Protein AF-0000000087593386 (afdb_homodimer)

InterPro domains:
  IPR001926 Tryptophan synthase beta chain-like, PALP domain [PF00291] (72-381)
  IPR004450 Threonine synthase-like [TIGR00260] (55-386)
  IPR036052 Tryptophan synthase beta chain-like, PALP domain superfamily [G3DSA:3.40.50.1100] (61-389)
  IPR036052 Tryptophan synthase beta chain-like, PALP domain superfamily [G3DSA:3.40.50.1100] (107-203)
  IPR036052 Tryptophan synthase beta chain-like, PALP domain superfamily [SSF53686] (4-395)
  IPR050147 Serine/Threonine Dehydratase [PTHR48078] (75-382)

pLDDT: mean 96.56, std 3.82, range [61.69, 98.94]

Secondary structure (DSSP, 8-state):
---EEEEEETTT--EE---SSPP-B-TTT--BEEEEE-HHHHHHHHHT---SSGGGGGGGGS--SS----SS------EEE-HHHHHHHT-SEEEEEEGGGSTTSBTHHHHHHHHHHHHHHHT-SEEEE--SSHHHHHHHHHHHTTT-EEEEEEETTS-HHHHHHHHHTT-EEEEEES-HHHHHHHHHHHHHHHTPEE--TTTSHHHHHHHTHHHHHHHHHHHHHHTSS----SEEEEE-SSSHHHHHHHHHHHHHHHTTS-SSPPEEEEEEETTB-HHHHHHHTT--TTTPPP-----S-GGG--SS-TTHHHHHHHHHHTT-EEEEE-HHHHHHHHHHHHHHHS--B-HHHHHHHHHHHHHHHTTSS-TT-EEEEEE-BBGGG-HHHHHTTPPPPPEEESSTTHHHHHHHHHH-/---EEEEEETTT--EE---SSPP-B-TTT--BEEEEE-HHHHHHHHHT---SSGGGGGGGGSS-SS----SS------EEE-HHHHHHHT-SEEEEEEGGGSTTSBTHHHHHHHHHHHHHHHT-SEEEE--SSHHHHHHHHHHHTTT-EEEEEEETTS-HHHHHHHHHTT-EEEEEES-HHHHHHHHHHHHHHHTPEE--TTTSHHHHHHHTHHHHHHHHHHHHHHTSS----SEEEEE-SSSHHHHHHHHHHHHHHHTTS-SSPPEEEEEEETTB-HHHHHHHTT--TTTPPPPP---S-GGG--SS-TTHHHHHHHHHHTT-EEEEE-HHHHHHHHHHHHHHHS--B-HHHHHHHHHHHHHHHTTSS-TT-EEEEEE-BBGGG-HHHHHTTPPPPPEEESSTTHHHHHHHHHH-

Sequence (832 aa):
MNHVTGLVCCQCGETFPIEKEFRYTCTKCGHNLNVTYDYAGIRSDVDKGLKGKGVFRYMPFLPLSAPASLPLLVGETPLMKVDRLASNVGVKTLYLKDEGRNPTGSLKDRASALIVAYAKEQGYPIVTTASTGNAGAALAGIAASVGMNTVILVPKTAPVAKIAQLQTFGATVILVDGTYDMAFELCTRAAEKYGWYSRSTGINSFTSEGKKTVSLEIAEQTGEYKGTAWSVPDWVCVSVGDGNIVTGVYKGFRDLHAAGLIDRMPQILGVNSTRSNYCYKAWAEKRDPATMDPVVADTRADSIAAGLPADRVNAVKAIQATNGAFVQVEDAAILAEIPTIGSLTGVFAEPAASCAVAGLRQAVLDGTIPADAEVCAIITGTGLKDVAAAQSQCSAAPVVAVGDGDVAKVAEIAKAMNHVTGLVCCQCGETFPIEKEFRYTCTKCGHNLNVTYDYAGIRSDVDKGLKGKGVFRYMPFLPLSAPASLPLLVGETPLMKVDRLASNVGVKTLYLKDEGRNPTGSLKDRASALIVAYAKEQGYPIVTTASTGNAGAALAGIAASVGMNTVILVPKTAPVAKIAQLQTFGATVILVDGTYDMAFELCTRAAEKYGWYSRSTGINSFTSEGKKTVSLEIAEQTGEYKGTAWSVPDWVCVSVGDGNIVTGVYKGFRDLHAAGLIDRMPQILGVNSTRSNYCYKAWAEKRDPATMDPVVADTRADSIAAGLPADRVNAVKAIQATNGAFVQVEDAAILAEIPTIGSLTGVFAEPAASCAVAGLRQAVLDGTIPADAEVCAIITGTGLKDVAAAQSQCSAAPVVAVGDGDVAKVAEIAKA

Foldseek 3Di:
DAFWQFKAFLPPGDTGHDDLDADQADPVPGAGIATDGDLQQLLVVVVVPQDDAALLSSVNLAPDPDRDDFPFHHHPFDWDWFCLLLVVLQAATEIERQNCPGPQFFLQLLLLLRQLRVCVVSVAQEEEEEDLDPNLLSNLQRCLRVVHEYEYEYAPPDDPVSVVSSVVSVYHYHHDPDDSVVRGVVRVVVCVVPVHHYSYQLRHNSSLSSLLSSLVNQQCVVCVVVVHRGDHFQEEFAEAALLSNLLSVLVNQVSCVSSVNYVAGHQYEYEAAPQAQLLQCCLVVVHQLVPDAFAHFDAPQVVRGHRNRSNSSSNNVSNVVRVHHYDYDHNVLLLLQQVVCCVRPVARAASSQSRRSSSSSVCPVVVVADSHTHYYRYRGGGCVSPVVSNVVNDDDDDDADPDPCRVVVVVVVVVD/DAFWQFKAFLPPGDTGHDDLDADQADPVPGAGIATDGDLQQLLVVVVVPQDDAALLSSVNLAPDPDRDDFPFHHHPFDWDWFCLLLVVLQAATEIERQNCPGPQFFLQLLLLLRQLRRCVVSVAQEEEEEDLDPNLLSNLQRCLRVVHAYEYEYAPPDDPVSVVSSVVSVYHYHHDPDDSVVRGVVRVVVCVVPVHHYSYQQRHNSSLSSLLSSLVNQQCVVCVVVVHRGDHFQEEFAEAALLSNLLSVLVNQVSCVSSVNYVAGHQYEYEAAPQAQLLQCCLVVVHQLVDDAFAHFDAPQVVRGHRNRSNSSSNNVSNVVRVHHYDYDHNVLLLLQQVVCCVRPVARAASSQSRRSSSSSVCPVVVVDDSHTHYYRYRGGGCVSPVVSNVVNDDDDDDADPDPCSVVVVVVVVVD

Structure (mmCIF, N/CA/C/O backbone):
data_AF-0000000087593386-model_v1
#
loop_
_entity.id
_entity.type
_entity.pdbx_description
1 polymer 'Threonine synthase-like protein'
#
loop_
_atom_site.group_PDB
_atom_site.id
_atom_site.type_symbol
_atom_site.label_atom_id
_atom_site.label_alt_id
_atom_site.label_comp_id
_atom_site.label_asym_id
_atom_site.label_entity_id
_atom_site.label_seq_id
_atom_site.pdbx_PDB_ins_code
_atom_site.Cartn_x
_atom_site.Cartn_y
_atom_site.Cartn_z
_atom_site.occupancy
_atom_site.B_iso_or_equiv
_atom_site.auth_seq_id
_atom_site.auth_comp_id
_atom_site.auth_asym_id
_atom_site.auth_atom_id
_atom_site.pdbx_PDB_model_num
ATOM 1 N N . MET A 1 1 ? 13.414 25.656 -14.102 1 61.69 1 MET A N 1
ATOM 2 C CA . MET A 1 1 ? 13.711 26.5 -12.953 1 61.69 1 MET A CA 1
ATOM 3 C C . MET A 1 1 ? 12.633 26.359 -11.883 1 61.69 1 MET A C 1
ATOM 5 O O . MET A 1 1 ? 11.469 26.094 -12.195 1 61.69 1 MET A O 1
ATOM 9 N N . ASN A 1 2 ? 13.164 26.234 -10.469 1 82.38 2 ASN A N 1
ATOM 10 C CA . ASN A 1 2 ? 12.086 26.25 -9.492 1 82.38 2 ASN A CA 1
ATOM 11 C C . ASN A 1 2 ? 11.492 27.656 -9.328 1 82.38 2 ASN A C 1
ATOM 13 O O . ASN A 1 2 ? 12.07 28.641 -9.812 1 82.38 2 ASN A O 1
ATOM 17 N N . HIS A 1 3 ? 10.32 27.891 -9.031 1 95.62 3 HIS A N 1
ATOM 18 C CA . HIS A 1 3 ? 9.547 29.125 -8.969 1 95.62 3 HIS A CA 1
ATOM 19 C C . HIS A 1 3 ? 9.57 29.719 -7.566 1 95.62 3 HIS A C 1
ATOM 21 O O . HIS A 1 3 ? 8.719 30.547 -7.219 1 95.62 3 HIS A O 1
ATOM 27 N N . VAL A 1 4 ? 10.57 29.281 -6.742 1 96.62 4 VAL A N 1
ATOM 28 C CA . VAL A 1 4 ? 10.664 29.75 -5.367 1 96.62 4 VAL A CA 1
ATOM 29 C C . VAL A 1 4 ? 11.133 31.203 -5.355 1 96.62 4 VAL A C 1
ATOM 31 O O . VAL A 1 4 ? 12.094 31.562 -6.039 1 96.62 4 VAL A O 1
ATOM 34 N N . THR A 1 5 ? 10.461 32 -4.613 1 97.25 5 THR A N 1
ATOM 35 C CA . THR A 1 5 ? 10.836 33.406 -4.531 1 97.25 5 THR A CA 1
ATOM 36 C C . THR A 1 5 ? 11.453 33.75 -3.176 1 97.25 5 THR A C 1
ATOM 38 O O . THR A 1 5 ? 12.109 34.781 -3.014 1 97.25 5 THR A O 1
ATOM 41 N N . GLY A 1 6 ? 11.211 32.906 -2.17 1 97.12 6 GLY A N 1
ATOM 42 C CA . GLY A 1 6 ? 11.789 33.125 -0.853 1 97.12 6 GLY A CA 1
ATOM 43 C C . GLY A 1 6 ? 11.078 32.375 0.245 1 97.12 6 GLY A C 1
ATOM 44 O O . GLY A 1 6 ? 10.453 31.328 -0.018 1 97.12 6 GLY A O 1
ATOM 45 N N . LEU A 1 7 ? 11.375 32.75 1.494 1 97.81 7 LEU A N 1
ATOM 46 C CA . LEU A 1 7 ? 10.734 32.25 2.697 1 97.81 7 LEU A CA 1
ATOM 47 C C . LEU A 1 7 ? 10.055 33.375 3.477 1 97.81 7 LEU A C 1
ATOM 49 O O . LEU A 1 7 ? 10.523 34.5 3.451 1 97.81 7 LEU A O 1
ATOM 53 N N . VAL A 1 8 ? 8.992 33.031 4.094 1 98.44 8 VAL A N 1
ATOM 54 C CA . VAL A 1 8 ? 8.312 34.031 4.926 1 98.44 8 VAL A CA 1
ATOM 55 C C . VAL A 1 8 ? 7.93 33.406 6.266 1 98.44 8 VAL A C 1
ATOM 57 O O . VAL A 1 8 ? 7.504 32.25 6.32 1 98.44 8 VAL A O 1
ATOM 60 N N . CYS A 1 9 ? 8.164 34.094 7.324 1 98.38 9 CYS A N 1
ATOM 61 C CA . CYS A 1 9 ? 7.844 33.625 8.664 1 98.38 9 CYS A CA 1
ATOM 62 C C . CYS A 1 9 ? 6.336 33.562 8.875 1 98.38 9 CYS A C 1
ATOM 64 O O . CYS A 1 9 ? 5.629 34.531 8.562 1 98.38 9 CYS A O 1
ATOM 66 N N . CYS A 1 10 ? 5.863 32.469 9.508 1 97.69 10 CYS A N 1
ATOM 67 C CA . CYS A 1 10 ? 4.43 32.281 9.703 1 97.69 10 CYS A CA 1
ATOM 68 C C . CYS A 1 10 ? 3.902 33.156 10.82 1 97.69 10 CYS A C 1
ATOM 70 O O . CYS A 1 10 ? 2.693 33.375 10.938 1 97.69 10 CYS A O 1
ATOM 72 N N . GLN A 1 11 ? 4.793 33.719 11.578 1 96.44 11 GLN A N 1
ATOM 73 C CA . GLN A 1 11 ? 4.371 34.469 12.766 1 96.44 11 GLN A CA 1
ATOM 74 C C . GLN A 1 11 ? 4.602 35.969 12.602 1 96.44 11 GLN A C 1
ATOM 76 O O . GLN A 1 11 ? 3.658 36.75 12.664 1 96.44 11 GLN A O 1
ATOM 81 N N . CYS A 1 12 ? 5.852 36.375 12.273 1 97.25 12 CYS A N 1
ATOM 82 C CA . CYS A 1 12 ? 6.16 37.812 12.273 1 97.25 12 CYS A CA 1
ATOM 83 C C . CYS A 1 12 ? 6.172 38.375 10.859 1 97.25 12 CYS A C 1
ATOM 85 O O . CYS A 1 12 ? 6.27 39.562 10.664 1 97.25 12 CYS A O 1
ATOM 87 N N . GLY A 1 13 ? 6.152 37.5 9.82 1 97.5 13 GLY A N 1
ATOM 88 C CA . GLY A 1 13 ? 6.043 37.969 8.445 1 97.5 13 GLY A CA 1
ATOM 89 C C . GLY A 1 13 ? 7.379 38.312 7.824 1 97.5 13 GLY A C 1
ATOM 90 O O . GLY A 1 13 ? 7.445 38.688 6.648 1 97.5 13 GLY A O 1
ATOM 91 N N . GLU A 1 14 ? 8.422 38.188 8.57 1 98 14 GLU A N 1
ATOM 92 C CA . GLU A 1 14 ? 9.742 38.438 8.016 1 98 14 GLU A CA 1
ATOM 93 C C . GLU A 1 14 ? 10.023 37.562 6.809 1 98 14 GLU A C 1
ATOM 95 O O . GLU A 1 14 ? 9.664 36.375 6.809 1 98 14 GLU A O 1
ATOM 100 N N . THR A 1 15 ? 10.633 38.125 5.816 1 98 15 THR A N 1
ATOM 101 C CA . THR A 1 15 ? 10.961 37.406 4.605 1 98 15 THR A CA 1
ATOM 102 C C . THR A 1 15 ? 12.461 37.125 4.531 1 98 15 THR A C 1
ATOM 104 O O . THR A 1 15 ? 13.266 37.906 5.055 1 98 15 THR A O 1
ATOM 107 N N . PHE A 1 16 ? 12.797 36 4.004 1 97.31 16 PHE A N 1
ATOM 108 C CA . PHE A 1 16 ? 14.188 35.562 3.82 1 97.31 16 PHE A CA 1
ATOM 109 C C . PHE A 1 16 ? 14.422 35.094 2.391 1 97.31 16 PHE A C 1
ATOM 111 O O . PHE A 1 16 ? 13.555 34.469 1.792 1 97.31 16 PHE A O 1
ATOM 118 N N . PRO A 1 17 ? 15.578 35.438 1.814 1 93.75 17 PRO A N 1
ATOM 119 C CA . PRO A 1 17 ? 15.938 34.844 0.521 1 93.75 17 PRO A CA 1
ATOM 120 C C . PRO A 1 17 ? 16.281 33.375 0.622 1 93.75 17 PRO A C 1
ATOM 122 O O . PRO A 1 17 ? 16.484 32.844 1.724 1 93.75 17 PRO A O 1
ATOM 125 N N . ILE A 1 18 ? 16.234 32.781 -0.534 1 88.62 18 ILE A N 1
ATOM 126 C CA . ILE A 1 18 ? 16.734 31.422 -0.571 1 88.62 18 ILE A CA 1
ATOM 127 C C . ILE A 1 18 ? 18.266 31.438 -0.529 1 88.62 18 ILE A C 1
ATOM 129 O O . ILE A 1 18 ? 18.922 32.094 -1.348 1 88.62 18 ILE A O 1
ATOM 133 N N . GLU A 1 19 ? 18.781 30.766 0.409 1 84.81 19 GLU A N 1
ATOM 134 C CA . GLU A 1 19 ? 20.234 30.688 0.584 1 84.81 19 GLU A CA 1
ATOM 135 C C . GLU A 1 19 ? 20.75 29.281 0.309 1 84.81 19 GLU A C 1
ATOM 137 O O . GLU A 1 19 ? 19.953 28.359 0.09 1 84.81 19 GLU A O 1
ATOM 142 N N . LYS A 1 20 ? 22.109 29.219 0.311 1 79.56 20 LYS A N 1
ATOM 143 C CA . LYS A 1 20 ? 22.734 27.922 0.119 1 79.56 20 LYS A CA 1
ATOM 144 C C . LYS A 1 20 ? 22.469 26.984 1.299 1 79.56 20 LYS A C 1
ATOM 146 O O . LYS A 1 20 ? 22.188 25.812 1.11 1 79.56 20 LYS A O 1
ATOM 151 N N . GLU A 1 21 ? 22.609 27.625 2.416 1 86.06 21 GLU A N 1
ATOM 152 C CA . GLU A 1 21 ? 22.281 26.859 3.619 1 86.06 21 GLU A CA 1
ATOM 153 C C . GLU A 1 21 ? 20.781 26.891 3.908 1 86.06 21 GLU A C 1
ATOM 155 O O . GLU A 1 21 ? 20.156 27.938 3.811 1 86.06 21 GLU A O 1
ATOM 160 N N . PHE A 1 22 ? 20.297 25.75 4.25 1 91.75 22 PHE A N 1
ATOM 161 C CA . PHE A 1 22 ? 18.875 25.641 4.504 1 91.75 22 PHE A CA 1
ATOM 162 C C . PHE A 1 22 ? 18.484 26.359 5.789 1 91.75 22 PHE A C 1
ATOM 164 O O . PHE A 1 22 ? 19.156 26.219 6.812 1 91.75 22 PHE A O 1
ATOM 171 N N . ARG A 1 23 ? 17.469 27.156 5.746 1 93.69 23 ARG A N 1
ATOM 172 C CA . ARG A 1 23 ? 16.953 27.844 6.918 1 93.69 23 ARG A CA 1
ATOM 173 C C . ARG A 1 23 ? 15.688 27.172 7.445 1 93.69 23 ARG A C 1
ATOM 175 O O . ARG A 1 23 ? 14.664 27.125 6.754 1 93.69 23 ARG A O 1
ATOM 182 N N . TYR A 1 24 ? 15.789 26.75 8.719 1 95.44 24 TYR A N 1
ATOM 183 C CA . TYR A 1 24 ? 14.672 26 9.273 1 95.44 24 TYR A CA 1
ATOM 184 C C . TYR A 1 24 ? 13.641 26.938 9.906 1 95.44 24 TYR A C 1
ATOM 186 O O . TYR A 1 24 ? 12.438 26.719 9.781 1 95.44 24 TYR A O 1
ATOM 194 N N . THR A 1 25 ? 14.094 27.969 10.602 1 95.81 25 THR A N 1
ATOM 195 C CA . THR A 1 25 ? 13.203 28.844 11.359 1 95.81 25 THR A CA 1
ATOM 196 C C . THR A 1 25 ? 13.57 30.297 11.172 1 95.81 25 THR A C 1
ATOM 198 O O . THR A 1 25 ? 14.648 30.609 10.664 1 95.81 25 THR A O 1
ATOM 201 N N . CYS A 1 26 ? 12.68 31.125 11.516 1 97.5 26 CYS A N 1
ATOM 202 C CA . CYS A 1 26 ? 12.883 32.562 11.469 1 97.5 26 CYS A CA 1
ATOM 203 C C . CYS A 1 26 ? 13.953 33 12.469 1 97.5 26 CYS A C 1
ATOM 205 O O . CYS A 1 26 ? 13.844 32.688 13.664 1 97.5 26 CYS A O 1
ATOM 207 N N . THR A 1 27 ? 14.906 33.75 12.047 1 95.75 27 THR A N 1
ATOM 208 C CA . THR A 1 27 ? 15.992 34.188 12.93 1 95.75 27 THR A CA 1
ATOM 209 C C . THR A 1 27 ? 15.531 35.312 13.836 1 95.75 27 THR A C 1
ATOM 211 O O . THR A 1 27 ? 16.188 35.625 14.844 1 95.75 27 THR A O 1
ATOM 214 N N . LYS A 1 28 ? 14.469 35.844 13.414 1 96.69 28 LYS A N 1
ATOM 215 C CA . LYS A 1 28 ? 13.953 36.969 14.18 1 96.69 28 LYS A CA 1
ATOM 216 C C . LYS A 1 28 ? 13.086 36.5 15.344 1 96.69 28 LYS A C 1
ATOM 218 O O . LYS A 1 28 ? 13.227 36.969 16.469 1 96.69 28 LYS A O 1
ATOM 223 N N . CYS A 1 29 ? 12.172 35.562 15.125 1 96.94 29 CYS A N 1
ATOM 224 C CA . CYS A 1 29 ? 11.227 35.25 16.188 1 96.94 29 CYS A CA 1
ATOM 225 C C . CYS A 1 29 ? 11.219 33.75 16.484 1 96.94 29 CYS A C 1
ATOM 227 O O . CYS A 1 29 ? 10.562 33.281 17.422 1 96.94 29 CYS A O 1
ATOM 229 N N . GLY A 1 30 ? 11.828 32.938 15.609 1 95.69 30 GLY A N 1
ATOM 230 C CA . GLY A 1 30 ? 12.031 31.531 15.906 1 95.69 30 GLY A CA 1
ATOM 231 C C . GLY A 1 30 ? 10.938 30.641 15.352 1 95.69 30 GLY A C 1
ATOM 232 O O . GLY A 1 30 ? 11 29.406 15.477 1 95.69 30 GLY A O 1
ATOM 233 N N . HIS A 1 31 ? 9.945 31.141 14.695 1 97.31 31 HIS A N 1
ATOM 234 C CA . HIS A 1 31 ? 8.812 30.359 14.211 1 97.31 31 HIS A CA 1
ATOM 235 C C . HIS A 1 31 ? 9.086 29.797 12.82 1 97.31 31 HIS A C 1
ATOM 237 O O . HIS A 1 31 ? 10.125 30.094 12.219 1 97.31 31 HIS A O 1
ATOM 243 N N . ASN A 1 32 ? 8.18 28.938 12.375 1 97.81 32 ASN A N 1
ATOM 244 C CA . ASN A 1 32 ? 8.336 28.219 11.109 1 97.81 32 ASN A CA 1
ATOM 245 C C . ASN A 1 32 ? 8.32 29.172 9.914 1 97.81 32 ASN A C 1
ATOM 247 O O . ASN A 1 32 ? 7.781 30.266 10.008 1 97.81 32 ASN A O 1
ATOM 251 N N . LEU A 1 33 ? 8.953 28.75 8.867 1 98.06 33 LEU A N 1
ATOM 252 C CA . LEU A 1 33 ? 9 29.484 7.609 1 98.06 33 LEU A CA 1
ATOM 253 C C . LEU A 1 33 ? 8.164 28.781 6.539 1 98.06 33 LEU A C 1
ATOM 255 O O . LEU A 1 33 ? 8.023 27.562 6.555 1 98.06 33 LEU A O 1
ATOM 259 N N . ASN A 1 34 ? 7.578 29.562 5.668 1 98.31 34 ASN A N 1
ATOM 260 C CA . ASN A 1 34 ? 6.836 29.047 4.52 1 98.31 34 ASN A CA 1
ATOM 261 C C . ASN A 1 34 ? 7.496 29.453 3.205 1 98.31 34 ASN A C 1
ATOM 263 O O . ASN A 1 34 ? 7.973 30.578 3.061 1 98.31 34 ASN A O 1
ATOM 267 N N . VAL A 1 35 ? 7.535 28.531 2.287 1 97.94 35 VAL A N 1
ATOM 268 C CA . VAL A 1 35 ? 8.117 28.797 0.974 1 97.94 35 VAL A CA 1
ATOM 269 C C . VAL A 1 35 ? 7.148 29.641 0.143 1 97.94 35 VAL A C 1
ATOM 271 O O . VAL A 1 35 ? 5.941 29.391 0.145 1 97.94 35 VAL A O 1
ATOM 274 N N . THR A 1 36 ? 7.609 30.641 -0.526 1 97.94 36 THR A N 1
ATOM 275 C CA . THR A 1 36 ? 6.809 31.469 -1.42 1 97.94 36 THR A CA 1
ATOM 276 C C . THR A 1 36 ? 7.188 31.219 -2.877 1 97.94 36 THR A C 1
ATOM 278 O O . THR A 1 36 ? 8.312 30.797 -3.166 1 97.94 36 THR A O 1
ATOM 281 N N . TYR A 1 37 ? 6.25 31.516 -3.791 1 98.06 37 TYR A N 1
ATOM 282 C CA . TYR A 1 37 ? 6.445 31.109 -5.18 1 98.06 37 TYR A CA 1
ATOM 283 C C . TYR A 1 37 ? 6.035 32.219 -6.133 1 98.06 37 TYR A C 1
ATOM 285 O O . TYR A 1 37 ? 5.234 33.094 -5.773 1 98.06 37 TYR A O 1
ATOM 293 N N . ASP A 1 38 ? 6.617 32.219 -7.32 1 98.31 38 ASP A N 1
ATOM 294 C CA . ASP A 1 38 ? 6.121 32.906 -8.492 1 98.31 38 ASP A CA 1
ATOM 295 C C . ASP A 1 38 ? 4.98 32.156 -9.164 1 98.31 38 ASP A C 1
ATOM 297 O O . ASP A 1 38 ? 5.219 31.328 -10.047 1 98.31 38 ASP A O 1
ATOM 301 N N . TYR A 1 39 ? 3.744 32.562 -8.891 1 98.44 39 TYR A N 1
ATOM 302 C CA . TYR A 1 39 ? 2.592 31.781 -9.297 1 98.44 39 TYR A CA 1
ATOM 303 C C . TYR A 1 39 ? 2.318 31.953 -10.789 1 98.44 39 TYR A C 1
ATOM 305 O O . TYR A 1 39 ? 1.766 31.062 -11.43 1 98.44 39 TYR A O 1
ATOM 313 N N . ALA A 1 40 ? 2.664 33.094 -11.367 1 98.19 40 ALA A N 1
ATOM 314 C CA . ALA A 1 40 ? 2.549 33.25 -12.812 1 98.19 40 ALA A CA 1
ATOM 315 C C . ALA A 1 40 ? 3.449 32.281 -13.547 1 98.19 40 ALA A C 1
ATOM 317 O O . ALA A 1 40 ? 3.057 31.703 -14.57 1 98.19 40 ALA A O 1
ATOM 318 N N . GLY A 1 41 ? 4.629 32.156 -13 1 97.81 41 GLY A N 1
ATOM 319 C CA . GLY A 1 41 ? 5.543 31.156 -13.562 1 97.81 41 GLY A CA 1
ATOM 320 C C . GLY A 1 41 ? 5.027 29.734 -13.453 1 97.81 41 GLY A C 1
ATOM 321 O O . GLY A 1 41 ? 5.145 28.953 -14.398 1 97.81 41 GLY A O 1
ATOM 322 N N . ILE A 1 42 ? 4.457 29.406 -12.312 1 98.06 42 ILE A N 1
ATOM 323 C CA . ILE A 1 42 ? 3.885 28.078 -12.102 1 98.06 42 ILE A CA 1
ATOM 324 C C . ILE A 1 42 ? 2.779 27.828 -13.125 1 98.06 42 ILE A C 1
ATOM 326 O O . ILE A 1 42 ? 2.756 26.781 -13.773 1 98.06 42 ILE A O 1
ATOM 330 N N . ARG A 1 43 ? 1.896 28.828 -13.312 1 98.12 43 ARG A N 1
ATOM 331 C CA . ARG A 1 43 ? 0.804 28.703 -14.273 1 98.12 43 ARG A CA 1
ATOM 332 C C . ARG A 1 43 ? 1.336 28.422 -15.672 1 98.12 43 ARG A C 1
ATOM 334 O O . ARG A 1 43 ? 0.84 27.531 -16.375 1 98.12 43 ARG A O 1
ATOM 341 N N . SER A 1 44 ? 2.299 29.172 -16.062 1 97.69 44 SER A N 1
ATOM 342 C CA . SER A 1 44 ? 2.891 29.016 -17.391 1 97.69 44 SER A CA 1
ATOM 343 C C . SER A 1 44 ? 3.416 27.609 -17.609 1 97.69 44 SER A C 1
ATOM 345 O O . SER A 1 44 ? 3.207 27.016 -18.672 1 97.69 44 SER A O 1
ATOM 347 N N . ASP A 1 45 ? 4.062 27.062 -16.609 1 96.5 45 ASP A N 1
ATOM 348 C CA . ASP A 1 45 ? 4.637 25.719 -16.719 1 96.5 45 ASP A CA 1
ATOM 349 C C . ASP A 1 45 ? 3.549 24.656 -16.734 1 96.5 45 ASP A C 1
ATOM 351 O O . ASP A 1 45 ? 3.656 23.656 -17.469 1 96.5 45 ASP A O 1
ATOM 355 N N . VAL A 1 46 ? 2.533 24.812 -15.898 1 97.81 46 VAL A N 1
ATOM 356 C CA . VAL A 1 46 ? 1.434 23.844 -15.852 1 97.81 46 VAL A CA 1
ATOM 357 C C . VAL A 1 46 ? 0.703 23.844 -17.188 1 97.81 46 VAL A C 1
ATOM 359 O O . VAL A 1 46 ? 0.299 22.781 -17.672 1 97.81 46 VAL A O 1
ATOM 362 N N . ASP A 1 47 ? 0.537 25.031 -17.828 1 97.12 47 ASP A N 1
ATOM 363 C CA . ASP A 1 47 ? -0.152 25.156 -19.109 1 97.12 47 ASP A CA 1
ATOM 364 C C . ASP A 1 47 ? 0.597 24.391 -20.203 1 97.12 47 ASP A C 1
ATOM 366 O O . ASP A 1 47 ? -0.001 23.984 -21.188 1 97.12 47 ASP A O 1
ATOM 370 N N . LYS A 1 48 ? 1.919 24.266 -20.047 1 96 48 LYS A N 1
ATOM 371 C CA . LYS A 1 48 ? 2.721 23.531 -21.016 1 96 48 LYS A CA 1
ATOM 372 C C . LYS A 1 48 ? 2.531 22.031 -20.844 1 96 48 LYS A C 1
ATOM 374 O O . LYS A 1 48 ? 2.949 21.25 -21.703 1 96 48 LYS A O 1
ATOM 379 N N . GLY A 1 49 ? 1.899 21.625 -19.75 1 95.94 49 GLY A N 1
ATOM 380 C CA . GLY A 1 49 ? 1.66 20.219 -19.484 1 95.94 49 GLY A CA 1
ATOM 381 C C . GLY A 1 49 ? 2.533 19.656 -18.391 1 95.94 49 GLY A C 1
ATOM 382 O O . GLY A 1 49 ? 3.756 19.797 -18.406 1 95.94 49 GLY A O 1
ATOM 383 N N . LEU A 1 50 ? 1.862 19.031 -17.422 1 95.12 50 LEU A N 1
ATOM 384 C CA . LEU A 1 50 ? 2.607 18.359 -16.375 1 95.12 50 LEU A CA 1
ATOM 385 C C . LEU A 1 50 ? 3.174 17.031 -16.875 1 95.12 50 LEU A C 1
ATOM 387 O O . LEU A 1 50 ? 2.518 16.312 -17.625 1 95.12 50 LEU A O 1
ATOM 391 N N . LYS A 1 51 ? 4.387 16.781 -16.516 1 91.25 51 LYS A N 1
ATOM 392 C CA . LYS A 1 51 ? 5.07 15.555 -16.938 1 91.25 51 LYS A CA 1
ATOM 393 C C . LYS A 1 51 ? 5.578 14.766 -15.727 1 91.25 51 LYS A C 1
ATOM 395 O O . LYS A 1 51 ? 5.656 15.305 -14.625 1 91.25 51 LYS A O 1
ATOM 400 N N . GLY A 1 52 ? 5.762 13.5 -15.914 1 91.75 52 GLY A N 1
ATOM 401 C CA . GLY A 1 52 ? 6.312 12.664 -14.859 1 91.75 52 GLY A CA 1
ATOM 402 C C . GLY A 1 52 ? 5.258 11.906 -14.078 1 91.75 52 GLY A C 1
ATOM 403 O O . GLY A 1 52 ? 4.109 11.797 -14.523 1 91.75 52 GLY A O 1
ATOM 404 N N . LYS A 1 53 ? 5.703 11.281 -12.992 1 93.94 53 LYS A N 1
ATOM 405 C CA . LYS A 1 53 ? 4.836 10.438 -12.172 1 93.94 53 LYS A CA 1
ATOM 406 C C . LYS A 1 53 ? 4.93 10.82 -10.695 1 93.94 53 LYS A C 1
ATOM 408 O O . LYS A 1 53 ? 5.875 11.492 -10.281 1 93.94 53 LYS A O 1
ATOM 413 N N . GLY A 1 54 ? 3.963 10.43 -9.953 1 96.69 54 GLY A N 1
ATOM 414 C CA . GLY A 1 54 ? 3.988 10.617 -8.516 1 96.69 54 GLY A CA 1
ATOM 415 C C . GLY A 1 54 ? 4.051 12.078 -8.102 1 96.69 54 GLY A C 1
ATOM 416 O O . GLY A 1 54 ? 3.49 12.945 -8.781 1 96.69 54 GLY A O 1
ATOM 417 N N . VAL A 1 55 ? 4.742 12.336 -7.031 1 98.19 55 VAL A N 1
ATOM 418 C CA . VAL A 1 55 ? 4.773 13.68 -6.457 1 98.19 55 VAL A CA 1
ATOM 419 C C . VAL A 1 55 ? 5.57 14.609 -7.367 1 98.19 55 VAL A C 1
ATOM 421 O O . VAL A 1 55 ? 5.301 15.812 -7.422 1 98.19 55 VAL A O 1
ATOM 424 N N . PHE A 1 56 ? 6.434 14.094 -8.141 1 97.38 56 PHE A N 1
ATOM 425 C CA . PHE A 1 56 ? 7.316 14.93 -8.945 1 97.38 56 PHE A CA 1
ATOM 426 C C . PHE A 1 56 ? 6.656 15.305 -10.266 1 97.38 56 PHE A C 1
ATOM 428 O O . PHE A 1 56 ? 7.191 16.109 -11.031 1 97.38 56 PHE A O 1
ATOM 435 N N . ARG A 1 57 ? 5.5 14.695 -10.562 1 96.31 57 ARG A N 1
ATOM 436 C CA . ARG A 1 57 ? 4.645 15.219 -11.617 1 96.31 57 ARG A CA 1
ATOM 437 C C . ARG A 1 57 ? 4.328 16.688 -11.398 1 96.31 57 ARG A C 1
ATOM 439 O O . ARG A 1 57 ? 4.152 17.453 -12.359 1 96.31 57 ARG A O 1
ATOM 446 N N . TYR A 1 58 ? 4.43 17.156 -10.18 1 97.88 58 TYR A N 1
ATOM 447 C CA . TYR A 1 58 ? 4.051 18.516 -9.797 1 97.88 58 TYR A CA 1
ATOM 448 C C . TYR A 1 58 ? 5.281 19.391 -9.586 1 97.88 58 TYR A C 1
ATOM 450 O O . TYR A 1 58 ? 5.293 20.25 -8.703 1 97.88 58 TYR A O 1
ATOM 458 N N . MET A 1 59 ? 6.254 19.25 -10.359 1 96.81 59 MET A N 1
ATOM 459 C CA . MET A 1 59 ? 7.555 19.906 -10.242 1 96.81 59 MET A CA 1
ATOM 460 C C . MET A 1 59 ? 7.406 21.422 -10.188 1 96.81 59 MET A C 1
ATOM 462 O O . MET A 1 59 ? 8.086 22.078 -9.406 1 96.81 59 MET A O 1
ATOM 466 N N . PRO A 1 60 ? 6.52 22.047 -10.992 1 96.88 60 PRO A N 1
ATOM 467 C CA . PRO A 1 60 ? 6.414 23.5 -10.961 1 96.88 60 PRO A CA 1
ATOM 468 C C . PRO A 1 60 ? 6.066 24.031 -9.57 1 96.88 60 PRO A C 1
ATOM 470 O O . PRO A 1 60 ? 6.379 25.188 -9.258 1 96.88 60 PRO A O 1
ATOM 473 N N . PHE A 1 61 ? 5.445 23.172 -8.719 1 98.12 61 PHE A N 1
ATOM 474 C CA . PHE A 1 61 ? 4.98 23.594 -7.402 1 98.12 61 PHE A CA 1
ATOM 475 C C . PHE A 1 61 ? 6.008 23.234 -6.332 1 98.12 61 PHE A C 1
ATOM 477 O O . PHE A 1 61 ? 5.762 23.438 -5.141 1 98.12 61 PHE A O 1
ATOM 484 N N . LEU A 1 62 ? 7.105 22.656 -6.684 1 97.75 62 LEU A N 1
ATOM 485 C CA . LEU A 1 62 ? 8.047 22.125 -5.703 1 97.75 62 LEU A CA 1
ATOM 486 C C . LEU A 1 62 ? 9.328 22.969 -5.672 1 97.75 62 LEU A C 1
ATOM 488 O O . LEU A 1 62 ? 9.742 23.5 -6.695 1 97.75 62 LEU A O 1
ATOM 492 N N . PRO A 1 63 ? 9.961 23.047 -4.512 1 96.31 63 PRO A N 1
ATOM 493 C CA . PRO A 1 63 ? 11.164 23.859 -4.355 1 96.31 63 PRO A CA 1
ATOM 494 C C . PRO A 1 63 ? 12.445 23.094 -4.703 1 96.31 63 PRO A C 1
ATOM 496 O O . PRO A 1 63 ? 13.391 23.094 -3.918 1 96.31 63 PRO A O 1
ATOM 499 N N . LEU A 1 64 ? 12.453 22.531 -5.895 1 94.75 64 LEU A N 1
ATOM 500 C CA . LEU A 1 64 ? 13.625 21.844 -6.434 1 94.75 64 LEU A CA 1
ATOM 501 C C . LEU A 1 64 ? 14.141 22.562 -7.676 1 94.75 64 LEU A C 1
ATOM 503 O O . LEU A 1 64 ? 13.359 23.078 -8.477 1 94.75 64 LEU A O 1
ATOM 507 N N . SER A 1 65 ? 15.422 22.578 -7.859 1 88.62 65 SER A N 1
ATOM 508 C CA . SER A 1 65 ? 16.031 23.312 -8.961 1 88.62 65 SER A CA 1
ATOM 509 C C . SER A 1 65 ? 16.094 22.469 -10.227 1 88.62 65 SER A C 1
ATOM 511 O O . SER A 1 65 ? 16.25 23 -11.328 1 88.62 65 SER A O 1
ATOM 513 N N . ALA A 1 66 ? 16.016 21.203 -10.062 1 86.94 66 ALA A N 1
ATOM 514 C CA . ALA A 1 66 ? 16.078 20.281 -11.188 1 86.94 66 ALA A CA 1
ATOM 515 C C . ALA A 1 66 ? 15.023 19.188 -11.07 1 86.94 66 ALA A C 1
ATOM 517 O O . ALA A 1 66 ? 14.57 18.875 -9.961 1 86.94 66 ALA A O 1
ATOM 518 N N . PRO A 1 67 ? 14.641 18.719 -12.297 1 84.94 67 PRO A N 1
ATOM 519 C CA . PRO A 1 67 ? 13.703 17.594 -12.234 1 84.94 67 PRO A CA 1
ATOM 520 C C . PRO A 1 67 ? 14.219 16.453 -11.367 1 84.94 67 PRO A C 1
ATOM 522 O O . PRO A 1 67 ? 15.422 16.156 -11.367 1 84.94 67 PRO A O 1
ATOM 525 N N . ALA A 1 68 ? 13.359 15.938 -10.57 1 86.75 68 ALA A N 1
ATOM 526 C CA . ALA A 1 68 ? 13.719 14.828 -9.688 1 86.75 68 ALA A CA 1
ATOM 527 C C . ALA A 1 68 ? 12.844 13.609 -9.953 1 86.75 68 ALA A C 1
ATOM 529 O O . ALA A 1 68 ? 11.734 13.734 -10.484 1 86.75 68 ALA A O 1
ATOM 530 N N . SER A 1 69 ? 13.484 12.531 -9.828 1 87.25 69 SER A N 1
ATOM 531 C CA . SER A 1 69 ? 12.773 11.258 -9.812 1 87.25 69 SER A CA 1
ATOM 532 C C . SER A 1 69 ? 13.375 10.297 -8.797 1 87.25 69 SER A C 1
ATOM 534 O O . SER A 1 69 ? 14.555 10.398 -8.461 1 87.25 69 SER A O 1
ATOM 536 N N . LEU A 1 70 ? 12.516 9.586 -8.133 1 94.25 70 LEU A N 1
ATOM 537 C CA . LEU A 1 70 ? 12.914 8.492 -7.25 1 94.25 70 LEU A CA 1
ATOM 538 C C . LEU A 1 70 ? 12.461 7.148 -7.816 1 94.25 70 LEU A C 1
ATOM 540 O O . LEU A 1 70 ? 11.445 7.07 -8.5 1 94.25 70 LEU A O 1
ATOM 544 N N . PRO A 1 71 ? 13.266 6.094 -7.578 1 94.5 71 PRO A N 1
ATOM 545 C CA . PRO A 1 71 ? 12.812 4.766 -7.996 1 94.5 71 PRO A CA 1
ATOM 546 C C . PRO A 1 71 ? 11.492 4.363 -7.348 1 94.5 71 PRO A C 1
ATOM 548 O O . PRO A 1 71 ? 10.641 3.758 -8 1 94.5 71 PRO A O 1
ATOM 551 N N . LEU A 1 72 ? 11.359 4.742 -6.133 1 96.69 72 LEU A N 1
ATOM 552 C CA . LEU A 1 72 ? 10.117 4.461 -5.422 1 96.69 72 LEU A CA 1
ATOM 553 C C . LEU A 1 72 ? 9.031 5.453 -5.816 1 96.69 72 LEU A C 1
ATOM 555 O O . LEU A 1 72 ? 9.203 6.664 -5.656 1 96.69 72 LEU A O 1
ATOM 559 N N . LEU A 1 73 ? 7.969 4.965 -6.328 1 96.88 73 LEU A N 1
ATOM 560 C CA . LEU A 1 73 ? 6.867 5.832 -6.73 1 96.88 73 LEU A CA 1
ATOM 561 C C . LEU A 1 73 ? 6.098 6.328 -5.508 1 96.88 73 LEU A C 1
ATOM 563 O O . LEU A 1 73 ? 5.438 5.543 -4.824 1 96.88 73 LEU A O 1
ATOM 567 N N . VAL A 1 74 ? 6.23 7.574 -5.184 1 98.44 74 VAL A N 1
ATOM 568 C CA . VAL A 1 74 ? 5.473 8.219 -4.121 1 98.44 74 VAL A CA 1
ATOM 569 C C . VAL A 1 74 ? 4.355 9.07 -4.727 1 98.44 74 VAL A C 1
ATOM 571 O O . VAL A 1 74 ? 4.586 9.828 -5.672 1 98.44 74 VAL A O 1
ATOM 574 N N . GLY A 1 75 ? 3.17 8.953 -4.184 1 98.19 75 GLY A N 1
ATOM 575 C CA . GLY A 1 75 ? 2.01 9.617 -4.75 1 98.19 75 GLY A CA 1
ATOM 576 C C . GLY A 1 75 ? 1.249 8.758 -5.742 1 98.19 75 GLY A C 1
ATOM 577 O O . GLY A 1 75 ? 1.316 7.531 -5.684 1 98.19 75 GLY A O 1
ATOM 578 N N . GLU A 1 76 ? 0.344 9.344 -6.535 1 97.56 76 GLU A N 1
ATOM 579 C CA . GLU A 1 76 ? -0.615 8.641 -7.379 1 97.56 76 GLU A CA 1
ATOM 580 C C . GLU A 1 76 ? -1.455 7.66 -6.562 1 97.56 76 GLU A C 1
ATOM 582 O O . GLU A 1 76 ? -1.709 6.535 -7.004 1 97.56 76 GLU A O 1
ATOM 587 N N . THR A 1 77 ? -1.677 8.086 -5.336 1 98.56 77 THR A N 1
ATOM 588 C CA . THR A 1 77 ? -2.527 7.262 -4.488 1 98.56 77 THR A CA 1
ATOM 589 C C . THR A 1 77 ? -3.992 7.395 -4.895 1 98.56 77 THR A C 1
ATOM 591 O O . THR A 1 77 ? -4.395 8.414 -5.453 1 98.56 77 THR A O 1
ATOM 594 N N . PRO A 1 78 ? -4.805 6.453 -4.633 1 98.31 78 PRO A N 1
ATOM 595 C CA . PRO A 1 78 ? -6.184 6.461 -5.125 1 98.31 78 PRO A CA 1
ATOM 596 C C . PRO A 1 78 ? -7.059 7.496 -4.418 1 98.31 78 PRO A C 1
ATOM 598 O O . PRO A 1 78 ? -6.938 7.684 -3.205 1 98.31 78 PRO A O 1
ATOM 601 N N . LEU A 1 79 ? -7.797 8.219 -5.152 1 98.62 79 LEU A N 1
ATOM 602 C CA . LEU A 1 79 ? -8.992 8.922 -4.691 1 98.62 79 LEU A CA 1
ATOM 603 C C . LEU A 1 79 ? -10.25 8.148 -5.07 1 98.62 79 LEU A C 1
ATOM 605 O O . LEU A 1 79 ? -10.57 8.016 -6.254 1 98.62 79 LEU A O 1
ATOM 609 N N . MET A 1 80 ? -11 7.664 -4.059 1 98 80 MET A N 1
ATOM 610 C CA . MET A 1 80 ? -12.117 6.758 -4.332 1 98 80 MET A CA 1
ATOM 611 C C . MET A 1 80 ? -13.438 7.379 -3.906 1 98 80 MET A C 1
ATOM 613 O O . MET A 1 80 ? -13.57 7.875 -2.783 1 98 80 MET A O 1
ATOM 617 N N . LYS A 1 81 ? -14.367 7.41 -4.812 1 97.94 81 LYS A N 1
ATOM 618 C CA . LYS A 1 81 ? -15.734 7.754 -4.422 1 97.94 81 LYS A CA 1
ATOM 619 C C . LYS A 1 81 ? -16.391 6.609 -3.656 1 97.94 81 LYS A C 1
ATOM 621 O O . LYS A 1 81 ? -16.484 5.492 -4.164 1 97.94 81 LYS A O 1
ATOM 626 N N . VAL A 1 82 ? -16.812 6.82 -2.418 1 98.44 82 VAL A N 1
ATOM 627 C CA . VAL A 1 82 ? -17.281 5.762 -1.525 1 98.44 82 VAL A CA 1
ATOM 628 C C . VAL A 1 82 ? -18.734 6.02 -1.127 1 98.44 82 VAL A C 1
ATOM 630 O O . VAL A 1 82 ? -19 6.484 -0.017 1 98.44 82 VAL A O 1
ATOM 633 N N . ASP A 1 83 ? -19.625 5.578 -1.888 1 98.12 83 ASP A N 1
ATOM 634 C CA . ASP A 1 83 ? -21.047 5.898 -1.767 1 98.12 83 ASP A CA 1
ATOM 635 C C . ASP A 1 83 ? -21.641 5.309 -0.485 1 98.12 83 ASP A C 1
ATOM 637 O O . ASP A 1 83 ? -22.453 5.949 0.178 1 98.12 83 ASP A O 1
ATOM 641 N N . ARG A 1 84 ? -21.266 4.105 -0.119 1 98.25 84 ARG A N 1
ATOM 642 C CA . ARG A 1 84 ? -21.828 3.453 1.057 1 98.25 84 ARG A CA 1
ATOM 643 C C . ARG A 1 84 ? -21.422 4.172 2.336 1 98.25 84 ARG A C 1
ATOM 645 O O . ARG A 1 84 ? -22.234 4.352 3.244 1 98.25 84 ARG A O 1
ATOM 652 N N . LEU A 1 85 ? -20.172 4.582 2.393 1 98.81 85 LEU A N 1
ATOM 653 C CA . LEU A 1 85 ? -19.703 5.344 3.551 1 98.81 85 LEU A CA 1
ATOM 654 C C . LEU A 1 85 ? -20.328 6.738 3.564 1 98.81 85 LEU A C 1
ATOM 656 O O . LEU A 1 85 ? -20.641 7.277 4.633 1 98.81 85 LEU A O 1
ATOM 660 N N . ALA A 1 86 ? -20.484 7.379 2.381 1 98.88 86 ALA A N 1
ATOM 661 C CA . ALA A 1 86 ? -21.156 8.68 2.283 1 98.88 86 ALA A CA 1
ATOM 662 C C . ALA A 1 86 ? -22.547 8.633 2.896 1 98.88 86 ALA A C 1
ATOM 664 O O . ALA A 1 86 ? -22.906 9.508 3.684 1 98.88 86 ALA A O 1
ATOM 665 N N . SER A 1 87 ? -23.25 7.586 2.527 1 98.62 87 SER A N 1
ATOM 666 C CA . SER A 1 87 ? -24.594 7.398 3.057 1 98.62 87 SER A CA 1
ATOM 667 C C . SER A 1 87 ? -24.562 7.184 4.566 1 98.62 87 SER A C 1
ATOM 669 O O . SER A 1 87 ? -25.422 7.703 5.289 1 98.62 87 SER A O 1
ATOM 671 N N . ASN A 1 88 ? -23.641 6.398 5.027 1 98.69 88 ASN A N 1
ATOM 672 C CA . ASN A 1 88 ? -23.516 6.074 6.445 1 98.69 88 ASN A CA 1
ATOM 673 C C . ASN A 1 88 ? -23.203 7.32 7.281 1 98.69 88 ASN A C 1
ATOM 675 O O . ASN A 1 88 ? -23.734 7.477 8.383 1 98.69 88 ASN A O 1
ATOM 679 N N . VAL A 1 89 ? -22.344 8.211 6.781 1 98.62 89 VAL A N 1
ATOM 680 C CA . VAL A 1 89 ? -21.938 9.414 7.488 1 98.62 89 VAL A CA 1
ATOM 681 C C . VAL A 1 89 ? -23 10.492 7.336 1 98.62 89 VAL A C 1
ATOM 683 O O . VAL A 1 89 ? -23.203 11.32 8.234 1 98.62 89 VAL A O 1
ATOM 686 N N . GLY A 1 90 ? -23.656 10.516 6.199 1 98.56 90 GLY A N 1
ATOM 687 C CA . GLY A 1 90 ? -24.75 11.445 5.98 1 98.56 90 GLY A CA 1
ATOM 688 C C . GLY A 1 90 ? -24.375 12.625 5.109 1 98.56 90 GLY A C 1
ATOM 689 O O . GLY A 1 90 ? -24.797 13.75 5.352 1 98.56 90 GLY A O 1
ATOM 690 N N . VAL A 1 91 ? -23.531 12.43 4.113 1 98.81 91 VAL A N 1
ATOM 691 C CA . VAL A 1 91 ? -23.188 13.484 3.158 1 98.81 91 VAL A CA 1
ATOM 692 C C . VAL A 1 91 ? -23.531 13.016 1.742 1 98.81 91 VAL A C 1
ATOM 694 O O . VAL A 1 91 ? -23.703 11.82 1.501 1 98.81 91 VAL A O 1
ATOM 697 N N . LYS A 1 92 ? -23.578 13.938 0.803 1 98.31 92 LYS A N 1
ATOM 698 C CA . LYS A 1 92 ? -23.984 13.648 -0.573 1 98.31 92 LYS A CA 1
ATOM 699 C C . LYS A 1 92 ? -22.891 12.852 -1.298 1 98.31 92 LYS A C 1
ATOM 701 O O . LYS A 1 92 ? -23.203 11.875 -1.985 1 98.31 92 LYS A O 1
ATOM 706 N N . THR A 1 93 ? -21.703 13.375 -1.255 1 98.75 93 THR A N 1
ATOM 707 C CA . THR A 1 93 ? -20.562 12.742 -1.904 1 98.75 93 THR A CA 1
ATOM 708 C C . THR A 1 93 ? -19.375 12.664 -0.95 1 98.75 93 THR A C 1
ATOM 710 O O . THR A 1 93 ? -19.062 13.633 -0.243 1 98.75 93 THR A O 1
ATOM 713 N N . LEU A 1 94 ? -18.766 11.523 -0.872 1 98.88 94 LEU A N 1
ATOM 714 C CA . LEU A 1 94 ? -17.562 11.336 -0.059 1 98.88 94 LEU A CA 1
ATOM 715 C C . LEU A 1 94 ? -16.453 10.656 -0.864 1 98.88 94 LEU A C 1
ATOM 717 O O . LEU A 1 94 ? -16.688 9.617 -1.489 1 98.88 94 LEU A O 1
ATOM 721 N N . TYR A 1 95 ? -15.32 11.305 -0.947 1 98.88 95 TYR A N 1
ATOM 722 C CA . TYR A 1 95 ? -14.094 10.688 -1.459 1 98.88 95 TYR A CA 1
ATOM 723 C C . TYR A 1 95 ? -13.156 10.312 -0.32 1 98.88 95 TYR A C 1
ATOM 725 O O . TYR A 1 95 ? -13.039 11.047 0.667 1 98.88 95 TYR A O 1
ATOM 733 N N . LEU A 1 96 ? -12.523 9.148 -0.445 1 98.88 96 LEU A N 1
ATOM 734 C CA . LEU A 1 96 ? -11.391 8.812 0.404 1 98.88 96 LEU A CA 1
ATOM 735 C C . LEU A 1 96 ? -10.078 8.906 -0.376 1 98.88 96 LEU A C 1
ATOM 737 O O . LEU A 1 96 ? -9.938 8.297 -1.438 1 98.88 96 LEU A O 1
ATOM 741 N N . LYS A 1 97 ? -9.203 9.734 0.03 1 98.94 97 LYS A N 1
ATOM 742 C CA . LYS A 1 97 ? -7.836 9.75 -0.478 1 98.94 97 LYS A CA 1
ATOM 743 C C . LYS A 1 97 ? -6.953 8.781 0.296 1 98.94 97 LYS A C 1
ATOM 745 O O . LYS A 1 97 ? -6.504 9.086 1.402 1 98.94 97 LYS A O 1
ATOM 750 N N . ASP A 1 98 ? -6.613 7.641 -0.261 1 98.75 98 ASP A N 1
ATOM 751 C CA . ASP A 1 98 ? -5.984 6.535 0.455 1 98.75 98 ASP A CA 1
ATOM 752 C C . ASP A 1 98 ? -4.461 6.645 0.403 1 98.75 98 ASP A C 1
ATOM 754 O O . ASP A 1 98 ? -3.812 5.969 -0.396 1 98.75 98 ASP A O 1
ATOM 758 N N . GLU A 1 99 ? -3.918 7.309 1.35 1 98.88 99 GLU A N 1
ATOM 759 C CA . GLU A 1 99 ? -2.479 7.547 1.409 1 98.88 99 GLU A CA 1
ATOM 760 C C . GLU A 1 99 ? -1.748 6.359 2.029 1 98.88 99 GLU A C 1
ATOM 762 O O . GLU A 1 99 ? -0.517 6.312 2.029 1 98.88 99 GLU A O 1
ATOM 767 N N . GLY A 1 100 ? -2.521 5.406 2.521 1 98.25 100 GLY A N 1
ATOM 768 C CA . GLY A 1 100 ? -1.923 4.148 2.949 1 98.25 100 GLY A CA 1
ATOM 769 C C . GLY A 1 100 ? -1.276 3.379 1.813 1 98.25 100 GLY A C 1
ATOM 770 O O . GLY A 1 100 ? -0.507 2.445 2.049 1 98.25 100 GLY A O 1
ATOM 771 N N . ARG A 1 101 ? -1.526 3.857 0.594 1 98.06 101 ARG A N 1
ATOM 772 C CA . ARG A 1 101 ? -1.048 3.166 -0.598 1 98.06 101 ARG A CA 1
ATOM 773 C C . ARG A 1 101 ? 0.317 3.695 -1.027 1 98.06 101 ARG A C 1
ATOM 775 O O . ARG A 1 101 ? 0.854 3.279 -2.057 1 98.06 101 ARG A O 1
ATOM 782 N N . ASN A 1 102 ? 0.916 4.543 -0.279 1 98.56 102 ASN A N 1
ATOM 783 C CA . ASN A 1 102 ? 2.295 4.957 -0.512 1 98.56 102 ASN A CA 1
ATOM 784 C C . ASN A 1 102 ? 3.283 3.859 -0.128 1 98.56 102 ASN A C 1
ATOM 786 O O . ASN A 1 102 ? 2.916 2.895 0.546 1 98.56 102 ASN A O 1
ATOM 790 N N . PRO A 1 103 ? 4.555 3.994 -0.497 1 97.81 103 PRO A N 1
ATOM 791 C CA . PRO A 1 103 ? 5.539 2.922 -0.338 1 97.81 103 PRO A CA 1
ATOM 792 C C . PRO A 1 103 ? 5.66 2.441 1.106 1 97.81 103 PRO A C 1
ATOM 794 O O . PRO A 1 103 ? 5.738 1.235 1.356 1 97.81 103 PRO A O 1
ATOM 797 N N . THR A 1 104 ? 5.609 3.381 2.023 1 97.5 104 THR A N 1
ATOM 798 C CA . THR A 1 104 ? 5.828 2.961 3.404 1 97.5 104 THR A CA 1
ATOM 799 C C . THR A 1 104 ? 4.52 2.98 4.191 1 97.5 104 THR A C 1
ATOM 801 O O . THR A 1 104 ? 4.523 2.852 5.414 1 97.5 104 THR A O 1
ATOM 804 N N . GLY A 1 105 ? 3.389 3.273 3.451 1 97.56 105 GLY A N 1
ATOM 805 C CA . GLY A 1 105 ? 2.066 3.062 4.02 1 97.56 105 GLY A CA 1
ATOM 806 C C . GLY A 1 105 ? 1.473 4.316 4.633 1 97.56 105 GLY A C 1
ATOM 807 O O . GLY A 1 105 ? 0.594 4.238 5.492 1 97.56 105 GLY A O 1
ATOM 808 N N . SER A 1 106 ? 1.981 5.516 4.211 1 98.19 106 SER A N 1
ATOM 809 C CA . SER A 1 106 ? 1.413 6.715 4.82 1 98.19 106 SER A CA 1
ATOM 810 C C . SER A 1 106 ? 1.652 7.945 3.953 1 98.19 106 SER A C 1
ATOM 812 O O . SER A 1 106 ? 2.449 7.902 3.014 1 98.19 106 SER A O 1
ATOM 814 N N . LEU A 1 107 ? 0.986 9 4.293 1 98.69 107 LEU A N 1
ATOM 815 C CA . LEU A 1 107 ? 1.088 10.289 3.623 1 98.69 107 LEU A CA 1
ATOM 816 C C . LEU A 1 107 ? 2.469 10.906 3.834 1 98.69 107 LEU A C 1
ATOM 818 O O . LEU A 1 107 ? 2.91 11.742 3.039 1 98.69 107 LEU A O 1
ATOM 822 N N . LYS A 1 108 ? 3.213 10.461 4.859 1 98.19 108 LYS A N 1
ATOM 823 C CA . LYS A 1 108 ? 4.5 11.055 5.203 1 98.19 108 LYS A CA 1
ATOM 824 C C . LYS A 1 108 ? 5.543 10.773 4.129 1 98.19 108 LYS A C 1
ATOM 826 O O . LYS A 1 108 ? 6.582 11.43 4.074 1 98.19 108 LYS A O 1
ATOM 831 N N . ASP A 1 109 ? 5.277 9.82 3.305 1 98.69 109 ASP A N 1
ATOM 832 C CA . ASP A 1 109 ? 6.168 9.539 2.182 1 98.69 109 ASP A CA 1
ATOM 833 C C . ASP A 1 109 ? 6.344 10.773 1.3 1 98.69 109 ASP A C 1
ATOM 835 O O . ASP A 1 109 ? 7.418 10.992 0.737 1 98.69 109 ASP A O 1
ATOM 839 N N . ARG A 1 110 ? 5.297 11.562 1.182 1 98.75 110 ARG A N 1
ATOM 840 C CA . ARG A 1 110 ? 5.34 12.727 0.308 1 98.75 110 ARG A CA 1
ATOM 841 C C . ARG A 1 110 ? 6.387 13.727 0.786 1 98.75 110 ARG A C 1
ATOM 843 O O . ARG A 1 110 ? 7.164 14.25 -0.015 1 98.75 110 ARG A O 1
ATOM 850 N N . ALA A 1 111 ? 6.391 13.992 2.084 1 98.56 111 ALA A N 1
ATOM 851 C CA . ALA A 1 111 ? 7.402 14.875 2.652 1 98.56 111 ALA A CA 1
ATOM 852 C C . ALA A 1 111 ? 8.805 14.305 2.455 1 98.56 111 ALA A C 1
ATOM 854 O O . ALA A 1 111 ? 9.719 15.023 2.039 1 98.56 111 ALA A O 1
ATOM 855 N N . SER A 1 112 ? 8.938 13.016 2.764 1 98.5 112 SER A N 1
ATOM 856 C CA . SER A 1 112 ? 10.258 12.391 2.705 1 98.5 112 SER A CA 1
ATOM 857 C C . SER A 1 112 ? 10.773 12.328 1.273 1 98.5 112 SER A C 1
ATOM 859 O O . SER A 1 112 ? 11.977 12.43 1.038 1 98.5 112 SER A O 1
ATOM 861 N N . ALA A 1 113 ? 9.891 12.164 0.302 1 98.44 113 ALA A N 1
A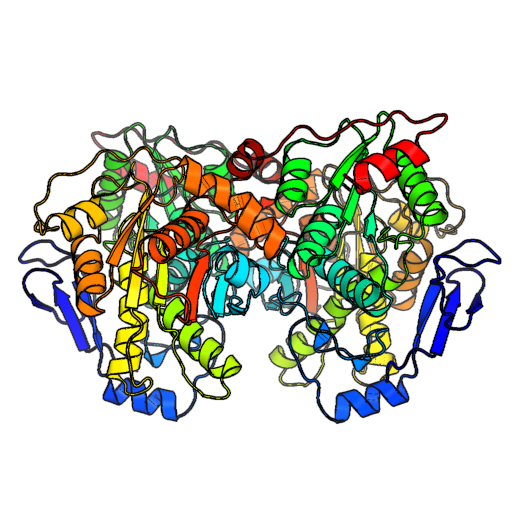TOM 862 C CA . ALA A 1 113 ? 10.305 12.164 -1.099 1 98.44 113 ALA A CA 1
ATOM 863 C C . ALA A 1 113 ? 10.969 13.484 -1.475 1 98.44 113 ALA A C 1
ATOM 865 O O . ALA A 1 113 ? 12.047 13.492 -2.076 1 98.44 113 ALA A O 1
ATOM 866 N N . LEU A 1 114 ? 10.359 14.586 -1.139 1 98 114 LEU A N 1
ATOM 867 C CA . LEU A 1 114 ? 10.922 15.891 -1.459 1 98 114 LEU A CA 1
ATOM 868 C C . LEU A 1 114 ? 12.219 16.125 -0.695 1 98 114 LEU A C 1
ATOM 870 O O . LEU A 1 114 ? 13.195 16.625 -1.262 1 98 114 LEU A O 1
ATOM 874 N N . ILE A 1 115 ? 12.227 15.773 0.559 1 97.88 115 ILE A N 1
ATOM 875 C CA . ILE A 1 115 ? 13.367 16 1.438 1 97.88 115 ILE A CA 1
ATOM 876 C C . ILE A 1 115 ? 14.578 15.234 0.924 1 97.88 115 ILE A C 1
ATOM 878 O O . ILE A 1 115 ? 15.688 15.781 0.84 1 97.88 115 ILE A O 1
ATOM 882 N N . VAL A 1 116 ? 14.367 13.992 0.593 1 98 116 VAL A N 1
ATOM 883 C CA . VAL A 1 116 ? 15.461 13.148 0.112 1 98 116 VAL A CA 1
ATOM 884 C C . VAL A 1 116 ? 15.953 13.664 -1.238 1 98 116 VAL A C 1
ATOM 886 O O . VAL A 1 116 ? 17.156 13.734 -1.478 1 98 116 VAL A O 1
ATOM 889 N N . ALA A 1 117 ? 15.031 14.023 -2.148 1 97.06 117 ALA A N 1
ATOM 890 C CA . ALA A 1 117 ? 15.414 14.586 -3.441 1 97.06 117 ALA A CA 1
ATOM 891 C C . ALA A 1 117 ? 16.25 15.852 -3.266 1 97.06 117 ALA A C 1
ATOM 893 O O . ALA A 1 117 ? 17.281 16.016 -3.926 1 97.06 117 ALA A O 1
ATOM 894 N N . TYR A 1 118 ? 15.828 16.75 -2.373 1 96.44 118 TYR A N 1
ATOM 895 C CA . TYR A 1 118 ? 16.547 17.984 -2.109 1 96.44 118 TYR A CA 1
ATOM 896 C C . TYR A 1 118 ? 17.922 17.719 -1.517 1 96.44 118 TYR A C 1
ATOM 898 O O . TYR A 1 118 ? 18.906 18.312 -1.939 1 96.44 118 TYR A O 1
ATOM 906 N N . ALA A 1 119 ? 17.922 16.844 -0.499 1 96.62 119 ALA A N 1
ATOM 907 C CA . ALA A 1 119 ? 19.172 16.516 0.169 1 96.62 119 ALA A CA 1
ATOM 908 C C . ALA A 1 119 ? 20.203 15.977 -0.825 1 96.62 119 ALA A C 1
ATOM 910 O O . ALA A 1 119 ? 21.375 16.328 -0.768 1 96.62 119 ALA A O 1
ATOM 911 N N . LYS A 1 120 ? 19.734 15.133 -1.665 1 94.62 120 LYS A N 1
ATOM 912 C CA . LYS A 1 120 ? 20.625 14.586 -2.691 1 94.62 120 LYS A CA 1
ATOM 913 C C . LYS A 1 120 ? 21.125 15.68 -3.633 1 94.62 120 LYS A C 1
ATOM 915 O O . LYS A 1 120 ? 22.312 15.742 -3.951 1 94.62 120 LYS A O 1
ATOM 920 N N . GLU A 1 121 ? 20.172 16.484 -4.07 1 92.38 121 GLU A N 1
ATOM 921 C CA . GLU A 1 121 ? 20.5 17.594 -4.961 1 92.38 121 GLU A CA 1
ATOM 922 C C . GLU A 1 121 ? 21.547 18.5 -4.328 1 92.38 121 GLU A C 1
ATOM 924 O O . GLU A 1 121 ? 22.469 18.969 -5.012 1 92.38 121 GLU A O 1
ATOM 929 N N . GLN A 1 122 ? 21.453 18.766 -3.041 1 93.75 122 GLN A N 1
ATOM 930 C CA . GLN A 1 122 ? 22.312 19.719 -2.352 1 93.75 122 GLN A CA 1
ATOM 931 C C . GLN A 1 122 ? 23.578 19.047 -1.836 1 93.75 122 GLN A C 1
ATOM 933 O O . GLN A 1 122 ? 24.5 19.734 -1.367 1 93.75 122 GLN A O 1
ATOM 938 N N . GLY A 1 123 ? 23.641 17.719 -1.872 1 94.38 123 GLY A N 1
ATOM 939 C CA . GLY A 1 123 ? 24.844 16.984 -1.499 1 94.38 123 GLY A CA 1
ATOM 940 C C . GLY A 1 123 ? 24.984 16.781 -0.002 1 94.38 123 GLY A C 1
ATOM 941 O O . GLY A 1 123 ? 26.094 16.688 0.519 1 94.38 123 GLY A O 1
ATOM 942 N N . TYR A 1 124 ? 23.906 16.781 0.743 1 96.19 124 TYR A N 1
ATOM 943 C CA . TYR A 1 124 ? 23.969 16.453 2.164 1 96.19 124 TYR A CA 1
ATOM 944 C C . TYR A 1 124 ? 24.422 15.016 2.377 1 96.19 124 TYR A C 1
ATOM 946 O O . TYR A 1 124 ? 24.016 14.117 1.637 1 96.19 124 TYR A O 1
ATOM 954 N N . PRO A 1 125 ? 25.25 14.797 3.373 1 95.38 125 PRO A N 1
ATOM 955 C CA . PRO A 1 125 ? 25.75 13.43 3.58 1 95.38 125 PRO A CA 1
ATOM 956 C C . PRO A 1 125 ? 24.719 12.523 4.254 1 95.38 125 PRO A C 1
ATOM 958 O O . PRO A 1 125 ? 24.688 11.32 4 1 95.38 125 PRO A O 1
ATOM 961 N N . ILE A 1 126 ? 23.953 13.109 5.207 1 97.88 126 ILE A N 1
ATOM 962 C CA . ILE A 1 126 ? 23.016 12.359 6.027 1 97.88 126 ILE A CA 1
ATOM 963 C C . ILE A 1 126 ? 21.703 13.141 6.152 1 97.88 126 ILE A C 1
ATOM 965 O O . ILE A 1 126 ? 21.719 14.375 6.262 1 97.88 126 ILE A O 1
ATOM 969 N N . VAL A 1 127 ? 20.609 12.469 6.008 1 98.44 127 VAL A N 1
ATOM 970 C CA . VAL A 1 127 ? 19.328 13.016 6.438 1 98.44 127 VAL A CA 1
ATOM 971 C C . VAL A 1 127 ? 18.922 12.375 7.762 1 98.44 127 VAL A C 1
ATOM 973 O O . VAL A 1 127 ? 19.078 11.172 7.953 1 98.44 127 VAL A O 1
ATOM 976 N N . THR A 1 128 ? 18.438 13.188 8.734 1 98.12 128 THR A N 1
ATOM 977 C CA . THR A 1 128 ? 18.172 12.672 10.07 1 98.12 128 THR A CA 1
ATOM 978 C C . THR A 1 128 ? 16.781 13.109 10.539 1 98.12 128 THR A C 1
ATOM 980 O O . THR A 1 128 ? 16.188 14.031 9.977 1 98.12 128 THR A O 1
ATOM 983 N N . THR A 1 129 ? 16.219 12.344 11.414 1 97.31 129 THR A N 1
ATOM 984 C CA . THR A 1 129 ? 14.977 12.711 12.094 1 97.31 129 THR A CA 1
ATOM 985 C C . THR A 1 129 ? 14.859 11.992 13.43 1 97.31 129 THR A C 1
ATOM 987 O O . THR A 1 129 ? 15.57 11.016 13.688 1 97.31 129 THR A O 1
ATOM 990 N N . ALA A 1 130 ? 14.055 12.578 14.32 1 94.62 130 ALA A N 1
ATOM 991 C CA . ALA A 1 130 ? 13.656 11.906 15.555 1 94.62 130 ALA A CA 1
ATOM 992 C C . ALA A 1 130 ? 12.211 11.414 15.469 1 94.62 130 ALA A C 1
ATOM 994 O O . ALA A 1 130 ? 11.281 12.164 15.773 1 94.62 130 ALA A O 1
ATOM 995 N N . SER A 1 131 ? 11.969 10.211 15.07 1 90.19 131 SER A N 1
ATOM 996 C CA . SER A 1 131 ? 10.625 9.664 14.922 1 90.19 131 SER A CA 1
ATOM 997 C C . SER A 1 131 ? 10.664 8.148 14.766 1 90.19 131 SER A C 1
ATOM 999 O O . SER A 1 131 ? 11.484 7.609 14.023 1 90.19 131 SER A O 1
ATOM 1001 N N . THR A 1 132 ? 9.789 7.523 15.555 1 76 132 THR A N 1
ATOM 1002 C CA . THR A 1 132 ? 9.664 6.086 15.344 1 76 132 THR A CA 1
ATOM 1003 C C . THR A 1 132 ? 8.414 5.766 14.531 1 76 132 THR A C 1
ATOM 1005 O O . THR A 1 132 ? 8.125 4.598 14.258 1 76 132 THR A O 1
ATOM 1008 N N . GLY A 1 133 ? 7.641 6.711 14.125 1 90.31 133 GLY A N 1
ATOM 1009 C CA . GLY A 1 133 ? 6.379 6.441 13.453 1 90.31 133 GLY A CA 1
ATOM 1010 C C . GLY A 1 133 ? 6.465 6.559 11.945 1 90.31 133 GLY A C 1
ATOM 1011 O O . GLY A 1 133 ? 7.457 6.141 11.336 1 90.31 133 GLY A O 1
ATOM 1012 N N . ASN A 1 134 ? 5.402 7.043 11.367 1 94.88 134 ASN A N 1
ATOM 1013 C CA . ASN A 1 134 ? 5.254 7.141 9.922 1 94.88 134 ASN A CA 1
ATOM 1014 C C . ASN A 1 134 ? 6.344 8.016 9.305 1 94.88 134 ASN A C 1
ATOM 1016 O O . ASN A 1 134 ? 6.836 7.723 8.211 1 94.88 134 ASN A O 1
ATOM 1020 N N . ALA A 1 135 ? 6.781 9.023 10.008 1 96.25 135 ALA A N 1
ATOM 1021 C CA . ALA A 1 135 ? 7.816 9.906 9.477 1 96.25 135 ALA A CA 1
ATOM 1022 C C . ALA A 1 135 ? 9.156 9.18 9.383 1 96.25 135 ALA A C 1
ATOM 1024 O O . ALA A 1 135 ? 9.875 9.32 8.391 1 96.25 135 ALA A O 1
ATOM 1025 N N . GLY A 1 136 ? 9.508 8.469 10.438 1 96.62 136 GLY A N 1
ATOM 1026 C CA . GLY A 1 136 ? 10.742 7.699 10.422 1 96.62 136 GLY A CA 1
ATOM 1027 C C . GLY A 1 136 ? 10.773 6.637 9.344 1 96.62 136 GLY A C 1
ATOM 1028 O O . GLY A 1 136 ? 11.75 6.523 8.609 1 96.62 136 GLY A O 1
ATOM 1029 N N . ALA A 1 137 ? 9.688 5.895 9.258 1 97.06 137 ALA A N 1
ATOM 1030 C CA . ALA A 1 137 ? 9.594 4.84 8.25 1 97.06 137 ALA A CA 1
ATOM 1031 C C . ALA A 1 137 ? 9.68 5.422 6.84 1 97.06 137 ALA A C 1
ATOM 1033 O O . ALA A 1 137 ? 10.359 4.867 5.973 1 97.06 137 ALA A O 1
ATOM 1034 N N . ALA A 1 138 ? 9 6.52 6.625 1 98.12 138 ALA A N 1
ATOM 1035 C CA . ALA A 1 138 ? 8.984 7.172 5.316 1 98.12 138 ALA A CA 1
ATOM 1036 C C . ALA A 1 138 ? 10.383 7.633 4.926 1 98.12 138 ALA A C 1
ATOM 1038 O O . ALA A 1 138 ? 10.836 7.387 3.803 1 98.12 138 ALA A O 1
ATOM 1039 N N . LEU A 1 139 ? 11.062 8.289 5.852 1 98.38 139 LEU A N 1
ATOM 1040 C CA . LEU A 1 139 ? 12.414 8.758 5.559 1 98.38 139 LEU A CA 1
ATOM 1041 C C . LEU A 1 139 ? 13.336 7.582 5.238 1 98.38 139 LEU A C 1
ATOM 1043 O O . LEU A 1 139 ? 14.039 7.594 4.223 1 98.38 139 LEU A O 1
ATOM 1047 N N . ALA A 1 140 ? 13.297 6.582 6.121 1 98.31 140 ALA A N 1
ATOM 1048 C CA . ALA A 1 140 ? 14.172 5.426 5.953 1 98.31 140 ALA A CA 1
ATOM 1049 C C . ALA A 1 140 ? 13.922 4.746 4.609 1 98.31 140 ALA A C 1
ATOM 1051 O O . ALA A 1 140 ? 14.867 4.449 3.873 1 98.31 140 ALA A O 1
ATOM 1052 N N . GLY A 1 141 ? 12.68 4.527 4.285 1 98.31 141 GLY A N 1
ATOM 1053 C CA . GLY A 1 141 ? 12.336 3.822 3.061 1 98.31 141 GLY A CA 1
ATOM 1054 C C . GLY A 1 141 ? 12.703 4.594 1.806 1 98.31 141 GLY A C 1
ATOM 1055 O O . GLY A 1 141 ? 13.32 4.043 0.894 1 98.31 141 GLY A O 1
ATOM 1056 N N . ILE A 1 142 ? 12.336 5.852 1.75 1 98.44 142 ILE A N 1
ATOM 1057 C CA . ILE A 1 142 ? 12.594 6.668 0.567 1 98.44 142 ILE A CA 1
ATOM 1058 C C . ILE A 1 142 ? 14.094 6.855 0.38 1 98.44 142 ILE A C 1
ATOM 1060 O O . ILE A 1 142 ? 14.602 6.762 -0.739 1 98.44 142 ILE A O 1
ATOM 1064 N N . ALA A 1 143 ? 14.789 7.109 1.464 1 98.44 143 ALA A N 1
ATOM 1065 C CA . ALA A 1 143 ? 16.234 7.273 1.395 1 98.44 143 ALA A CA 1
ATOM 1066 C C . ALA A 1 143 ? 16.922 6 0.891 1 98.44 143 ALA A C 1
ATOM 1068 O O . ALA A 1 143 ? 17.859 6.062 0.098 1 98.44 143 ALA A O 1
ATOM 1069 N N . ALA A 1 144 ? 16.469 4.867 1.323 1 98.38 144 ALA A N 1
ATOM 1070 C CA . ALA A 1 144 ? 17.016 3.58 0.908 1 98.38 144 ALA A CA 1
ATOM 1071 C C . ALA A 1 144 ? 16.984 3.428 -0.61 1 98.38 144 ALA A C 1
ATOM 1073 O O . ALA A 1 144 ? 17.906 2.896 -1.213 1 98.38 144 ALA A O 1
ATOM 1074 N N . SER A 1 145 ? 15.953 3.895 -1.257 1 97.56 145 SER A N 1
ATOM 1075 C CA . SER A 1 145 ? 15.734 3.701 -2.688 1 97.56 145 SER A CA 1
ATOM 1076 C C . SER A 1 145 ? 16.828 4.395 -3.506 1 97.56 145 SER A C 1
ATOM 1078 O O . SER A 1 145 ? 17.047 4.047 -4.668 1 97.56 145 SER A O 1
ATOM 1080 N N . VAL A 1 146 ? 17.516 5.398 -2.908 1 97.19 146 VAL A N 1
ATOM 1081 C CA . VAL A 1 146 ? 18.531 6.141 -3.662 1 97.19 146 VAL A CA 1
ATOM 1082 C C . VAL A 1 146 ? 19.891 6.016 -2.975 1 97.19 146 VAL A C 1
ATOM 1084 O O . VAL A 1 146 ? 20.844 6.711 -3.336 1 97.19 146 VAL A O 1
ATOM 1087 N N . GLY A 1 147 ? 19.984 5.234 -1.945 1 97.19 147 GLY A N 1
ATOM 1088 C CA . GLY A 1 147 ? 21.25 4.984 -1.273 1 97.19 147 GLY A CA 1
ATOM 1089 C C . GLY A 1 147 ? 21.688 6.133 -0.382 1 97.19 147 GLY A C 1
ATOM 1090 O O . GLY A 1 147 ? 22.891 6.371 -0.216 1 97.19 147 GLY A O 1
ATOM 1091 N N . MET A 1 148 ? 20.75 6.926 0.073 1 97.44 148 MET A N 1
ATOM 1092 C CA . MET A 1 148 ? 21.047 8.023 0.99 1 97.44 148 MET A CA 1
ATOM 1093 C C . MET A 1 148 ? 21.109 7.527 2.43 1 97.44 148 MET A C 1
ATOM 1095 O O . MET A 1 148 ? 20.266 6.738 2.859 1 97.44 148 MET A O 1
ATOM 1099 N N . ASN A 1 149 ? 22.125 7.969 3.201 1 97.81 149 ASN A N 1
ATOM 1100 C CA . ASN A 1 149 ? 22.281 7.574 4.598 1 97.81 149 ASN A CA 1
ATOM 1101 C C . ASN A 1 149 ? 21.297 8.32 5.5 1 97.81 149 ASN A C 1
ATOM 1103 O O . ASN A 1 149 ? 21.078 9.523 5.332 1 97.81 149 ASN A O 1
ATOM 1107 N N . THR A 1 150 ? 20.703 7.566 6.367 1 98.25 150 THR A N 1
ATOM 1108 C CA . THR A 1 150 ? 19.781 8.164 7.328 1 98.25 150 THR A CA 1
ATOM 1109 C C . THR A 1 150 ? 20.172 7.773 8.75 1 98.25 150 THR A C 1
ATOM 1111 O O . THR A 1 150 ? 20.625 6.652 8.992 1 98.25 150 THR A O 1
ATOM 1114 N N . VAL A 1 151 ? 20.047 8.703 9.688 1 98.31 151 VAL A N 1
ATOM 1115 C CA . VAL A 1 151 ? 20.203 8.484 11.117 1 98.31 151 VAL A CA 1
ATOM 1116 C C . VAL A 1 151 ? 18.922 8.867 11.852 1 98.31 151 VAL A C 1
ATOM 1118 O O . VAL A 1 151 ? 18.484 10.016 11.781 1 98.31 151 VAL A O 1
ATOM 1121 N N . ILE A 1 152 ? 18.391 7.938 12.492 1 97.94 152 ILE A N 1
ATOM 1122 C CA . ILE A 1 152 ? 17.125 8.156 13.172 1 97.94 152 ILE A CA 1
ATOM 1123 C C . ILE A 1 152 ? 17.281 7.93 14.672 1 97.94 152 ILE A C 1
ATOM 1125 O O . ILE A 1 152 ? 17.703 6.848 15.102 1 97.94 152 ILE A O 1
ATOM 1129 N N . LEU A 1 153 ? 17.016 8.93 15.453 1 97.44 153 LEU A N 1
ATOM 1130 C CA . LEU A 1 153 ? 17.109 8.859 16.906 1 97.44 153 LEU A CA 1
ATOM 1131 C C . LEU A 1 153 ? 15.719 8.68 17.531 1 97.44 153 LEU A C 1
ATOM 1133 O O . LEU A 1 153 ? 14.789 9.422 17.203 1 97.44 153 LEU A O 1
ATOM 1137 N N . VAL A 1 154 ? 15.617 7.691 18.312 1 94.94 154 VAL A N 1
ATOM 1138 C CA . VAL A 1 154 ? 14.344 7.41 18.969 1 94.94 154 VAL A CA 1
ATOM 1139 C C . VAL A 1 154 ? 14.578 7.082 20.438 1 94.94 154 VAL A C 1
ATOM 1141 O O . VAL A 1 154 ? 15.672 6.637 20.812 1 94.94 154 VAL A O 1
ATOM 1144 N N . PRO A 1 155 ? 13.555 7.348 21.297 1 94 155 PRO A N 1
ATOM 1145 C CA . PRO A 1 155 ? 13.719 6.922 22.688 1 94 155 PRO A CA 1
ATOM 1146 C C . PRO A 1 155 ? 13.953 5.418 22.828 1 94 155 PRO A C 1
ATOM 1148 O O . PRO A 1 155 ? 13.438 4.637 22.016 1 94 155 PRO A O 1
ATOM 1151 N N . LYS A 1 156 ? 14.625 5.043 23.859 1 94.38 156 LYS A N 1
ATOM 1152 C CA . LYS A 1 156 ? 14.953 3.639 24.094 1 94.38 156 LYS A CA 1
ATOM 1153 C C . LYS A 1 156 ? 13.688 2.811 24.312 1 94.38 156 LYS A C 1
ATOM 1155 O O . LYS A 1 156 ? 13.703 1.592 24.141 1 94.38 156 LYS A O 1
ATOM 1160 N N . THR A 1 157 ? 12.586 3.451 24.641 1 90.75 157 THR A N 1
ATOM 1161 C CA . THR A 1 157 ? 11.328 2.777 24.938 1 90.75 157 THR A CA 1
ATOM 1162 C C . THR A 1 157 ? 10.523 2.545 23.656 1 90.75 157 THR A C 1
ATOM 1164 O O . THR A 1 157 ? 9.438 1.966 23.703 1 90.75 157 THR A O 1
ATOM 1167 N N . ALA A 1 158 ? 10.992 3.016 22.5 1 88.38 158 ALA A N 1
ATOM 1168 C CA . ALA A 1 158 ? 10.258 2.859 21.25 1 88.38 158 ALA A CA 1
ATOM 1169 C C . ALA A 1 158 ? 10 1.386 20.953 1 88.38 158 ALA A C 1
ATOM 1171 O O . ALA A 1 158 ? 10.859 0.535 21.188 1 88.38 158 ALA A O 1
ATOM 1172 N N . PRO A 1 159 ? 8.773 1.08 20.453 1 84.12 159 PRO A N 1
ATOM 1173 C CA . PRO A 1 159 ? 8.43 -0.31 20.141 1 84.12 159 PRO A CA 1
ATOM 1174 C C . PRO A 1 159 ? 9.398 -0.948 19.156 1 84.12 159 PRO A C 1
ATOM 1176 O O . PRO A 1 159 ? 9.727 -0.344 18.125 1 84.12 159 PRO A O 1
ATOM 1179 N N . VAL A 1 160 ? 9.688 -2.17 19.391 1 86.44 160 VAL A N 1
ATOM 1180 C CA . VAL A 1 160 ? 10.688 -2.908 18.609 1 86.44 160 VAL A CA 1
ATOM 1181 C C . VAL A 1 160 ? 10.203 -3.076 17.172 1 86.44 160 VAL A C 1
ATOM 1183 O O . VAL A 1 160 ? 11 -3.049 16.234 1 86.44 160 VAL A O 1
ATOM 1186 N N . ALA A 1 161 ? 8.914 -3.27 17.016 1 83.88 161 ALA A N 1
ATOM 1187 C CA . ALA A 1 161 ? 8.336 -3.459 15.688 1 83.88 161 ALA A CA 1
ATOM 1188 C C . ALA A 1 161 ? 8.594 -2.244 14.797 1 83.88 161 ALA A C 1
ATOM 1190 O O . ALA A 1 161 ? 8.852 -2.385 13.602 1 83.88 161 ALA A O 1
ATOM 1191 N N . LYS A 1 162 ? 8.523 -1.095 15.344 1 86.81 162 LYS A N 1
ATOM 1192 C CA . LYS A 1 162 ? 8.742 0.134 14.586 1 86.81 162 LYS A CA 1
ATOM 1193 C C . LYS A 1 162 ? 10.219 0.309 14.242 1 86.81 162 LYS A C 1
ATOM 1195 O O . LYS A 1 162 ? 10.562 0.76 13.148 1 86.81 162 LYS A O 1
ATOM 1200 N N . ILE A 1 163 ? 11.062 -0.106 15.148 1 92.06 163 ILE A N 1
ATOM 1201 C CA . ILE A 1 163 ? 12.508 -0.037 14.938 1 92.06 163 ILE A CA 1
ATOM 1202 C C . ILE A 1 163 ? 12.914 -0.993 13.82 1 92.06 163 ILE A C 1
ATOM 1204 O O . ILE A 1 163 ? 13.727 -0.645 12.961 1 92.06 163 ILE A O 1
ATOM 1208 N N . ALA A 1 164 ? 12.289 -2.133 13.789 1 91.5 164 ALA A N 1
ATOM 1209 C CA . ALA A 1 164 ? 12.617 -3.162 12.805 1 91.5 164 ALA A CA 1
ATOM 1210 C C . ALA A 1 164 ? 12.352 -2.672 11.383 1 91.5 164 ALA A C 1
ATOM 1212 O O . ALA A 1 164 ? 13.125 -2.965 10.469 1 91.5 164 ALA A O 1
ATOM 1213 N N . GLN A 1 165 ? 11.273 -1.989 11.195 1 93.12 165 GLN A N 1
ATOM 1214 C CA . GLN A 1 165 ? 10.961 -1.459 9.867 1 93.12 165 GLN A CA 1
ATOM 1215 C C . GLN A 1 165 ? 12.031 -0.478 9.406 1 93.12 165 GLN A C 1
ATOM 1217 O O . GLN A 1 165 ? 12.438 -0.496 8.234 1 93.12 165 GLN A O 1
ATOM 1222 N N . LEU A 1 166 ? 12.5 0.344 10.312 1 97.12 166 LEU A N 1
ATOM 1223 C CA . LEU A 1 166 ? 13.539 1.314 9.984 1 97.12 166 LEU A CA 1
ATOM 1224 C C . LEU A 1 166 ? 14.844 0.613 9.609 1 97.12 166 LEU A C 1
ATOM 1226 O O . LEU A 1 166 ? 15.469 0.954 8.609 1 97.12 166 LEU A O 1
ATOM 1230 N N . GLN A 1 167 ? 15.172 -0.374 10.414 1 96.81 167 GLN A N 1
ATOM 1231 C CA . GLN A 1 167 ? 16.406 -1.12 10.164 1 96.81 167 GLN A CA 1
ATOM 1232 C C . GLN A 1 167 ? 16.312 -1.914 8.867 1 96.81 167 GLN A C 1
ATOM 1234 O O . GLN A 1 167 ? 17.312 -2.076 8.156 1 96.81 167 GLN A O 1
ATOM 1239 N N . THR A 1 168 ? 15.148 -2.408 8.602 1 97.5 168 THR A N 1
ATOM 1240 C CA . THR A 1 168 ? 14.922 -3.137 7.359 1 97.5 168 THR A CA 1
ATOM 1241 C C . THR A 1 168 ? 15.273 -2.273 6.152 1 97.5 168 THR A C 1
ATOM 1243 O O . THR A 1 168 ? 15.789 -2.775 5.148 1 97.5 168 THR A O 1
ATOM 1246 N N . PHE A 1 169 ? 15.055 -1.005 6.273 1 98 169 PHE A N 1
ATOM 1247 C CA . PHE A 1 169 ? 15.336 -0.071 5.191 1 98 169 PHE A CA 1
ATOM 1248 C C . PHE A 1 169 ? 16.797 0.362 5.211 1 98 169 PHE A C 1
ATOM 1250 O O . PHE A 1 169 ? 17.234 1.128 4.348 1 98 169 PHE A O 1
ATOM 1257 N N . GLY A 1 170 ? 17.547 -0.074 6.203 1 97.69 170 GLY A N 1
ATOM 1258 C CA . GLY A 1 170 ? 18.984 0.209 6.246 1 97.69 170 GLY A CA 1
ATOM 1259 C C . GLY A 1 170 ? 19.312 1.477 7.012 1 97.69 170 GLY A C 1
ATOM 1260 O O . GLY A 1 170 ? 20.453 1.945 6.98 1 97.69 170 GLY A O 1
ATOM 1261 N N . ALA A 1 171 ? 18.344 2.049 7.711 1 97.94 171 ALA A N 1
ATOM 1262 C CA . ALA A 1 171 ? 18.594 3.248 8.5 1 97.94 171 ALA A CA 1
ATOM 1263 C C . ALA A 1 171 ? 19.453 2.926 9.727 1 97.94 171 ALA A C 1
ATOM 1265 O O . ALA A 1 171 ? 19.328 1.85 10.312 1 97.94 171 ALA A O 1
ATOM 1266 N N . THR A 1 172 ? 20.328 3.861 10.086 1 97.94 172 THR A N 1
ATOM 1267 C CA . THR A 1 172 ? 20.984 3.803 11.391 1 97.94 172 THR A CA 1
ATOM 1268 C C . THR A 1 172 ? 20.047 4.289 12.492 1 97.94 172 THR A C 1
ATOM 1270 O O . THR A 1 172 ? 19.719 5.477 12.555 1 97.94 172 THR A O 1
ATOM 1273 N N . VAL A 1 173 ? 19.625 3.355 13.297 1 97.62 173 VAL A N 1
ATOM 1274 C CA . VAL A 1 173 ? 18.719 3.705 14.383 1 97.62 173 VAL A CA 1
ATOM 1275 C C . VAL A 1 173 ? 19.484 3.785 15.703 1 97.62 173 VAL A C 1
ATOM 1277 O O . VAL A 1 173 ? 20.203 2.85 16.062 1 97.62 173 VAL A O 1
ATOM 1280 N N . ILE A 1 174 ? 19.359 4.887 16.375 1 97.81 174 ILE A N 1
ATOM 1281 C CA . ILE A 1 174 ? 20.031 5.102 17.656 1 97.81 174 ILE A CA 1
ATOM 1282 C C . ILE A 1 174 ? 18.984 5.293 18.75 1 97.81 174 ILE A C 1
ATOM 1284 O O . ILE A 1 174 ? 18.141 6.188 18.672 1 97.81 174 ILE A O 1
ATOM 1288 N N . LEU A 1 175 ? 19.047 4.445 19.719 1 97.38 175 LEU A N 1
ATOM 1289 C CA . LEU A 1 175 ? 18.188 4.578 20.891 1 97.38 175 LEU A CA 1
ATOM 1290 C C . LEU A 1 175 ? 18.766 5.578 21.891 1 97.38 175 LEU A C 1
ATOM 1292 O O . LEU A 1 175 ? 19.953 5.48 22.25 1 97.38 175 LEU A O 1
ATOM 1296 N N . VAL A 1 176 ? 17.984 6.512 22.203 1 97.69 176 VAL A N 1
ATOM 1297 C CA . VAL A 1 176 ? 18.406 7.523 23.156 1 97.69 176 VAL A CA 1
ATOM 1298 C C . VAL A 1 176 ? 17.844 7.199 24.547 1 97.69 176 VAL A C 1
ATOM 1300 O O . VAL A 1 176 ? 16.641 7.039 24.703 1 97.69 176 VAL A O 1
ATOM 1303 N N . ASP A 1 177 ? 18.656 7.031 25.562 1 96.88 177 ASP A N 1
ATOM 1304 C CA . ASP A 1 177 ? 18.234 6.852 26.953 1 96.88 177 ASP A CA 1
ATOM 1305 C C . ASP A 1 177 ? 17.703 8.156 27.547 1 96.88 177 ASP A C 1
ATOM 1307 O O . ASP A 1 177 ? 18.406 8.82 28.312 1 96.88 177 ASP A O 1
ATOM 1311 N N . GLY A 1 178 ? 16.594 8.484 27.203 1 92.25 178 GLY A N 1
ATOM 1312 C CA . GLY A 1 178 ? 15.906 9.727 27.531 1 92.25 178 GLY A CA 1
ATOM 1313 C C . GLY A 1 178 ? 14.516 9.812 26.938 1 92.25 178 GLY A C 1
ATOM 1314 O O . GLY A 1 178 ? 13.992 8.828 26.422 1 92.25 178 GLY A O 1
ATOM 1315 N N . THR A 1 179 ? 13.906 10.914 27.078 1 87.69 179 THR A N 1
ATOM 1316 C CA . THR A 1 179 ? 12.57 11.172 26.547 1 87.69 179 THR A CA 1
ATOM 1317 C C . THR A 1 179 ? 12.617 11.477 25.062 1 87.69 179 THR A C 1
ATOM 1319 O O . THR A 1 179 ? 13.703 11.617 24.484 1 87.69 179 THR A O 1
ATOM 1322 N N . TYR A 1 180 ? 11.484 11.555 24.5 1 87.88 180 TYR A N 1
ATOM 1323 C CA . TYR A 1 180 ? 11.398 11.945 23.109 1 87.88 180 TYR A CA 1
ATOM 1324 C C . TYR A 1 180 ? 12.047 13.305 22.875 1 87.88 180 TYR A C 1
ATOM 1326 O O . TYR A 1 180 ? 12.766 13.5 21.891 1 87.88 180 TYR A O 1
ATOM 1334 N N . ASP A 1 181 ? 11.797 14.188 23.766 1 88.56 181 ASP A N 1
ATOM 1335 C CA . ASP A 1 181 ? 12.336 15.539 23.641 1 88.56 181 ASP A CA 1
ATOM 1336 C C . ASP A 1 181 ? 13.867 15.523 23.656 1 88.56 181 ASP A C 1
ATOM 1338 O O . ASP A 1 181 ? 14.5 16.266 22.906 1 88.56 181 ASP A O 1
ATOM 1342 N N . MET A 1 182 ? 14.398 14.672 24.438 1 92.69 182 MET A N 1
ATOM 1343 C CA . MET A 1 182 ? 15.852 14.547 24.516 1 92.69 182 MET A CA 1
ATOM 1344 C C . MET A 1 182 ? 16.422 13.961 23.219 1 92.69 182 MET A C 1
ATOM 1346 O O .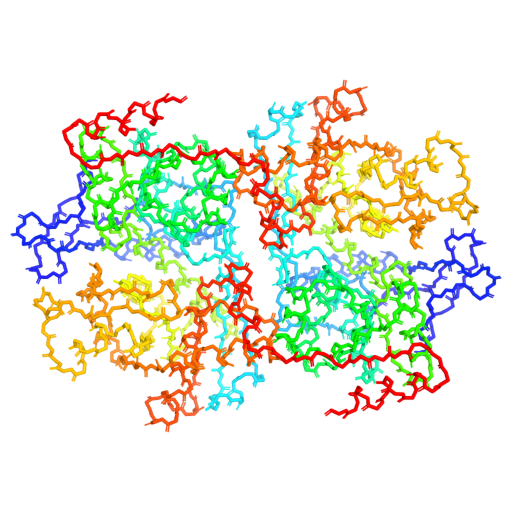 MET A 1 182 ? 17.469 14.398 22.75 1 92.69 182 MET A O 1
ATOM 1350 N N . ALA A 1 183 ? 15.719 12.977 22.719 1 94.19 183 ALA A N 1
ATOM 1351 C CA . ALA A 1 183 ? 16.141 12.398 21.438 1 94.19 183 ALA A CA 1
ATOM 1352 C C . ALA A 1 183 ? 16.094 13.43 20.328 1 94.19 183 ALA A C 1
ATOM 1354 O O . ALA A 1 183 ? 17.016 13.508 19.5 1 94.19 183 ALA A O 1
ATOM 1355 N N . PHE A 1 184 ? 15.07 14.211 20.312 1 92.62 184 PHE A N 1
ATOM 1356 C CA . PHE A 1 184 ? 14.906 15.258 19.312 1 92.62 184 PHE A CA 1
ATOM 1357 C C . PHE A 1 184 ? 16.016 16.297 19.422 1 92.62 184 PHE A C 1
ATOM 1359 O O . PHE A 1 184 ? 16.609 16.688 18.406 1 92.62 184 PHE A O 1
ATOM 1366 N N . GLU A 1 185 ? 16.266 16.703 20.609 1 94.38 185 GLU A N 1
ATOM 1367 C CA . GLU A 1 185 ? 17.312 17.688 20.828 1 94.38 185 GLU A CA 1
ATOM 1368 C C . GLU A 1 185 ? 18.672 17.156 20.406 1 94.38 185 GLU A C 1
ATOM 1370 O O . GLU A 1 185 ? 19.469 17.875 19.797 1 94.38 185 GLU A O 1
ATOM 1375 N N . LEU A 1 186 ? 18.938 15.945 20.812 1 96.88 186 LEU A N 1
ATOM 1376 C CA . LEU A 1 186 ? 20.219 15.328 20.438 1 96.88 186 LEU A CA 1
ATOM 1377 C C . LEU A 1 186 ? 20.344 15.234 18.906 1 96.88 186 LEU A C 1
ATOM 1379 O O . LEU A 1 186 ? 21.406 15.5 18.359 1 96.88 186 LEU A O 1
ATOM 1383 N N . CYS A 1 187 ? 19.281 14.852 18.266 1 96.62 187 CYS A N 1
ATOM 1384 C CA . CYS A 1 187 ? 19.234 14.781 16.812 1 96.62 187 CYS A CA 1
ATOM 1385 C C . CYS A 1 187 ? 19.547 16.141 16.203 1 96.62 187 CYS A C 1
ATOM 1387 O O . CYS A 1 187 ? 20.359 16.234 15.266 1 96.62 187 CYS A O 1
ATOM 1389 N N . THR A 1 188 ? 18.984 17.156 16.719 1 95 188 THR A N 1
ATOM 1390 C CA . THR A 1 188 ? 19.156 18.516 16.219 1 95 188 THR A CA 1
ATOM 1391 C C . THR A 1 188 ? 20.594 18.984 16.406 1 95 188 THR A C 1
ATOM 1393 O O . THR A 1 188 ? 21.188 19.562 15.484 1 95 188 THR A O 1
ATOM 1396 N N . ARG A 1 189 ? 21.125 18.734 17.562 1 96.88 189 ARG A N 1
ATOM 1397 C CA . ARG A 1 189 ? 22.5 19.125 17.844 1 96.88 189 ARG A CA 1
ATOM 1398 C C . ARG A 1 189 ? 23.469 18.406 16.922 1 96.88 189 ARG A C 1
ATOM 1400 O O . ARG A 1 189 ? 24.422 19.016 16.422 1 96.88 189 ARG A O 1
ATOM 1407 N N . ALA A 1 190 ? 23.219 17.156 16.734 1 97.25 190 ALA A N 1
ATOM 1408 C CA . ALA A 1 190 ? 24.078 16.375 15.852 1 97.25 190 ALA A CA 1
ATOM 1409 C C . ALA A 1 190 ? 24 16.906 14.414 1 97.25 190 ALA A C 1
ATOM 1411 O O . ALA A 1 190 ? 25.031 17.047 13.742 1 97.25 190 ALA A O 1
ATOM 1412 N N . ALA A 1 191 ? 22.812 17.172 13.922 1 96.44 191 ALA A N 1
ATOM 1413 C CA . ALA A 1 191 ? 22.625 17.688 12.562 1 96.44 191 ALA A CA 1
ATOM 1414 C C . ALA A 1 191 ? 23.344 19.016 12.367 1 96.44 191 ALA A C 1
ATOM 1416 O O . ALA A 1 191 ? 23.984 19.219 11.336 1 96.44 191 ALA A O 1
ATOM 1417 N N . GLU A 1 192 ? 23.203 19.859 13.336 1 94.88 192 GLU A N 1
ATOM 1418 C CA . GLU A 1 192 ? 23.844 21.172 13.266 1 94.88 192 GLU A CA 1
ATOM 1419 C C . GLU A 1 192 ? 25.375 21.031 13.266 1 94.88 192 GLU A C 1
ATOM 1421 O O . GLU A 1 192 ? 26.062 21.672 12.469 1 94.88 192 GLU A O 1
ATOM 1426 N N . LYS A 1 193 ? 25.859 20.234 14.133 1 96.94 193 LYS A N 1
ATOM 1427 C CA . LYS A 1 193 ? 27.297 20.109 14.305 1 96.94 193 LYS A CA 1
ATOM 1428 C C . LYS A 1 193 ? 27.953 19.484 13.078 1 96.94 193 LYS A C 1
ATOM 1430 O O . LYS A 1 193 ? 29.047 19.875 12.688 1 96.94 193 LYS A O 1
ATOM 1435 N N . TYR A 1 194 ? 27.266 18.531 12.5 1 96.75 194 TYR A N 1
ATOM 1436 C CA . TYR A 1 194 ? 27.938 17.719 11.484 1 96.75 194 TYR A CA 1
ATOM 1437 C C . TYR A 1 194 ? 27.359 17.984 10.102 1 96.75 194 TYR A C 1
ATOM 1439 O O . TYR A 1 194 ? 27.703 17.297 9.141 1 96.75 194 TYR A O 1
ATOM 1447 N N . GLY A 1 195 ? 26.484 18.922 9.984 1 95.75 195 GLY A N 1
ATOM 1448 C CA . GLY A 1 195 ? 25.953 19.328 8.688 1 95.75 195 GLY A CA 1
ATOM 1449 C C . GLY A 1 195 ? 25 18.328 8.078 1 95.75 195 GLY A C 1
ATOM 1450 O O . GLY A 1 195 ? 25.031 18.078 6.871 1 95.75 195 GLY A O 1
ATOM 1451 N N . TRP A 1 196 ? 24.219 17.625 8.922 1 97.62 196 TRP A N 1
ATOM 1452 C CA . TRP A 1 196 ? 23.172 16.734 8.438 1 97.62 196 TRP A CA 1
ATOM 1453 C C . TRP A 1 196 ? 21.906 17.531 8.102 1 97.62 196 TRP A C 1
ATOM 1455 O O . TRP A 1 196 ? 21.703 18.641 8.602 1 97.62 196 TRP A O 1
ATOM 1465 N N . TYR A 1 197 ? 21.141 17.062 7.137 1 97.75 197 TYR A N 1
ATOM 1466 C CA . TYR A 1 197 ? 19.859 17.672 6.82 1 97.75 197 TYR A CA 1
ATOM 1467 C C . TYR A 1 197 ? 18.75 17.062 7.672 1 97.75 197 TYR A C 1
ATOM 1469 O O . TYR A 1 197 ? 18.594 15.836 7.727 1 97.75 197 TYR A O 1
ATOM 1477 N N . SER A 1 198 ? 17.969 17.891 8.289 1 97.06 198 SER A N 1
ATOM 1478 C CA . SER A 1 198 ? 16.969 17.422 9.227 1 97.06 198 SER A CA 1
ATOM 1479 C C . SER A 1 198 ? 15.594 17.344 8.562 1 97.06 198 SER A C 1
ATOM 1481 O O . SER A 1 198 ? 15.133 18.312 7.957 1 97.06 198 SER A O 1
ATOM 1483 N N . ARG A 1 199 ? 14.961 16.156 8.734 1 95.81 199 ARG A N 1
ATOM 1484 C CA . ARG A 1 199 ? 13.594 15.969 8.266 1 95.81 199 ARG A CA 1
ATOM 1485 C C . ARG A 1 199 ? 12.586 16.219 9.391 1 95.81 199 ARG A C 1
ATOM 1487 O O . ARG A 1 199 ? 11.578 15.516 9.492 1 95.81 199 ARG A O 1
ATOM 1494 N N . SER A 1 200 ? 12.883 17 10.328 1 89.38 200 SER A N 1
ATOM 1495 C CA . SER A 1 200 ? 12 17.25 11.461 1 89.38 200 SER A CA 1
ATOM 1496 C C . SER A 1 200 ? 10.648 17.781 11 1 89.38 200 SER A C 1
ATOM 1498 O O . SER A 1 200 ? 10.57 18.859 10.414 1 89.38 200 SER A O 1
ATOM 1500 N N . THR A 1 201 ? 9.641 17 11.375 1 88.94 201 THR A N 1
ATOM 1501 C CA . THR A 1 201 ? 8.281 17.328 10.961 1 88.94 201 THR A CA 1
ATOM 1502 C C . THR A 1 201 ? 7.824 18.641 11.578 1 88.94 201 THR A C 1
ATOM 1504 O O . THR A 1 201 ? 7.957 18.844 12.789 1 88.94 201 THR A O 1
ATOM 1507 N N . GLY A 1 202 ? 7.375 19.516 10.781 1 89.44 202 GLY A N 1
ATOM 1508 C CA . GLY A 1 202 ? 6.758 20.734 11.266 1 89.44 202 GLY A CA 1
ATOM 1509 C C . GLY A 1 202 ? 7.742 21.875 11.43 1 89.44 202 GLY A C 1
ATOM 1510 O O . GLY A 1 202 ? 7.344 23.016 11.703 1 89.44 202 GLY A O 1
ATOM 1511 N N . ILE A 1 203 ? 8.992 21.516 11.289 1 91.69 203 ILE A N 1
ATOM 1512 C CA . ILE A 1 203 ? 10.016 22.547 11.391 1 91.69 203 ILE A CA 1
ATOM 1513 C C . ILE A 1 203 ? 10.656 22.781 10.023 1 91.69 203 ILE A C 1
ATOM 1515 O O . ILE A 1 203 ? 10.766 23.922 9.562 1 91.69 203 ILE A O 1
ATOM 1519 N N . ASN A 1 204 ? 11.055 21.703 9.414 1 96.62 204 ASN A N 1
ATOM 1520 C CA . ASN A 1 204 ? 11.531 21.781 8.039 1 96.62 204 ASN A CA 1
ATOM 1521 C C . ASN A 1 204 ? 10.406 22.172 7.078 1 96.62 204 ASN A C 1
ATOM 1523 O O . ASN A 1 204 ? 9.469 21.391 6.875 1 96.62 204 ASN A O 1
ATOM 1527 N N . SER A 1 205 ? 10.508 23.344 6.445 1 97.25 205 SER A N 1
ATOM 1528 C CA . SER A 1 205 ? 9.438 23.875 5.602 1 97.25 205 SER A CA 1
ATOM 1529 C C . SER A 1 205 ? 9.164 22.969 4.414 1 97.25 205 SER A C 1
ATOM 1531 O O . SER A 1 205 ? 8.078 23 3.834 1 97.25 205 SER A O 1
ATOM 1533 N N . PHE A 1 206 ? 10.055 22.109 4.098 1 97.69 206 PHE A N 1
ATOM 1534 C CA . PHE A 1 206 ? 9.891 21.234 2.945 1 97.69 206 PHE A CA 1
ATOM 1535 C C . PHE A 1 206 ? 8.977 20.062 3.279 1 97.69 206 PHE A C 1
ATOM 1537 O O . PHE A 1 206 ? 8.469 19.375 2.381 1 97.69 206 PHE A O 1
ATOM 1544 N N . THR A 1 207 ? 8.734 19.797 4.59 1 98.19 207 THR A N 1
ATOM 1545 C CA . THR A 1 207 ? 7.785 18.734 4.938 1 98.19 207 THR A CA 1
ATOM 1546 C C . THR A 1 207 ? 6.375 19.109 4.492 1 98.19 207 THR A C 1
ATOM 1548 O O . THR A 1 207 ? 5.66 18.281 3.92 1 98.19 207 THR A O 1
ATOM 1551 N N . SER A 1 208 ? 5.984 20.406 4.684 1 98.5 208 SER A N 1
ATOM 1552 C CA . SER A 1 208 ? 4.672 20.812 4.195 1 98.5 208 SER A CA 1
ATOM 1553 C C . SER A 1 208 ? 4.648 20.906 2.676 1 98.5 208 SER A C 1
ATOM 1555 O O . SER A 1 208 ? 3.623 20.656 2.045 1 98.5 208 SER A O 1
ATOM 1557 N N . GLU A 1 209 ? 5.812 21.234 2.051 1 98.31 209 GLU A N 1
ATOM 1558 C CA . GLU A 1 209 ? 5.902 21.297 0.595 1 98.31 209 GLU A CA 1
ATOM 1559 C C . GLU A 1 209 ? 5.684 19.938 -0.033 1 98.31 209 GLU A C 1
ATOM 1561 O O . GLU A 1 209 ? 5.023 19.812 -1.069 1 98.31 209 GLU A O 1
ATOM 1566 N N . GLY A 1 210 ? 6.293 18.922 0.62 1 98.56 210 GLY A N 1
ATOM 1567 C CA . GLY A 1 210 ? 6.031 17.562 0.151 1 98.56 210 GLY A CA 1
ATOM 1568 C C . GLY A 1 210 ? 4.59 17.141 0.348 1 98.56 210 GLY A C 1
ATOM 1569 O O . GLY A 1 210 ? 3.967 16.594 -0.566 1 98.56 210 GLY A O 1
ATOM 1570 N N . LYS A 1 211 ? 4.066 17.453 1.517 1 98.81 211 LYS A N 1
ATOM 1571 C CA . LYS A 1 211 ? 2.721 17.016 1.881 1 98.81 211 LYS A CA 1
ATOM 1572 C C . LYS A 1 211 ? 1.663 17.75 1.058 1 98.81 211 LYS A C 1
ATOM 1574 O O . LYS A 1 211 ? 0.58 17.219 0.812 1 98.81 211 LYS A O 1
ATOM 1579 N N . LYS A 1 212 ? 1.942 18.953 0.536 1 98.75 212 LYS A N 1
ATOM 1580 C CA . LYS A 1 212 ? 0.95 19.719 -0.217 1 98.75 212 LYS A CA 1
ATOM 1581 C C . LYS A 1 212 ? 0.571 19 -1.509 1 98.75 212 LYS A C 1
ATOM 1583 O O . LYS A 1 212 ? -0.478 19.281 -2.094 1 98.75 212 LYS A O 1
ATOM 1588 N N . THR A 1 213 ? 1.432 18.078 -1.992 1 98.88 213 THR A N 1
ATOM 1589 C CA . THR A 1 213 ? 1.17 17.391 -3.252 1 98.88 213 THR A CA 1
ATOM 1590 C C . THR A 1 213 ? -0.09 16.531 -3.148 1 98.88 213 THR A C 1
ATOM 1592 O O . THR A 1 213 ? -0.688 16.172 -4.168 1 98.88 213 THR A O 1
ATOM 1595 N N . VAL A 1 214 ? -0.5 16.188 -1.93 1 98.94 214 VAL A N 1
ATOM 1596 C CA . VAL A 1 214 ? -1.733 15.43 -1.767 1 98.94 214 VAL A CA 1
ATOM 1597 C C . VAL A 1 214 ? -2.92 16.25 -2.256 1 98.94 214 VAL A C 1
ATOM 1599 O O . VAL A 1 214 ? -3.844 15.727 -2.875 1 98.94 214 VAL A O 1
ATOM 1602 N N . SER A 1 215 ? -2.859 17.562 -1.99 1 98.94 215 SER A N 1
ATOM 1603 C CA . SER A 1 215 ? -3.93 18.453 -2.418 1 98.94 215 SER A CA 1
ATOM 1604 C C . SER A 1 215 ? -3.912 18.656 -3.93 1 98.94 215 SER A C 1
ATOM 1606 O O . SER A 1 215 ? -4.965 18.75 -4.562 1 98.94 215 SER A O 1
ATOM 1608 N N . LEU A 1 216 ? -2.709 18.766 -4.516 1 98.94 216 LEU A N 1
ATOM 1609 C CA . LEU A 1 216 ? -2.596 18.859 -5.965 1 98.94 216 LEU A CA 1
ATOM 1610 C C . LEU A 1 216 ? -3.203 17.641 -6.637 1 98.94 216 LEU A C 1
ATOM 1612 O O . LEU A 1 216 ? -3.951 17.766 -7.609 1 98.94 216 LEU A O 1
ATOM 1616 N N . GLU A 1 217 ? -2.902 16.547 -6.066 1 98.88 217 GLU A N 1
ATOM 1617 C CA . GLU A 1 217 ? -3.4 15.289 -6.602 1 98.88 217 GLU A CA 1
ATOM 1618 C C . GLU A 1 217 ? -4.906 15.156 -6.398 1 98.88 217 GLU A C 1
ATOM 1620 O O . GLU A 1 217 ? -5.621 14.688 -7.289 1 98.88 217 GLU A O 1
ATOM 1625 N N . ILE A 1 218 ? -5.43 15.516 -5.211 1 98.94 218 ILE A N 1
ATOM 1626 C CA . ILE A 1 218 ? -6.863 15.5 -4.945 1 98.94 218 ILE A CA 1
ATOM 1627 C C . ILE A 1 218 ? -7.59 16.375 -5.969 1 98.94 218 ILE A C 1
ATOM 1629 O O . ILE A 1 218 ? -8.609 15.961 -6.527 1 98.94 218 ILE A O 1
ATOM 1633 N N . ALA A 1 219 ? -7.051 17.547 -6.23 1 98.94 219 ALA A N 1
ATOM 1634 C CA . ALA A 1 219 ? -7.684 18.453 -7.172 1 98.94 219 ALA A CA 1
ATOM 1635 C C . ALA A 1 219 ? -7.715 17.875 -8.578 1 98.94 219 ALA A C 1
ATOM 1637 O O . ALA A 1 219 ? -8.734 17.953 -9.273 1 98.94 219 ALA A O 1
ATOM 1638 N N . GLU A 1 220 ? -6.621 17.312 -9.023 1 98.69 220 GLU A N 1
ATOM 1639 C CA . GLU A 1 220 ? -6.539 16.719 -10.344 1 98.69 220 GLU A CA 1
ATOM 1640 C C . GLU A 1 220 ? -7.492 15.531 -10.469 1 98.69 220 GLU A C 1
ATOM 1642 O O . GLU A 1 220 ? -8.219 15.406 -11.461 1 98.69 220 GLU A O 1
ATOM 1647 N N . GLN A 1 221 ? -7.535 14.688 -9.492 1 98.5 221 GLN A N 1
ATOM 1648 C CA . GLN A 1 221 ? -8.344 13.469 -9.523 1 98.5 221 GLN A CA 1
ATOM 1649 C C . GLN A 1 221 ? -9.828 13.797 -9.375 1 98.5 221 GLN A C 1
ATOM 1651 O O . GLN A 1 221 ? -10.68 13.125 -9.969 1 98.5 221 GLN A O 1
ATOM 1656 N N . THR A 1 222 ? -10.133 14.766 -8.508 1 98.62 222 THR A N 1
ATOM 1657 C CA . THR A 1 222 ? -11.516 15.234 -8.445 1 98.62 222 THR A CA 1
ATOM 1658 C C . THR A 1 222 ? -11.953 15.789 -9.805 1 98.62 222 THR A C 1
ATOM 1660 O O . THR A 1 222 ? -13.094 15.586 -10.219 1 98.62 222 THR A O 1
ATOM 1663 N N . GLY A 1 223 ? -11.023 16.547 -10.43 1 98.5 223 GLY A N 1
ATOM 1664 C CA . GLY A 1 223 ? -11.281 17 -11.781 1 98.5 223 GLY A CA 1
ATOM 1665 C C . GLY A 1 223 ? -11.633 15.875 -12.734 1 98.5 223 GLY A C 1
ATOM 1666 O O . GLY A 1 223 ? -12.555 16 -13.547 1 98.5 223 GLY A O 1
ATOM 1667 N N . GLU A 1 224 ? -10.945 14.781 -12.656 1 96.62 224 GLU A N 1
ATOM 1668 C CA . GLU A 1 224 ? -11.227 13.617 -13.492 1 96.62 224 GLU A CA 1
ATOM 1669 C C . GLU A 1 224 ? -12.656 13.133 -13.297 1 96.62 224 GLU A C 1
ATOM 1671 O O . GLU A 1 224 ? -13.352 12.812 -14.266 1 96.62 224 GLU A O 1
ATOM 1676 N N . TYR A 1 225 ? -13.094 13.023 -12.039 1 96.19 225 TYR A N 1
ATOM 1677 C CA . TYR A 1 225 ? -14.453 12.602 -11.742 1 96.19 225 TYR A CA 1
ATOM 1678 C C . TYR A 1 225 ? -15.469 13.547 -12.383 1 96.19 225 TYR A C 1
ATOM 1680 O O . TYR A 1 225 ? -16.562 13.117 -12.781 1 96.19 225 TYR A O 1
ATOM 1688 N N . LYS A 1 226 ? -15.039 14.773 -12.469 1 97 226 LYS A N 1
ATOM 1689 C CA . LYS A 1 226 ? -16 15.789 -12.883 1 97 226 LYS A CA 1
ATOM 1690 C C . LYS A 1 226 ? -15.797 16.172 -14.344 1 97 226 LYS A C 1
ATOM 1692 O O . LYS A 1 226 ? -16.484 17.062 -14.859 1 97 226 LYS A O 1
ATOM 1697 N N . GLY A 1 227 ? -14.844 15.617 -15.031 1 96.62 227 GLY A N 1
ATOM 1698 C CA . GLY A 1 227 ? -14.586 15.875 -16.438 1 96.62 227 GLY A CA 1
ATOM 1699 C C . GLY A 1 227 ? -13.906 17.203 -16.688 1 96.62 227 GLY A C 1
ATOM 1700 O O . GLY A 1 227 ? -14.148 17.859 -17.703 1 96.62 227 GLY A O 1
ATOM 1701 N N . THR A 1 228 ? -13.109 17.703 -15.648 1 97.38 228 THR A N 1
ATOM 1702 C CA . THR A 1 228 ? -12.32 18.922 -15.742 1 97.38 228 THR A CA 1
ATOM 1703 C C . THR A 1 228 ? -10.859 18.656 -15.383 1 97.38 228 THR A C 1
ATOM 1705 O O . THR A 1 228 ? -10.523 17.578 -14.883 1 97.38 228 THR A O 1
ATOM 1708 N N . ALA A 1 229 ? -10.008 19.578 -15.711 1 97 229 ALA A N 1
ATOM 1709 C CA . ALA A 1 229 ? -8.594 19.406 -15.414 1 97 229 ALA A CA 1
ATOM 1710 C C . ALA A 1 229 ? -8.336 19.422 -13.906 1 97 229 ALA A C 1
ATOM 1712 O O . ALA A 1 229 ? -7.57 18.609 -13.391 1 97 229 ALA A O 1
ATOM 1713 N N . TRP A 1 230 ? -9 20.422 -13.234 1 98.31 230 TRP A N 1
ATOM 1714 C CA . TRP A 1 230 ? -8.883 20.609 -11.789 1 98.31 230 TRP A CA 1
ATOM 1715 C C . TRP A 1 230 ? -10.25 20.875 -11.172 1 98.31 230 TRP A C 1
ATOM 1717 O O . TRP A 1 230 ? -11.078 21.578 -11.758 1 98.31 230 TRP A O 1
ATOM 1727 N N . SER A 1 231 ? -10.516 20.266 -10.078 1 98.62 231 SER A N 1
ATOM 1728 C CA . SER A 1 231 ? -11.695 20.562 -9.266 1 98.62 231 SER A CA 1
ATOM 1729 C C . SER A 1 231 ? -11.438 20.234 -7.797 1 98.62 231 SER A C 1
ATOM 1731 O O . SER A 1 231 ? -10.5 19.516 -7.469 1 98.62 231 SER A O 1
ATOM 1733 N N . VAL A 1 232 ? -12.156 20.844 -6.941 1 98.75 232 VAL A N 1
ATOM 1734 C CA . VAL A 1 232 ? -11.961 20.609 -5.516 1 98.75 232 VAL A CA 1
ATOM 1735 C C . VAL A 1 232 ? -13.297 20.266 -4.859 1 98.75 232 VAL A C 1
ATOM 1737 O O . VAL A 1 232 ? -14.352 20.75 -5.293 1 98.75 232 VAL A O 1
ATOM 1740 N N . PRO A 1 233 ? -13.32 19.422 -3.818 1 98.81 233 PRO A N 1
ATOM 1741 C CA . PRO A 1 233 ? -14.531 19.234 -3.008 1 98.81 233 PRO A CA 1
ATOM 1742 C C . PRO A 1 233 ? -14.883 20.469 -2.176 1 98.81 233 PRO A C 1
ATOM 1744 O O . PRO A 1 233 ? -14.133 21.438 -2.16 1 98.81 233 PRO A O 1
ATOM 1747 N N . ASP A 1 234 ? -16.078 20.391 -1.55 1 98.88 234 ASP A N 1
ATOM 1748 C CA . ASP A 1 234 ? -16.453 21.484 -0.651 1 98.88 234 ASP A CA 1
ATOM 1749 C C . ASP A 1 234 ? -15.609 21.469 0.617 1 98.88 234 ASP A C 1
ATOM 1751 O O . ASP A 1 234 ? -15.195 22.531 1.104 1 98.88 234 ASP A O 1
ATOM 1755 N N . TRP A 1 235 ? -15.352 20.266 1.119 1 98.94 235 TRP A N 1
ATOM 1756 C CA . TRP A 1 235 ? -14.617 20.094 2.365 1 98.94 235 TRP A CA 1
ATOM 1757 C C . TRP A 1 235 ? -13.516 19.062 2.209 1 98.94 235 TRP A C 1
ATOM 1759 O O . TRP A 1 235 ? -13.68 18.078 1.485 1 98.94 235 TRP A O 1
ATOM 1769 N N . VAL A 1 236 ? -12.445 19.266 2.824 1 98.94 236 VAL A N 1
ATOM 1770 C CA . VAL A 1 236 ? -11.391 18.266 2.994 1 98.94 236 VAL A CA 1
ATOM 1771 C C . VAL A 1 236 ? -11.141 18.031 4.48 1 98.94 236 VAL A C 1
ATOM 1773 O O . VAL A 1 236 ? -10.859 18.969 5.23 1 98.94 236 VAL A O 1
ATOM 1776 N N . CYS A 1 237 ? -11.281 16.781 4.918 1 98.94 237 CYS A N 1
ATOM 1777 C CA . CYS A 1 237 ? -11.133 16.406 6.32 1 98.94 237 CYS A CA 1
ATOM 1778 C C . CYS A 1 237 ? -9.789 15.719 6.559 1 98.94 237 CYS A C 1
ATOM 1780 O O . CYS A 1 237 ? -9.422 14.797 5.828 1 98.94 237 CYS A O 1
ATOM 1782 N N . VAL A 1 238 ? -9.078 16.141 7.562 1 98.75 238 VAL A N 1
ATOM 1783 C CA . VAL A 1 238 ? -7.773 15.555 7.84 1 98.75 238 VAL A CA 1
ATOM 1784 C C . VAL A 1 238 ? -7.52 15.555 9.344 1 98.75 238 VAL A C 1
ATOM 1786 O O . VAL A 1 238 ? -7.949 16.469 10.055 1 98.75 238 VAL A O 1
ATOM 1789 N N . SER A 1 239 ? -6.809 14.539 9.828 1 98.88 239 SER A N 1
ATOM 1790 C CA . SER A 1 239 ? -6.445 14.422 11.234 1 98.88 239 SER A CA 1
ATOM 1791 C C . SER A 1 239 ? -5.285 15.344 11.586 1 98.88 239 SER A C 1
ATOM 1793 O O . SER A 1 239 ? -4.453 15.656 10.727 1 98.88 239 SER A O 1
ATOM 1795 N N . VAL A 1 240 ? -5.227 15.734 12.883 1 98.69 240 VAL A N 1
ATOM 1796 C CA . VAL A 1 240 ? -4.266 16.766 13.25 1 98.69 240 VAL A CA 1
ATOM 1797 C C . VAL A 1 240 ? -3.41 16.297 14.422 1 98.69 240 VAL A C 1
ATOM 1799 O O . VAL A 1 240 ? -3.938 15.906 15.469 1 98.69 240 VAL A O 1
ATOM 1802 N N . GLY A 1 241 ? -2.146 16.219 14.195 1 96.5 241 GLY A N 1
ATOM 1803 C CA . GLY A 1 241 ? -1.132 16.094 15.234 1 96.5 241 GLY A CA 1
ATOM 1804 C C . GLY A 1 241 ? -0.27 17.328 15.383 1 96.5 241 GLY A C 1
ATOM 1805 O O . GLY A 1 241 ? -0.708 18.328 15.953 1 96.5 241 GLY A O 1
ATOM 1806 N N . ASP A 1 242 ? 0.798 17.375 14.594 1 95.69 242 ASP A N 1
ATOM 1807 C CA . ASP A 1 242 ? 1.74 18.484 14.609 1 95.69 242 ASP A CA 1
ATOM 1808 C C . ASP A 1 242 ? 1.222 19.656 13.781 1 95.69 242 ASP A C 1
ATOM 1810 O O . ASP A 1 242 ? 1.833 20.734 13.758 1 95.69 242 ASP A O 1
ATOM 1814 N N . GLY A 1 243 ? 0.144 19.438 13.211 1 98.12 243 GLY A N 1
ATOM 1815 C CA . GLY A 1 243 ? -0.466 20.484 12.406 1 98.12 243 GLY A CA 1
ATOM 1816 C C . GLY A 1 243 ? 0.091 20.562 11 1 98.12 243 GLY A C 1
ATOM 1817 O O . GLY A 1 243 ? -0.479 21.234 10.133 1 98.12 243 GLY A O 1
ATOM 1818 N N . ASN A 1 244 ? 1.092 19.781 10.719 1 98.38 244 ASN A N 1
ATOM 1819 C CA . ASN A 1 244 ? 1.868 19.938 9.5 1 98.38 244 ASN A CA 1
ATOM 1820 C C . ASN A 1 244 ? 1.11 19.406 8.281 1 98.38 244 ASN A C 1
ATOM 1822 O O . ASN A 1 244 ? 1.243 19.953 7.18 1 98.38 244 ASN A O 1
ATOM 1826 N N . ILE A 1 245 ? 0.27 18.328 8.406 1 98.75 245 ILE A N 1
ATOM 1827 C CA . ILE A 1 245 ? -0.515 17.844 7.277 1 98.75 245 ILE A CA 1
ATOM 1828 C C . ILE A 1 245 ? -1.58 18.875 6.91 1 98.75 245 ILE A C 1
ATOM 1830 O O . ILE A 1 245 ? -1.834 19.125 5.727 1 98.75 245 ILE A O 1
ATOM 1834 N N . VAL A 1 246 ? -2.18 19.516 7.902 1 98.88 246 VAL A N 1
ATOM 1835 C CA . VAL A 1 246 ? -3.15 20.578 7.637 1 98.88 246 VAL A CA 1
ATOM 1836 C C . VAL A 1 246 ? -2.488 21.703 6.836 1 98.88 246 VAL A C 1
ATOM 1838 O O . VAL A 1 246 ? -3.047 22.172 5.848 1 98.88 246 VAL A O 1
ATOM 1841 N N . THR A 1 247 ? -1.306 22.062 7.289 1 98.81 247 THR A N 1
ATOM 1842 C CA . THR A 1 247 ? -0.549 23.094 6.605 1 98.81 247 THR A CA 1
ATOM 1843 C C . THR A 1 247 ? -0.288 22.719 5.152 1 98.81 247 THR A C 1
ATOM 1845 O O . THR A 1 247 ? -0.48 23.531 4.246 1 98.81 247 THR A O 1
ATOM 1848 N N . GLY A 1 248 ? 0.189 21.5 4.918 1 98.88 248 GLY A N 1
ATOM 1849 C CA . GLY A 1 248 ? 0.437 21.031 3.566 1 98.88 248 GLY A CA 1
ATOM 1850 C C . GLY A 1 248 ? -0.811 21 2.705 1 98.88 248 GLY A C 1
ATOM 1851 O O . GLY A 1 248 ? -0.789 21.453 1.557 1 98.88 248 GLY A O 1
ATOM 1852 N N . VAL A 1 249 ? -1.897 20.484 3.281 1 98.94 249 VAL A N 1
ATOM 1853 C CA . VAL A 1 249 ? -3.16 20.391 2.557 1 98.94 249 VAL A CA 1
ATOM 1854 C C . VAL A 1 249 ? -3.621 21.781 2.133 1 98.94 249 VAL A C 1
ATOM 1856 O O . VAL A 1 249 ? -3.951 22 0.966 1 98.94 249 VAL A O 1
ATOM 1859 N N . TYR A 1 250 ? -3.588 22.734 3.072 1 98.94 250 TYR A N 1
ATOM 1860 C CA . TYR A 1 250 ? -3.965 24.125 2.783 1 98.94 250 TYR A CA 1
ATOM 1861 C C . TYR A 1 250 ? -3.074 24.719 1.698 1 98.94 250 TYR A C 1
ATOM 1863 O O . TYR A 1 250 ? -3.566 25.312 0.737 1 98.94 250 TYR A O 1
ATOM 1871 N N . LYS A 1 251 ? -1.848 24.531 1.853 1 98.81 251 LYS A N 1
ATOM 1872 C CA . LYS A 1 251 ? -0.888 25.141 0.942 1 98.81 251 LYS A CA 1
ATOM 1873 C C . LYS A 1 251 ? -1.087 24.641 -0.487 1 98.81 251 LYS A C 1
ATOM 1875 O O . LYS A 1 251 ? -0.97 25.422 -1.441 1 98.81 251 LYS A O 1
ATOM 1880 N N . GLY A 1 252 ? -1.329 23.328 -0.659 1 98.88 252 GLY A N 1
ATOM 1881 C CA . GLY A 1 252 ? -1.56 22.797 -1.988 1 98.88 252 GLY A CA 1
ATOM 1882 C C . GLY A 1 252 ? -2.721 23.453 -2.709 1 98.88 252 GLY A C 1
ATOM 1883 O O . GLY A 1 252 ? -2.586 23.875 -3.859 1 98.88 252 GLY A O 1
ATOM 1884 N N . PHE A 1 253 ? -3.838 23.578 -2.027 1 98.94 253 PHE A N 1
ATOM 1885 C CA . PHE A 1 253 ? -5.008 24.219 -2.625 1 98.94 253 PHE A CA 1
ATOM 1886 C C . PHE A 1 253 ? -4.766 25.703 -2.834 1 98.94 253 PHE A C 1
ATOM 1888 O O . PHE A 1 253 ? -5.184 26.281 -3.844 1 98.94 253 PHE A O 1
ATOM 1895 N N . ARG A 1 254 ? -4.109 26.328 -1.86 1 98.81 254 ARG A N 1
ATOM 1896 C CA . ARG A 1 254 ? -3.791 27.75 -1.974 1 98.81 254 ARG A CA 1
ATOM 1897 C C . ARG A 1 254 ? -2.918 28.016 -3.193 1 98.81 254 ARG A C 1
ATOM 1899 O O . ARG A 1 254 ? -3.15 28.984 -3.928 1 98.81 254 ARG A O 1
ATOM 1906 N N . ASP A 1 255 ? -1.874 27.156 -3.369 1 98.75 255 ASP A N 1
ATOM 1907 C CA . ASP A 1 255 ? -0.983 27.328 -4.516 1 98.75 255 ASP A CA 1
ATOM 1908 C C . ASP A 1 255 ? -1.743 27.172 -5.828 1 98.75 255 ASP A C 1
ATOM 1910 O O . ASP A 1 255 ? -1.51 27.922 -6.777 1 98.75 255 ASP A O 1
ATOM 1914 N N . LEU A 1 256 ? -2.629 26.188 -5.914 1 98.88 256 LEU A N 1
ATOM 1915 C CA . LEU A 1 256 ? -3.459 25.984 -7.098 1 98.88 256 LEU A CA 1
ATOM 1916 C C . LEU A 1 256 ? -4.324 27.219 -7.359 1 98.88 256 LEU A C 1
ATOM 1918 O O . LEU A 1 256 ? -4.445 27.672 -8.5 1 98.88 256 LEU A O 1
ATOM 1922 N N . HIS A 1 257 ? -4.93 27.734 -6.285 1 98.88 257 HIS A N 1
ATOM 1923 C CA . HIS A 1 257 ? -5.797 28.906 -6.395 1 98.88 257 HIS A CA 1
ATOM 1924 C C . HIS A 1 257 ? -5.012 30.141 -6.84 1 98.88 257 HIS A C 1
ATOM 1926 O O . HIS A 1 257 ? -5.445 30.859 -7.734 1 98.88 257 HIS A O 1
ATOM 1932 N N . ALA A 1 258 ? -3.863 30.328 -6.242 1 98.75 258 ALA A N 1
ATOM 1933 C CA . ALA A 1 258 ? -3.014 31.484 -6.562 1 98.75 258 ALA A CA 1
ATOM 1934 C C . ALA A 1 258 ? -2.518 31.406 -8 1 98.75 258 ALA A C 1
ATOM 1936 O O . ALA A 1 258 ? -2.332 32.438 -8.656 1 98.75 258 ALA A O 1
ATOM 1937 N N . ALA A 1 259 ? -2.336 30.219 -8.516 1 98.62 259 ALA A N 1
ATOM 1938 C CA . ALA A 1 259 ? -1.882 30.031 -9.891 1 98.62 259 ALA A CA 1
ATOM 1939 C C . ALA A 1 259 ? -3.049 30.109 -10.867 1 98.62 259 ALA A C 1
ATOM 1941 O O . ALA A 1 259 ? -2.855 30 -12.078 1 98.62 259 ALA A O 1
ATOM 1942 N N . GLY A 1 260 ? -4.25 30.203 -10.391 1 98.56 260 GLY A N 1
ATOM 1943 C CA . GLY A 1 260 ? -5.43 30.344 -11.227 1 98.56 260 GLY A CA 1
ATOM 1944 C C . GLY A 1 260 ? -5.93 29.016 -11.789 1 98.56 260 GLY A C 1
ATOM 1945 O O . GLY A 1 260 ? -6.613 29 -12.812 1 98.56 260 GLY A O 1
ATOM 1946 N N . LEU A 1 261 ? -5.57 27.938 -11.141 1 98.56 261 LEU A N 1
ATOM 1947 C CA . LEU A 1 261 ? -5.91 26.625 -11.672 1 98.56 261 LEU A CA 1
ATOM 1948 C C . LEU A 1 261 ? -7.227 26.125 -11.086 1 98.56 261 LEU A C 1
ATOM 1950 O O . LEU A 1 261 ? -7.859 25.234 -11.648 1 98.56 261 LEU A O 1
ATOM 1954 N N . ILE A 1 262 ? -7.609 26.625 -9.906 1 98.56 262 ILE A N 1
ATOM 1955 C CA . ILE A 1 262 ? -8.93 26.406 -9.328 1 98.56 262 ILE A CA 1
ATOM 1956 C C . ILE A 1 262 ? -9.578 27.734 -8.984 1 98.56 262 ILE A C 1
ATOM 1958 O O . ILE A 1 262 ? -8.883 28.734 -8.742 1 98.56 262 ILE A O 1
ATOM 1962 N N . ASP A 1 263 ? -10.906 27.766 -8.898 1 97.5 263 ASP A N 1
ATOM 1963 C CA . ASP A 1 263 ? -11.617 29.031 -8.773 1 97.5 263 ASP A CA 1
ATOM 1964 C C . ASP A 1 263 ? -12.125 29.234 -7.344 1 97.5 263 ASP A C 1
ATOM 1966 O O . ASP A 1 263 ? -12.664 30.297 -7.02 1 97.5 263 ASP A O 1
ATOM 1970 N N . ARG A 1 264 ? -12.016 28.25 -6.578 1 98.06 264 ARG A N 1
ATOM 1971 C CA . ARG A 1 264 ? -12.406 28.328 -5.176 1 98.06 264 ARG A CA 1
ATOM 1972 C C . ARG A 1 264 ? -11.539 27.438 -4.305 1 98.06 264 ARG A C 1
ATOM 1974 O O . ARG A 1 264 ? -10.93 26.484 -4.801 1 98.06 264 ARG A O 1
ATOM 1981 N N . MET A 1 265 ? -11.516 27.734 -3.037 1 98.56 265 MET A N 1
ATOM 1982 C CA . MET A 1 265 ? -10.82 26.922 -2.035 1 98.56 265 MET A CA 1
ATOM 1983 C C . MET A 1 265 ? -11.789 25.984 -1.332 1 98.56 265 MET A C 1
ATOM 1985 O O . MET A 1 265 ? -12.93 26.344 -1.055 1 98.56 265 MET A O 1
ATOM 1989 N N . PRO A 1 266 ? -11.414 24.719 -1.117 1 98.88 266 PRO A N 1
ATOM 1990 C CA . PRO A 1 266 ? -12.211 23.953 -0.16 1 98.88 266 PRO A CA 1
ATOM 1991 C C . PRO A 1 266 ? -12.086 24.469 1.269 1 98.88 266 PRO A C 1
ATOM 1993 O O . PRO A 1 266 ? -11.117 25.156 1.597 1 98.88 266 PRO A O 1
ATOM 1996 N N . GLN A 1 267 ? -13.078 24.172 2.061 1 98.94 267 GLN A N 1
ATOM 1997 C CA . GLN A 1 267 ? -12.938 24.328 3.504 1 98.94 267 GLN A CA 1
ATOM 1998 C C . GLN A 1 267 ? -12.234 23.125 4.117 1 98.94 267 GLN A C 1
ATOM 2000 O O . GLN A 1 267 ? -12.438 21.984 3.67 1 98.94 267 GLN A O 1
ATOM 2005 N N . ILE A 1 268 ? -11.398 23.359 5.098 1 98.94 268 ILE A N 1
ATOM 2006 C CA . ILE A 1 268 ? -10.648 22.266 5.691 1 98.94 268 ILE A CA 1
ATOM 2007 C C . ILE A 1 268 ? -11.18 21.969 7.094 1 98.94 268 ILE A C 1
ATOM 2009 O O . ILE A 1 268 ? -11.398 22.891 7.883 1 98.94 268 ILE A O 1
ATOM 2013 N N . LEU A 1 269 ? -11.492 20.781 7.344 1 98.94 269 LEU A N 1
ATOM 2014 C CA . LEU A 1 269 ? -11.812 20.312 8.688 1 98.94 269 LEU A CA 1
ATOM 2015 C C . LEU A 1 269 ? -10.609 19.609 9.32 1 98.94 269 LEU A C 1
ATOM 2017 O O . LEU A 1 269 ? -10.219 18.531 8.891 1 98.94 269 LEU A O 1
ATOM 2021 N N . GLY A 1 270 ? -10.008 20.281 10.266 1 98.94 270 GLY A N 1
ATOM 2022 C CA . GLY A 1 270 ? -8.992 19.625 11.078 1 98.94 270 GLY A CA 1
ATOM 2023 C C . GLY A 1 270 ? -9.562 18.859 12.25 1 98.94 270 GLY A C 1
ATOM 2024 O O . GLY A 1 270 ? -10.359 19.391 13.023 1 98.94 270 GLY A O 1
ATOM 2025 N N . VAL A 1 271 ? -9.156 17.578 12.414 1 98.94 271 VAL A N 1
ATOM 2026 C CA . VAL A 1 271 ? -9.789 16.75 13.43 1 98.94 271 VAL A CA 1
ATOM 2027 C C . VAL A 1 271 ? -8.758 16.328 14.477 1 98.94 271 VAL A C 1
ATOM 2029 O O . VAL A 1 271 ? -7.758 15.688 14.141 1 98.94 271 VAL A O 1
ATOM 2032 N N . ASN A 1 272 ? -8.977 16.688 15.719 1 98.88 272 ASN A N 1
ATOM 2033 C CA . ASN A 1 272 ? -8.148 16.297 16.859 1 98.88 272 ASN A CA 1
ATOM 2034 C C . ASN A 1 272 ? -8.836 15.234 17.703 1 98.88 272 ASN A C 1
ATOM 2036 O O . ASN A 1 272 ? -10.062 15.094 17.656 1 98.88 272 ASN A O 1
ATOM 2040 N N . SER A 1 273 ? -8.016 14.414 18.344 1 98.81 273 SER A N 1
ATOM 2041 C CA . SER A 1 273 ? -8.539 13.664 19.484 1 98.81 273 SER A CA 1
ATOM 2042 C C . SER A 1 273 ? -8.766 14.578 20.688 1 98.81 273 SER A C 1
ATOM 2044 O O . SER A 1 273 ? -7.992 15.516 20.922 1 98.81 273 SER A O 1
ATOM 2046 N N . THR A 1 274 ? -9.75 14.273 21.484 1 98.69 274 THR A N 1
ATOM 2047 C CA . THR A 1 274 ? -9.945 15 22.734 1 98.69 274 THR A CA 1
ATOM 2048 C C . THR A 1 274 ? -8.742 14.828 23.656 1 98.69 274 THR A C 1
ATOM 2050 O O . THR A 1 274 ? -8.539 15.617 24.578 1 98.69 274 THR A O 1
ATOM 2053 N N . ARG A 1 275 ? -7.914 13.836 23.375 1 98.5 275 ARG A N 1
ATOM 2054 C CA . ARG A 1 275 ? -6.762 13.523 24.203 1 98.5 275 ARG A CA 1
ATOM 2055 C C . ARG A 1 275 ? -5.473 14.055 23.594 1 98.5 275 ARG A C 1
ATOM 2057 O O . ARG A 1 275 ? -4.375 13.664 24 1 98.5 275 ARG A O 1
ATOM 2064 N N . SER A 1 276 ? -5.539 14.836 22.641 1 98.25 276 SER A N 1
ATOM 2065 C CA . SER A 1 276 ? -4.48 15.578 21.969 1 98.25 276 SER A CA 1
ATOM 2066 C C . SER A 1 276 ? -5.059 16.688 21.078 1 98.25 276 SER A C 1
ATOM 2068 O O . SER A 1 276 ? -5.125 16.531 19.859 1 98.25 276 SER A O 1
ATOM 2070 N N . ASN A 1 277 ? -5.406 17.766 21.672 1 98.62 277 ASN A N 1
ATOM 2071 C CA . ASN A 1 277 ? -6.324 18.656 20.984 1 98.62 277 ASN A CA 1
ATOM 2072 C C . ASN A 1 277 ? -5.809 20.094 20.969 1 98.62 277 ASN A C 1
ATOM 2074 O O . ASN A 1 277 ? -6.594 21.047 21.047 1 98.62 277 ASN A O 1
ATOM 2078 N N . TYR A 1 278 ? -4.508 20.344 20.953 1 98.62 278 TYR A N 1
ATOM 2079 C CA . TYR A 1 278 ? -3.895 21.672 21.016 1 98.62 278 TYR A CA 1
ATOM 2080 C C . TYR A 1 278 ? -4.504 22.609 19.984 1 98.62 278 TYR A C 1
ATOM 2082 O O . TYR A 1 278 ? -4.953 23.703 20.328 1 98.62 278 TYR A O 1
ATOM 2090 N N . CYS A 1 279 ? -4.562 22.234 18.703 1 98.75 279 CYS A N 1
ATOM 2091 C CA . CYS A 1 279 ? -5.004 23.109 17.625 1 98.75 279 CYS A CA 1
ATOM 2092 C C . CYS A 1 279 ? -6.492 23.422 17.75 1 98.75 279 CYS A C 1
ATOM 2094 O O . CYS A 1 279 ? -6.918 24.547 17.516 1 98.75 279 CYS A O 1
ATOM 2096 N N . TYR A 1 280 ? -7.277 22.422 18.125 1 98.75 280 TYR A N 1
ATOM 2097 C CA . TYR A 1 280 ? -8.695 22.656 18.375 1 98.75 280 TYR A CA 1
ATOM 2098 C C . TYR A 1 280 ? -8.883 23.719 19.453 1 98.75 280 TYR A C 1
ATOM 2100 O O . TYR A 1 280 ? -9.664 24.656 19.281 1 98.75 280 TYR A O 1
ATOM 2108 N N . LYS A 1 281 ? -8.188 23.531 20.531 1 98.62 281 LYS A N 1
ATOM 2109 C CA . LYS A 1 281 ? -8.328 24.453 21.672 1 98.62 281 LYS A CA 1
ATOM 2110 C C . LYS A 1 281 ? -7.918 25.859 21.266 1 98.62 281 LYS A C 1
ATOM 2112 O O . LYS A 1 281 ? -8.609 26.828 21.609 1 98.62 281 LYS A O 1
ATOM 2117 N N . ALA A 1 282 ? -6.734 25.922 20.609 1 98.75 282 ALA A N 1
ATOM 2118 C CA . ALA A 1 282 ? -6.277 27.234 20.172 1 98.75 282 ALA A CA 1
ATOM 2119 C C . ALA A 1 282 ? -7.336 27.922 19.312 1 98.75 282 ALA A C 1
ATOM 2121 O O . ALA A 1 282 ? -7.645 29.094 19.516 1 98.75 282 ALA A O 1
ATOM 2122 N N . TRP A 1 283 ? -7.895 27.234 18.375 1 98.62 283 TRP A N 1
ATOM 2123 C CA . TRP A 1 283 ? -8.883 27.75 17.453 1 98.62 283 TRP A CA 1
ATOM 2124 C C . TRP A 1 283 ? -10.188 28.078 18.172 1 98.62 283 TRP A C 1
ATOM 2126 O O . TRP A 1 283 ? -10.727 29.172 18.016 1 98.62 283 TRP A O 1
ATOM 2136 N N . ALA A 1 284 ? -10.703 27.156 19 1 98.19 284 ALA A N 1
ATOM 2137 C CA . ALA A 1 284 ? -12.016 27.281 19.641 1 98.19 284 ALA A CA 1
ATOM 2138 C C . ALA A 1 284 ? -12 28.391 20.688 1 98.19 284 ALA A C 1
ATOM 2140 O O . ALA A 1 284 ? -13 29.094 20.875 1 98.19 284 ALA A O 1
ATOM 2141 N N . GLU A 1 285 ? -10.914 28.531 21.312 1 97.88 285 GLU A N 1
ATOM 2142 C CA . GLU A 1 285 ? -10.812 29.5 22.391 1 97.88 285 GLU A CA 1
ATOM 2143 C C . GLU A 1 285 ? -10.172 30.812 21.906 1 97.88 285 GLU A C 1
ATOM 2145 O O . GLU A 1 285 ? -9.961 31.734 22.703 1 97.88 285 GLU A O 1
ATOM 2150 N N . LYS A 1 286 ? -9.891 30.875 20.672 1 97.62 286 LYS A N 1
ATOM 2151 C CA . LYS A 1 286 ? -9.297 32.062 20.047 1 97.62 286 LYS A CA 1
ATOM 2152 C C . LYS A 1 286 ? -8.023 32.469 20.781 1 97.62 286 LYS A C 1
ATOM 2154 O O . LYS A 1 286 ? -7.855 33.656 21.109 1 97.62 286 LYS A O 1
ATOM 2159 N N . ARG A 1 287 ? -7.258 31.484 21.109 1 97.5 287 ARG A N 1
ATOM 2160 C CA . ARG A 1 287 ? -5.957 31.719 21.719 1 97.5 287 ARG A CA 1
ATOM 2161 C C . ARG A 1 287 ? -4.855 31.781 20.672 1 97.5 287 ARG A C 1
ATOM 2163 O O . ARG A 1 287 ? -4.98 31.203 19.594 1 97.5 287 ARG A O 1
ATOM 2170 N N . ASP A 1 288 ? -3.805 32.5 21 1 97.38 288 ASP A N 1
ATOM 2171 C CA . ASP A 1 288 ? -2.643 32.562 20.109 1 97.38 288 ASP A CA 1
ATOM 2172 C C . ASP A 1 288 ? -1.879 31.234 20.141 1 97.38 288 ASP A C 1
ATOM 2174 O O . ASP A 1 288 ? -1.251 30.891 21.141 1 97.38 288 ASP A O 1
ATOM 2178 N N . PRO A 1 289 ? -1.903 30.516 19.016 1 97.69 289 PRO A N 1
ATOM 2179 C CA . PRO A 1 289 ? -1.235 29.219 19.016 1 97.69 289 PRO A CA 1
ATOM 2180 C C . PRO A 1 289 ? 0.264 29.328 19.281 1 97.69 289 PRO A C 1
ATOM 2182 O O . PRO A 1 289 ? 0.888 28.359 19.719 1 97.69 289 PRO A O 1
ATOM 2185 N N . ALA A 1 290 ? 0.859 30.422 19.047 1 96.19 290 ALA A N 1
ATOM 2186 C CA . ALA A 1 290 ? 2.297 30.594 19.219 1 96.19 290 ALA A CA 1
ATOM 2187 C C . ALA A 1 290 ? 2.67 30.609 20.703 1 96.19 290 ALA A C 1
ATOM 2189 O O . ALA A 1 290 ? 3.801 30.281 21.062 1 96.19 290 ALA A O 1
ATOM 2190 N N . THR A 1 291 ? 1.722 30.922 21.562 1 96.38 291 THR A N 1
ATOM 2191 C CA . THR A 1 291 ? 2.102 31.188 22.953 1 96.38 291 THR A CA 1
ATOM 2192 C C . THR A 1 291 ? 1.306 30.312 23.906 1 96.38 291 THR A C 1
ATOM 2194 O O . THR A 1 291 ? 1.633 30.219 25.094 1 96.38 291 THR A O 1
ATOM 2197 N N . MET A 1 292 ? 0.326 29.656 23.375 1 97.19 292 MET A N 1
ATOM 2198 C CA . MET A 1 292 ? -0.494 28.797 24.219 1 97.19 292 MET A CA 1
ATOM 2199 C C . MET A 1 292 ? 0.338 27.672 24.812 1 97.19 292 MET A C 1
ATOM 2201 O O . MET A 1 292 ? 1.202 27.109 24.141 1 97.19 292 MET A O 1
ATOM 2205 N N . ASP A 1 293 ? 0.061 27.328 26.109 1 97.69 293 ASP A N 1
ATOM 2206 C CA . ASP A 1 293 ? 0.769 26.25 26.797 1 97.69 293 ASP A CA 1
ATOM 2207 C C . ASP A 1 293 ? 0.464 24.891 26.156 1 97.69 293 ASP A C 1
ATOM 2209 O O . ASP A 1 293 ? -0.624 24.688 25.625 1 97.69 293 ASP A O 1
ATOM 2213 N N . PRO A 1 294 ? 1.441 23.984 26.266 1 97.44 294 PRO A N 1
ATOM 2214 C CA . PRO A 1 294 ? 1.199 22.641 25.75 1 97.44 294 PRO A CA 1
ATOM 2215 C C . PRO A 1 294 ? 0.011 21.953 26.422 1 97.44 294 PRO A C 1
ATOM 2217 O O . PRO A 1 294 ? -0.332 22.281 27.562 1 97.44 294 PRO A O 1
ATOM 2220 N N . VAL A 1 295 ? -0.587 21.031 25.719 1 97.19 295 VAL A N 1
ATOM 2221 C CA . VAL A 1 295 ? -1.627 20.172 26.281 1 97.19 295 VAL A CA 1
ATOM 2222 C C . VAL A 1 295 ? -1.067 18.781 26.531 1 97.19 295 VAL A C 1
ATOM 2224 O O . VAL A 1 295 ? 0.016 18.438 26.047 1 97.19 295 VAL A O 1
ATOM 2227 N N . VAL A 1 296 ? -1.787 18 27.312 1 94.69 296 VAL A N 1
ATOM 2228 C CA . VAL A 1 296 ? -1.445 16.594 27.469 1 94.69 296 VAL A CA 1
ATOM 2229 C C . VAL A 1 296 ? -1.833 15.828 26.203 1 94.69 296 VAL A C 1
ATOM 2231 O O . VAL A 1 296 ? -2.938 16 25.688 1 94.69 296 VAL A O 1
ATOM 2234 N N . ALA A 1 297 ? -0.951 15.062 25.703 1 95.81 297 ALA A N 1
ATOM 2235 C CA . ALA A 1 297 ? -1.216 14.227 24.547 1 95.81 297 ALA A CA 1
ATOM 2236 C C . ALA A 1 297 ? -1.114 12.75 24.891 1 95.81 297 ALA A C 1
ATOM 2238 O O . ALA A 1 297 ? -0.015 12.219 25.062 1 95.81 297 ALA A O 1
ATOM 2239 N N . ASP A 1 298 ? -2.195 12.016 24.984 1 96.69 298 ASP A N 1
ATOM 2240 C CA . ASP A 1 298 ? -2.197 10.602 25.359 1 96.69 298 ASP A CA 1
ATOM 2241 C C . ASP A 1 298 ? -3.285 9.844 24.594 1 96.69 298 ASP A C 1
ATOM 2243 O O . ASP A 1 298 ? -3.996 9.016 25.172 1 96.69 298 ASP A O 1
ATOM 2247 N N . THR A 1 299 ? -3.488 10.227 23.359 1 97.62 299 THR A N 1
ATOM 2248 C CA . THR A 1 299 ? -4.484 9.594 22.5 1 97.62 299 THR A CA 1
ATOM 2249 C C . THR A 1 299 ? -4.012 8.211 22.062 1 97.62 299 THR A C 1
ATOM 2251 O O . THR A 1 299 ? -2.807 7.961 21.969 1 97.62 299 THR A O 1
ATOM 2254 N N . ARG A 1 300 ? -4.988 7.297 21.703 1 96.31 300 ARG A N 1
ATOM 2255 C CA . ARG A 1 300 ? -4.719 5.984 21.125 1 96.31 300 ARG A CA 1
ATOM 2256 C C . ARG A 1 300 ? -4.297 6.105 19.672 1 96.31 300 ARG A C 1
ATOM 2258 O O . ARG A 1 300 ? -3.752 5.164 19.094 1 96.31 300 ARG A O 1
ATOM 2265 N N . ALA A 1 301 ? -4.641 7.207 19.078 1 97 301 ALA A N 1
ATOM 2266 C CA . ALA A 1 301 ? -4.129 7.52 17.734 1 97 301 ALA A CA 1
ATOM 2267 C C . ALA A 1 301 ? -2.721 8.102 17.812 1 97 301 ALA A C 1
ATOM 2269 O O . ALA A 1 301 ? -2.531 9.312 17.641 1 97 301 ALA A O 1
ATOM 2270 N N . ASP A 1 302 ? -1.784 7.297 17.922 1 92.25 302 ASP A N 1
ATOM 2271 C CA . ASP A 1 302 ? -0.425 7.668 18.312 1 92.25 302 ASP A CA 1
ATOM 2272 C C . ASP A 1 302 ? 0.201 8.602 17.281 1 92.25 302 ASP A C 1
ATOM 2274 O O . ASP A 1 302 ? 0.984 9.484 17.625 1 92.25 302 ASP A O 1
ATOM 2278 N N . SER A 1 303 ? -0.182 8.469 16.047 1 93.12 303 SER A N 1
ATOM 2279 C CA . SER A 1 303 ? 0.433 9.242 14.969 1 93.12 303 SER A CA 1
ATOM 2280 C C . SER A 1 303 ? 0.009 10.703 15.016 1 93.12 303 SER A C 1
ATOM 2282 O O . SER A 1 303 ? 0.573 11.547 14.312 1 93.12 303 SER A O 1
ATOM 2284 N N . ILE A 1 304 ? -0.973 11.055 15.867 1 96.62 304 ILE A N 1
ATOM 2285 C CA . ILE A 1 304 ? -1.401 12.445 15.969 1 96.62 304 ILE A CA 1
ATOM 2286 C C . ILE A 1 304 ? -1.329 12.898 17.422 1 96.62 304 ILE A C 1
ATOM 2288 O O . ILE A 1 304 ? -2.01 13.852 17.828 1 96.62 304 ILE A O 1
ATOM 2292 N N . ALA A 1 305 ? -0.537 12.203 18.234 1 95.31 305 ALA A N 1
ATOM 2293 C CA . ALA A 1 305 ? -0.282 12.617 19.609 1 95.31 305 ALA A CA 1
ATOM 2294 C C . ALA A 1 305 ? 0.762 13.734 19.656 1 95.31 305 ALA A C 1
ATOM 2296 O O . ALA A 1 305 ? 1.954 13.484 19.469 1 95.31 305 ALA A O 1
ATOM 2297 N N . ALA A 1 306 ? 0.327 14.945 19.891 1 94.44 306 ALA A N 1
ATOM 2298 C CA . ALA A 1 306 ? 1.209 16.109 19.938 1 94.44 306 ALA A CA 1
ATOM 2299 C C . ALA A 1 306 ? 0.758 17.094 21.016 1 94.44 306 ALA A C 1
ATOM 2301 O O . ALA A 1 306 ? -0.252 17.781 20.859 1 94.44 306 ALA A O 1
ATOM 2302 N N . GLY A 1 307 ? 1.562 17.172 22.062 1 95.62 307 GLY A N 1
ATOM 2303 C CA . GLY A 1 307 ? 1.229 18.094 23.125 1 95.62 307 GLY A CA 1
ATOM 2304 C C . GLY A 1 307 ? 1.524 19.531 22.781 1 95.62 307 GLY A C 1
ATOM 2305 O O . GLY A 1 307 ? 0.833 20.453 23.25 1 95.62 307 GLY A O 1
ATOM 2306 N N . LEU A 1 308 ? 2.539 19.75 22.109 1 95.44 308 LEU A N 1
ATOM 2307 C CA . LEU A 1 308 ? 2.934 21.031 21.547 1 95.44 308 LEU A CA 1
ATOM 2308 C C . LEU A 1 308 ? 3.262 20.906 20.062 1 95.44 308 LEU A C 1
ATOM 2310 O O . LEU A 1 308 ? 4.43 20.781 19.688 1 95.44 308 LEU A O 1
ATOM 2314 N N . PRO A 1 309 ? 2.215 20.984 19.203 1 96.44 309 PRO A N 1
ATOM 2315 C CA . PRO A 1 309 ? 2.428 20.797 17.766 1 96.44 309 PRO A CA 1
ATOM 2316 C C . PRO A 1 309 ? 3.449 21.781 17.188 1 96.44 309 PRO A C 1
ATOM 2318 O O . PRO A 1 309 ? 3.361 22.984 17.438 1 96.44 309 PRO A O 1
ATOM 2321 N N . ALA A 1 310 ? 4.375 21.25 16.391 1 95.12 310 ALA A N 1
ATOM 2322 C CA . ALA A 1 310 ? 5.477 22.062 15.867 1 95.12 310 ALA A CA 1
ATOM 2323 C C . ALA A 1 310 ? 4.984 23.047 14.82 1 95.12 310 ALA A C 1
ATOM 2325 O O . ALA A 1 310 ? 5.574 24.125 14.641 1 95.12 310 ALA A O 1
ATOM 2326 N N . ASP A 1 311 ? 3.908 22.719 14.141 1 98.06 311 ASP A N 1
ATOM 2327 C CA . ASP A 1 311 ? 3.418 23.578 13.07 1 98.06 311 ASP A CA 1
ATOM 2328 C C . ASP A 1 311 ? 2.053 24.172 13.422 1 98.06 311 ASP A C 1
ATOM 2330 O O . ASP A 1 311 ? 1.232 24.422 12.531 1 98.06 311 ASP A O 1
ATOM 2334 N N . ARG A 1 312 ? 1.817 24.406 14.648 1 98.31 312 ARG A N 1
ATOM 2335 C CA . ARG A 1 312 ? 0.532 24.812 15.203 1 98.31 312 ARG A CA 1
ATOM 2336 C C . ARG A 1 312 ? 0.095 26.156 14.641 1 98.31 312 ARG A C 1
ATOM 2338 O O . ARG A 1 312 ? -1.086 26.359 14.352 1 98.31 312 ARG A O 1
ATOM 2345 N N . VAL A 1 313 ? 1.029 27.094 14.438 1 98.5 313 VAL A N 1
ATOM 2346 C CA . VAL A 1 313 ? 0.686 28.438 13.969 1 98.5 313 VAL A CA 1
ATOM 2347 C C . VAL A 1 313 ? 0.15 28.359 12.539 1 98.5 313 VAL A C 1
ATOM 2349 O O . VAL A 1 313 ? -0.934 28.875 12.25 1 98.5 313 VAL A O 1
ATOM 2352 N N . ASN A 1 314 ? 0.854 27.656 11.672 1 98.69 314 ASN A N 1
ATOM 2353 C CA . ASN A 1 314 ? 0.411 27.5 10.289 1 98.69 314 ASN A CA 1
ATOM 2354 C C . ASN A 1 314 ? -0.922 26.766 10.203 1 98.69 314 ASN A C 1
ATOM 2356 O O . ASN A 1 314 ? -1.79 27.125 9.414 1 98.69 314 ASN A O 1
ATOM 2360 N N . ALA A 1 315 ? -1.083 25.781 11.031 1 98.81 315 ALA A N 1
ATOM 2361 C CA . ALA A 1 315 ? -2.281 24.953 10.977 1 98.81 315 ALA A CA 1
ATOM 2362 C C . ALA A 1 315 ? -3.527 25.75 11.344 1 98.81 315 ALA A C 1
ATOM 2364 O O . ALA A 1 315 ? -4.547 25.672 10.648 1 98.81 315 ALA A O 1
ATOM 2365 N N . VAL A 1 316 ? -3.441 26.484 12.391 1 98.81 316 VAL A N 1
ATOM 2366 C CA . VAL A 1 316 ? -4.586 27.281 12.836 1 98.81 316 VAL A CA 1
ATOM 2367 C C . VAL A 1 316 ? -4.898 28.359 11.805 1 98.81 316 VAL A C 1
ATOM 2369 O O . VAL A 1 316 ? -6.062 28.562 11.453 1 98.81 316 VAL A O 1
ATOM 2372 N N . LYS A 1 317 ? -3.881 28.984 11.25 1 98.5 317 LYS A N 1
ATOM 2373 C CA . LYS A 1 317 ? -4.07 30 10.219 1 98.5 317 LYS A CA 1
ATOM 2374 C C . LYS A 1 317 ? -4.699 29.391 8.961 1 98.5 317 LYS A C 1
ATOM 2376 O O . LYS A 1 317 ? -5.516 30.031 8.305 1 98.5 317 LYS A O 1
ATOM 2381 N N . ALA A 1 318 ? -4.277 28.172 8.633 1 98.69 318 ALA A N 1
ATOM 2382 C CA . ALA A 1 318 ? -4.801 27.484 7.457 1 98.69 318 ALA A CA 1
ATOM 2383 C C . ALA A 1 318 ? -6.312 27.281 7.566 1 98.69 318 ALA A C 1
ATOM 2385 O O . ALA A 1 318 ? -7.051 27.547 6.613 1 98.69 318 ALA A O 1
ATOM 2386 N N . ILE A 1 319 ? -6.734 26.828 8.719 1 98.75 319 ILE A N 1
ATOM 2387 C CA . ILE A 1 319 ? -8.148 26.562 8.945 1 98.75 319 ILE A CA 1
ATOM 2388 C C . ILE A 1 319 ? -8.938 27.875 8.891 1 98.75 319 ILE A C 1
ATOM 2390 O O . ILE A 1 319 ? -9.992 27.938 8.258 1 98.75 319 ILE A O 1
ATOM 2394 N N . GLN A 1 320 ? -8.422 28.891 9.461 1 98.19 320 GLN A N 1
ATOM 2395 C CA . GLN A 1 320 ? -9.07 30.203 9.453 1 98.19 320 GLN A CA 1
ATOM 2396 C C . GLN A 1 320 ? -9.156 30.766 8.039 1 98.19 320 GLN A C 1
ATOM 2398 O O . GLN A 1 320 ? -10.188 31.297 7.637 1 98.19 320 GLN A O 1
ATOM 2403 N N . ALA A 1 321 ? -8.109 30.594 7.293 1 98.25 321 ALA A N 1
ATOM 2404 C CA . ALA A 1 321 ? -8.023 31.141 5.945 1 98.25 321 ALA A CA 1
ATOM 2405 C C . ALA A 1 321 ? -9.016 30.469 5.008 1 98.25 321 ALA A C 1
ATOM 2407 O O . ALA A 1 321 ? -9.375 31.031 3.969 1 98.25 321 ALA A O 1
ATOM 2408 N N . THR A 1 322 ? -9.508 29.281 5.336 1 98.5 322 THR A N 1
ATOM 2409 C CA . THR A 1 322 ? -10.406 28.547 4.465 1 98.5 322 THR A CA 1
ATOM 2410 C C . THR A 1 322 ? -11.836 28.594 4.992 1 98.5 322 THR A C 1
ATOM 2412 O O . THR A 1 322 ? -12.727 27.922 4.469 1 98.5 322 THR A O 1
ATOM 2415 N N . ASN A 1 323 ? -12.023 29.359 6.023 1 98.25 323 ASN A N 1
ATOM 2416 C CA . ASN A 1 323 ? -13.305 29.344 6.734 1 98.25 323 ASN A CA 1
ATOM 2417 C C . ASN A 1 323 ? -13.703 27.922 7.129 1 98.25 323 ASN A C 1
ATOM 2419 O O . ASN A 1 323 ? -14.867 27.547 7.023 1 98.25 323 ASN A O 1
ATOM 2423 N N . GLY A 1 324 ? -12.672 27.141 7.434 1 98.69 324 GLY A N 1
ATOM 2424 C CA . GLY A 1 324 ? -12.883 25.797 7.922 1 98.69 324 GLY A CA 1
ATOM 2425 C C . GLY A 1 324 ? -13.133 25.734 9.414 1 98.69 324 GLY A C 1
ATOM 2426 O O . GLY A 1 324 ? -13.594 26.703 10.016 1 98.69 324 GLY A O 1
ATOM 2427 N N . ALA A 1 325 ? -12.906 24.5 9.984 1 98.81 325 ALA A N 1
ATOM 2428 C CA . ALA A 1 325 ? -13.141 24.297 11.414 1 98.81 325 ALA A CA 1
ATOM 2429 C C . ALA A 1 325 ? -12.234 23.203 11.969 1 98.81 325 ALA A C 1
ATOM 2431 O O . ALA A 1 325 ? -11.742 22.359 11.219 1 98.81 325 ALA A O 1
ATOM 2432 N N . PHE A 1 326 ? -11.945 23.375 13.234 1 98.75 326 PHE A N 1
ATOM 2433 C CA . PHE A 1 326 ? -11.445 22.219 13.984 1 98.75 326 PHE A CA 1
ATOM 2434 C C . PHE A 1 326 ? -12.586 21.531 14.734 1 98.75 326 PHE A C 1
ATOM 2436 O O . PHE A 1 326 ? -13.523 22.188 15.195 1 98.75 326 PHE A O 1
ATOM 2443 N N . VAL A 1 327 ? -12.516 20.234 14.82 1 98.81 327 VAL A N 1
ATOM 2444 C CA . VAL A 1 327 ? -13.359 19.469 15.727 1 98.81 327 VAL A CA 1
ATOM 2445 C C . VAL A 1 327 ? -12.5 18.5 16.531 1 98.81 327 VAL A C 1
ATOM 2447 O O . VAL A 1 327 ? -11.328 18.297 16.219 1 98.81 327 VAL A O 1
ATOM 2450 N N . GLN A 1 328 ? -12.945 18.062 17.656 1 98.69 328 GLN A N 1
ATOM 2451 C CA . GLN A 1 328 ? -12.281 17 18.438 1 98.69 328 GLN A CA 1
ATOM 2452 C C . GLN A 1 328 ? -13.234 15.836 18.688 1 98.69 328 GLN A C 1
ATOM 2454 O O . GLN A 1 328 ? -14.438 16.031 18.859 1 98.69 328 GLN A O 1
ATOM 2459 N N . VAL A 1 329 ? -12.711 14.664 18.703 1 98.88 329 VAL A N 1
ATOM 2460 C CA . VAL A 1 329 ? -13.5 13.461 18.906 1 98.88 329 VAL A CA 1
ATOM 2461 C C . VAL A 1 329 ? -12.82 12.555 19.922 1 98.88 329 VAL A C 1
ATOM 2463 O O . VAL A 1 329 ? -11.602 12.648 20.125 1 98.88 329 VAL A O 1
ATOM 2466 N N . GLU A 1 330 ? -13.57 11.695 20.594 1 98.81 330 GLU A N 1
ATOM 2467 C CA . GLU A 1 330 ? -13.047 10.75 21.578 1 98.81 330 GLU A CA 1
ATOM 2468 C C . GLU A 1 330 ? -12.328 9.586 20.891 1 98.81 330 GLU A C 1
ATOM 2470 O O . GLU A 1 330 ? -12.68 9.203 19.781 1 98.81 330 GLU A O 1
ATOM 2475 N N . ASP A 1 331 ? -11.383 9.039 21.609 1 98.69 331 ASP A N 1
ATOM 2476 C CA . ASP A 1 331 ? -10.625 7.91 21.062 1 98.69 331 ASP A CA 1
ATOM 2477 C C . ASP A 1 331 ? -11.547 6.742 20.734 1 98.69 331 ASP A C 1
ATOM 2479 O O . ASP A 1 331 ? -11.312 6.02 19.766 1 98.69 331 ASP A O 1
ATOM 2483 N N . ALA A 1 332 ? -12.547 6.57 21.547 1 98.62 332 ALA A N 1
ATOM 2484 C CA . ALA A 1 332 ? -13.484 5.484 21.281 1 98.62 332 ALA A CA 1
ATOM 2485 C C . ALA A 1 332 ? -14.141 5.656 19.922 1 98.62 332 ALA A C 1
ATOM 2487 O O . ALA A 1 332 ? -14.344 4.68 19.188 1 98.62 332 ALA A O 1
ATOM 2488 N N . ALA A 1 333 ? -14.523 6.871 19.547 1 98.75 333 ALA A N 1
ATOM 2489 C CA . ALA A 1 333 ? -15.133 7.156 18.25 1 98.75 333 ALA A CA 1
ATOM 2490 C C . ALA A 1 333 ? -14.133 6.938 17.125 1 98.75 333 ALA A C 1
ATOM 2492 O O . ALA A 1 333 ? -14.5 6.457 16.047 1 98.75 333 ALA A O 1
ATOM 2493 N N . ILE A 1 334 ? -12.891 7.32 17.375 1 98.88 334 ILE A N 1
ATOM 2494 C CA . ILE A 1 334 ? -11.828 7.129 16.391 1 98.88 334 ILE A CA 1
ATOM 2495 C C . ILE A 1 334 ? -11.672 5.641 16.078 1 98.88 334 ILE A C 1
ATOM 2497 O O . ILE A 1 334 ? -11.688 5.234 14.922 1 98.88 334 ILE A O 1
ATOM 2501 N N . LEU A 1 335 ? -11.555 4.809 17.141 1 98.62 335 LEU A N 1
ATOM 2502 C CA . LEU A 1 335 ? -11.32 3.379 16.969 1 98.62 335 LEU A CA 1
ATOM 2503 C C . LEU A 1 335 ? -12.523 2.703 16.312 1 98.62 335 LEU A C 1
ATOM 2505 O O . LEU A 1 335 ? -12.367 1.784 15.516 1 98.62 335 LEU A O 1
ATOM 2509 N N . ALA A 1 336 ? -13.711 3.182 16.594 1 98.44 336 ALA A N 1
ATOM 2510 C CA . ALA A 1 336 ? -14.938 2.6 16.047 1 98.44 336 ALA A CA 1
ATOM 2511 C C . ALA A 1 336 ? -15.023 2.814 14.539 1 98.44 336 ALA A C 1
ATOM 2513 O O . ALA A 1 336 ? -15.719 2.074 13.844 1 98.44 336 ALA A O 1
ATOM 2514 N N . GLU A 1 337 ? -14.312 3.838 14.055 1 98.75 337 GLU A N 1
ATOM 2515 C CA . GLU A 1 337 ? -14.367 4.121 12.625 1 98.75 337 GLU A CA 1
ATOM 2516 C C . GLU A 1 337 ? -13.539 3.119 11.828 1 98.75 337 GLU A C 1
ATOM 2518 O O . GLU A 1 337 ? -13.695 3.01 10.609 1 98.75 337 GLU A O 1
ATOM 2523 N N . ILE A 1 338 ? -12.602 2.367 12.516 1 98.75 338 ILE A N 1
ATOM 2524 C CA . ILE A 1 338 ? -11.719 1.448 11.797 1 98.75 338 ILE A CA 1
ATOM 2525 C C . ILE A 1 338 ? -12.547 0.375 11.102 1 98.75 338 ILE A C 1
ATOM 2527 O O . ILE A 1 338 ? -12.516 0.254 9.875 1 98.75 338 ILE A O 1
ATOM 2531 N N . PRO A 1 339 ? -13.422 -0.369 11.797 1 98.44 339 PRO A N 1
ATOM 2532 C CA . PRO A 1 339 ? -14.25 -1.359 11.102 1 98.44 339 PRO A CA 1
ATOM 2533 C C . PRO A 1 339 ? -15.336 -0.72 10.242 1 98.44 339 PRO A C 1
ATOM 2535 O O . PRO A 1 339 ? -15.742 -1.291 9.227 1 98.44 339 PRO A O 1
ATOM 2538 N N . THR A 1 340 ? -15.836 0.521 10.594 1 98.75 340 THR A N 1
ATOM 2539 C CA . THR A 1 340 ? -16.828 1.208 9.781 1 98.75 340 THR A CA 1
ATOM 2540 C C . THR A 1 340 ? -16.281 1.521 8.391 1 98.75 340 THR A C 1
ATOM 2542 O O . THR A 1 340 ? -16.906 1.198 7.383 1 98.75 340 THR A O 1
ATOM 2545 N N . ILE A 1 341 ? -15.086 2.105 8.359 1 98.88 341 ILE A N 1
ATOM 2546 C CA . ILE A 1 341 ? -14.43 2.416 7.094 1 98.88 341 ILE A CA 1
ATOM 2547 C C . ILE A 1 341 ? -14.156 1.126 6.324 1 98.88 341 ILE A C 1
ATOM 2549 O O . ILE A 1 341 ? -14.492 1.016 5.145 1 98.88 341 ILE A O 1
ATOM 2553 N N . GLY A 1 342 ? -13.586 0.159 7.008 1 98.69 342 GLY A N 1
ATOM 2554 C CA . GLY A 1 342 ? -13.203 -1.093 6.371 1 98.69 342 GLY A CA 1
ATOM 2555 C C . GLY A 1 342 ? -14.375 -1.827 5.75 1 98.69 342 GLY A C 1
ATOM 2556 O O . GLY A 1 342 ? -14.32 -2.215 4.578 1 98.69 342 GLY A O 1
ATOM 2557 N N . SER A 1 343 ? -15.484 -2.002 6.477 1 98.5 343 SER A N 1
ATOM 2558 C CA . SER A 1 343 ? -16.609 -2.824 6.047 1 98.5 343 SER A CA 1
ATOM 2559 C C . SER A 1 343 ? -17.422 -2.123 4.965 1 98.5 343 SER A C 1
ATOM 2561 O O . SER A 1 343 ? -18.172 -2.77 4.223 1 98.5 343 SER A O 1
ATOM 2563 N N . LEU A 1 344 ? -17.25 -0.802 4.84 1 98.69 344 LEU A N 1
ATOM 2564 C CA . LEU A 1 344 ? -18.078 -0.077 3.887 1 98.69 344 LEU A CA 1
ATOM 2565 C C . LEU A 1 344 ? -17.281 0.314 2.65 1 98.69 344 LEU A C 1
ATOM 2567 O O . LEU A 1 344 ? -17.859 0.73 1.641 1 98.69 344 LEU A O 1
ATOM 2571 N N . THR A 1 345 ? -15.922 0.186 2.711 1 98.69 345 THR A N 1
ATOM 2572 C CA . THR A 1 345 ? -15.148 0.712 1.597 1 98.69 345 THR A CA 1
ATOM 2573 C C . THR A 1 345 ? -14.031 -0.258 1.208 1 98.69 345 THR A C 1
ATOM 2575 O O . THR A 1 345 ? -13.461 -0.15 0.122 1 98.69 345 THR A O 1
ATOM 2578 N N . GLY A 1 346 ? -13.656 -1.155 2.133 1 98.62 346 GLY A N 1
ATOM 2579 C CA . GLY A 1 346 ? -12.516 -2.021 1.895 1 98.62 346 GLY A CA 1
ATOM 2580 C C . GLY A 1 346 ? -11.188 -1.359 2.215 1 98.62 346 GLY A C 1
ATOM 2581 O O . GLY A 1 346 ? -10.125 -1.936 1.968 1 98.62 346 GLY A O 1
ATOM 2582 N N . VAL A 1 347 ? -11.203 -0.141 2.768 1 98.62 347 VAL A N 1
ATOM 2583 C CA . VAL A 1 347 ? -9.984 0.569 3.145 1 98.62 347 VAL A CA 1
ATOM 2584 C C . VAL A 1 347 ? -9.664 0.294 4.609 1 98.62 347 VAL A C 1
ATOM 2586 O O . VAL A 1 347 ? -10.508 0.483 5.488 1 98.62 347 VAL A O 1
ATOM 2589 N N . PHE A 1 348 ? -8.492 -0.276 4.914 1 98.31 348 PHE A N 1
ATOM 2590 C CA . PHE A 1 348 ? -8.023 -0.533 6.27 1 98.31 348 PHE A CA 1
ATOM 2591 C C . PHE A 1 348 ? -7.23 0.655 6.801 1 98.31 348 PHE A C 1
ATOM 2593 O O . PHE A 1 348 ? -6.051 0.812 6.484 1 98.31 348 PHE A O 1
ATOM 2600 N N . ALA A 1 349 ? -7.816 1.438 7.625 1 98.5 349 ALA A N 1
ATOM 2601 C CA . ALA A 1 349 ? -7.223 2.693 8.078 1 98.5 349 ALA A CA 1
ATOM 2602 C C . ALA A 1 349 ? -6.633 2.549 9.477 1 98.5 349 ALA A C 1
ATOM 2604 O O . ALA A 1 349 ? -7.203 1.861 10.328 1 98.5 349 ALA A O 1
ATOM 2605 N N . GLU A 1 350 ? -5.492 3.16 9.711 1 98 350 GLU A N 1
ATOM 2606 C CA . GLU A 1 350 ? -4.961 3.223 11.07 1 98 350 GLU A CA 1
ATOM 2607 C C . GLU A 1 350 ? -5.781 4.168 11.945 1 98 350 GLU A C 1
ATOM 2609 O O . GLU A 1 350 ? -6.598 4.941 11.438 1 98 350 GLU A O 1
ATOM 2614 N N . PRO A 1 351 ? -5.566 4.23 13.234 1 98.44 351 PRO A N 1
ATOM 2615 C CA . PRO A 1 351 ? -6.371 5.078 14.109 1 98.44 351 PRO A CA 1
ATOM 2616 C C . PRO A 1 351 ? -6.285 6.559 13.742 1 98.44 351 PRO A C 1
ATOM 2618 O O . PRO A 1 351 ? -7.312 7.23 13.633 1 98.44 351 PRO A O 1
ATOM 2621 N N . ALA A 1 352 ? -5.09 7.066 13.516 1 98.25 352 ALA A N 1
ATOM 2622 C CA . ALA A 1 352 ? -4.926 8.477 13.164 1 98.25 352 ALA A CA 1
ATOM 2623 C C . ALA A 1 352 ? -5.711 8.812 11.898 1 98.25 352 ALA A C 1
ATOM 2625 O O . ALA A 1 352 ? -6.332 9.875 11.812 1 98.25 352 ALA A O 1
ATOM 2626 N N . ALA A 1 353 ? -5.668 7.941 10.922 1 98.69 353 ALA A N 1
ATOM 2627 C CA . ALA A 1 353 ? -6.41 8.148 9.68 1 98.69 353 ALA A CA 1
ATOM 2628 C C . ALA A 1 353 ? -7.914 8.094 9.93 1 98.69 353 ALA A C 1
ATOM 2630 O O . ALA A 1 353 ? -8.672 8.875 9.352 1 98.69 353 ALA A O 1
ATOM 2631 N N . SER A 1 354 ? -8.375 7.199 10.781 1 98.81 354 SER A N 1
ATOM 2632 C CA . SER A 1 354 ? -9.789 7.031 11.109 1 98.81 354 SER A CA 1
ATOM 2633 C C . SER A 1 354 ? -10.336 8.258 11.828 1 98.81 354 SER A C 1
ATOM 2635 O O . SER A 1 354 ? -11.547 8.516 11.797 1 98.81 354 SER A O 1
ATOM 2637 N N . CYS A 1 355 ? -9.469 8.984 12.43 1 98.94 355 CYS A N 1
ATOM 2638 C CA . CYS A 1 355 ? -9.844 10.195 13.148 1 98.94 355 CYS A CA 1
ATOM 2639 C C . CYS A 1 355 ? -10.508 11.203 12.219 1 98.94 355 CYS A C 1
ATOM 2641 O O . CYS A 1 355 ? -11.469 11.875 12.602 1 98.94 355 CYS A O 1
ATOM 2643 N N . ALA A 1 356 ? -10.07 11.305 11 1 98.94 356 ALA A N 1
ATOM 2644 C CA . ALA A 1 356 ? -10.641 12.227 10.016 1 98.94 356 ALA A CA 1
ATOM 2645 C C . ALA A 1 356 ? -12.109 11.906 9.758 1 98.94 356 ALA A C 1
ATOM 2647 O O . ALA A 1 356 ? -12.938 12.82 9.68 1 98.94 356 ALA A O 1
ATOM 2648 N N . VAL A 1 357 ? -12.461 10.633 9.672 1 98.94 357 VAL A N 1
ATOM 2649 C CA . VAL A 1 357 ? -13.828 10.219 9.383 1 98.94 357 VAL A CA 1
ATOM 2650 C C . VAL A 1 357 ? -14.695 10.391 10.633 1 98.94 357 VAL A C 1
ATOM 2652 O O . VAL A 1 357 ? -15.859 10.773 10.531 1 98.94 357 VAL A O 1
ATOM 2655 N N . ALA A 1 358 ? -14.078 10.086 11.789 1 98.94 358 ALA A N 1
ATOM 2656 C CA . ALA A 1 358 ? -14.805 10.352 13.031 1 98.94 358 ALA A CA 1
ATOM 2657 C C . ALA A 1 358 ? -15.188 11.82 13.148 1 98.94 358 ALA A C 1
ATOM 2659 O O . ALA A 1 358 ? -16.312 12.148 13.547 1 98.94 358 ALA A O 1
ATOM 2660 N N . GLY A 1 359 ? -14.242 12.711 12.828 1 98.94 359 GLY A N 1
ATOM 2661 C CA . GLY A 1 359 ? -14.516 14.141 12.852 1 98.94 359 GLY A CA 1
ATOM 2662 C C . GLY A 1 359 ? -15.547 14.562 11.82 1 98.94 359 GLY A C 1
ATOM 2663 O O . GLY A 1 359 ? -16.391 15.422 12.094 1 98.94 359 GLY A O 1
ATOM 2664 N N . LEU A 1 360 ? -15.484 14 10.625 1 98.94 360 LEU A N 1
ATOM 2665 C CA . LEU A 1 360 ? -16.484 14.266 9.594 1 98.94 360 LEU A CA 1
ATOM 2666 C C . LEU A 1 360 ? -17.891 13.93 10.102 1 98.94 360 LEU A C 1
ATOM 2668 O O . LEU A 1 360 ? -18.812 14.719 9.945 1 98.94 360 LEU A O 1
ATOM 2672 N N . ARG A 1 361 ? -18.016 12.727 10.711 1 98.81 361 ARG A N 1
ATOM 2673 C CA . ARG A 1 361 ? -19.297 12.305 11.266 1 98.81 361 ARG A CA 1
ATOM 2674 C C . ARG A 1 361 ? -19.812 13.312 12.289 1 98.81 361 ARG A C 1
ATOM 2676 O O . ARG A 1 361 ? -20.984 13.695 12.258 1 98.81 361 ARG A O 1
ATOM 2683 N N . GLN A 1 362 ? -18.922 13.711 13.172 1 98.56 362 GLN A N 1
ATOM 2684 C CA . GLN A 1 362 ? -19.297 14.695 14.188 1 98.56 362 GLN A CA 1
ATOM 2685 C C . GLN A 1 362 ? -19.734 16.016 13.547 1 98.56 362 GLN A C 1
ATOM 2687 O O . GLN A 1 362 ? -20.703 16.625 13.969 1 98.56 362 GLN A O 1
ATOM 2692 N N . ALA A 1 363 ? -19 16.484 12.555 1 98.81 363 ALA A N 1
ATOM 2693 C CA . ALA A 1 363 ? -19.266 17.75 11.891 1 98.81 363 ALA A CA 1
ATOM 2694 C C . ALA A 1 363 ? -20.594 17.719 11.148 1 98.81 363 ALA A C 1
ATOM 2696 O O . ALA A 1 363 ? -21.297 18.734 11.055 1 98.81 363 ALA A O 1
ATOM 2697 N N . VAL A 1 364 ? -20.922 16.578 10.562 1 98.75 364 VAL A N 1
ATOM 2698 C CA . VAL A 1 364 ? -22.219 16.422 9.914 1 98.75 364 VAL A CA 1
ATOM 2699 C C . VAL A 1 364 ? -23.328 16.484 10.961 1 98.75 364 VAL A C 1
ATOM 2701 O O . VAL A 1 364 ? -24.328 17.172 10.773 1 98.75 364 VAL A O 1
ATOM 2704 N N . LEU A 1 365 ? -23.172 15.75 12.07 1 97.88 365 LEU A N 1
ATOM 2705 C CA . LEU A 1 365 ? -24.156 15.68 13.141 1 97.88 365 LEU A CA 1
ATOM 2706 C C . LEU A 1 365 ? -24.422 17.062 13.734 1 97.88 365 LEU A C 1
ATOM 2708 O O . LEU A 1 365 ? -25.562 17.375 14.102 1 97.88 365 LEU A O 1
ATOM 2712 N N . ASP A 1 366 ? -23.375 17.891 13.852 1 97.44 366 ASP A N 1
ATO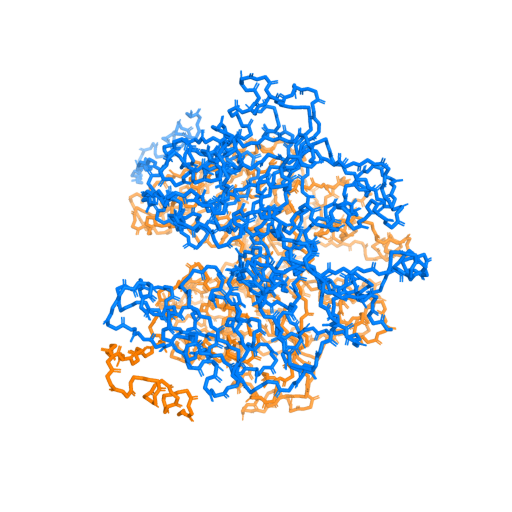M 2713 C CA . ASP A 1 366 ? -23.562 19.172 14.508 1 97.44 366 ASP A CA 1
ATOM 2714 C C . ASP A 1 366 ? -23.875 20.281 13.492 1 97.44 366 ASP A C 1
ATOM 2716 O O . ASP A 1 366 ? -24.016 21.438 13.859 1 97.44 366 ASP A O 1
ATOM 2720 N N . GLY A 1 367 ? -23.891 19.938 12.188 1 97.94 367 GLY A N 1
ATOM 2721 C CA . GLY A 1 367 ? -24.344 20.859 11.156 1 97.94 367 GLY A CA 1
ATOM 2722 C C . GLY A 1 367 ? -23.219 21.672 10.547 1 97.94 367 GLY A C 1
ATOM 2723 O O . GLY A 1 367 ? -23.453 22.5 9.648 1 97.94 367 GLY A O 1
ATOM 2724 N N . THR A 1 368 ? -22 21.484 11.023 1 98.5 368 THR A N 1
ATOM 2725 C CA . THR A 1 368 ? -20.859 22.188 10.453 1 98.5 368 THR A CA 1
ATOM 2726 C C . THR A 1 368 ? -20.703 21.859 8.969 1 98.5 368 THR A C 1
ATOM 2728 O O . THR A 1 368 ? -20.469 22.766 8.156 1 98.5 368 THR A O 1
ATOM 2731 N N . ILE A 1 369 ? -20.812 20.594 8.633 1 98.81 369 ILE A N 1
ATOM 2732 C CA . ILE A 1 369 ? -20.797 20.156 7.242 1 98.81 369 ILE A CA 1
ATOM 2733 C C . ILE A 1 369 ? -22.203 19.766 6.809 1 98.81 369 ILE A C 1
ATOM 2735 O O . ILE A 1 369 ? -22.828 18.891 7.398 1 98.81 369 ILE A O 1
ATOM 2739 N N . PRO A 1 370 ? -22.703 20.438 5.836 1 98.44 370 PRO A N 1
ATOM 2740 C CA . PRO A 1 370 ? -24.062 20.141 5.398 1 98.44 370 PRO A CA 1
ATOM 2741 C C . PRO A 1 370 ? -24.188 18.781 4.719 1 98.44 370 PRO A C 1
ATOM 2743 O O . PRO A 1 370 ? -23.219 18.281 4.148 1 98.44 370 PRO A O 1
ATOM 2746 N N . ALA A 1 371 ? -25.344 18.25 4.684 1 98.06 371 ALA A N 1
ATOM 2747 C CA . ALA A 1 371 ? -25.625 16.922 4.145 1 98.06 371 ALA A CA 1
ATOM 2748 C C . ALA A 1 371 ? -25.406 16.891 2.637 1 98.06 371 ALA A C 1
ATOM 2750 O O . ALA A 1 371 ? -25.109 15.828 2.076 1 98.06 371 ALA A O 1
ATOM 2751 N N . ASP A 1 372 ? -25.5 17.938 1.986 1 98.44 372 ASP A N 1
ATOM 2752 C CA . ASP A 1 372 ? -25.391 17.953 0.532 1 98.44 372 ASP A CA 1
ATOM 2753 C C . ASP A 1 372 ? -23.953 18.266 0.101 1 98.44 372 ASP A C 1
ATOM 2755 O O . ASP A 1 372 ? -23.703 18.5 -1.082 1 98.44 372 ASP A O 1
ATOM 2759 N N . ALA A 1 373 ? -23.062 18.312 1.058 1 98.62 373 ALA A N 1
ATOM 2760 C CA . ALA A 1 373 ? -21.672 18.672 0.781 1 98.62 373 ALA A CA 1
ATOM 2761 C C . ALA A 1 373 ? -20.953 17.547 0.047 1 98.62 373 ALA A C 1
ATOM 2763 O O . ALA A 1 373 ? -21.281 16.375 0.218 1 98.62 373 ALA A O 1
ATOM 2764 N N . GLU A 1 374 ? -20.031 17.938 -0.836 1 98.81 374 GLU A N 1
ATOM 2765 C CA . GLU A 1 374 ? -19 17.047 -1.364 1 98.81 374 GLU A CA 1
ATOM 2766 C C . GLU A 1 374 ? -17.734 17.094 -0.504 1 98.81 374 GLU A C 1
ATOM 2768 O O . GLU A 1 374 ? -17.141 18.156 -0.318 1 98.81 374 GLU A O 1
ATOM 2773 N N . VAL A 1 375 ? -17.359 15.922 0.012 1 98.94 375 VAL A N 1
ATOM 2774 C CA . VAL A 1 375 ? -16.312 15.891 1.021 1 98.94 375 VAL A CA 1
ATOM 2775 C C . VAL A 1 375 ? -15.203 14.938 0.586 1 98.94 375 VAL A C 1
ATOM 2777 O O . VAL A 1 375 ? -15.461 13.938 -0.086 1 98.94 375 VAL A O 1
ATOM 2780 N N . CYS A 1 376 ? -13.977 15.266 0.828 1 98.94 376 CYS A N 1
ATOM 2781 C CA . CYS A 1 376 ? -12.852 14.344 0.755 1 98.94 376 CYS A CA 1
ATOM 2782 C C . CYS A 1 376 ? -12.234 14.125 2.133 1 98.94 376 CYS A C 1
ATOM 2784 O O . CYS A 1 376 ? -11.883 15.078 2.82 1 98.94 376 CYS A O 1
ATOM 2786 N N . ALA A 1 377 ? -12.18 12.898 2.602 1 98.94 377 ALA A N 1
ATOM 2787 C CA . ALA A 1 377 ? -11.438 12.555 3.812 1 98.94 377 ALA A CA 1
ATOM 2788 C C . ALA A 1 377 ? -10.102 11.906 3.471 1 98.94 377 ALA A C 1
ATOM 2790 O O . ALA A 1 377 ? -10.039 11 2.635 1 98.94 377 ALA A O 1
ATOM 2791 N N . ILE A 1 378 ? -9.047 12.375 4.066 1 98.94 378 ILE A N 1
ATOM 2792 C CA . ILE A 1 378 ? -7.719 11.844 3.793 1 98.94 378 ILE A CA 1
ATOM 2793 C C . ILE A 1 378 ? -7.398 10.719 4.777 1 98.94 378 ILE A C 1
ATOM 2795 O O . ILE A 1 378 ? -7.352 10.945 5.988 1 98.94 378 ILE A O 1
ATOM 2799 N N . ILE A 1 379 ? -7.215 9.516 4.266 1 98.94 379 ILE A N 1
ATOM 2800 C CA . ILE A 1 379 ? -6.715 8.383 5.039 1 98.94 379 ILE A CA 1
ATOM 2801 C C . ILE A 1 379 ? -5.188 8.406 5.062 1 98.94 379 ILE A C 1
ATOM 2803 O O . ILE A 1 379 ? -4.535 7.93 4.133 1 98.94 379 ILE A O 1
ATOM 2807 N N . THR A 1 380 ? -4.629 8.844 6.117 1 98.75 380 THR A N 1
ATOM 2808 C CA . THR A 1 380 ? -3.236 9.281 6.125 1 98.75 380 THR A CA 1
ATOM 2809 C C . THR A 1 380 ? -2.299 8.078 6.246 1 98.75 380 THR A C 1
ATOM 2811 O O . THR A 1 380 ? -1.097 8.203 6 1 98.75 380 THR A O 1
ATOM 2814 N N . GLY A 1 381 ? -2.865 6.941 6.641 1 98.25 381 GLY A N 1
ATOM 2815 C CA . GLY A 1 381 ? -2.02 5.766 6.773 1 98.25 381 GLY A CA 1
ATOM 2816 C C . GLY A 1 381 ? -2.809 4.473 6.867 1 98.25 381 GLY A C 1
ATOM 2817 O O . GLY A 1 381 ? -4.004 4.488 7.164 1 98.25 381 GLY A O 1
ATOM 2818 N N . THR A 1 382 ? -2.135 3.369 6.68 1 97.69 382 THR A N 1
ATOM 2819 C CA . THR A 1 382 ? -2.789 2.066 6.633 1 97.69 382 THR A CA 1
ATOM 2820 C C . THR A 1 382 ? -2.871 1.45 8.023 1 97.69 382 THR A C 1
ATOM 2822 O O . THR A 1 382 ? -1.968 1.633 8.844 1 97.69 382 THR A O 1
ATOM 2825 N N . GLY A 1 383 ? -3.902 0.684 8.227 1 97 383 GLY A N 1
ATOM 2826 C CA . GLY A 1 383 ? -4.102 -0.035 9.469 1 97 383 GLY A CA 1
ATOM 2827 C C . GLY A 1 383 ? -3.119 -1.177 9.664 1 97 383 GLY A C 1
ATOM 2828 O O . GLY A 1 383 ? -2.971 -1.693 10.773 1 97 383 GLY A O 1
ATOM 2829 N N . LEU A 1 384 ? -2.432 -1.598 8.656 1 94.69 384 LEU A N 1
ATOM 2830 C CA . LEU A 1 384 ? -1.438 -2.66 8.758 1 94.69 384 LEU A CA 1
ATOM 2831 C C . LEU A 1 384 ? -0.299 -2.252 9.688 1 94.69 384 LEU A C 1
ATOM 2833 O O . LEU A 1 384 ? 0.448 -3.104 10.172 1 94.69 384 LEU A O 1
ATOM 2837 N N . LYS A 1 385 ? -0.195 -0.972 9.922 1 92.81 385 LYS A N 1
ATOM 2838 C CA . LYS A 1 385 ? 0.85 -0.462 10.805 1 92.81 385 LYS A CA 1
ATOM 2839 C C . LYS A 1 385 ? 0.418 -0.536 12.266 1 92.81 385 LYS A C 1
ATOM 2841 O O . LYS A 1 385 ? 1.235 -0.351 13.172 1 92.81 385 LYS A O 1
ATOM 2846 N N . ASP A 1 386 ? -0.811 -0.785 12.469 1 92.06 386 ASP A N 1
ATOM 2847 C CA . ASP A 1 386 ? -1.353 -0.878 13.82 1 92.06 386 ASP A CA 1
ATOM 2848 C C . ASP A 1 386 ? -2.498 -1.886 13.883 1 92.06 386 ASP A C 1
ATOM 2850 O O . ASP A 1 386 ? -3.625 -1.531 14.242 1 92.06 386 ASP A O 1
ATOM 2854 N N . VAL A 1 387 ? -2.201 -3.113 13.703 1 92.75 387 VAL A N 1
ATOM 2855 C CA . VAL A 1 387 ? -3.203 -4.172 13.648 1 92.75 387 VAL A CA 1
ATOM 2856 C C . VAL A 1 387 ? -3.832 -4.363 15.023 1 92.75 387 VAL A C 1
ATOM 2858 O O . VAL A 1 387 ? -5.016 -4.695 15.133 1 92.75 387 VAL A O 1
ATOM 2861 N N . ALA A 1 388 ? -3.088 -4.043 16.062 1 92.5 388 ALA A N 1
ATOM 2862 C CA . ALA A 1 388 ? -3.578 -4.18 17.438 1 92.5 388 ALA A CA 1
ATOM 2863 C C . ALA A 1 388 ? -4.812 -3.312 17.672 1 92.5 388 ALA A C 1
ATOM 2865 O O . ALA A 1 388 ? -5.727 -3.705 18.391 1 92.5 388 ALA A O 1
ATOM 2866 N N . ALA A 1 389 ? -4.801 -2.127 17.078 1 94.38 389 ALA A N 1
ATOM 2867 C CA . ALA A 1 389 ? -5.953 -1.241 17.203 1 94.38 389 ALA A CA 1
ATOM 2868 C C . ALA A 1 389 ? -7.199 -1.861 16.578 1 94.38 389 ALA A C 1
ATOM 2870 O O . ALA A 1 389 ? -8.289 -1.789 17.156 1 94.38 389 ALA A O 1
ATOM 2871 N N . ALA A 1 390 ? -7.09 -2.447 15.445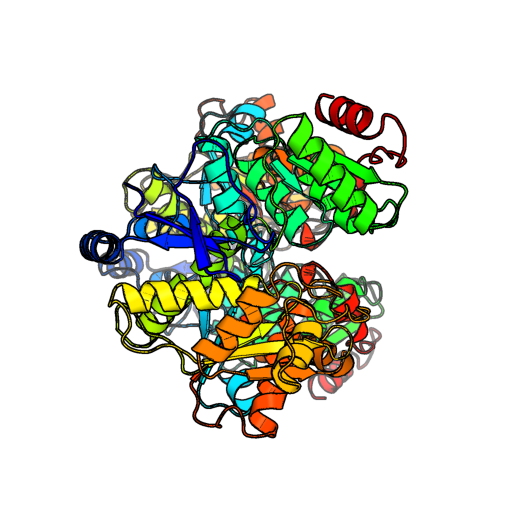 1 94.12 390 ALA A N 1
ATOM 2872 C CA . ALA A 1 390 ? -8.203 -3.127 14.789 1 94.12 39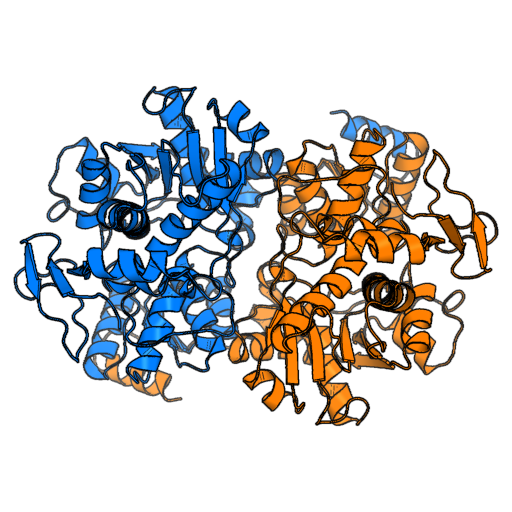0 ALA A CA 1
ATOM 2873 C C . ALA A 1 390 ? -8.695 -4.309 15.617 1 94.12 390 ALA A C 1
ATOM 2875 O O . ALA A 1 390 ? -9.898 -4.531 15.742 1 94.12 390 ALA A O 1
ATOM 2876 N N . GLN A 1 391 ? -7.742 -5.055 16.188 1 94.62 391 GLN A N 1
ATOM 2877 C CA . GLN A 1 391 ? -8.07 -6.211 17.031 1 94.62 391 GLN A CA 1
ATOM 2878 C C . GLN A 1 391 ? -8.953 -5.812 18.203 1 94.62 391 GLN A C 1
ATOM 2880 O O . GLN A 1 391 ? -9.867 -6.551 18.578 1 94.62 391 GLN A O 1
ATOM 2885 N N . SER A 1 392 ? -8.688 -4.68 18.688 1 94.88 392 SER A N 1
ATOM 2886 C CA . SER A 1 392 ? -9.414 -4.207 19.859 1 94.88 392 SER A CA 1
ATOM 2887 C C . SER A 1 392 ? -10.875 -3.924 19.531 1 94.88 392 SER A C 1
ATOM 2889 O O . SER A 1 392 ? -11.703 -3.787 20.438 1 94.88 392 SER A O 1
ATOM 2891 N N . GLN A 1 393 ? -11.18 -3.818 18.219 1 95 393 GLN A N 1
ATOM 2892 C CA . GLN A 1 393 ? -12.539 -3.498 17.797 1 95 393 GLN A CA 1
ATOM 2893 C C . GLN A 1 393 ? -13.273 -4.746 17.312 1 95 393 GLN A C 1
ATOM 2895 O O . GLN A 1 393 ? -14.43 -4.672 16.906 1 95 393 GLN A O 1
ATOM 2900 N N . CYS A 1 394 ? -12.625 -5.883 17.328 1 92.38 394 CYS A N 1
ATOM 2901 C CA . CYS A 1 394 ? -13.195 -7.117 16.797 1 92.38 394 CYS A CA 1
ATOM 2902 C C . CYS A 1 394 ? -13.82 -7.953 17.906 1 92.38 394 CYS A C 1
ATOM 2904 O O . CYS A 1 394 ? -13.477 -7.793 19.078 1 92.38 394 CYS A O 1
ATOM 2906 N N . SER A 1 395 ? -14.773 -8.758 17.516 1 90.69 395 SER A N 1
ATOM 2907 C CA . SER A 1 395 ? -15.406 -9.695 18.422 1 90.69 395 SER A CA 1
ATOM 2908 C C . SER A 1 395 ? -14.875 -11.109 18.219 1 90.69 395 SER A C 1
ATOM 2910 O O . SER A 1 395 ? -14.258 -11.406 17.203 1 90.69 395 SER A O 1
ATOM 2912 N N . ALA A 1 396 ? -15.188 -11.969 19.219 1 91.81 396 ALA A N 1
ATOM 2913 C CA . ALA A 1 396 ? -14.812 -13.375 19.078 1 91.81 396 ALA A CA 1
ATOM 2914 C C . ALA A 1 396 ? -15.531 -14.023 17.906 1 91.81 396 ALA A C 1
ATOM 2916 O O . ALA A 1 396 ? -16.734 -13.812 17.719 1 91.81 396 ALA A O 1
ATOM 2917 N N . ALA A 1 397 ? -14.789 -14.672 17.078 1 94.25 397 ALA A N 1
ATOM 2918 C CA . ALA A 1 397 ? -15.383 -15.391 15.953 1 94.25 397 ALA A CA 1
ATOM 2919 C C . ALA A 1 397 ? -16.062 -16.672 16.422 1 94.25 397 ALA A C 1
ATOM 2921 O O . ALA A 1 397 ? -15.547 -17.359 17.297 1 94.25 397 ALA A O 1
ATOM 2922 N N . PRO A 1 398 ? -17.203 -17 15.875 1 96.12 398 PRO A N 1
ATOM 2923 C CA . PRO A 1 398 ? -17.859 -18.25 16.25 1 96.12 398 PRO A CA 1
ATOM 2924 C C . PRO A 1 398 ? -17.047 -19.484 15.844 1 96.12 398 PRO A C 1
ATOM 2926 O O . PRO A 1 398 ? -16.312 -19.438 14.852 1 96.12 398 PRO A O 1
ATOM 2929 N N . VAL A 1 399 ? -17.234 -20.547 16.609 1 97 399 VAL A N 1
ATOM 2930 C CA . VAL A 1 399 ? -16.531 -21.812 16.375 1 97 399 VAL A CA 1
ATOM 2931 C C . VAL A 1 399 ? -17.516 -22.875 15.938 1 97 399 VAL A C 1
ATOM 2933 O O . VAL A 1 399 ? -18.594 -23.016 16.531 1 97 399 VAL A O 1
ATOM 2936 N N . VAL A 1 400 ? -17.219 -23.547 14.938 1 97.81 400 VAL A N 1
ATOM 2937 C CA . VAL A 1 400 ? -18.031 -24.672 14.469 1 97.81 400 VAL A CA 1
ATOM 2938 C C . VAL A 1 400 ? -17.188 -25.953 14.508 1 97.81 400 VAL A C 1
ATOM 2940 O O . VAL A 1 400 ? -16.109 -26 13.938 1 97.81 400 VAL A O 1
ATOM 2943 N N . ALA A 1 401 ? -17.688 -26.953 15.125 1 96.31 401 ALA A N 1
ATOM 2944 C CA . ALA A 1 401 ? -17.062 -28.266 15.102 1 96.31 401 ALA A CA 1
ATOM 2945 C C . ALA A 1 401 ? -17.453 -29.047 13.852 1 96.31 401 ALA A C 1
ATOM 2947 O O . ALA A 1 401 ? -18.594 -28.969 13.406 1 96.31 401 ALA A O 1
ATOM 2948 N N . VAL A 1 402 ? -16.484 -29.812 13.336 1 95.38 402 VAL A N 1
ATOM 2949 C CA . VAL A 1 402 ? -16.797 -30.625 12.172 1 95.38 402 VAL A CA 1
ATOM 2950 C C . VAL A 1 402 ? -17.609 -31.844 12.586 1 95.38 402 VAL A C 1
ATOM 2952 O O . VAL A 1 402 ? -17.297 -32.5 13.578 1 95.38 402 VAL A O 1
ATOM 2955 N N . GLY A 1 403 ? -18.672 -32.125 11.969 1 93.75 403 GLY A N 1
ATOM 2956 C CA . GLY A 1 403 ? -19.547 -33.25 12.266 1 93.75 403 GLY A CA 1
ATOM 2957 C C . GLY A 1 403 ? -20.953 -33.062 11.711 1 93.75 403 GLY A C 1
ATOM 2958 O O . GLY A 1 403 ? -21.156 -32.312 10.758 1 93.75 403 GLY A O 1
ATOM 2959 N N . ASP A 1 404 ? -21.875 -33.75 12.32 1 92.94 404 ASP A N 1
ATOM 2960 C CA . ASP A 1 404 ? -23.266 -33.688 11.875 1 92.94 404 ASP A CA 1
ATOM 2961 C C . ASP A 1 404 ? -23.828 -32.281 12.062 1 92.94 404 ASP A C 1
ATOM 2963 O O . ASP A 1 404 ? -23.734 -31.719 13.141 1 92.94 404 ASP A O 1
ATOM 2967 N N . GLY A 1 405 ? -24.312 -31.734 11.016 1 95.44 405 GLY A N 1
ATOM 2968 C CA . GLY A 1 405 ? -25.016 -30.453 11.07 1 95.44 405 GLY A CA 1
ATOM 2969 C C . GLY A 1 405 ? -24.078 -29.266 10.898 1 95.44 405 GLY A C 1
ATOM 2970 O O . GLY A 1 405 ? -24.516 -28.109 10.984 1 95.44 405 GLY A O 1
ATOM 2971 N N . ASP A 1 406 ? -22.859 -29.547 10.703 1 96.88 406 ASP A N 1
ATOM 2972 C CA . ASP A 1 406 ? -21.891 -28.453 10.648 1 96.88 406 ASP A CA 1
ATOM 2973 C C . ASP A 1 406 ? -22.188 -27.516 9.477 1 96.88 406 ASP A C 1
ATOM 2975 O O . ASP A 1 406 ? -22.078 -26.297 9.617 1 96.88 406 ASP A O 1
ATOM 2979 N N . VAL A 1 407 ? -22.609 -28.016 8.336 1 98 407 VAL A N 1
ATOM 2980 C CA . VAL A 1 407 ? -22.953 -27.203 7.176 1 98 407 VAL A CA 1
ATOM 2981 C C . VAL A 1 407 ? -24.125 -26.281 7.512 1 98 407 VAL A C 1
ATOM 2983 O O . VAL A 1 407 ? -24.109 -25.109 7.152 1 98 407 VAL A O 1
ATOM 2986 N N . ALA A 1 408 ? -25.094 -26.812 8.203 1 97.38 408 ALA A N 1
ATOM 2987 C CA . ALA A 1 408 ? -26.25 -26.016 8.594 1 97.38 408 ALA A CA 1
ATOM 2988 C C . ALA A 1 408 ? -25.859 -24.906 9.57 1 97.38 408 ALA A C 1
ATOM 2990 O O . ALA A 1 408 ? -26.375 -23.797 9.508 1 97.38 408 ALA A O 1
ATOM 2991 N N . LYS A 1 409 ? -25 -25.219 10.445 1 97.75 409 LYS A N 1
ATOM 2992 C CA . LYS A 1 409 ? -24.516 -24.25 11.406 1 97.75 409 LYS A CA 1
ATOM 2993 C C . LYS A 1 409 ? -23.781 -23.109 10.711 1 97.75 409 LYS A C 1
ATOM 2995 O O . LYS A 1 409 ? -23.938 -21.938 11.078 1 97.75 409 LYS A O 1
ATOM 3000 N N . VAL A 1 410 ? -22.938 -23.469 9.75 1 98 410 VAL A N 1
ATOM 3001 C CA . VAL A 1 410 ? -22.219 -22.469 8.969 1 98 410 VAL A CA 1
ATOM 3002 C C . VAL A 1 410 ? -23.219 -21.516 8.297 1 98 410 VAL A C 1
ATOM 3004 O O . VAL A 1 410 ? -23.047 -20.297 8.344 1 98 410 VAL A O 1
ATOM 3007 N N . ALA A 1 411 ? -24.25 -22.078 7.742 1 97.12 411 ALA A N 1
ATOM 3008 C CA . ALA A 1 411 ? -25.25 -21.281 7.043 1 97.12 411 ALA A CA 1
ATOM 3009 C C . ALA A 1 411 ? -26.016 -20.391 8.016 1 97.12 411 ALA A C 1
ATOM 3011 O O . ALA A 1 411 ? -26.391 -19.266 7.68 1 97.12 411 ALA A O 1
ATOM 3012 N N . GLU A 1 412 ? -26.281 -20.891 9.18 1 96.94 412 GLU A N 1
ATOM 3013 C CA . GLU A 1 412 ? -26.969 -20.125 10.211 1 96.94 412 GLU A CA 1
ATOM 3014 C C . GLU A 1 412 ? -26.156 -18.906 10.633 1 96.94 412 GLU A C 1
ATOM 3016 O O . GLU A 1 412 ? -26.688 -17.812 10.789 1 96.94 412 GLU A O 1
ATOM 3021 N N . ILE A 1 413 ? -24.875 -19.141 10.781 1 96.81 413 ILE A N 1
ATOM 3022 C CA . ILE A 1 413 ? -23.984 -18.062 11.172 1 96.81 413 ILE A CA 1
ATOM 3023 C C . ILE A 1 413 ? -23.891 -17.031 10.047 1 96.81 413 ILE A C 1
ATOM 3025 O O . ILE A 1 413 ? -23.875 -15.82 10.297 1 96.81 413 ILE A O 1
ATOM 3029 N N . ALA A 1 414 ? -23.781 -17.484 8.812 1 95.25 414 ALA A N 1
ATOM 3030 C CA . ALA A 1 414 ? -23.656 -16.625 7.641 1 95.25 414 ALA A CA 1
ATOM 3031 C C . ALA A 1 414 ? -24.859 -15.703 7.5 1 95.25 414 ALA A C 1
ATOM 3033 O O . ALA A 1 414 ? -24.75 -14.609 6.93 1 95.25 414 ALA A O 1
ATOM 3034 N N . LYS A 1 415 ? -26.109 -16.078 7.969 1 88.81 415 LYS A N 1
ATOM 3035 C CA . LYS A 1 415 ? -27.344 -15.32 7.863 1 88.81 415 LYS A CA 1
ATOM 3036 C C . LYS A 1 415 ? -27.469 -14.312 9 1 88.81 415 LYS A C 1
ATOM 3038 O O . LYS A 1 415 ? -28.25 -13.359 8.906 1 88.81 415 LYS A O 1
ATOM 3043 N N . ALA A 1 416 ? -26.734 -14.555 9.992 1 72.5 416 ALA A N 1
ATOM 3044 C CA . ALA A 1 416 ? -26.844 -13.648 11.133 1 72.5 416 ALA A CA 1
ATOM 3045 C C . ALA A 1 416 ? -26.156 -12.32 10.844 1 72.5 416 ALA A C 1
ATOM 3047 O O . ALA A 1 416 ? -26.703 -11.258 11.172 1 72.5 416 ALA A O 1
ATOM 3048 N N . MET B 1 1 ? -18.469 -7.332 -25.312 1 62 1 MET B N 1
ATOM 3049 C CA . MET B 1 1 ? -18.625 -8.781 -25.219 1 62 1 MET B CA 1
ATOM 3050 C C . MET B 1 1 ? -17.359 -9.414 -24.656 1 62 1 MET B C 1
ATOM 3052 O O . MET B 1 1 ? -16.25 -8.898 -24.859 1 62 1 MET B O 1
ATOM 3056 N N . ASN B 1 2 ? -17.578 -10.469 -23.609 1 82.81 2 ASN B N 1
ATOM 3057 C CA . ASN B 1 2 ? -16.344 -11.133 -23.234 1 82.81 2 ASN B CA 1
ATOM 3058 C C . ASN B 1 2 ? -15.875 -12.102 -24.328 1 82.81 2 ASN B C 1
ATOM 3060 O O . ASN B 1 2 ? -16.641 -12.43 -25.234 1 82.81 2 ASN B O 1
ATOM 3064 N N . HIS B 1 3 ? -14.695 -12.359 -24.578 1 95.62 3 HIS B N 1
ATOM 3065 C CA . HIS B 1 3 ? -14.055 -13.125 -25.641 1 95.62 3 HIS B CA 1
ATOM 3066 C C . HIS B 1 3 ? -13.836 -14.57 -25.219 1 95.62 3 HIS B C 1
ATOM 3068 O O . HIS B 1 3 ? -13.016 -15.281 -25.812 1 95.62 3 HIS B O 1
ATOM 3074 N N . VAL B 1 4 ? -14.578 -15.008 -24.156 1 96.69 4 VAL B N 1
ATOM 3075 C CA . VAL B 1 4 ? -14.422 -16.375 -23.641 1 96.69 4 VAL B CA 1
ATOM 3076 C C . VAL B 1 4 ? -15.023 -17.359 -24.641 1 96.69 4 VAL B C 1
ATOM 3078 O O . VAL B 1 4 ? -16.141 -17.172 -25.109 1 96.69 4 VAL B O 1
ATOM 3081 N N . THR B 1 5 ? -14.289 -18.375 -24.938 1 97.25 5 THR B N 1
ATOM 3082 C CA . THR B 1 5 ? -14.773 -19.391 -25.859 1 97.25 5 THR B CA 1
ATOM 3083 C C . THR B 1 5 ? -15.117 -20.688 -25.141 1 97.25 5 THR B C 1
ATOM 3085 O O . THR B 1 5 ? -15.82 -21.547 -25.672 1 97.25 5 THR B O 1
ATOM 3088 N N . GLY B 1 6 ? -14.578 -20.891 -23.938 1 97.06 6 GLY B N 1
ATOM 3089 C CA . GLY B 1 6 ? -14.875 -22.094 -23.172 1 97.06 6 GLY B CA 1
ATOM 3090 C C . GLY B 1 6 ? -13.875 -22.344 -22.062 1 97.06 6 GLY B C 1
ATOM 3091 O O . GLY B 1 6 ? -13.211 -21.422 -21.594 1 97.06 6 GLY B O 1
ATOM 3092 N N . LEU B 1 7 ? -13.93 -23.578 -21.531 1 97.88 7 LEU B N 1
ATOM 3093 C CA . LEU B 1 7 ? -12.992 -24.094 -20.547 1 97.88 7 LEU B CA 1
ATOM 3094 C C . LEU B 1 7 ? -12.281 -25.344 -21.062 1 97.88 7 LEU B C 1
ATOM 3096 O O . LEU B 1 7 ? -12.852 -26.094 -21.844 1 97.88 7 LEU B O 1
ATOM 3100 N N . VAL B 1 8 ? -11.078 -25.484 -20.656 1 98.5 8 VAL B N 1
ATOM 3101 C CA . VAL B 1 8 ? -10.336 -26.672 -21.062 1 98.5 8 VAL B CA 1
ATOM 3102 C C . VAL B 1 8 ? -9.609 -27.25 -19.844 1 98.5 8 VAL B C 1
ATOM 3104 O O . VAL B 1 8 ? -9.062 -26.5 -19.031 1 98.5 8 VAL B O 1
ATOM 3107 N N . CYS B 1 9 ? -9.672 -28.547 -19.672 1 98.38 9 CYS B N 1
ATOM 3108 C CA . CYS B 1 9 ? -9.016 -29.219 -18.562 1 98.38 9 CYS B CA 1
ATOM 3109 C C . CYS B 1 9 ? -7.496 -29.188 -18.719 1 98.38 9 CYS B C 1
ATOM 3111 O O . CYS B 1 9 ? -6.98 -29.484 -19.797 1 98.38 9 CYS B O 1
ATOM 3113 N N . CYS B 1 10 ? -6.785 -28.906 -17.609 1 97.75 10 CYS B N 1
ATOM 3114 C CA . CYS B 1 10 ? -5.332 -28.781 -17.656 1 97.75 10 CYS B CA 1
ATOM 3115 C C . CYS B 1 10 ? -4.668 -30.141 -17.766 1 97.75 10 CYS B C 1
ATOM 3117 O O . CYS B 1 10 ? -3.49 -30.234 -18.109 1 97.75 10 CYS B O 1
ATOM 3119 N N . GLN B 1 11 ? -5.43 -31.172 -17.531 1 96.5 11 GLN B N 1
ATOM 3120 C CA . GLN B 1 11 ? -4.836 -32.5 -17.453 1 96.5 11 GLN B CA 1
ATOM 3121 C C . GLN B 1 11 ? -5.25 -33.375 -18.641 1 96.5 11 GLN B C 1
ATOM 3123 O O . GLN B 1 11 ? -4.398 -33.844 -19.406 1 96.5 11 GLN B O 1
ATOM 3128 N N . CYS B 1 12 ? -6.582 -33.531 -18.891 1 97.31 12 CYS B N 1
ATOM 3129 C CA . CYS B 1 12 ? -7.023 -34.469 -19.906 1 97.31 12 CYS B CA 1
ATOM 3130 C C . CYS B 1 12 ? -7.406 -33.75 -21.188 1 97.31 12 CYS B C 1
ATOM 3132 O O . CYS B 1 12 ? -7.672 -34.406 -22.219 1 97.31 12 CYS B O 1
ATOM 3134 N N . GLY B 1 13 ? -7.543 -32.406 -21.188 1 97.5 13 GLY B N 1
ATOM 3135 C CA . GLY B 1 13 ? -7.785 -31.656 -22.391 1 97.5 13 GLY B CA 1
ATOM 3136 C C . GLY B 1 13 ? -9.258 -31.547 -22.75 1 97.5 13 GLY B C 1
ATOM 3137 O O . GLY B 1 13 ? -9.625 -30.906 -23.734 1 97.5 13 GLY B O 1
ATOM 3138 N N . GLU B 1 14 ? -10.086 -32.156 -21.969 1 98 14 GLU B N 1
ATOM 3139 C CA . GLU B 1 14 ? -11.523 -32.031 -22.203 1 98 14 GLU B CA 1
ATOM 3140 C C . GLU B 1 14 ? -11.961 -30.562 -22.203 1 98 14 GLU B C 1
ATOM 3142 O O . GLU B 1 14 ? -11.484 -29.766 -21.406 1 98 14 GLU B O 1
ATOM 3147 N N . THR B 1 15 ? -12.828 -30.25 -23.125 1 98 15 THR B N 1
ATOM 3148 C CA . THR B 1 15 ? -13.336 -28.891 -23.234 1 98 15 THR B CA 1
ATOM 3149 C C . THR B 1 15 ? -14.781 -28.797 -22.75 1 98 15 THR B C 1
ATOM 3151 O O . THR B 1 15 ? -15.523 -29.781 -22.828 1 98 15 THR B O 1
ATOM 3154 N N . PHE B 1 16 ? -15.109 -27.703 -22.141 1 97.31 16 PHE B N 1
ATOM 3155 C CA . PHE B 1 16 ? -16.453 -27.438 -21.641 1 97.31 16 PHE B CA 1
ATOM 3156 C C . PHE B 1 16 ? -16.938 -26.078 -22.094 1 97.31 16 PHE B C 1
ATOM 3158 O O . PHE B 1 16 ? -16.156 -25.125 -22.172 1 97.31 16 PHE B O 1
ATOM 3165 N N . PRO B 1 17 ? -18.234 -25.969 -22.453 1 93.62 17 PRO B N 1
ATOM 3166 C CA . PRO B 1 17 ? -18.797 -24.641 -22.719 1 93.62 17 PRO B CA 1
ATOM 3167 C C . PRO B 1 17 ? -18.953 -23.797 -21.453 1 93.62 17 PRO B C 1
ATOM 3169 O O . PRO B 1 17 ? -18.844 -24.328 -20.344 1 93.62 17 PRO B O 1
ATOM 3172 N N . ILE B 1 18 ? -19.109 -22.562 -21.734 1 88.38 18 ILE B N 1
ATOM 3173 C CA . ILE B 1 18 ? -19.453 -21.703 -20.594 1 88.38 18 ILE B CA 1
ATOM 3174 C C . ILE B 1 18 ? -20.922 -21.875 -20.25 1 88.38 18 ILE B C 1
ATOM 3176 O O . ILE B 1 18 ? -21.797 -21.719 -21.109 1 88.38 18 ILE B O 1
ATOM 3180 N N . GLU B 1 19 ? -21.141 -22.234 -19.062 1 84.62 19 GLU B N 1
ATOM 3181 C CA . GLU B 1 19 ? -22.5 -22.453 -18.594 1 84.62 19 GLU B CA 1
ATOM 3182 C C . GLU B 1 19 ? -22.906 -21.406 -17.562 1 84.62 19 GLU B C 1
ATOM 3184 O O . GLU B 1 19 ? -22.094 -20.562 -17.156 1 84.62 19 GLU B O 1
ATOM 3189 N N . LYS B 1 20 ? -24.219 -21.5 -17.219 1 79.25 20 LYS B N 1
ATOM 3190 C CA . LYS B 1 20 ? -24.734 -20.594 -16.188 1 79.25 20 LYS B CA 1
ATOM 3191 C C . LYS B 1 20 ? -24.109 -20.875 -14.828 1 79.25 20 LYS B C 1
ATOM 3193 O O . LYS B 1 20 ? -23.75 -19.953 -14.102 1 79.25 20 LYS B O 1
ATOM 3198 N N . GLU B 1 21 ? -24.078 -22.141 -14.609 1 85.75 21 GLU B N 1
ATOM 3199 C CA . GLU B 1 21 ? -23.438 -22.547 -13.367 1 85.75 21 GLU B CA 1
ATOM 3200 C C . GLU B 1 21 ? -21.922 -22.641 -13.539 1 85.75 21 GLU B C 1
ATOM 3202 O O . GLU B 1 21 ? -21.438 -23.188 -14.531 1 85.75 21 GLU B O 1
ATOM 3207 N N . PHE B 1 22 ? -21.266 -22.109 -12.57 1 91.69 22 PHE B N 1
ATOM 3208 C CA . PHE B 1 22 ? -19.812 -22.078 -12.641 1 91.69 22 PHE B CA 1
ATOM 3209 C C . PHE B 1 22 ? -19.234 -23.484 -12.484 1 91.69 22 PHE B C 1
ATOM 3211 O O . PHE B 1 22 ? -19.641 -24.234 -11.594 1 91.69 22 PHE B O 1
ATOM 3218 N N . ARG B 1 23 ? -18.328 -23.844 -13.328 1 93.75 23 ARG B N 1
ATOM 3219 C CA . ARG B 1 23 ? -17.625 -25.125 -13.258 1 93.75 23 ARG B CA 1
ATOM 3220 C C . ARG B 1 23 ? -16.219 -24.953 -12.695 1 93.75 23 ARG B C 1
ATOM 3222 O O . ARG B 1 23 ? -15.375 -24.297 -13.312 1 93.75 23 ARG B O 1
ATOM 3229 N N . TYR B 1 24 ? -15.992 -25.656 -11.586 1 95.5 24 TYR B N 1
ATOM 3230 C CA . TYR B 1 24 ? -14.711 -25.484 -10.914 1 95.5 24 TYR B CA 1
ATOM 3231 C C . TYR B 1 24 ? -13.672 -26.453 -11.469 1 95.5 24 TYR B C 1
ATOM 3233 O O . TYR B 1 24 ? -12.508 -26.094 -11.641 1 95.5 24 TYR B O 1
ATOM 3241 N N . THR B 1 25 ? -14.07 -27.703 -11.727 1 95.88 25 THR B N 1
ATOM 3242 C CA . THR B 1 25 ? -13.125 -28.734 -12.117 1 95.88 25 THR B CA 1
ATOM 3243 C C . THR B 1 25 ? -13.68 -29.578 -13.266 1 95.88 25 THR B C 1
ATOM 3245 O O . THR B 1 25 ? -14.867 -29.5 -13.57 1 95.88 25 THR B O 1
ATOM 3248 N N . CYS B 1 26 ? -12.836 -30.281 -13.867 1 97.56 26 CYS B N 1
ATOM 3249 C CA . CYS B 1 26 ? -13.188 -31.188 -14.945 1 97.56 26 CYS B CA 1
ATOM 3250 C C . CYS B 1 26 ? -14.047 -32.344 -14.422 1 97.56 26 CYS B C 1
ATOM 3252 O O . CYS B 1 26 ? -13.656 -33.031 -13.484 1 97.56 26 CYS B O 1
ATOM 3254 N N . THR B 1 27 ? -15.156 -32.594 -15.039 1 95.81 27 THR B N 1
ATOM 3255 C CA . THR B 1 27 ? -16.047 -33.656 -14.578 1 95.81 27 THR B CA 1
ATOM 3256 C C . THR B 1 27 ? -15.531 -35.031 -14.992 1 95.81 27 THR B C 1
ATOM 3258 O O . THR B 1 27 ? -15.977 -36.062 -14.461 1 95.81 27 THR B O 1
ATOM 3261 N N . LYS B 1 28 ? -14.641 -34.938 -15.883 1 96.69 28 LYS B N 1
ATOM 3262 C CA . LYS B 1 28 ? -14.086 -36.188 -16.375 1 96.69 28 LYS B CA 1
ATOM 3263 C C . LYS B 1 28 ? -12.938 -36.656 -15.492 1 96.69 28 LYS B C 1
ATOM 3265 O O . LYS B 1 28 ? -12.875 -37.844 -15.133 1 96.69 28 LYS B O 1
ATOM 3270 N N . CYS B 1 29 ? -11.992 -35.812 -15.125 1 96.94 29 CYS B N 1
ATOM 3271 C CA . CYS B 1 29 ? -10.812 -36.312 -14.43 1 96.94 29 CYS B CA 1
ATOM 3272 C C . CYS B 1 29 ? -10.594 -35.562 -13.117 1 96.94 29 CYS B C 1
ATOM 3274 O O . CYS B 1 29 ? -9.703 -35.906 -12.344 1 96.94 29 CYS B O 1
ATOM 3276 N N . GLY B 1 30 ? -11.297 -34.469 -12.906 1 95.81 30 GLY B N 1
ATOM 3277 C CA . GLY B 1 30 ? -11.281 -33.781 -11.617 1 95.81 30 GLY B CA 1
ATOM 3278 C C . GLY B 1 30 ? -10.25 -32.688 -11.523 1 95.81 30 GLY B C 1
ATOM 3279 O O . GLY B 1 30 ? -10.156 -32 -10.5 1 95.81 30 GLY B O 1
ATOM 3280 N N . HIS B 1 31 ? -9.484 -32.406 -12.516 1 97.38 31 HIS B N 1
ATOM 3281 C CA . HIS B 1 31 ? -8.414 -31.422 -12.461 1 97.38 31 HIS B CA 1
ATOM 3282 C C . HIS B 1 31 ? -8.922 -30.031 -12.836 1 97.38 31 HIS B C 1
ATOM 3284 O O . HIS B 1 31 ? -10.094 -29.875 -13.195 1 97.38 31 HIS B O 1
ATOM 3290 N N . ASN B 1 32 ? -8.062 -29.047 -12.664 1 97.88 32 ASN B N 1
ATOM 3291 C CA . ASN B 1 32 ? -8.414 -27.641 -12.859 1 97.88 32 ASN B CA 1
ATOM 3292 C C . ASN B 1 32 ? -8.75 -27.344 -14.312 1 97.88 32 ASN B C 1
ATOM 3294 O O . ASN B 1 32 ? -8.328 -28.078 -15.211 1 97.88 32 ASN B O 1
ATOM 3298 N N . LEU B 1 33 ? -9.539 -26.344 -14.492 1 98.06 33 LEU B N 1
ATOM 3299 C CA . LEU B 1 33 ? -9.938 -25.859 -15.812 1 98.06 33 LEU B CA 1
ATOM 3300 C C . LEU B 1 33 ? -9.289 -24.516 -16.125 1 98.06 33 LEU B C 1
ATOM 3302 O O . LEU B 1 33 ? -9.016 -23.734 -15.219 1 98.06 33 LEU B O 1
ATOM 3306 N N . ASN B 1 34 ? -9.008 -24.297 -17.375 1 98.31 34 ASN B N 1
ATOM 3307 C CA . ASN B 1 34 ? -8.484 -23.016 -17.859 1 98.31 34 ASN B CA 1
ATOM 3308 C C . ASN B 1 34 ? -9.461 -22.344 -18.828 1 98.31 34 ASN B C 1
ATOM 3310 O O . ASN B 1 34 ? -10.07 -23.016 -19.656 1 98.31 34 ASN B O 1
ATOM 3314 N N . VAL B 1 35 ? -9.594 -21.062 -18.703 1 98 35 VAL B N 1
ATOM 3315 C CA . VAL B 1 35 ? -10.469 -20.297 -19.578 1 98 35 VAL B CA 1
ATOM 3316 C C . VAL B 1 35 ? -9.805 -20.109 -20.938 1 98 35 VAL B C 1
ATOM 3318 O O . VAL B 1 35 ? -8.609 -19.828 -21.016 1 98 35 VAL B O 1
ATOM 3321 N N . THR B 1 36 ? -10.5 -20.297 -22 1 97.94 36 THR B N 1
ATOM 3322 C CA . THR B 1 36 ? -10 -20.078 -23.359 1 97.94 36 THR B CA 1
ATOM 3323 C C . THR B 1 36 ? -10.656 -18.844 -23.984 1 97.94 36 THR B C 1
ATOM 3325 O O . THR B 1 36 ? -11.766 -18.469 -23.594 1 97.94 36 THR B O 1
ATOM 3328 N N . TYR B 1 37 ? -9.977 -18.25 -24.969 1 98.06 37 TYR B N 1
ATOM 3329 C CA . TYR B 1 37 ? -10.43 -16.953 -25.484 1 98.06 37 TYR B CA 1
ATOM 3330 C C . TYR B 1 37 ? -10.352 -16.922 -27 1 98.06 37 TYR B C 1
ATOM 3332 O O . TYR B 1 37 ? -9.586 -17.656 -27.609 1 98.06 37 TYR B O 1
ATOM 3340 N N . ASP B 1 38 ? -11.172 -16.062 -27.594 1 98.31 38 ASP B N 1
ATOM 3341 C CA . ASP B 1 38 ? -11.023 -15.578 -28.953 1 98.31 38 ASP B CA 1
ATOM 3342 C C . ASP B 1 38 ? -9.984 -14.461 -29.031 1 98.31 38 ASP B C 1
ATOM 3344 O O . ASP B 1 38 ? -10.32 -13.281 -28.906 1 98.31 38 ASP B O 1
ATOM 3348 N N . TYR B 1 39 ? -8.758 -14.812 -29.453 1 98.44 39 TYR B N 1
ATOM 3349 C CA . TYR B 1 39 ? -7.652 -13.867 -29.359 1 98.44 39 TYR B CA 1
ATOM 3350 C C . TYR B 1 39 ? -7.727 -12.82 -30.469 1 98.44 39 TYR B C 1
ATOM 3352 O O . TYR B 1 39 ? -7.238 -11.703 -30.312 1 98.44 39 TYR B O 1
ATOM 3360 N N . ALA B 1 40 ? -8.312 -13.156 -31.609 1 98.19 40 ALA B N 1
ATOM 3361 C CA . ALA B 1 40 ? -8.531 -12.148 -32.656 1 98.19 40 ALA B CA 1
ATOM 3362 C C . ALA B 1 40 ? -9.469 -11.047 -32.156 1 98.19 40 ALA B C 1
ATOM 3364 O O . ALA B 1 40 ? -9.258 -9.867 -32.438 1 98.19 40 ALA B O 1
ATOM 3365 N N . GLY B 1 41 ? -10.484 -11.5 -31.469 1 97.88 41 GLY B N 1
ATOM 3366 C CA . GLY B 1 41 ? -11.391 -10.531 -30.875 1 97.88 41 GLY B CA 1
ATOM 3367 C C . GLY B 1 41 ? -10.719 -9.648 -29.844 1 97.88 41 GLY B C 1
ATOM 3368 O O . GLY B 1 41 ? -10.953 -8.438 -29.797 1 97.88 41 GLY B O 1
ATOM 3369 N N . ILE B 1 42 ? -9.883 -10.234 -29 1 98.12 42 ILE B N 1
ATOM 3370 C CA . ILE B 1 42 ? -9.148 -9.484 -28 1 98.12 42 ILE B CA 1
ATOM 3371 C C . ILE B 1 42 ? -8.266 -8.43 -28.672 1 98.12 42 ILE B C 1
ATOM 3373 O O . ILE B 1 42 ? -8.281 -7.262 -28.281 1 98.12 42 ILE B O 1
ATOM 3377 N N . ARG B 1 43 ? -7.543 -8.836 -29.734 1 98.12 43 ARG B N 1
ATOM 3378 C CA . ARG B 1 43 ? -6.68 -7.918 -30.469 1 98.12 43 ARG B CA 1
ATOM 3379 C C . ARG B 1 43 ? -7.469 -6.73 -31 1 98.12 43 ARG B C 1
ATOM 3381 O O . ARG B 1 43 ? -7.047 -5.582 -30.859 1 98.12 43 ARG B O 1
ATOM 3388 N N . SER B 1 44 ? -8.578 -7.012 -31.609 1 97.69 44 SER B N 1
ATOM 3389 C CA . SER B 1 44 ? -9.422 -5.969 -32.188 1 97.69 44 SER B CA 1
ATOM 3390 C C . SER B 1 44 ? -9.836 -4.949 -31.125 1 97.69 44 SER B C 1
ATOM 3392 O O . SER B 1 44 ? -9.812 -3.742 -31.375 1 97.69 44 SER B O 1
ATOM 3394 N N . ASP B 1 45 ? -10.195 -5.418 -29.969 1 96.56 45 ASP B N 1
ATOM 3395 C CA . ASP B 1 45 ? -10.641 -4.523 -28.891 1 96.56 45 ASP B CA 1
ATOM 3396 C C . ASP B 1 45 ? -9.477 -3.717 -28.328 1 96.56 45 ASP B C 1
ATOM 3398 O O . ASP B 1 45 ? -9.633 -2.539 -28 1 96.56 45 ASP B O 1
ATOM 3402 N N . VAL B 1 46 ? -8.328 -4.352 -28.156 1 97.81 46 VAL B N 1
ATOM 3403 C CA . VAL B 1 46 ? -7.148 -3.658 -27.641 1 97.81 46 VAL B CA 1
ATOM 3404 C C . VAL B 1 46 ? -6.73 -2.555 -28.609 1 97.81 46 VAL B C 1
ATOM 3406 O O . VAL B 1 46 ? -6.336 -1.466 -28.188 1 97.81 46 VAL B O 1
ATOM 3409 N N . ASP B 1 47 ? -6.816 -2.828 -29.938 1 97.19 47 ASP B N 1
ATOM 3410 C CA . ASP B 1 47 ? -6.438 -1.859 -30.969 1 97.19 47 ASP B CA 1
ATOM 3411 C C . ASP B 1 47 ? -7.324 -0.619 -30.891 1 97.19 47 ASP B C 1
ATOM 3413 O O . ASP B 1 47 ? -6.914 0.466 -31.312 1 97.19 47 ASP B O 1
ATOM 3417 N N . LYS B 1 48 ? -8.57 -0.803 -30.422 1 96.19 48 LYS B N 1
ATOM 3418 C CA . LYS B 1 48 ? -9.484 0.327 -30.281 1 96.19 48 LYS B CA 1
ATOM 3419 C C . LYS B 1 48 ? -9.109 1.184 -29.062 1 96.19 48 LYS B C 1
ATOM 3421 O O . LYS B 1 48 ? -9.617 2.295 -28.906 1 96.19 48 LYS B O 1
ATOM 3426 N N . GLY B 1 49 ? -8.227 0.675 -28.234 1 95.94 49 GLY B N 1
ATOM 3427 C CA . GLY B 1 49 ? -7.789 1.413 -27.047 1 95.94 49 GLY B CA 1
ATOM 3428 C C . GLY B 1 49 ? -8.336 0.847 -25.75 1 95.94 49 GLY B C 1
ATOM 3429 O O . GLY B 1 49 ? -9.539 0.636 -25.625 1 95.94 49 GLY B O 1
ATOM 3430 N N . LEU B 1 50 ? -7.418 0.571 -24.859 1 95.12 50 LEU B N 1
ATOM 3431 C CA . LEU B 1 50 ? -7.836 0.129 -23.531 1 95.12 50 LEU B CA 1
ATOM 3432 C C . LEU B 1 50 ? -8.367 1.3 -22.703 1 95.12 50 LEU B C 1
ATOM 3434 O O . LEU B 1 50 ? -7.824 2.406 -22.781 1 95.12 50 LEU B O 1
ATOM 3438 N N . LYS B 1 51 ? -9.422 1.068 -22.031 1 91.25 51 LYS B N 1
ATOM 3439 C CA . LYS B 1 51 ? -10.055 2.1 -21.203 1 91.25 51 LYS B CA 1
ATOM 3440 C C . LYS B 1 51 ? -10.211 1.638 -19.766 1 91.25 51 LYS B C 1
ATOM 3442 O O . LYS B 1 51 ? -10.102 0.444 -19.469 1 91.25 51 LYS B O 1
ATOM 3447 N N . GLY B 1 52 ? -10.305 2.576 -18.875 1 91.75 52 GLY B N 1
ATOM 3448 C CA . GLY B 1 52 ? -10.531 2.26 -17.469 1 91.75 52 GLY B CA 1
ATOM 3449 C C . GLY B 1 52 ? -9.258 2.266 -16.656 1 91.75 52 GLY B C 1
ATOM 3450 O O . GLY B 1 52 ? -8.227 2.783 -17.094 1 91.75 52 GLY B O 1
ATOM 3451 N N . LYS B 1 53 ? -9.383 1.799 -15.414 1 94.06 53 LYS B N 1
ATOM 3452 C CA . LYS B 1 53 ? -8.281 1.812 -14.453 1 94.06 53 LYS B CA 1
ATOM 3453 C C . LYS B 1 53 ? -8.086 0.439 -13.82 1 94.06 53 LYS B C 1
ATOM 3455 O O . LYS B 1 53 ? -8.984 -0.405 -13.867 1 94.06 53 LYS B O 1
ATOM 3460 N N . GLY B 1 54 ? -6.953 0.229 -13.289 1 96.75 54 GLY B N 1
ATOM 3461 C CA . GLY B 1 54 ? -6.684 -0.987 -12.539 1 96.75 54 GLY B CA 1
ATOM 3462 C C . GLY B 1 54 ? -6.801 -2.244 -13.375 1 96.75 54 GLY B C 1
ATOM 3463 O O . GLY B 1 54 ? -6.488 -2.234 -14.57 1 96.75 54 GLY B O 1
ATOM 3464 N N . VAL B 1 55 ? -7.266 -3.293 -12.766 1 98.25 55 VAL B N 1
ATOM 3465 C CA . VAL B 1 55 ? -7.305 -4.598 -13.422 1 98.25 55 VAL B CA 1
ATOM 3466 C C . VAL B 1 55 ? -8.367 -4.59 -14.516 1 98.25 55 VAL B C 1
ATOM 3468 O O . VAL B 1 55 ? -8.242 -5.301 -15.516 1 98.25 55 VAL B O 1
ATOM 3471 N N . PHE B 1 56 ? -9.32 -3.75 -14.414 1 97.44 56 PHE B N 1
ATOM 3472 C CA . PHE B 1 56 ? -10.438 -3.773 -15.344 1 97.44 56 PHE B CA 1
ATOM 3473 C C . PHE B 1 56 ? -10.125 -2.947 -16.594 1 97.44 56 PHE B C 1
ATOM 3475 O O . PHE B 1 56 ? -10.898 -2.943 -17.547 1 97.44 56 PHE B O 1
ATOM 3482 N N . ARG B 1 57 ? -9 -2.211 -16.562 1 96.44 57 ARG B N 1
ATOM 3483 C CA . ARG B 1 57 ? -8.453 -1.652 -17.781 1 96.44 57 ARG B CA 1
ATOM 3484 C C . ARG B 1 57 ? -8.25 -2.738 -18.844 1 96.44 57 ARG B C 1
ATOM 3486 O O . ARG B 1 57 ? -8.367 -2.479 -20.031 1 96.44 57 ARG B O 1
ATOM 3493 N N . TYR B 1 58 ? -8.133 -3.977 -18.422 1 97.88 58 TYR B N 1
ATOM 3494 C CA . TYR B 1 58 ? -7.816 -5.102 -19.297 1 97.88 58 TYR B CA 1
ATOM 3495 C C . TYR B 1 58 ? -9.055 -5.949 -19.562 1 97.88 58 TYR B C 1
ATOM 3497 O O . TYR B 1 58 ? -8.961 -7.176 -19.672 1 97.88 58 TYR B O 1
ATOM 3505 N N . MET B 1 59 ? -10.156 -5.379 -19.719 1 96.81 59 MET B N 1
ATOM 3506 C CA . MET B 1 59 ? -11.461 -6.02 -19.859 1 96.81 59 MET B CA 1
ATOM 3507 C C . MET B 1 59 ? -11.461 -7.023 -21 1 96.81 59 MET B C 1
ATOM 3509 O O . MET B 1 59 ? -12.016 -8.109 -20.875 1 96.81 59 MET B O 1
ATOM 3513 N N . PRO B 1 60 ? -10.828 -6.723 -22.156 1 96.94 60 PRO B N 1
ATOM 3514 C CA . PRO B 1 60 ? -10.867 -7.68 -23.266 1 96.94 60 PRO B CA 1
ATOM 3515 C C . PRO B 1 60 ? -10.281 -9.039 -22.891 1 96.94 60 PRO B C 1
ATOM 3517 O O . PRO B 1 60 ? -10.633 -10.055 -23.516 1 96.94 60 PRO B O 1
ATOM 3520 N N . PHE B 1 61 ? -9.414 -9.062 -21.859 1 98.12 61 PHE B N 1
ATOM 3521 C CA . PHE B 1 61 ? -8.719 -10.281 -21.469 1 98.12 61 PHE B CA 1
ATOM 3522 C C . PHE B 1 61 ? -9.445 -10.969 -20.312 1 98.12 61 PHE B C 1
ATOM 3524 O O . PHE B 1 61 ? -8.961 -11.969 -19.781 1 98.12 61 PHE B O 1
ATOM 3531 N N . LEU B 1 62 ? -10.539 -10.453 -19.844 1 97.75 62 LEU B N 1
ATOM 3532 C CA . LEU B 1 62 ? -11.188 -10.945 -18.641 1 97.75 62 LEU B CA 1
ATOM 3533 C C . LEU B 1 62 ? -12.508 -11.633 -18.969 1 97.75 62 LEU B C 1
ATOM 3535 O O . LEU B 1 62 ? -13.195 -11.25 -19.922 1 97.75 62 LEU B O 1
ATOM 3539 N N . PRO B 1 63 ? -12.875 -12.633 -18.188 1 96.31 63 PRO B N 1
ATOM 3540 C CA . PRO B 1 63 ? -14.094 -13.398 -18.438 1 96.31 63 PRO B CA 1
ATOM 3541 C C . PRO B 1 63 ? -15.328 -12.773 -17.797 1 96.31 63 PRO B C 1
ATOM 3543 O O . PRO B 1 63 ? -16.078 -13.461 -17.094 1 96.31 63 PRO B O 1
ATOM 3546 N N . LEU B 1 64 ? -15.547 -11.508 -18.109 1 94.75 64 LEU B N 1
ATOM 3547 C CA . LEU B 1 64 ? -16.734 -10.781 -17.656 1 94.75 64 LEU B CA 1
ATOM 3548 C C . LEU B 1 64 ? -17.578 -10.352 -18.859 1 94.75 64 LEU B C 1
ATOM 3550 O O . LEU B 1 64 ? -17.047 -10.008 -19.906 1 94.75 64 LEU B O 1
ATOM 3554 N N . SER B 1 65 ? -18.859 -10.344 -18.719 1 88.75 65 SER B N 1
ATOM 3555 C CA . SER B 1 65 ? -19.766 -10.047 -19.812 1 88.75 65 SER B CA 1
ATOM 3556 C C . SER B 1 65 ? -20.016 -8.547 -19.938 1 88.75 65 SER B C 1
ATOM 3558 O O . SER B 1 65 ? -20.469 -8.078 -20.984 1 88.75 65 SER B O 1
ATOM 3560 N N . ALA B 1 66 ? -19.766 -7.855 -18.906 1 87.12 66 ALA B N 1
ATOM 3561 C CA . ALA B 1 66 ? -19.984 -6.41 -18.875 1 87.12 66 ALA B CA 1
ATOM 3562 C C . ALA B 1 66 ? -18.812 -5.691 -18.219 1 87.12 66 ALA B C 1
ATOM 3564 O O . ALA B 1 66 ? -18.109 -6.281 -17.391 1 87.12 66 ALA B O 1
ATOM 3565 N N . PRO B 1 67 ? -18.672 -4.414 -18.688 1 85.12 67 PRO B N 1
ATOM 3566 C CA . PRO B 1 67 ? -17.625 -3.641 -18 1 85.12 67 PRO B CA 1
ATOM 3567 C C . PRO B 1 67 ? -17.812 -3.611 -16.5 1 85.12 67 PRO B C 1
ATOM 3569 O O . PRO B 1 67 ? -18.953 -3.545 -16.016 1 85.12 67 PRO B O 1
ATOM 3572 N N . ALA B 1 68 ? -16.75 -3.809 -15.805 1 86.88 68 ALA B N 1
ATOM 3573 C CA . ALA B 1 68 ? -16.797 -3.801 -14.344 1 86.88 68 ALA B CA 1
ATOM 3574 C C . ALA B 1 68 ? -15.883 -2.73 -13.766 1 86.88 68 ALA B C 1
ATOM 3576 O O . ALA B 1 68 ? -14.93 -2.297 -14.43 1 86.88 68 ALA B O 1
ATOM 3577 N N . SER B 1 69 ? -16.375 -2.186 -12.734 1 87.5 69 SER B N 1
ATOM 3578 C CA . SER B 1 69 ? -15.547 -1.304 -11.914 1 87.5 69 SER B CA 1
ATOM 3579 C C . SER B 1 69 ? -15.812 -1.519 -10.43 1 87.5 69 SER B C 1
ATOM 3581 O O . SER B 1 69 ? -16.906 -1.951 -10.047 1 87.5 69 SER B O 1
ATOM 3583 N N . LEU B 1 70 ? -14.773 -1.481 -9.672 1 94.38 70 LEU B N 1
ATOM 3584 C CA . LEU B 1 70 ? -14.859 -1.486 -8.219 1 94.38 70 LEU B CA 1
ATOM 3585 C C . LEU B 1 70 ? -14.406 -0.148 -7.641 1 94.38 70 LEU B C 1
ATOM 3587 O O . LEU B 1 70 ? -13.562 0.531 -8.227 1 94.38 70 LEU B O 1
ATOM 3591 N N . PRO B 1 71 ? -15.031 0.272 -6.512 1 94.62 71 PRO B N 1
ATOM 3592 C CA . PRO B 1 71 ? -14.547 1.493 -5.863 1 94.62 71 PRO B CA 1
ATOM 3593 C C . PRO B 1 71 ? -13.078 1.398 -5.449 1 94.62 71 PRO B C 1
ATOM 3595 O O . PRO B 1 71 ? -12.328 2.373 -5.574 1 94.62 71 PRO B O 1
ATOM 3598 N N . LEU B 1 72 ? -12.727 0.247 -5.016 1 96.75 72 LEU B N 1
ATOM 3599 C CA . LEU B 1 72 ? -11.336 0.018 -4.633 1 96.75 72 LEU B CA 1
ATOM 3600 C C . LEU B 1 72 ? -10.469 -0.212 -5.863 1 96.75 72 LEU B C 1
ATOM 3602 O O . LEU B 1 72 ? -10.727 -1.127 -6.648 1 96.75 72 LEU B O 1
ATOM 3606 N N . LEU B 1 73 ? -9.492 0.601 -6.035 1 96.94 73 LEU B N 1
ATOM 3607 C CA . LEU B 1 73 ? -8.594 0.456 -7.176 1 96.94 73 LEU B CA 1
ATOM 3608 C C . LEU B 1 73 ? -7.637 -0.712 -6.973 1 96.94 73 LEU B C 1
ATOM 3610 O O . LEU B 1 73 ? -6.77 -0.662 -6.094 1 96.94 73 LEU B O 1
ATOM 3614 N N . VAL B 1 74 ? -7.82 -1.776 -7.695 1 98.44 74 VAL B N 1
ATOM 3615 C CA . VAL B 1 74 ? -6.918 -2.924 -7.699 1 98.44 74 VAL B CA 1
ATOM 3616 C C . VAL B 1 74 ? -6.055 -2.9 -8.953 1 98.44 74 VAL B C 1
ATOM 3618 O O . VAL B 1 74 ? -6.562 -2.693 -10.062 1 98.44 74 VAL B O 1
ATOM 3621 N N . GLY B 1 75 ? -4.777 -3.107 -8.789 1 98.25 75 GLY B N 1
ATOM 3622 C CA . GLY B 1 75 ? -3.844 -2.988 -9.891 1 98.25 75 GLY B CA 1
ATOM 3623 C C . GLY B 1 75 ? -3.23 -1.605 -10.008 1 98.25 75 GLY B C 1
ATOM 3624 O O . GLY B 1 75 ? -3.166 -0.863 -9.031 1 98.25 75 GLY B O 1
ATOM 3625 N N . GLU B 1 76 ? -2.584 -1.287 -11.141 1 97.62 76 GLU B N 1
ATOM 3626 C CA . GLU B 1 76 ? -1.767 -0.093 -11.328 1 97.62 76 GLU B CA 1
ATOM 3627 C C . GLU B 1 76 ? -0.676 0.005 -10.266 1 97.62 76 GLU B C 1
ATOM 3629 O O . GLU B 1 76 ? -0.414 1.087 -9.734 1 97.62 76 GLU B O 1
ATOM 3634 N N . THR B 1 77 ? -0.23 -1.184 -9.891 1 98.56 77 THR B N 1
ATOM 3635 C CA . THR B 1 77 ? 0.863 -1.202 -8.93 1 98.56 77 THR B CA 1
ATOM 3636 C C . THR B 1 77 ? 2.184 -0.828 -9.594 1 98.56 77 THR B C 1
ATOM 3638 O O . THR B 1 77 ? 2.35 -1.024 -10.805 1 98.56 77 THR B O 1
ATOM 3641 N N . PRO B 1 78 ? 3.127 -0.331 -8.898 1 98.25 78 PRO B N 1
ATOM 3642 C CA . PRO B 1 78 ? 4.359 0.175 -9.508 1 98.25 78 PRO B CA 1
ATOM 3643 C C . PRO B 1 78 ? 5.254 -0.941 -10.039 1 98.25 78 PRO B C 1
ATOM 3645 O O . PRO B 1 78 ? 5.383 -1.992 -9.406 1 98.25 78 PRO B O 1
ATOM 3648 N N . LEU B 1 79 ? 5.746 -0.784 -11.203 1 98.62 79 LEU B N 1
ATOM 3649 C CA . LEU B 1 79 ? 6.934 -1.465 -11.703 1 98.62 79 LEU B CA 1
ATOM 3650 C C . LEU B 1 79 ? 8.156 -0.558 -11.625 1 98.62 79 LEU B C 1
ATOM 3652 O O . LEU B 1 79 ? 8.227 0.457 -12.32 1 98.62 79 LEU B O 1
ATOM 3656 N N . MET B 1 80 ? 9.141 -0.927 -10.789 1 98 80 MET B N 1
ATOM 3657 C CA . MET B 1 80 ? 10.258 -0.025 -10.516 1 98 80 MET B CA 1
ATOM 3658 C C . MET B 1 80 ? 11.57 -0.614 -11.008 1 98 80 MET B C 1
ATOM 3660 O O . MET B 1 80 ? 11.891 -1.769 -10.719 1 98 80 MET B O 1
ATOM 3664 N N . LYS B 1 81 ? 12.273 0.146 -11.789 1 97.94 81 LYS B N 1
ATOM 3665 C CA . LYS B 1 81 ? 13.648 -0.234 -12.109 1 97.94 81 LYS B CA 1
ATOM 3666 C C . LYS B 1 81 ? 14.57 -0.011 -10.914 1 97.94 81 LYS B C 1
ATOM 3668 O O . LYS B 1 81 ? 14.672 1.105 -10.398 1 97.94 81 LYS B O 1
ATOM 3673 N N . VAL B 1 82 ? 15.234 -1.038 -10.406 1 98.44 82 VAL B N 1
ATOM 3674 C CA . VAL B 1 82 ? 15.984 -0.986 -9.156 1 98.44 82 VAL B CA 1
ATOM 3675 C C . VAL B 1 82 ? 17.453 -1.308 -9.422 1 98.44 82 VAL B C 1
ATOM 3677 O O . VAL B 1 82 ? 17.906 -2.416 -9.133 1 98.44 82 VAL B O 1
ATOM 3680 N N . ASP B 1 83 ? 18.219 -0.352 -9.75 1 98.12 83 ASP B N 1
ATOM 3681 C CA . ASP B 1 83 ? 19.578 -0.502 -10.227 1 98.12 83 ASP B CA 1
ATOM 3682 C C . ASP B 1 83 ? 20.5 -1.034 -9.117 1 98.12 83 ASP B C 1
ATOM 3684 O O . ASP B 1 83 ? 21.375 -1.865 -9.375 1 98.12 83 ASP B O 1
ATOM 3688 N N . ARG B 1 84 ? 20.328 -0.575 -7.898 1 98.25 84 ARG B N 1
ATOM 3689 C CA . ARG B 1 84 ? 21.203 -0.988 -6.805 1 98.25 84 ARG B CA 1
ATOM 3690 C C . ARG B 1 84 ? 21 -2.463 -6.469 1 98.25 84 ARG B C 1
ATOM 3692 O O . ARG B 1 84 ? 21.969 -3.186 -6.223 1 98.25 84 ARG B O 1
ATOM 3699 N N . LEU B 1 85 ? 19.75 -2.898 -6.473 1 98.81 85 LEU B N 1
ATOM 3700 C CA . LEU B 1 85 ? 19.484 -4.312 -6.238 1 98.81 85 LEU B CA 1
ATOM 3701 C C . LEU B 1 85 ? 19.953 -5.156 -7.422 1 98.81 85 LEU B C 1
ATOM 3703 O O . LEU B 1 85 ? 20.422 -6.285 -7.238 1 98.81 85 LEU B O 1
ATOM 3707 N N . ALA B 1 86 ? 19.781 -4.652 -8.664 1 98.88 86 ALA B N 1
ATOM 3708 C CA . ALA B 1 86 ? 20.266 -5.348 -9.852 1 98.88 86 ALA B CA 1
ATOM 3709 C C . ALA B 1 86 ? 21.766 -5.645 -9.742 1 98.88 86 ALA B C 1
ATOM 3711 O O . ALA B 1 86 ? 22.203 -6.766 -10.008 1 98.88 86 ALA B O 1
ATOM 3712 N N . SER B 1 87 ? 22.469 -4.613 -9.328 1 98.62 87 SER B N 1
ATOM 3713 C CA . SER B 1 87 ? 23.906 -4.758 -9.156 1 98.62 87 SER B CA 1
ATOM 3714 C C . SER B 1 87 ? 24.234 -5.766 -8.055 1 98.62 87 SER B C 1
ATOM 3716 O O . SER B 1 87 ? 25.156 -6.566 -8.195 1 98.62 87 SER B O 1
ATOM 3718 N N . ASN B 1 88 ? 23.516 -5.711 -6.977 1 98.69 88 ASN B N 1
ATOM 3719 C CA . ASN B 1 88 ? 23.719 -6.594 -5.832 1 98.69 88 ASN B CA 1
ATOM 3720 C C . ASN B 1 88 ? 23.484 -8.055 -6.199 1 98.69 88 ASN B C 1
ATOM 3722 O O . ASN B 1 88 ? 24.219 -8.938 -5.758 1 98.69 88 ASN B O 1
ATOM 3726 N N . VAL B 1 89 ? 22.453 -8.336 -7 1 98.62 89 VAL B N 1
ATOM 3727 C CA . VAL B 1 89 ? 22.078 -9.688 -7.395 1 98.62 89 VAL B CA 1
ATOM 3728 C C . VAL B 1 89 ? 22.984 -10.156 -8.539 1 98.62 89 VAL B C 1
ATOM 3730 O O . VAL B 1 89 ? 23.266 -11.344 -8.664 1 98.62 89 VAL B O 1
ATOM 3733 N N . GLY B 1 90 ? 23.375 -9.242 -9.383 1 98.56 90 GLY B N 1
ATOM 3734 C CA . GLY B 1 90 ? 24.297 -9.562 -10.461 1 98.56 90 GLY B CA 1
ATOM 3735 C C . GLY B 1 90 ? 23.609 -9.703 -11.805 1 98.56 90 GLY B C 1
ATOM 3736 O O . GLY B 1 90 ? 23.969 -10.57 -12.609 1 98.56 90 GLY B O 1
ATOM 3737 N N . VAL B 1 91 ? 22.594 -8.914 -12.086 1 98.81 91 VAL B N 1
ATOM 3738 C CA . VAL B 1 91 ? 21.953 -8.898 -13.398 1 98.81 91 VAL B CA 1
ATOM 3739 C C . VAL B 1 91 ? 22.016 -7.492 -13.992 1 98.81 91 VAL B C 1
ATOM 3741 O O . VAL B 1 91 ? 22.25 -6.52 -13.273 1 98.81 91 VAL B O 1
ATOM 3744 N N . LYS B 1 92 ? 21.781 -7.379 -15.289 1 98.31 92 LYS B N 1
ATOM 3745 C CA . LYS B 1 92 ? 21.891 -6.113 -16 1 98.31 92 LYS B CA 1
ATOM 3746 C C . LYS B 1 92 ? 20.766 -5.156 -15.609 1 98.31 92 LYS B C 1
ATOM 3748 O O . LYS B 1 92 ? 21.016 -3.975 -15.359 1 98.31 92 LYS B O 1
ATOM 3753 N N . THR B 1 93 ? 19.562 -5.637 -15.719 1 98.69 93 THR B N 1
ATOM 3754 C CA . THR B 1 93 ? 18.375 -4.855 -15.391 1 98.69 93 THR B CA 1
ATOM 3755 C C . THR B 1 93 ? 17.422 -5.652 -14.484 1 98.69 93 THR B C 1
ATOM 3757 O O . THR B 1 93 ? 17.188 -6.836 -14.719 1 98.69 93 THR B O 1
ATOM 3760 N N . LEU B 1 94 ? 16.984 -5.039 -13.438 1 98.88 94 LEU B N 1
ATOM 3761 C CA . LEU B 1 94 ? 16.016 -5.66 -12.539 1 98.88 94 LEU B CA 1
ATOM 3762 C C . LEU B 1 94 ? 14.836 -4.723 -12.273 1 98.88 94 LEU B C 1
ATOM 3764 O O . LEU B 1 94 ? 15.031 -3.559 -11.922 1 98.88 94 LEU B O 1
ATOM 3768 N N . TYR B 1 95 ? 13.641 -5.188 -12.57 1 98.88 95 TYR B N 1
ATOM 3769 C CA . TYR B 1 95 ? 12.406 -4.531 -12.156 1 98.88 95 TYR B CA 1
ATOM 3770 C C . TYR B 1 95 ? 11.781 -5.246 -10.969 1 98.88 95 TYR B C 1
ATOM 3772 O O . TYR B 1 95 ? 11.805 -6.48 -10.891 1 98.88 95 TYR B O 1
ATOM 3780 N N . LEU B 1 96 ? 11.258 -4.469 -10.023 1 98.88 96 LEU B N 1
ATOM 3781 C CA . LEU B 1 96 ? 10.375 -5.012 -9 1 98.88 96 LEU B CA 1
ATOM 3782 C C . LEU B 1 96 ? 8.922 -4.613 -9.273 1 98.88 96 LEU B C 1
ATOM 3784 O O . LEU B 1 96 ? 8.625 -3.43 -9.43 1 98.88 96 LEU B O 1
ATOM 3788 N N . LYS B 1 97 ? 8.078 -5.539 -9.461 1 98.94 97 LYS B N 1
ATOM 3789 C CA . LYS B 1 97 ? 6.637 -5.301 -9.492 1 98.94 97 LYS B CA 1
ATOM 3790 C C . LYS B 1 97 ? 6.047 -5.348 -8.086 1 98.94 97 LYS B C 1
ATOM 3792 O O . LYS B 1 97 ? 5.828 -6.43 -7.535 1 98.94 97 LYS B O 1
ATOM 3797 N N . ASP B 1 98 ? 5.711 -4.23 -7.496 1 98.75 98 ASP B N 1
ATOM 3798 C CA . ASP B 1 98 ? 5.367 -4.121 -6.082 1 98.75 98 ASP B CA 1
ATOM 3799 C C . ASP B 1 98 ? 3.865 -4.309 -5.867 1 98.75 98 ASP B C 1
ATOM 3801 O O . ASP B 1 98 ? 3.129 -3.334 -5.707 1 98.75 98 ASP B O 1
ATOM 3805 N N . GLU B 1 99 ? 3.479 -5.512 -5.668 1 98.88 99 GLU B N 1
ATOM 3806 C CA . GLU B 1 99 ? 2.07 -5.859 -5.5 1 98.88 99 GLU B CA 1
ATOM 3807 C C . GLU B 1 99 ? 1.616 -5.641 -4.062 1 98.88 99 GLU B C 1
ATOM 3809 O O . GLU B 1 99 ? 0.425 -5.734 -3.76 1 98.88 99 GLU B O 1
ATOM 3814 N N . GLY B 1 100 ? 2.564 -5.32 -3.199 1 98.25 100 GLY B N 1
ATOM 3815 C CA . GLY B 1 100 ? 2.205 -4.898 -1.854 1 98.25 100 GLY B CA 1
ATOM 3816 C C . GLY B 1 100 ? 1.409 -3.607 -1.827 1 98.25 100 GLY B C 1
ATOM 3817 O O . GLY B 1 100 ? 0.81 -3.262 -0.806 1 98.25 100 GLY B O 1
ATOM 3818 N N . ARG B 1 101 ? 1.336 -2.969 -3.002 1 98.12 101 ARG B N 1
ATOM 3819 C CA . ARG B 1 101 ? 0.683 -1.668 -3.104 1 98.12 101 ARG B CA 1
ATOM 3820 C C . ARG B 1 101 ? -0.789 -1.821 -3.469 1 98.12 101 ARG B C 1
ATOM 3822 O O . ARG B 1 101 ? -1.492 -0.828 -3.668 1 98.12 101 ARG B O 1
ATOM 3829 N N . ASN B 1 102 ? -1.291 -2.992 -3.52 1 98.56 102 ASN B N 1
ATOM 3830 C CA . ASN B 1 102 ? -2.723 -3.221 -3.68 1 98.56 102 ASN B CA 1
ATOM 3831 C C . ASN B 1 102 ? -3.488 -2.906 -2.396 1 98.56 102 ASN B C 1
ATOM 3833 O O . ASN B 1 102 ? -2.887 -2.758 -1.331 1 98.56 102 ASN B O 1
ATOM 3837 N N . PRO B 1 103 ? -4.816 -2.842 -2.447 1 97.88 103 PRO B N 1
ATOM 3838 C CA . PRO B 1 103 ? -5.629 -2.373 -1.323 1 97.88 103 PRO B CA 1
ATOM 3839 C C . PRO B 1 103 ? -5.387 -3.172 -0.045 1 97.88 103 PRO B C 1
ATOM 3841 O O . PRO B 1 103 ? -5.289 -2.594 1.04 1 97.88 103 PRO B O 1
ATOM 3844 N N . THR B 1 104 ? -5.227 -4.469 -0.208 1 97.56 104 THR B N 1
ATOM 3845 C CA . THR B 1 104 ? -5.094 -5.266 1.005 1 97.56 104 THR B CA 1
ATOM 3846 C C . THR B 1 104 ? -3.654 -5.742 1.185 1 97.56 104 THR B C 1
ATOM 3848 O O . THR B 1 104 ? -3.377 -6.598 2.029 1 97.56 104 THR B O 1
ATOM 3851 N N . GLY B 1 105 ? -2.752 -5.254 0.271 1 97.56 105 GLY B N 1
ATOM 3852 C CA . GLY B 1 105 ? -1.324 -5.414 0.493 1 97.56 105 GLY B CA 1
ATOM 3853 C C . GLY B 1 105 ? -0.743 -6.625 -0.213 1 97.56 105 GLY B C 1
ATOM 3854 O O . GLY B 1 105 ? 0.306 -7.137 0.184 1 97.56 105 GLY B O 1
ATOM 3855 N N . SER B 1 106 ? -1.446 -7.129 -1.268 1 98.19 106 SER B N 1
ATOM 3856 C CA . SER B 1 106 ? -0.884 -8.305 -1.919 1 98.19 106 SER B CA 1
ATOM 3857 C C . SER B 1 106 ? -1.427 -8.469 -3.336 1 98.19 106 SER B C 1
ATOM 3859 O O . SER B 1 106 ? -2.395 -7.805 -3.713 1 98.19 106 SER B O 1
ATOM 3861 N N . LEU B 1 107 ? -0.815 -9.336 -4.074 1 98.69 107 LEU B N 1
ATOM 3862 C CA . LEU B 1 107 ? -1.19 -9.672 -5.441 1 98.69 107 LEU B CA 1
ATOM 3863 C C . LEU B 1 107 ? -2.549 -10.367 -5.477 1 98.69 107 LEU B C 1
ATOM 3865 O O . LEU B 1 107 ? -3.234 -10.352 -6.504 1 98.69 107 LEU B O 1
ATOM 3869 N N . LYS B 1 108 ? -3.006 -10.938 -4.352 1 98.25 108 LYS B N 1
ATOM 3870 C CA . LYS B 1 108 ? -4.242 -11.711 -4.312 1 98.25 108 LYS B CA 1
ATOM 3871 C C . LYS B 1 108 ? -5.461 -10.82 -4.527 1 98.25 108 LYS B C 1
ATOM 3873 O O . LYS B 1 108 ? -6.551 -11.305 -4.836 1 98.25 108 LYS B O 1
ATOM 3878 N N . ASP B 1 109 ? -5.285 -9.562 -4.367 1 98.69 109 ASP B N 1
ATOM 3879 C CA . ASP B 1 109 ? -6.363 -8.625 -4.656 1 98.69 109 ASP B CA 1
ATOM 3880 C C . ASP B 1 109 ? -6.848 -8.766 -6.094 1 98.69 109 ASP B C 1
ATOM 3882 O O . ASP B 1 109 ? -8.039 -8.586 -6.375 1 98.69 109 ASP B O 1
ATOM 3886 N N . ARG B 1 110 ? -5.938 -9.07 -6.992 1 98.75 110 ARG B N 1
ATOM 3887 C CA . ARG B 1 110 ? -6.289 -9.164 -8.406 1 98.75 110 ARG B CA 1
ATOM 3888 C C . ARG B 1 110 ? -7.305 -10.281 -8.648 1 98.75 110 ARG B C 1
ATOM 3890 O O . ARG B 1 110 ? -8.281 -10.086 -9.367 1 98.75 110 ARG B O 1
ATOM 3897 N N . ALA B 1 111 ? -7.051 -11.438 -8.047 1 98.56 111 ALA B N 1
ATOM 3898 C CA . ALA B 1 111 ? -8 -12.539 -8.148 1 98.56 111 ALA B CA 1
ATOM 3899 C C . ALA B 1 111 ? -9.344 -12.164 -7.535 1 98.56 111 ALA B C 1
ATOM 3901 O O . ALA B 1 111 ? -10.398 -12.398 -8.141 1 98.56 111 ALA B O 1
ATOM 3902 N N . SER B 1 112 ? -9.281 -11.586 -6.34 1 98.5 112 SER B N 1
ATOM 3903 C CA . SER B 1 112 ? -10.508 -11.266 -5.613 1 98.5 112 SER B CA 1
ATOM 3904 C C . SER B 1 112 ? -11.32 -10.195 -6.332 1 98.5 112 SER B C 1
ATOM 3906 O O . SER B 1 112 ? -12.547 -10.211 -6.297 1 98.5 112 SER B O 1
ATOM 3908 N N . ALA B 1 113 ? -10.648 -9.258 -7 1 98.5 113 ALA B N 1
ATOM 3909 C CA . ALA B 1 113 ? -11.359 -8.242 -7.77 1 98.5 113 ALA B CA 1
ATOM 3910 C C . ALA B 1 113 ? -12.219 -8.875 -8.859 1 98.5 113 ALA B C 1
ATOM 3912 O O . ALA B 1 113 ? -13.398 -8.531 -9 1 98.5 113 ALA B O 1
ATOM 3913 N N . LEU B 1 114 ? -11.664 -9.773 -9.625 1 98.06 114 LEU B N 1
ATOM 3914 C CA . LEU B 1 114 ? -12.414 -10.43 -10.688 1 98.06 114 LEU B CA 1
ATOM 3915 C C . LEU B 1 114 ? -13.531 -11.289 -10.117 1 98.06 114 LEU B C 1
ATOM 3917 O O . LEU B 1 114 ? -14.656 -11.273 -10.633 1 98.06 114 LEU B O 1
ATOM 3921 N N . ILE B 1 115 ? -13.234 -12.016 -9.078 1 97.94 115 ILE B N 1
ATOM 3922 C CA . ILE B 1 115 ? -14.18 -12.953 -8.477 1 97.94 115 ILE B CA 1
ATOM 3923 C C . ILE B 1 115 ? -15.383 -12.188 -7.93 1 97.94 115 ILE B C 1
ATOM 3925 O O . ILE B 1 115 ? -16.531 -12.586 -8.148 1 97.94 115 ILE B O 1
ATOM 3929 N N . VAL B 1 116 ? -15.125 -11.117 -7.23 1 98.06 116 VAL B N 1
ATOM 3930 C CA . VAL B 1 116 ? -16.203 -10.32 -6.648 1 98.06 116 VAL B CA 1
ATOM 3931 C C . VAL B 1 116 ? -17.031 -9.68 -7.762 1 98.06 116 VAL B C 1
ATOM 3933 O O . VAL B 1 116 ? -18.25 -9.664 -7.699 1 98.06 116 VAL B O 1
ATOM 3936 N N . ALA B 1 117 ? -16.359 -9.125 -8.797 1 97.06 117 ALA B N 1
ATOM 3937 C CA . ALA B 1 117 ? -17.078 -8.547 -9.93 1 97.06 117 ALA B CA 1
ATOM 3938 C C . ALA B 1 117 ? -17.984 -9.578 -10.602 1 97.06 117 ALA B C 1
ATOM 3940 O O . ALA B 1 117 ? -19.141 -9.297 -10.914 1 97.06 117 ALA B O 1
ATOM 3941 N N . TYR B 1 118 ? -17.469 -10.797 -10.82 1 96.38 118 TYR B N 1
ATOM 3942 C CA . TYR B 1 118 ? -18.219 -11.867 -11.453 1 96.38 118 TYR B CA 1
ATOM 3943 C C . TYR B 1 118 ? -19.406 -12.289 -10.586 1 96.38 118 TYR B C 1
ATOM 3945 O O . TYR B 1 118 ? -20.516 -12.453 -11.078 1 96.38 118 TYR B O 1
ATOM 3953 N N . ALA B 1 119 ? -19.094 -12.484 -9.289 1 96.69 119 ALA B N 1
ATOM 3954 C CA . ALA B 1 119 ? -20.141 -12.914 -8.359 1 96.69 119 ALA B CA 1
ATOM 3955 C C . ALA B 1 119 ? -21.297 -11.914 -8.336 1 96.69 119 ALA B C 1
ATOM 3957 O O . ALA B 1 119 ? -22.469 -12.312 -8.32 1 96.69 119 ALA B O 1
ATOM 3958 N N . LYS B 1 120 ? -20.953 -10.688 -8.32 1 94.75 120 LYS B N 1
ATOM 3959 C CA . LYS B 1 120 ? -21.969 -9.648 -8.344 1 94.75 120 LYS B CA 1
ATOM 3960 C C . LYS B 1 120 ? -22.766 -9.695 -9.641 1 94.75 120 LYS B C 1
ATOM 3962 O O . LYS B 1 120 ? -24 -9.617 -9.625 1 94.75 120 LYS B O 1
ATOM 3967 N N . GLU B 1 121 ? -22.031 -9.781 -10.727 1 92.44 121 GLU B N 1
ATOM 3968 C CA . GLU B 1 121 ? -22.656 -9.859 -12.039 1 92.44 121 GLU B CA 1
ATOM 3969 C C . GLU B 1 121 ? -23.625 -11.039 -12.117 1 92.44 121 GLU B C 1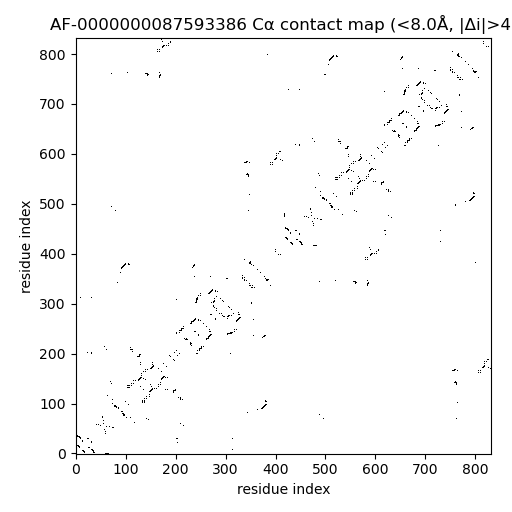
ATOM 3971 O O . GLU B 1 121 ? -24.719 -10.914 -12.688 1 92.44 121 GLU B O 1
ATOM 3976 N N . GLN B 1 122 ? -23.266 -12.172 -11.531 1 93.75 122 GLN B N 1
ATOM 3977 C CA . GLN B 1 122 ? -24.047 -13.398 -11.648 1 93.75 122 GLN B CA 1
ATOM 3978 C C . GLN B 1 122 ? -25.094 -13.492 -10.547 1 93.75 122 GLN B C 1
ATOM 3980 O O . GLN B 1 122 ? -25.953 -14.383 -10.578 1 93.75 122 GLN B O 1
ATOM 3985 N N . GLY B 1 123 ? -25.031 -12.609 -9.555 1 94.44 123 GLY B N 1
ATOM 3986 C CA . GLY B 1 123 ? -26.047 -12.547 -8.508 1 94.44 123 GLY B CA 1
ATOM 3987 C C . GLY B 1 123 ? -25.828 -13.57 -7.406 1 94.44 123 GLY B C 1
ATOM 3988 O O . GLY B 1 123 ? -26.797 -14.016 -6.773 1 94.44 123 GLY B O 1
ATOM 3989 N N . TYR B 1 124 ? -24.625 -14.016 -7.18 1 96.25 124 TYR B N 1
ATOM 3990 C CA . TYR B 1 124 ? -24.344 -14.891 -6.043 1 96.25 124 TYR B CA 1
ATOM 3991 C C . TYR B 1 124 ? -24.578 -14.172 -4.727 1 96.25 124 TYR B C 1
ATOM 3993 O O . TYR B 1 124 ? -24.266 -12.984 -4.586 1 96.25 124 TYR B O 1
ATOM 4001 N N . PRO B 1 125 ? -25.156 -14.867 -3.766 1 95.44 125 PRO B N 1
ATOM 4002 C CA . PRO B 1 125 ? -25.453 -14.195 -2.5 1 95.44 125 PRO B CA 1
ATOM 4003 C C . PRO B 1 125 ? -24.219 -14.016 -1.623 1 95.44 125 PRO B C 1
ATOM 4005 O O . PRO B 1 125 ? -24.125 -13.039 -0.87 1 95.44 125 PRO B O 1
ATOM 4008 N N . ILE B 1 126 ? -23.328 -15.031 -1.657 1 97.94 126 ILE B N 1
ATOM 4009 C CA . ILE B 1 126 ? -22.156 -15.07 -0.789 1 97.94 126 ILE B CA 1
ATOM 4010 C C . ILE B 1 126 ? -20.938 -15.531 -1.586 1 97.94 126 ILE B C 1
ATOM 4012 O O . ILE B 1 126 ? -21.047 -16.406 -2.449 1 97.94 126 ILE B O 1
ATOM 4016 N N . VAL B 1 127 ? -19.844 -14.875 -1.398 1 98.44 127 VAL B N 1
ATOM 4017 C CA . VAL B 1 127 ? -18.562 -15.422 -1.824 1 98.44 127 VAL B CA 1
ATOM 4018 C C . VAL B 1 127 ? -17.812 -15.977 -0.616 1 98.44 127 VAL B C 1
ATOM 4020 O O . VAL B 1 127 ? -17.797 -15.359 0.452 1 98.44 127 VAL B O 1
ATOM 4023 N N . THR B 1 128 ? -17.219 -17.188 -0.74 1 98.12 128 THR B N 1
ATOM 4024 C CA . THR B 1 128 ? -16.609 -17.844 0.413 1 98.12 128 THR B CA 1
ATOM 4025 C C . THR B 1 128 ? -15.203 -18.344 0.076 1 98.12 128 THR B C 1
ATOM 4027 O O . THR B 1 128 ? -14.844 -18.438 -1.098 1 98.12 128 THR B O 1
ATOM 4030 N N . THR B 1 129 ? -14.391 -18.453 1.084 1 97.38 129 THR B N 1
ATOM 4031 C CA . THR B 1 129 ? -13.078 -19.078 0.954 1 97.38 129 THR B CA 1
ATOM 4032 C C . THR B 1 129 ? -12.602 -19.609 2.299 1 97.38 129 THR B C 1
ATOM 4034 O O . THR B 1 129 ? -13.133 -19.25 3.346 1 97.38 129 THR B O 1
ATOM 4037 N N . ALA B 1 130 ? -11.68 -20.578 2.234 1 94.69 130 ALA B N 1
ATOM 4038 C CA . ALA B 1 130 ? -10.961 -21.031 3.418 1 94.69 130 ALA B CA 1
ATOM 4039 C C . ALA B 1 130 ? -9.531 -20.5 3.426 1 94.69 130 ALA B C 1
ATOM 4041 O O . ALA B 1 130 ? -8.625 -21.125 2.855 1 94.69 130 ALA B O 1
ATOM 4042 N N . SER B 1 131 ? -9.266 -19.391 4.047 1 90.25 131 SER B N 1
ATOM 4043 C CA . SER B 1 131 ? -7.941 -18.781 4.082 1 90.25 131 SER B CA 1
ATOM 4044 C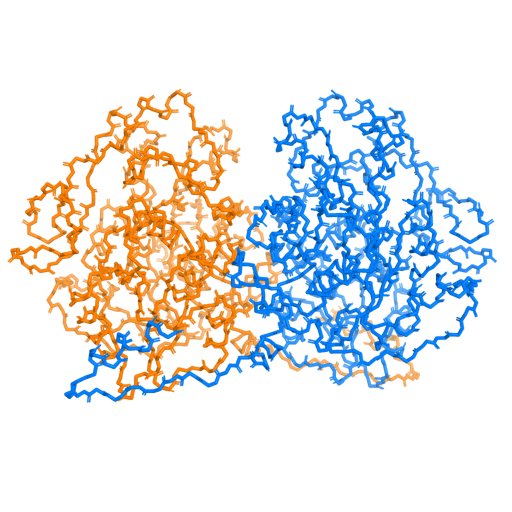 C . SER B 1 131 ? -7.863 -17.688 5.137 1 90.25 131 SER B C 1
ATOM 4046 O O . SER B 1 131 ? -8.766 -16.859 5.242 1 90.25 131 SER B O 1
ATOM 4048 N N . THR B 1 132 ? -6.785 -17.781 5.922 1 75.81 132 THR B N 1
ATOM 4049 C CA . THR B 1 132 ? -6.562 -16.672 6.84 1 75.81 132 THR B CA 1
ATOM 4050 C C . THR B 1 132 ? -5.492 -15.719 6.297 1 75.81 132 THR B C 1
ATOM 4052 O O . THR B 1 132 ? -5.164 -14.719 6.934 1 75.81 132 THR B O 1
ATOM 4055 N N . GLY B 1 133 ? -4.914 -15.969 5.164 1 90.31 133 GLY B N 1
ATOM 4056 C CA . GLY B 1 133 ? -3.803 -15.172 4.672 1 90.31 133 GLY B CA 1
ATOM 4057 C C . GLY B 1 133 ? -4.223 -14.117 3.672 1 90.31 133 GLY B C 1
ATOM 4058 O O . GLY B 1 133 ? -5.27 -13.484 3.832 1 90.31 133 GLY B O 1
ATOM 4059 N N . ASN B 1 134 ? -3.367 -13.891 2.719 1 94.94 134 ASN B N 1
ATOM 4060 C CA . ASN B 1 134 ? -3.549 -12.844 1.719 1 94.94 134 ASN B CA 1
ATOM 4061 C C . ASN B 1 134 ? -4.832 -13.047 0.917 1 94.94 134 ASN B C 1
ATOM 4063 O O . ASN B 1 134 ? -5.516 -12.086 0.576 1 94.94 134 ASN B O 1
ATOM 4067 N N . ALA B 1 135 ? -5.207 -14.281 0.684 1 96.31 135 ALA B N 1
ATOM 4068 C CA . ALA B 1 135 ? -6.422 -14.547 -0.083 1 96.31 135 ALA B CA 1
ATOM 4069 C C . ALA B 1 135 ? -7.668 -14.141 0.7 1 96.31 135 ALA B C 1
ATOM 4071 O O . ALA B 1 135 ? -8.594 -13.547 0.142 1 96.31 135 ALA B O 1
ATOM 4072 N N . GLY B 1 136 ? -7.711 -14.523 1.963 1 96.69 136 GLY B N 1
ATOM 4073 C CA . GLY B 1 136 ? -8.828 -14.148 2.809 1 96.69 136 GLY B CA 1
ATOM 4074 C C . GLY B 1 136 ? -8.984 -12.648 2.955 1 96.69 136 GLY B C 1
ATOM 4075 O O . GLY B 1 136 ? -10.086 -12.109 2.801 1 96.69 136 GLY B O 1
ATOM 4076 N N . ALA B 1 137 ? -7.879 -11.992 3.225 1 97.06 137 ALA B N 1
ATOM 4077 C CA . ALA B 1 137 ? -7.895 -10.539 3.383 1 97.06 137 ALA B CA 1
ATOM 4078 C C . ALA B 1 137 ? -8.336 -9.852 2.094 1 97.06 137 ALA B C 1
ATOM 4080 O O . ALA B 1 137 ? -9.133 -8.906 2.129 1 97.06 137 ALA B O 1
ATOM 4081 N N . ALA B 1 138 ? -7.84 -10.328 0.992 1 98.12 138 ALA B N 1
ATOM 4082 C CA . ALA B 1 138 ? -8.18 -9.758 -0.309 1 98.12 138 ALA B CA 1
ATOM 4083 C C . ALA B 1 138 ? -9.672 -9.898 -0.597 1 98.12 138 ALA B C 1
ATOM 4085 O O . ALA B 1 138 ? -10.32 -8.93 -1.001 1 98.12 138 ALA B O 1
ATOM 4086 N N . LEU B 1 139 ? -10.195 -11.094 -0.389 1 98.44 139 LEU B N 1
ATOM 4087 C CA . LEU B 1 139 ? -11.617 -11.305 -0.628 1 98.44 139 LEU B CA 1
ATOM 4088 C C . LEU B 1 139 ? -12.461 -10.398 0.266 1 98.44 139 LEU B C 1
ATOM 4090 O O . LEU B 1 139 ? -13.359 -9.711 -0.216 1 98.44 139 LEU B O 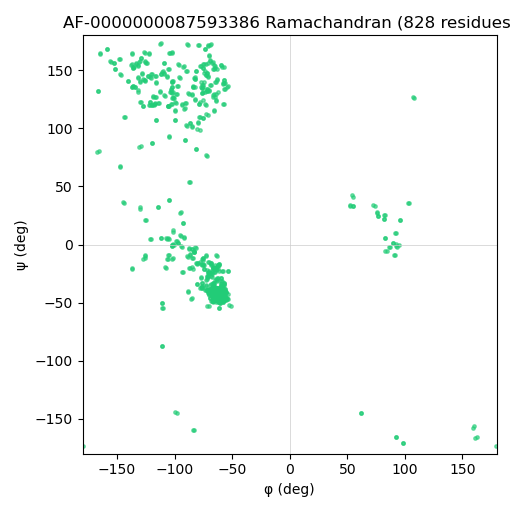1
ATOM 4094 N N . ALA B 1 140 ? -12.125 -10.422 1.556 1 98.31 140 ALA B N 1
ATOM 4095 C CA . ALA B 1 140 ? -12.898 -9.633 2.518 1 98.31 140 ALA B CA 1
ATOM 4096 C C . ALA B 1 140 ? -12.883 -8.148 2.154 1 98.31 140 ALA B C 1
ATOM 4098 O O . ALA B 1 140 ? -13.93 -7.5 2.129 1 98.31 140 ALA B O 1
ATOM 4099 N N . GLY B 1 141 ? -11.719 -7.641 1.849 1 98.31 141 GLY B N 1
ATOM 4100 C CA . GLY B 1 141 ? -11.578 -6.223 1.554 1 98.31 141 GLY B CA 1
ATOM 4101 C C . GLY B 1 141 ? -12.281 -5.805 0.276 1 98.31 141 GLY B C 1
ATOM 4102 O O . GLY B 1 141 ? -13.023 -4.824 0.263 1 98.31 141 GLY B O 1
ATOM 4103 N N . ILE B 1 142 ? -12.07 -6.539 -0.787 1 98.5 142 ILE B N 1
ATOM 4104 C CA . ILE B 1 142 ? -12.656 -6.199 -2.08 1 98.5 142 ILE B CA 1
ATOM 4105 C C . ILE B 1 142 ? -14.172 -6.328 -2.01 1 98.5 142 ILE B C 1
ATOM 4107 O O . ILE B 1 142 ? -14.898 -5.469 -2.516 1 98.5 142 ILE B O 1
ATOM 4111 N N . ALA B 1 143 ? -14.633 -7.379 -1.386 1 98.44 143 ALA B N 1
ATOM 4112 C CA . ALA B 1 143 ? -16.078 -7.582 -1.24 1 98.44 143 ALA B CA 1
ATOM 4113 C C . ALA B 1 143 ? -16.703 -6.449 -0.438 1 98.44 143 ALA B C 1
ATOM 4115 O O . ALA B 1 143 ? -17.797 -5.984 -0.766 1 98.44 143 ALA B O 1
ATOM 4116 N N . ALA B 1 144 ? -16.062 -6.004 0.591 1 98.38 144 ALA B N 1
ATOM 4117 C CA . ALA B 1 144 ? -16.562 -4.918 1.433 1 98.38 144 ALA B CA 1
ATOM 4118 C C . ALA B 1 144 ? -16.844 -3.666 0.605 1 98.38 144 ALA B C 1
ATOM 4120 O O . ALA B 1 144 ? -17.828 -2.963 0.84 1 98.38 144 ALA B O 1
ATOM 4121 N N . SER B 1 145 ? -16.031 -3.365 -0.368 1 97.56 145 SER B N 1
ATOM 4122 C CA . SER B 1 145 ? -16.109 -2.135 -1.147 1 97.56 145 SER B CA 1
ATOM 4123 C C . SER B 1 145 ? -17.422 -2.07 -1.939 1 97.56 145 SER B C 1
ATOM 4125 O O . SER B 1 145 ? -17.844 -0.99 -2.348 1 97.56 145 SER B O 1
ATOM 4127 N N . VAL B 1 146 ? -18.078 -3.234 -2.184 1 97.19 146 VAL B N 1
ATOM 4128 C CA . VAL B 1 146 ? -19.281 -3.244 -2.99 1 97.19 146 VAL B CA 1
ATOM 4129 C C . VAL B 1 146 ? -20.438 -3.826 -2.18 1 97.19 146 VAL B C 1
ATOM 4131 O O . VAL B 1 146 ? -21.516 -4.102 -2.725 1 97.19 146 VAL B O 1
ATOM 4134 N N . GLY B 1 147 ? -20.234 -4.121 -0.932 1 97.19 147 GLY B N 1
ATOM 4135 C CA . GLY B 1 147 ? -21.281 -4.598 -0.053 1 97.19 147 GLY B CA 1
ATOM 4136 C C . GLY B 1 147 ? -21.641 -6.059 -0.278 1 97.19 147 GLY B C 1
ATOM 4137 O O . GLY B 1 147 ? -22.781 -6.469 -0.081 1 97.19 147 GLY B O 1
ATOM 4138 N N . MET B 1 148 ? -20.719 -6.816 -0.811 1 97.44 148 MET B N 1
ATOM 4139 C CA . MET B 1 148 ? -20.906 -8.25 -1.018 1 97.44 148 MET B CA 1
ATOM 4140 C C . MET B 1 148 ? -20.609 -9.031 0.26 1 97.44 148 MET B C 1
ATOM 4142 O O . MET B 1 148 ? -19.609 -8.758 0.94 1 97.44 148 MET B O 1
ATOM 4146 N N . ASN B 1 149 ? -21.469 -10.008 0.613 1 97.81 149 ASN B N 1
ATOM 4147 C CA . ASN B 1 149 ? -21.266 -10.828 1.803 1 97.81 149 ASN B CA 1
ATOM 4148 C C . ASN B 1 149 ? -20.188 -11.891 1.579 1 97.81 149 ASN B C 1
ATOM 4150 O O . ASN B 1 149 ? -20.141 -12.508 0.516 1 97.81 149 ASN B O 1
ATOM 4154 N N . THR B 1 150 ? -19.359 -12 2.564 1 98.25 150 THR B N 1
ATOM 4155 C CA . THR B 1 150 ? -18.328 -13.031 2.504 1 98.25 150 THR B CA 1
ATOM 4156 C C . THR B 1 150 ? -18.344 -13.898 3.76 1 98.25 150 THR B C 1
ATOM 4158 O O . THR B 1 150 ? -18.625 -13.406 4.855 1 98.25 150 THR B O 1
ATOM 4161 N N . VAL B 1 151 ? -18.109 -15.188 3.602 1 98.31 151 VAL B N 1
ATOM 4162 C CA . VAL B 1 151 ? -17.938 -16.141 4.684 1 98.31 151 VAL B CA 1
ATOM 4163 C C . VAL B 1 151 ? -16.578 -16.828 4.566 1 98.31 151 VAL B C 1
ATOM 4165 O O . VAL B 1 151 ? -16.281 -17.453 3.555 1 98.31 151 VAL B O 1
ATOM 4168 N N . ILE B 1 152 ? -15.828 -16.656 5.559 1 97.94 152 ILE B N 1
ATOM 4169 C CA . ILE B 1 152 ? -14.461 -17.172 5.531 1 97.94 152 ILE B CA 1
ATOM 4170 C C . ILE B 1 152 ? -14.273 -18.188 6.668 1 97.94 152 ILE B C 1
ATOM 4172 O O . ILE B 1 152 ? -14.477 -17.844 7.836 1 97.94 152 ILE B O 1
ATOM 4176 N N . LEU B 1 153 ? -13.938 -19.391 6.328 1 97.44 153 LEU B N 1
ATOM 4177 C CA . LEU B 1 153 ? -13.703 -20.453 7.305 1 97.44 153 LEU B CA 1
ATOM 4178 C C . LEU B 1 153 ? -12.211 -20.656 7.523 1 97.44 153 LEU B C 1
ATOM 4180 O O . LEU B 1 153 ? -11.445 -20.781 6.562 1 97.44 153 LEU B O 1
ATOM 4184 N N . VAL B 1 154 ? -11.852 -20.609 8.734 1 94.94 154 VAL B N 1
ATOM 4185 C CA . VAL B 1 154 ? -10.445 -20.797 9.078 1 94.94 154 VAL B CA 1
ATOM 4186 C C . VAL B 1 154 ? -10.32 -21.719 10.281 1 94.94 154 VAL B C 1
ATOM 4188 O O . VAL B 1 154 ? -11.258 -21.844 11.086 1 94.94 154 VAL B O 1
ATOM 4191 N N . PRO B 1 155 ? -9.164 -22.453 10.383 1 94.06 155 PRO B N 1
ATOM 4192 C CA . PRO B 1 155 ? -8.977 -23.25 11.602 1 94.06 155 PRO B CA 1
ATOM 4193 C C . PRO B 1 155 ? -9.031 -22.406 12.875 1 94.06 155 PRO B C 1
ATOM 4195 O O . PRO B 1 155 ? -8.625 -21.234 12.859 1 94.06 155 PRO B O 1
ATOM 4198 N N . LYS B 1 156 ? -9.422 -23.016 13.938 1 94.5 156 LYS B N 1
ATOM 4199 C CA . LYS B 1 156 ? -9.547 -22.312 15.211 1 94.5 156 LYS B CA 1
ATOM 4200 C C . LYS B 1 156 ? -8.188 -21.828 15.711 1 94.5 156 LYS B C 1
ATOM 4202 O O . LYS B 1 156 ? -8.117 -20.906 16.531 1 94.5 156 LYS B O 1
ATOM 4207 N N . THR B 1 157 ? -7.113 -22.375 15.188 1 90.88 157 THR B N 1
ATOM 4208 C CA . THR B 1 157 ? -5.758 -22.047 15.609 1 90.88 157 THR B CA 1
ATOM 4209 C C . THR B 1 157 ? -5.227 -20.844 14.828 1 90.88 157 THR B C 1
ATOM 4211 O O . THR B 1 157 ? -4.102 -20.391 15.062 1 90.88 157 THR B O 1
ATOM 4214 N N . ALA B 1 158 ? -5.977 -20.312 13.867 1 88.56 158 ALA B N 1
ATOM 4215 C CA . ALA B 1 158 ? -5.523 -19.188 13.055 1 88.56 158 ALA B CA 1
ATOM 4216 C C . ALA B 1 158 ? -5.184 -17.984 13.922 1 88.56 158 ALA B C 1
ATOM 4218 O O . ALA B 1 158 ? -5.883 -17.703 14.898 1 88.56 158 ALA B O 1
ATOM 4219 N N . PRO B 1 159 ? -4.059 -17.281 13.594 1 84.5 159 PRO B N 1
ATOM 4220 C CA . PRO B 1 159 ? -3.656 -16.125 14.383 1 84.5 159 PRO B CA 1
ATOM 4221 C C . PRO B 1 159 ? -4.75 -15.055 14.453 1 84.5 159 PRO B C 1
ATOM 4223 O O . PRO B 1 159 ? -5.344 -14.703 13.438 1 84.5 159 PRO B O 1
ATOM 4226 N N . VAL B 1 160 ? -4.859 -14.477 15.578 1 86.62 160 VAL B N 1
ATOM 4227 C CA . VAL B 1 160 ? -5.918 -13.516 15.875 1 86.62 160 VAL B CA 1
ATOM 4228 C C . VAL B 1 160 ? -5.738 -12.273 15.016 1 86.62 160 VAL B C 1
ATOM 4230 O O . VAL B 1 160 ? -6.715 -11.656 14.578 1 86.62 160 VAL B O 1
ATOM 4233 N N . ALA B 1 161 ? -4.5 -11.891 14.789 1 84.06 161 ALA B N 1
ATOM 4234 C CA . ALA B 1 161 ? -4.203 -10.703 13.992 1 84.06 161 ALA B CA 1
ATOM 4235 C C . ALA B 1 161 ? -4.758 -10.836 12.578 1 84.06 161 ALA B C 1
ATOM 4237 O O . ALA B 1 161 ? -5.254 -9.867 12 1 84.06 161 ALA B O 1
ATOM 4238 N N . LYS B 1 162 ? -4.684 -11.984 12.031 1 86.81 162 LYS B N 1
ATOM 4239 C CA . LYS B 1 162 ? -5.184 -12.219 10.68 1 86.81 162 LYS B CA 1
ATOM 4240 C C . LYS B 1 162 ? -6.711 -12.227 10.648 1 86.81 162 LYS B C 1
ATOM 4242 O O . LYS B 1 162 ? -7.316 -11.719 9.703 1 86.81 162 LYS B O 1
ATOM 4247 N N . ILE B 1 163 ? -7.301 -12.727 11.695 1 92.19 163 ILE B N 1
ATOM 4248 C CA . ILE B 1 163 ? -8.758 -12.758 11.82 1 92.19 163 ILE B CA 1
ATOM 4249 C C . ILE B 1 163 ? -9.297 -11.336 11.945 1 92.19 163 ILE B C 1
ATOM 4251 O O . ILE B 1 163 ? -10.305 -10.992 11.328 1 92.19 163 ILE B O 1
ATOM 4255 N N . ALA B 1 164 ? -8.586 -10.516 12.656 1 91.69 164 ALA B N 1
ATOM 4256 C CA . ALA B 1 164 ? -9.016 -9.141 12.906 1 91.69 164 ALA B CA 1
ATOM 4257 C C . ALA B 1 164 ? -9.109 -8.352 11.609 1 91.69 164 ALA B C 1
ATOM 4259 O O . ALA B 1 164 ? -10.031 -7.543 11.43 1 91.69 164 ALA B O 1
ATOM 4260 N N . GLN B 1 165 ? -8.18 -8.531 10.742 1 93.19 165 GLN B N 1
ATOM 4261 C CA . GLN B 1 165 ? -8.219 -7.836 9.461 1 93.19 165 GLN B CA 1
ATOM 4262 C C . GLN B 1 165 ? -9.461 -8.219 8.664 1 93.19 165 GLN B C 1
ATOM 4264 O O . GLN B 1 165 ? -10.102 -7.363 8.047 1 93.19 165 GLN B O 1
ATOM 4269 N N . LEU B 1 166 ? -9.805 -9.484 8.688 1 97.12 166 LEU B N 1
ATOM 4270 C CA . LEU B 1 166 ? -10.984 -9.969 7.977 1 97.12 166 LEU B CA 1
ATOM 4271 C C . LEU B 1 166 ? -12.258 -9.367 8.562 1 97.12 166 LEU B C 1
ATOM 4273 O O . LEU B 1 166 ? -13.125 -8.891 7.828 1 97.12 166 LEU B O 1
ATOM 4277 N N . GLN B 1 167 ? -12.297 -9.383 9.875 1 96.81 167 GLN B N 1
ATOM 4278 C CA . GLN B 1 167 ? -13.469 -8.844 10.555 1 96.81 167 GLN B CA 1
ATOM 4279 C C . GLN B 1 167 ? -13.586 -7.336 10.336 1 96.81 167 GLN B C 1
ATOM 4281 O O . GLN B 1 167 ? -14.688 -6.801 10.242 1 96.81 167 GLN B O 1
ATOM 4286 N N . THR B 1 168 ? -12.469 -6.699 10.297 1 97.5 168 THR B N 1
ATOM 4287 C CA . THR B 1 168 ? -12.445 -5.266 10.039 1 97.5 168 THR B CA 1
ATOM 4288 C C . THR B 1 168 ? -13.133 -4.945 8.719 1 97.5 168 THR B C 1
ATOM 4290 O O . THR B 1 168 ? -13.797 -3.912 8.594 1 97.5 168 THR B O 1
ATOM 4293 N N . PHE B 1 169 ? -13.023 -5.832 7.785 1 98.06 169 PHE B N 1
ATOM 4294 C CA . PHE B 1 169 ? -13.625 -5.641 6.473 1 98.06 169 PHE B CA 1
ATOM 4295 C C . PHE B 1 169 ? -15.086 -6.082 6.473 1 98.06 169 PHE B C 1
ATOM 4297 O O . PHE B 1 169 ? -15.773 -5.969 5.457 1 98.06 169 PHE B O 1
ATOM 4304 N N . GLY B 1 170 ? -15.562 -6.629 7.578 1 97.69 170 GLY B N 1
ATOM 4305 C CA . GLY B 1 170 ? -16.969 -6.992 7.699 1 97.69 170 GLY B CA 1
ATOM 4306 C C . GLY B 1 170 ? -17.25 -8.422 7.277 1 97.69 170 GLY B C 1
ATOM 4307 O O . GLY B 1 170 ? -18.406 -8.82 7.152 1 97.69 170 GLY B O 1
ATOM 4308 N N . ALA B 1 171 ? -16.219 -9.219 7.062 1 97.94 171 ALA B N 1
ATOM 4309 C CA . ALA B 1 171 ? -16.422 -10.617 6.695 1 97.94 171 ALA B CA 1
ATOM 4310 C C . ALA B 1 171 ? -16.953 -11.422 7.875 1 97.94 171 ALA B C 1
ATOM 4312 O O . ALA B 1 171 ? -16.594 -11.164 9.023 1 97.94 171 ALA B O 1
ATOM 4313 N N . THR B 1 172 ? -17.812 -12.398 7.578 1 97.94 172 THR B N 1
ATOM 4314 C CA . THR B 1 172 ? -18.156 -13.414 8.562 1 97.94 172 THR B CA 1
ATOM 4315 C C . THR B 1 172 ? -17.062 -14.469 8.664 1 97.94 172 THR B C 1
ATOM 4317 O O . THR B 1 172 ? -16.844 -15.242 7.734 1 97.94 172 THR B O 1
ATOM 4320 N N . VAL B 1 173 ? -16.391 -14.43 9.781 1 97.62 173 VAL B N 1
ATOM 4321 C CA . VAL B 1 173 ? -15.297 -15.383 9.992 1 97.62 173 VAL B CA 1
ATOM 4322 C C . VAL B 1 173 ? -15.773 -16.5 10.914 1 97.62 173 VAL B C 1
ATOM 4324 O O . VAL B 1 173 ? -16.297 -16.25 12 1 97.62 173 VAL B O 1
ATOM 4327 N N . ILE B 1 174 ? -15.609 -17.719 10.461 1 97.81 174 ILE B N 1
ATOM 4328 C CA . ILE B 1 174 ? -16 -18.891 11.234 1 97.81 174 ILE B CA 1
ATOM 4329 C C . ILE B 1 174 ? -14.781 -19.734 11.547 1 97.81 174 ILE B C 1
ATOM 4331 O O . ILE B 1 174 ? -14.062 -20.172 10.633 1 97.81 174 ILE B O 1
ATOM 4335 N N . LEU B 1 175 ? -14.547 -19.938 12.789 1 97.38 175 LEU B N 1
ATOM 4336 C CA . LEU B 1 175 ? -13.477 -20.828 13.227 1 97.38 175 LEU B CA 1
ATOM 4337 C C . LEU B 1 175 ? -13.93 -22.281 13.211 1 97.38 175 LEU B C 1
ATOM 4339 O O . LEU B 1 175 ? -14.984 -22.609 13.75 1 97.38 175 LEU B O 1
ATOM 4343 N N . VAL B 1 176 ? -13.188 -23.047 12.539 1 97.69 176 VAL B N 1
ATOM 4344 C CA . VAL B 1 176 ? -13.5 -24.469 12.453 1 97.69 176 VAL B CA 1
ATOM 4345 C C . VAL B 1 176 ? -12.617 -25.25 13.43 1 97.69 176 VAL B C 1
ATOM 4347 O O . VAL B 1 176 ? -11.391 -25.141 13.391 1 97.69 176 VAL B O 1
ATOM 4350 N N . ASP B 1 177 ? -13.164 -26 14.359 1 96.88 177 ASP B N 1
ATOM 4351 C CA . ASP B 1 177 ? -12.445 -26.891 15.258 1 96.88 177 ASP B CA 1
ATOM 4352 C C . ASP B 1 177 ? -11.938 -28.125 14.508 1 96.88 177 ASP B C 1
ATOM 4354 O O . ASP B 1 177 ? -12.516 -29.203 14.617 1 96.88 177 ASP B O 1
ATOM 4358 N N . GLY B 1 178 ? -10.961 -27.969 13.828 1 92.12 178 GLY B N 1
ATOM 4359 C CA . GLY B 1 178 ? -10.352 -28.953 12.945 1 92.12 178 GLY B CA 1
ATOM 4360 C C . GLY B 1 178 ? -9.133 -28.422 12.211 1 92.12 178 GLY B C 1
ATOM 4361 O O . GLY B 1 178 ? -8.633 -27.344 12.539 1 92.12 178 GLY B O 1
ATOM 4362 N N . THR B 1 179 ? -8.625 -29.172 11.32 1 87.75 179 THR B N 1
ATOM 4363 C CA . THR B 1 179 ? -7.461 -28.797 10.516 1 87.75 179 THR B CA 1
ATOM 4364 C C . THR B 1 179 ? -7.863 -27.875 9.375 1 87.75 179 THR B C 1
ATOM 4366 O O . THR B 1 179 ? -9.055 -27.641 9.148 1 87.75 179 THR B O 1
ATOM 4369 N N . TYR B 1 180 ? -6.887 -27.375 8.742 1 87.94 180 TYR B N 1
ATOM 4370 C CA . TYR B 1 180 ? -7.152 -26.562 7.566 1 87.94 180 TYR B CA 1
ATOM 4371 C C . TYR B 1 180 ? -7.961 -27.328 6.535 1 87.94 180 TYR B C 1
ATOM 4373 O O . TYR B 1 180 ? -8.891 -26.797 5.93 1 87.94 180 TYR B O 1
ATOM 4381 N N . ASP B 1 181 ? -7.609 -28.547 6.348 1 88.56 181 ASP B N 1
ATOM 4382 C CA . ASP B 1 181 ? -8.297 -29.391 5.363 1 88.56 181 ASP B CA 1
ATOM 4383 C C . ASP B 1 181 ? -9.773 -29.531 5.711 1 88.56 181 ASP B C 1
ATOM 4385 O O . ASP B 1 181 ? -10.633 -29.516 4.82 1 88.56 181 ASP B O 1
ATOM 4389 N N . MET B 1 182 ? -10.039 -29.625 6.953 1 92.69 182 MET B N 1
ATOM 4390 C CA . MET B 1 182 ? -11.422 -29.766 7.406 1 92.69 182 MET B CA 1
ATOM 4391 C C . MET B 1 182 ? -12.195 -28.469 7.176 1 92.69 182 MET B C 1
ATOM 4393 O O . MET B 1 182 ? -13.359 -28.484 6.77 1 92.69 182 MET B O 1
ATOM 4397 N N . ALA B 1 183 ? -11.531 -27.375 7.465 1 94.19 183 ALA B N 1
ATOM 4398 C CA . ALA B 1 183 ? -12.156 -26.078 7.211 1 94.19 183 ALA B CA 1
ATOM 4399 C C . ALA B 1 183 ? -12.453 -25.891 5.727 1 94.19 183 ALA B C 1
ATOM 4401 O O . ALA B 1 183 ? -13.531 -25.406 5.359 1 94.19 183 ALA B O 1
ATOM 4402 N N . PHE B 1 184 ? -11.539 -26.281 4.914 1 92.69 184 PHE B N 1
ATOM 4403 C CA . PHE B 1 184 ? -11.695 -26.172 3.469 1 92.69 184 PHE B CA 1
ATOM 4404 C C . PHE B 1 184 ? -12.859 -27.031 2.99 1 92.69 184 PHE B C 1
ATOM 4406 O O . PHE B 1 184 ? -13.68 -26.578 2.189 1 92.69 184 PHE B O 1
ATOM 4413 N N . GLU B 1 185 ? -12.883 -28.219 3.451 1 94.44 185 GLU B N 1
ATOM 4414 C CA . GLU B 1 185 ? -13.945 -29.141 3.062 1 94.44 185 GLU B CA 1
ATOM 4415 C C . GLU B 1 185 ? -15.312 -28.609 3.498 1 94.44 185 GLU B C 1
ATOM 4417 O O . GLU B 1 185 ? -16.281 -28.688 2.742 1 94.44 185 GLU B O 1
ATOM 4422 N N . LEU B 1 186 ? -15.359 -28.156 4.723 1 96.88 186 LEU B N 1
ATOM 4423 C CA . LEU B 1 186 ? -16.609 -27.609 5.227 1 96.88 186 LEU B CA 1
ATOM 4424 C C . LEU B 1 186 ? -17.047 -26.406 4.391 1 96.88 186 LEU B C 1
ATOM 4426 O O . LEU B 1 186 ? -18.234 -26.266 4.082 1 96.88 186 LEU B O 1
ATOM 4430 N N . CYS B 1 187 ? -16.141 -25.562 4.066 1 96.62 187 CYS B N 1
ATOM 4431 C CA . CYS B 1 187 ? -16.391 -24.422 3.207 1 96.62 187 CYS B CA 1
ATOM 4432 C C . CYS B 1 187 ? -16.969 -24.859 1.865 1 96.62 187 CYS B C 1
ATOM 4434 O O . CYS B 1 187 ? -17.969 -24.297 1.396 1 96.62 187 CYS B O 1
ATOM 4436 N N . THR B 1 188 ? -16.406 -25.859 1.291 1 95.06 188 THR B N 1
ATOM 4437 C CA . THR B 1 188 ? -16.812 -26.375 -0.011 1 95.06 188 THR B CA 1
ATOM 4438 C C . THR B 1 188 ? -18.219 -26.953 0.057 1 95.06 188 THR B C 1
ATOM 4440 O O . THR B 1 188 ? -19.062 -26.688 -0.811 1 95.06 188 THR B O 1
ATOM 4443 N N . ARG B 1 189 ? -18.453 -27.719 1.078 1 96.94 189 ARG B N 1
ATOM 4444 C CA . ARG B 1 189 ? -19.766 -28.328 1.248 1 96.94 189 ARG B CA 1
ATOM 4445 C C . ARG B 1 189 ? -20.844 -27.266 1.43 1 96.94 189 ARG B C 1
ATOM 4447 O O . ARG B 1 189 ? -21.938 -27.391 0.865 1 96.94 189 ARG B O 1
ATOM 4454 N N . ALA B 1 190 ? -20.516 -26.297 2.217 1 97.25 190 ALA B N 1
ATOM 4455 C CA . ALA B 1 190 ? -21.469 -25.219 2.443 1 97.25 190 ALA B CA 1
ATOM 4456 C C . ALA B 1 190 ? -21.75 -24.453 1.15 1 97.25 190 ALA B C 1
ATOM 4458 O O . ALA B 1 190 ? -22.906 -24.141 0.85 1 97.25 190 ALA B O 1
ATOM 4459 N N . ALA B 1 191 ? -20.75 -24.141 0.38 1 96.5 191 ALA B N 1
ATOM 4460 C CA . ALA B 1 191 ? -20.891 -23.422 -0.882 1 96.5 191 ALA B CA 1
ATOM 4461 C C . ALA B 1 191 ? -21.781 -24.188 -1.853 1 96.5 191 ALA B C 1
ATOM 4463 O O . ALA B 1 191 ? -22.656 -23.609 -2.508 1 96.5 191 ALA B O 1
ATOM 4464 N N . GLU B 1 192 ? -21.516 -25.469 -1.933 1 94.94 192 GLU B N 1
ATOM 4465 C CA . GLU B 1 192 ? -22.281 -26.328 -2.824 1 94.94 192 GLU B CA 1
ATOM 4466 C C . GLU B 1 192 ? -23.75 -26.391 -2.389 1 94.94 192 GLU B C 1
ATOM 4468 O O . GLU B 1 192 ? -24.656 -26.266 -3.215 1 94.94 192 GLU B O 1
ATOM 4473 N N . LYS B 1 193 ? -23.953 -26.578 -1.152 1 96.94 193 LYS B N 1
ATOM 4474 C CA . LYS B 1 193 ? -25.297 -26.781 -0.633 1 96.94 193 LYS B CA 1
ATOM 4475 C C . LYS B 1 193 ? -26.125 -25.516 -0.771 1 96.94 193 LYS B C 1
ATOM 4477 O O . LYS B 1 193 ? -27.328 -25.578 -1.077 1 96.94 193 LYS B O 1
ATOM 4482 N N . TYR B 1 194 ? -25.5 -24.375 -0.555 1 96.81 194 TYR B N 1
ATOM 4483 C CA . TYR B 1 194 ? -26.297 -23.172 -0.425 1 96.81 194 TYR B CA 1
ATOM 4484 C C . TYR B 1 194 ? -26.062 -22.234 -1.606 1 96.81 194 TYR B C 1
ATOM 4486 O O . TYR B 1 194 ? -26.531 -21.094 -1.605 1 96.81 194 TYR B O 1
ATOM 4494 N N . GLY B 1 195 ? -25.328 -22.641 -2.57 1 95.75 195 GLY B N 1
ATOM 4495 C CA . GLY B 1 195 ? -25.141 -21.875 -3.793 1 95.75 195 GLY B CA 1
ATOM 4496 C C . GLY B 1 195 ? -24.234 -20.672 -3.613 1 95.75 195 GLY B C 1
ATOM 4497 O O . GLY B 1 195 ? -24.516 -19.609 -4.164 1 95.75 195 GLY B O 1
ATOM 4498 N N . TRP B 1 196 ? -23.234 -20.781 -2.734 1 97.62 196 TRP B N 1
ATOM 4499 C CA . TRP B 1 196 ? -22.234 -19.734 -2.594 1 97.62 196 TRP B CA 1
ATOM 4500 C C . TRP B 1 196 ? -21.156 -19.859 -3.67 1 97.62 196 TRP B C 1
ATOM 4502 O O . TRP B 1 196 ? -20.969 -20.938 -4.246 1 97.62 196 TRP B O 1
ATOM 4512 N N . TYR B 1 197 ? -20.578 -18.75 -4.074 1 97.75 197 TYR B N 1
ATOM 4513 C CA . TYR B 1 197 ? -19.453 -18.766 -5.004 1 97.75 197 TYR B CA 1
ATOM 4514 C C . TYR B 1 197 ? -18.141 -18.906 -4.258 1 97.75 197 TYR B C 1
ATOM 4516 O O . TYR B 1 197 ? -17.859 -18.141 -3.332 1 97.75 197 TYR B O 1
ATOM 4524 N N . SER B 1 198 ? -17.344 -19.844 -4.684 1 97.12 198 SER B N 1
ATOM 4525 C CA . SER B 1 198 ? -16.109 -20.141 -3.965 1 97.12 198 SER B CA 1
ATOM 4526 C C . SER B 1 198 ? -14.906 -19.453 -4.605 1 97.12 198 SER B C 1
ATOM 4528 O O . SER B 1 198 ? -14.688 -19.562 -5.812 1 97.12 198 SER B O 1
ATOM 4530 N N . ARG B 1 199 ? -14.148 -18.75 -3.732 1 96 199 ARG B N 1
ATOM 4531 C CA . ARG B 1 199 ? -12.898 -18.141 -4.168 1 96 199 ARG B CA 1
ATOM 4532 C C . ARG B 1 199 ? -11.703 -19.047 -3.885 1 96 199 ARG B C 1
ATOM 4534 O O . ARG B 1 199 ? -10.633 -18.578 -3.494 1 96 199 ARG B O 1
ATOM 4541 N N . SER B 1 200 ? -11.867 -20.297 -3.854 1 89.56 200 SER B N 1
ATOM 4542 C CA . SER B 1 200 ? -10.797 -21.234 -3.543 1 89.56 200 SER B CA 1
ATOM 4543 C C . SER B 1 200 ? -9.625 -21.062 -4.508 1 89.56 200 SER B C 1
ATOM 4545 O O . SER B 1 200 ? -9.773 -21.281 -5.711 1 89.56 200 SER B O 1
ATOM 4547 N N . THR B 1 201 ? -8.492 -20.766 -3.889 1 89.25 201 THR B N 1
ATOM 4548 C CA . THR B 1 201 ? -7.293 -20.5 -4.672 1 89.25 201 THR B CA 1
ATOM 4549 C C . THR B 1 201 ? -6.832 -21.75 -5.402 1 89.25 201 THR B C 1
ATOM 4551 O O . THR B 1 201 ? -6.715 -22.828 -4.793 1 89.25 201 THR B O 1
ATOM 4554 N N . GLY B 1 202 ? -6.648 -21.641 -6.668 1 90 202 GLY B N 1
ATOM 4555 C CA . GLY B 1 202 ? -6.055 -22.719 -7.441 1 90 202 GLY B CA 1
ATOM 4556 C C . GLY B 1 202 ? -7.082 -23.688 -8.008 1 90 202 GLY B C 1
ATOM 4557 O O . GLY B 1 202 ? -6.746 -24.562 -8.797 1 90 202 GLY B O 1
ATOM 4558 N N . ILE B 1 203 ? -8.297 -23.484 -7.535 1 92.12 203 ILE B N 1
ATOM 4559 C CA . ILE B 1 203 ? -9.359 -24.359 -8.039 1 92.12 203 ILE B CA 1
ATOM 4560 C C . ILE B 1 203 ? -10.312 -23.531 -8.914 1 92.12 203 ILE B C 1
ATOM 4562 O O . ILE B 1 203 ? -10.625 -23.938 -10.039 1 92.12 203 ILE B O 1
ATOM 4566 N N . ASN B 1 204 ? -10.742 -22.422 -8.383 1 96.69 204 ASN B N 1
ATOM 4567 C CA . ASN B 1 204 ? -11.516 -21.484 -9.195 1 96.69 204 ASN B CA 1
ATOM 4568 C C . ASN B 1 204 ? -10.672 -20.891 -10.32 1 96.69 204 ASN B C 1
ATOM 4570 O O . ASN B 1 204 ? -9.734 -20.141 -10.062 1 96.69 204 ASN B O 1
ATOM 4574 N N . SER B 1 205 ? -11.039 -21.188 -11.578 1 97.31 205 SER B N 1
ATOM 4575 C CA . SER B 1 205 ? -10.242 -20.781 -12.734 1 97.31 205 SER B CA 1
ATOM 4576 C C . SER B 1 205 ? -10.141 -19.266 -12.828 1 97.31 205 SER B C 1
ATOM 4578 O O . SER B 1 205 ? -9.219 -18.734 -13.453 1 97.31 205 SER B O 1
ATOM 4580 N N . PHE B 1 206 ? -10.984 -18.562 -12.164 1 97.69 206 PHE B N 1
ATOM 4581 C CA . PHE B 1 206 ? -10.984 -17.094 -12.242 1 97.69 206 PHE B CA 1
ATOM 4582 C C . PHE B 1 206 ? -9.898 -16.516 -11.344 1 97.69 206 PHE B C 1
ATOM 4584 O O . PHE B 1 206 ? -9.539 -15.336 -11.484 1 97.69 206 PHE B O 1
ATOM 4591 N N . THR B 1 207 ? -9.352 -17.312 -10.391 1 98.25 207 THR B N 1
ATOM 4592 C CA . THR B 1 207 ? -8.25 -16.812 -9.586 1 98.25 207 THR B CA 1
ATOM 4593 C C . THR B 1 207 ? -7.016 -16.562 -10.445 1 98.25 207 THR B C 1
ATOM 4595 O O . THR B 1 207 ? -6.355 -15.531 -10.312 1 98.25 207 THR B O 1
ATOM 4598 N N . SER B 1 208 ? -6.734 -17.484 -11.406 1 98.5 208 SER B N 1
ATOM 4599 C CA . SER B 1 208 ? -5.609 -17.25 -12.305 1 98.5 208 SER B CA 1
ATOM 4600 C C . SER B 1 208 ? -5.93 -16.156 -13.312 1 98.5 208 SER B C 1
ATOM 4602 O O . SER B 1 208 ? -5.043 -15.406 -13.727 1 98.5 208 SER B O 1
ATOM 4604 N N . GLU B 1 209 ? -7.23 -16 -13.695 1 98.31 209 GLU B N 1
ATOM 4605 C CA . GLU B 1 209 ? -7.641 -14.953 -14.617 1 98.31 209 GLU B CA 1
ATOM 4606 C C . GLU B 1 209 ? -7.426 -13.57 -14.008 1 98.31 209 GLU B C 1
ATOM 4608 O O . GLU B 1 209 ? -6.996 -12.641 -14.703 1 98.31 209 GLU B O 1
ATOM 4613 N N . GLY B 1 210 ? -7.773 -13.484 -12.711 1 98.62 210 GLY B N 1
ATOM 4614 C CA . GLY B 1 210 ? -7.48 -12.227 -12.031 1 98.62 210 GLY B CA 1
ATOM 4615 C C . GLY B 1 210 ? -5.992 -11.961 -11.898 1 98.62 210 GLY B C 1
ATOM 4616 O O . GLY B 1 210 ? -5.531 -10.852 -12.18 1 98.62 210 GLY B O 1
ATOM 4617 N N . LYS B 1 211 ? -5.266 -12.992 -11.539 1 98.81 211 LYS B N 1
ATOM 4618 C CA . LYS B 1 211 ? -3.836 -12.852 -11.273 1 98.81 211 LYS B CA 1
ATOM 4619 C C . LYS B 1 211 ? -3.062 -12.594 -12.562 1 98.81 211 LYS B C 1
ATOM 4621 O O . LYS B 1 211 ? -2.008 -11.953 -12.547 1 98.81 211 LYS B O 1
ATOM 4626 N N . LYS B 1 212 ? -3.568 -12.992 -13.727 1 98.75 212 LYS B N 1
ATOM 4627 C CA . LYS B 1 212 ? -2.848 -12.812 -14.984 1 98.75 212 LYS B CA 1
ATOM 4628 C C . LYS B 1 212 ? -2.686 -11.328 -15.312 1 98.75 212 LYS B C 1
ATOM 4630 O O . LYS B 1 212 ? -1.818 -10.953 -16.109 1 98.75 212 LYS B O 1
ATOM 4635 N N . THR B 1 213 ? -3.529 -10.461 -14.727 1 98.88 213 THR B N 1
ATOM 4636 C CA . THR B 1 213 ? -3.479 -9.039 -15.039 1 98.88 213 THR B CA 1
ATOM 4637 C C . THR B 1 213 ? -2.146 -8.438 -14.594 1 98.88 213 THR B C 1
ATOM 4639 O O . THR B 1 213 ? -1.752 -7.371 -15.078 1 98.88 213 THR B O 1
ATOM 4642 N N . VAL B 1 214 ? -1.454 -9.102 -13.68 1 98.94 214 VAL B N 1
ATOM 4643 C CA . VAL B 1 214 ? -0.143 -8.609 -13.266 1 98.94 214 VAL B CA 1
ATOM 4644 C C . VAL B 1 214 ? 0.819 -8.648 -14.453 1 98.94 214 VAL B C 1
ATOM 4646 O O . VAL B 1 214 ? 1.636 -7.742 -14.625 1 98.94 214 VAL B O 1
ATOM 4649 N N . SER B 1 215 ? 0.694 -9.688 -15.266 1 98.94 215 SER B N 1
ATOM 4650 C CA . SER B 1 215 ? 1.548 -9.828 -16.438 1 98.94 215 SER B CA 1
ATOM 4651 C C . SER B 1 215 ? 1.181 -8.812 -17.516 1 98.94 215 SER B C 1
ATOM 4653 O O . SER B 1 215 ? 2.057 -8.281 -18.203 1 98.94 215 SER B O 1
ATOM 4655 N N . LEU B 1 216 ? -0.129 -8.562 -17.703 1 98.94 216 LEU B N 1
ATOM 4656 C CA . LEU B 1 216 ? -0.563 -7.535 -18.641 1 98.94 216 LEU B CA 1
ATOM 4657 C C . LEU B 1 216 ? 0.005 -6.176 -18.25 1 98.94 216 LEU B C 1
ATOM 4659 O O . LEU B 1 216 ? 0.508 -5.445 -19.109 1 98.94 216 LEU B O 1
ATOM 4663 N N . GLU B 1 217 ? -0.054 -5.945 -17.016 1 98.88 217 GLU B N 1
ATOM 4664 C CA . GLU B 1 217 ? 0.443 -4.676 -16.5 1 98.88 217 GLU B CA 1
ATOM 4665 C C . GLU B 1 217 ? 1.963 -4.594 -16.594 1 98.88 217 GLU B C 1
ATOM 4667 O O . GLU B 1 217 ? 2.512 -3.543 -16.938 1 98.88 217 GLU B O 1
ATOM 4672 N N . ILE B 1 218 ? 2.688 -5.68 -16.25 1 98.94 218 ILE B N 1
ATOM 4673 C CA . ILE B 1 218 ? 4.137 -5.727 -16.391 1 98.94 218 ILE B CA 1
ATOM 4674 C C . ILE B 1 218 ? 4.531 -5.43 -17.844 1 98.94 218 ILE B C 1
ATOM 4676 O O . ILE B 1 218 ? 5.445 -4.645 -18.094 1 98.94 218 ILE B O 1
ATOM 4680 N N . ALA B 1 219 ? 3.838 -6.039 -18.766 1 98.94 219 ALA B N 1
ATOM 4681 C CA . ALA B 1 219 ? 4.152 -5.852 -20.172 1 98.94 219 ALA B CA 1
ATOM 4682 C C . ALA B 1 219 ? 3.936 -4.402 -20.594 1 98.94 219 ALA B C 1
ATOM 4684 O O . ALA B 1 219 ? 4.762 -3.826 -21.312 1 98.94 219 ALA B O 1
ATOM 4685 N N . GLU B 1 220 ? 2.834 -3.818 -20.219 1 98.69 220 GLU B N 1
ATOM 4686 C CA . GLU B 1 220 ? 2.529 -2.43 -20.547 1 98.69 220 GLU B CA 1
ATOM 4687 C C . GLU B 1 220 ? 3.553 -1.479 -19.938 1 98.69 220 GLU B C 1
ATOM 4689 O O . GLU B 1 220 ? 4.051 -0.576 -20.609 1 98.69 220 GLU B O 1
ATOM 4694 N N . GLN B 1 221 ? 3.891 -1.679 -18.719 1 98.5 221 GLN B N 1
ATOM 4695 C CA . GLN B 1 221 ? 4.793 -0.795 -17.984 1 98.5 221 GLN B CA 1
ATOM 4696 C C . GLN B 1 221 ? 6.234 -0.967 -18.453 1 98.5 221 GLN B C 1
ATOM 4698 O O . GLN B 1 221 ? 7 -0.003 -18.5 1 98.5 221 GLN B O 1
ATOM 4703 N N . THR B 1 222 ? 6.625 -2.221 -18.734 1 98.62 222 THR B N 1
ATOM 4704 C CA . THR B 1 222 ? 7.926 -2.428 -19.359 1 98.62 222 THR B CA 1
ATOM 4705 C C . THR B 1 222 ? 8 -1.712 -20.703 1 98.62 222 THR B C 1
ATOM 4707 O O . THR B 1 222 ? 9.039 -1.146 -21.047 1 98.62 222 THR B O 1
ATOM 4710 N N . GLY B 1 223 ? 6.887 -1.811 -21.438 1 98.5 223 GLY B N 1
ATOM 4711 C CA . GLY B 1 223 ? 6.801 -1.05 -22.688 1 98.5 223 GLY B CA 1
ATOM 4712 C C . GLY B 1 223 ? 7.043 0.435 -22.484 1 98.5 223 GLY B C 1
ATOM 4713 O O . GLY B 1 223 ? 7.75 1.062 -23.281 1 98.5 223 GLY B O 1
ATOM 4714 N N . GLU B 1 224 ? 6.504 1.004 -21.453 1 96.69 224 GLU B N 1
ATOM 4715 C CA . GLU B 1 224 ? 6.715 2.416 -21.156 1 96.69 224 GLU B CA 1
ATOM 4716 C C . GLU B 1 224 ? 8.195 2.727 -20.969 1 96.69 224 GLU B C 1
ATOM 4718 O O . GLU B 1 224 ? 8.695 3.736 -21.469 1 96.69 224 GLU B O 1
ATOM 4723 N N . TYR B 1 225 ? 8.898 1.882 -20.219 1 96.19 225 TYR B N 1
ATOM 4724 C CA . TYR B 1 225 ? 10.328 2.066 -20 1 96.19 225 TYR B CA 1
ATOM 4725 C C . TYR B 1 225 ? 11.078 2.047 -21.328 1 96.19 225 TYR B C 1
ATOM 4727 O O . TYR B 1 225 ? 12.094 2.734 -21.484 1 96.19 225 TYR B O 1
ATOM 4735 N N . LYS B 1 226 ? 10.523 1.274 -22.219 1 97 226 LYS B N 1
ATOM 4736 C CA . LYS B 1 226 ? 11.273 1.03 -23.453 1 97 226 LYS B CA 1
ATOM 4737 C C . LYS B 1 226 ? 10.727 1.875 -24.609 1 97 226 LYS B C 1
ATOM 4739 O O . LYS B 1 226 ? 11.203 1.774 -25.734 1 97 226 LYS B O 1
ATOM 4744 N N . GLY B 1 227 ? 9.703 2.666 -24.406 1 96.69 227 GLY B N 1
ATOM 4745 C CA . GLY B 1 227 ? 9.117 3.539 -25.406 1 96.69 227 GLY B CA 1
ATOM 4746 C C . GLY B 1 227 ? 8.266 2.797 -26.422 1 96.69 227 GLY B C 1
ATOM 4747 O O . GLY B 1 227 ? 8.219 3.172 -27.594 1 96.69 227 GLY B O 1
ATOM 4748 N N . THR B 1 228 ? 7.664 1.613 -25.984 1 97.38 228 THR B N 1
ATOM 4749 C CA . THR B 1 228 ? 6.75 0.82 -26.797 1 97.38 228 THR B CA 1
ATOM 4750 C C . THR B 1 228 ? 5.441 0.575 -26.062 1 97.38 228 THR B C 1
ATOM 4752 O O . THR B 1 228 ? 5.332 0.866 -24.875 1 97.38 228 THR B O 1
ATOM 4755 N N . ALA B 1 229 ? 4.449 0.135 -26.781 1 97 229 ALA B N 1
ATOM 4756 C CA . ALA B 1 229 ? 3.158 -0.116 -26.156 1 97 229 ALA B CA 1
ATOM 4757 C C . ALA B 1 229 ? 3.238 -1.297 -25.188 1 97 229 ALA B C 1
ATOM 4759 O O . ALA B 1 229 ? 2.689 -1.243 -24.094 1 97 229 ALA B O 1
ATOM 4760 N N . TRP B 1 230 ? 3.918 -2.383 -25.672 1 98.31 230 TRP B N 1
ATOM 4761 C CA . TRP B 1 230 ? 4.102 -3.609 -24.906 1 98.31 230 TRP B CA 1
ATOM 4762 C C . TRP B 1 230 ? 5.535 -4.117 -25.031 1 98.31 230 TRP B C 1
ATOM 4764 O O . TRP B 1 230 ? 6.137 -4.039 -26.094 1 98.31 230 TRP B O 1
ATOM 4774 N N . SER B 1 231 ? 6.09 -4.527 -23.953 1 98.62 231 SER B N 1
ATOM 4775 C CA . SER B 1 231 ? 7.379 -5.211 -23.922 1 98.62 231 SER B CA 1
ATOM 4776 C C . SER B 1 231 ? 7.484 -6.141 -22.719 1 98.62 231 SER B C 1
ATOM 4778 O O . SER B 1 231 ? 6.707 -6.02 -21.766 1 98.62 231 SER B O 1
ATOM 4780 N N . VAL B 1 232 ? 8.305 -7.113 -22.812 1 98.75 232 VAL B N 1
ATOM 4781 C CA . VAL B 1 232 ? 8.445 -8.062 -21.719 1 98.75 232 VAL B CA 1
ATOM 4782 C C . VAL B 1 232 ? 9.914 -8.211 -21.344 1 98.75 232 VAL B C 1
ATOM 4784 O O . VAL B 1 232 ? 10.797 -8.086 -22.203 1 98.75 232 VAL B O 1
ATOM 4787 N N . PRO B 1 233 ? 10.25 -8.445 -20.062 1 98.81 233 PRO B N 1
ATOM 4788 C CA . PRO B 1 233 ? 11.609 -8.812 -19.688 1 98.81 233 PRO B CA 1
ATOM 4789 C C . PRO B 1 233 ? 12.008 -10.203 -20.172 1 98.81 233 PRO B C 1
ATOM 4791 O O . PRO B 1 233 ? 11.18 -10.922 -20.75 1 98.81 233 PRO B O 1
ATOM 4794 N N . ASP B 1 234 ? 13.305 -10.516 -20 1 98.88 234 ASP B N 1
ATOM 4795 C CA . ASP B 1 234 ? 13.766 -11.859 -20.359 1 98.88 234 ASP B CA 1
ATOM 4796 C C . ASP B 1 234 ? 13.219 -12.898 -19.391 1 98.88 234 ASP B C 1
ATOM 4798 O O . ASP B 1 234 ? 12.812 -13.992 -19.797 1 98.88 234 ASP B O 1
ATOM 4802 N N . TRP B 1 235 ? 13.211 -12.531 -18.109 1 98.94 235 TRP B N 1
ATOM 4803 C CA . TRP B 1 235 ? 12.781 -13.445 -17.062 1 98.94 235 TRP B CA 1
ATOM 4804 C C . TRP B 1 235 ? 11.781 -12.766 -16.125 1 98.94 235 TRP B C 1
ATOM 4806 O O . TRP B 1 235 ? 11.883 -11.562 -15.859 1 98.94 235 TRP B O 1
ATOM 4816 N N . VAL B 1 236 ? 10.852 -13.469 -15.664 1 98.94 236 VAL B N 1
ATOM 4817 C CA . VAL B 1 236 ? 9.969 -13.062 -14.578 1 98.94 236 VAL B CA 1
ATOM 4818 C C . VAL B 1 236 ? 10.078 -14.062 -13.43 1 98.94 236 VAL B C 1
ATOM 4820 O O . VAL B 1 236 ? 9.867 -15.266 -13.617 1 98.94 236 VAL B O 1
ATOM 4823 N N . CYS B 1 237 ? 10.438 -13.578 -12.242 1 98.94 237 CYS B N 1
ATOM 4824 C CA . CYS B 1 237 ? 10.633 -14.414 -11.07 1 98.94 237 CYS B CA 1
ATOM 4825 C C . CYS B 1 237 ? 9.453 -14.297 -10.109 1 98.94 237 CYS B C 1
ATOM 4827 O O . CYS B 1 237 ? 9.031 -13.188 -9.773 1 98.94 237 CYS B O 1
ATOM 4829 N N . VAL B 1 238 ? 8.945 -15.406 -9.672 1 98.75 238 VAL B N 1
ATOM 4830 C CA . VAL B 1 238 ? 7.789 -15.375 -8.781 1 98.75 238 VAL B CA 1
ATOM 4831 C C . VAL B 1 238 ? 7.875 -16.531 -7.789 1 98.75 238 VAL B C 1
ATOM 4833 O O . VAL B 1 238 ? 8.359 -17.609 -8.125 1 98.75 238 VAL B O 1
ATOM 4836 N N . SER B 1 239 ? 7.391 -16.312 -6.566 1 98.88 239 SER B N 1
ATOM 4837 C CA . SER B 1 239 ? 7.355 -17.344 -5.535 1 98.88 239 SER B CA 1
ATOM 4838 C C . SER B 1 239 ? 6.207 -18.312 -5.77 1 98.88 239 SER B C 1
ATOM 4840 O O . SER B 1 239 ? 5.184 -17.953 -6.352 1 98.88 239 SER B O 1
ATOM 4842 N N . VAL B 1 240 ? 6.398 -19.562 -5.25 1 98.69 240 VAL B N 1
ATOM 4843 C CA . VAL B 1 240 ? 5.438 -20.609 -5.605 1 98.69 240 VAL B CA 1
ATOM 4844 C C . VAL B 1 240 ? 4.91 -21.281 -4.336 1 98.69 240 VAL B C 1
ATOM 4846 O O . VAL B 1 240 ? 5.691 -21.766 -3.516 1 98.69 240 VAL B O 1
ATOM 4849 N N . GLY B 1 241 ? 3.645 -21.188 -4.145 1 96.56 241 GLY B N 1
ATOM 4850 C CA . GLY B 1 241 ? 2.898 -21.984 -3.186 1 96.56 241 GLY B CA 1
ATOM 4851 C C . GLY B 1 241 ? 1.961 -22.984 -3.84 1 96.56 241 GLY B C 1
ATOM 4852 O O . GLY B 1 241 ? 2.4 -24.031 -4.34 1 96.56 241 GLY B O 1
ATOM 4853 N N . ASP B 1 242 ? 0.757 -22.531 -4.133 1 95.69 242 ASP B N 1
ATOM 4854 C CA . ASP B 1 242 ? -0.271 -23.359 -4.754 1 95.69 242 ASP B CA 1
ATOM 4855 C C . ASP B 1 242 ? -0.078 -23.422 -6.266 1 95.69 242 ASP B C 1
ATOM 4857 O O . ASP B 1 242 ? -0.784 -24.172 -6.953 1 95.69 242 ASP B O 1
ATOM 4861 N N . GLY B 1 243 ? 0.87 -22.734 -6.695 1 98.12 243 GLY B N 1
ATOM 4862 C CA . GLY B 1 243 ? 1.179 -22.75 -8.117 1 98.12 243 GLY B CA 1
ATOM 4863 C C . GLY B 1 243 ? 0.331 -21.781 -8.914 1 98.12 243 GLY B C 1
ATOM 4864 O O . GLY B 1 243 ? 0.626 -21.5 -10.078 1 98.12 243 GLY B O 1
ATOM 4865 N N . ASN B 1 244 ? -0.614 -21.156 -8.273 1 98.38 244 ASN B N 1
ATOM 4866 C CA . ASN B 1 244 ? -1.646 -20.406 -8.977 1 98.38 244 ASN B CA 1
ATOM 4867 C C . ASN B 1 244 ? -1.119 -19.062 -9.492 1 98.38 244 ASN B C 1
ATOM 4869 O O . ASN B 1 244 ? -1.538 -18.594 -10.547 1 98.38 244 ASN B O 1
ATOM 4873 N N . ILE B 1 245 ? -0.168 -18.391 -8.781 1 98.75 245 ILE B N 1
ATOM 4874 C CA . ILE B 1 245 ? 0.401 -17.141 -9.281 1 98.75 245 ILE B CA 1
ATOM 4875 C C . ILE B 1 245 ? 1.25 -17.422 -10.523 1 98.75 245 ILE B C 1
ATOM 4877 O O . ILE B 1 245 ? 1.217 -16.656 -11.492 1 98.75 245 ILE B O 1
ATOM 4881 N N . VAL B 1 246 ? 1.985 -18.531 -10.523 1 98.88 246 VAL B N 1
ATOM 4882 C CA . VAL B 1 246 ? 2.76 -18.906 -11.703 1 98.88 246 VAL B CA 1
ATOM 4883 C C . VAL B 1 246 ? 1.828 -19.094 -12.898 1 98.88 246 VAL B C 1
ATOM 4885 O O . VAL B 1 246 ? 2.107 -18.594 -13.992 1 98.88 246 VAL B O 1
ATOM 4888 N N . THR B 1 247 ? 0.739 -19.781 -12.633 1 98.81 247 THR B N 1
ATOM 4889 C CA . THR B 1 247 ? -0.251 -20.016 -13.68 1 98.81 247 THR B CA 1
ATOM 4890 C C . THR B 1 247 ? -0.78 -18.688 -14.227 1 98.81 247 THR B C 1
ATOM 4892 O O . THR B 1 247 ? -0.874 -18.516 -15.445 1 98.81 247 THR B O 1
ATOM 4895 N N . GLY B 1 248 ? -1.169 -17.781 -13.344 1 98.88 248 GLY B N 1
ATOM 4896 C CA . GLY B 1 248 ? -1.654 -16.469 -13.758 1 98.88 248 GLY B CA 1
ATOM 4897 C C . GLY B 1 248 ? -0.627 -15.672 -14.539 1 98.88 248 GLY B C 1
ATOM 4898 O O . GLY B 1 248 ? -0.943 -15.094 -15.578 1 98.88 248 GLY B O 1
ATOM 4899 N N . VAL B 1 249 ? 0.604 -15.672 -14.031 1 98.94 249 VAL B N 1
ATOM 4900 C CA . VAL B 1 249 ? 1.683 -14.938 -14.68 1 98.94 249 VAL B CA 1
ATOM 4901 C C . VAL B 1 249 ? 1.898 -15.461 -16.094 1 98.94 249 VAL B C 1
ATOM 4903 O O . VAL B 1 249 ? 1.94 -14.688 -17.047 1 98.94 249 VAL B O 1
ATOM 4906 N N . TYR B 1 250 ? 1.968 -16.797 -16.234 1 98.94 250 TYR B N 1
ATOM 4907 C CA . TYR B 1 250 ? 2.131 -17.422 -17.531 1 98.94 250 TYR B CA 1
ATOM 4908 C C . TYR B 1 250 ? 0.97 -17.078 -18.453 1 98.94 250 TYR B C 1
ATOM 4910 O O . TYR B 1 250 ? 1.182 -16.688 -19.609 1 98.94 250 TYR B O 1
ATOM 4918 N N . LYS B 1 251 ? -0.172 -17.203 -17.969 1 98.88 251 LYS B N 1
ATOM 4919 C CA . LYS B 1 251 ? -1.364 -17 -18.781 1 98.88 251 LYS B CA 1
ATOM 4920 C C . LYS B 1 251 ? -1.433 -15.578 -19.328 1 98.88 251 LYS B C 1
ATOM 4922 O O . LYS B 1 251 ? -1.832 -15.367 -20.469 1 98.88 251 LYS B O 1
ATOM 4927 N N . GLY B 1 252 ? -1.103 -14.578 -18.484 1 98.88 252 GLY B N 1
ATOM 4928 C CA . GLY B 1 252 ? -1.113 -13.203 -18.953 1 98.88 252 GLY B CA 1
ATOM 4929 C C . GLY B 1 252 ? -0.211 -12.961 -20.141 1 98.88 252 GLY B C 1
ATOM 4930 O O . GLY B 1 252 ? -0.638 -12.375 -21.141 1 98.88 252 GLY B O 1
ATOM 4931 N N . PHE B 1 253 ? 1.012 -13.445 -20.062 1 98.94 253 PHE B N 1
ATOM 4932 C CA . PHE B 1 253 ? 1.95 -13.281 -21.172 1 98.94 253 PHE B CA 1
ATOM 4933 C C . PHE B 1 253 ? 1.518 -14.109 -22.375 1 98.94 253 PHE B C 1
ATOM 4935 O O . PHE B 1 253 ? 1.648 -13.664 -23.516 1 98.94 253 PHE B O 1
ATOM 4942 N N . ARG B 1 254 ? 1.03 -15.312 -22.109 1 98.81 254 ARG B N 1
ATOM 4943 C CA . ARG B 1 254 ? 0.554 -16.172 -23.188 1 98.81 254 ARG B CA 1
ATOM 4944 C C . ARG B 1 254 ? -0.587 -15.508 -23.953 1 98.81 254 ARG B C 1
ATOM 4946 O O . ARG B 1 254 ? -0.621 -15.555 -25.172 1 98.81 254 ARG B O 1
ATOM 4953 N N . ASP B 1 255 ? -1.553 -14.93 -23.188 1 98.75 255 ASP B N 1
ATOM 4954 C CA . ASP B 1 255 ? -2.684 -14.258 -23.812 1 98.75 255 ASP B CA 1
ATOM 4955 C C . ASP B 1 255 ? -2.215 -13.086 -24.672 1 98.75 255 ASP B C 1
ATOM 4957 O O . ASP B 1 255 ? -2.723 -12.875 -25.781 1 98.75 255 ASP B O 1
ATOM 4961 N N . LEU B 1 256 ? -1.274 -12.289 -24.172 1 98.88 256 LEU B N 1
ATOM 4962 C CA . LEU B 1 256 ? -0.706 -11.188 -24.938 1 98.88 256 LEU B CA 1
ATOM 4963 C C . LEU B 1 256 ? -0.048 -11.695 -26.219 1 98.88 256 LEU B C 1
ATOM 4965 O O . LEU B 1 256 ? -0.227 -11.109 -27.281 1 98.88 256 LEU B O 1
ATOM 4969 N N . HIS B 1 257 ? 0.727 -12.789 -26.078 1 98.88 257 HIS B N 1
ATOM 4970 C CA . HIS B 1 257 ? 1.426 -13.367 -27.219 1 98.88 257 HIS B CA 1
ATOM 4971 C C . HIS B 1 257 ? 0.442 -13.898 -28.25 1 98.88 257 HIS B C 1
ATOM 4973 O O . HIS B 1 257 ? 0.593 -13.648 -29.438 1 98.88 257 HIS B O 1
ATOM 4979 N N . ALA B 1 258 ? -0.564 -14.609 -27.781 1 98.75 258 ALA B N 1
ATOM 4980 C CA . ALA B 1 258 ? -1.575 -15.188 -28.656 1 98.75 258 ALA B CA 1
ATOM 4981 C C . ALA B 1 258 ? -2.361 -14.102 -29.391 1 98.75 258 ALA B C 1
ATOM 4983 O O . ALA B 1 258 ? -2.785 -14.289 -30.531 1 98.75 258 ALA B O 1
ATOM 4984 N N . ALA B 1 259 ? -2.529 -12.961 -28.766 1 98.62 259 ALA B N 1
ATOM 4985 C CA . ALA B 1 259 ? -3.248 -11.836 -29.359 1 98.62 259 ALA B CA 1
ATOM 4986 C C . ALA B 1 259 ? -2.334 -11.023 -30.281 1 98.62 259 ALA B C 1
ATOM 4988 O O . ALA B 1 259 ? -2.773 -10.062 -30.906 1 98.62 259 ALA B O 1
ATOM 4989 N N . GLY B 1 260 ? -1.069 -11.328 -30.312 1 98.56 260 GLY B N 1
ATOM 4990 C CA . GLY B 1 260 ? -0.122 -10.664 -31.188 1 98.56 260 GLY B CA 1
ATOM 4991 C C . GLY B 1 260 ? 0.375 -9.336 -30.641 1 98.56 260 GLY B C 1
ATOM 4992 O O . GLY B 1 260 ? 0.828 -8.477 -31.406 1 98.56 260 GLY B O 1
ATOM 4993 N N . LEU B 1 261 ? 0.269 -9.164 -29.344 1 98.56 261 LEU B N 1
ATOM 4994 C CA . LEU B 1 261 ? 0.618 -7.883 -28.75 1 98.56 261 LEU B CA 1
ATOM 4995 C C . LEU B 1 261 ? 2.074 -7.871 -28.297 1 98.56 261 LEU B C 1
ATOM 4997 O O . LEU B 1 261 ? 2.658 -6.805 -28.094 1 98.56 261 LEU B O 1
ATOM 5001 N N . ILE B 1 262 ? 2.648 -9.055 -28.031 1 98.56 262 ILE B N 1
ATOM 5002 C CA . ILE B 1 262 ? 4.078 -9.211 -27.797 1 98.56 262 ILE B CA 1
ATOM 5003 C C . ILE B 1 262 ? 4.648 -10.266 -28.734 1 98.56 262 ILE B C 1
ATOM 5005 O O . ILE B 1 262 ? 3.928 -11.164 -29.188 1 98.56 262 ILE B O 1
ATOM 5009 N N . ASP B 1 263 ? 5.965 -10.219 -28.984 1 97.56 263 ASP B N 1
ATOM 5010 C CA . ASP B 1 263 ? 6.551 -11.062 -30.016 1 97.56 263 ASP B CA 1
ATOM 5011 C C . ASP B 1 263 ? 7.328 -12.219 -29.406 1 97.56 263 ASP B C 1
ATOM 5013 O O . ASP B 1 263 ? 7.816 -13.102 -30.125 1 97.56 263 ASP B O 1
ATOM 5017 N N . ARG B 1 264 ? 7.492 -12.18 -28.172 1 98.06 264 ARG B N 1
ATOM 5018 C CA . ARG B 1 264 ? 8.164 -13.258 -27.453 1 98.06 264 ARG B CA 1
ATOM 5019 C C . ARG B 1 264 ? 7.605 -13.422 -26.047 1 98.06 264 ARG B C 1
ATOM 5021 O O . ARG B 1 264 ? 6.996 -12.5 -25.5 1 98.06 264 ARG B O 1
ATOM 5028 N N . MET B 1 265 ? 7.828 -14.578 -25.5 1 98.56 265 MET B N 1
ATOM 5029 C CA . MET B 1 265 ? 7.453 -14.891 -24.125 1 98.56 265 MET B CA 1
ATOM 5030 C C . MET B 1 265 ? 8.641 -14.711 -23.172 1 98.56 265 MET B C 1
ATOM 5032 O O . MET B 1 265 ? 9.773 -15.031 -23.531 1 98.56 265 MET B O 1
ATOM 5036 N N . PRO B 1 266 ? 8.445 -14.109 -22.016 1 98.88 266 PRO B N 1
ATOM 5037 C CA . PRO B 1 266 ? 9.5 -14.25 -21.016 1 98.88 266 PRO B CA 1
ATOM 5038 C C . PRO B 1 266 ? 9.641 -15.68 -20.5 1 98.88 266 PRO B C 1
ATOM 5040 O O . PRO B 1 266 ? 8.703 -16.484 -20.609 1 98.88 266 PRO B O 1
ATOM 5043 N N . GLN B 1 267 ? 10.812 -15.992 -20 1 98.88 267 GLN B N 1
ATOM 5044 C CA . GLN B 1 267 ? 10.969 -17.203 -19.203 1 98.88 267 GLN B CA 1
ATOM 5045 C C . GLN B 1 267 ? 10.547 -16.969 -17.75 1 98.88 267 GLN B C 1
ATOM 5047 O O . GLN B 1 267 ? 10.766 -15.875 -17.219 1 98.88 267 GLN B O 1
ATOM 5052 N N . ILE B 1 268 ? 9.93 -17.953 -17.156 1 98.94 268 ILE B N 1
ATOM 5053 C CA . ILE B 1 268 ? 9.445 -17.766 -15.797 1 98.94 268 ILE B CA 1
ATOM 5054 C C . ILE B 1 268 ? 10.289 -18.594 -14.828 1 98.94 268 ILE B C 1
ATOM 5056 O O . ILE B 1 268 ? 10.578 -19.766 -15.094 1 98.94 268 ILE B O 1
ATOM 5060 N N . LEU B 1 269 ? 10.758 -17.984 -13.836 1 98.94 269 LEU B N 1
ATOM 5061 C CA . LEU B 1 269 ? 11.414 -18.656 -12.727 1 98.94 269 LEU B CA 1
ATOM 5062 C C . LEU B 1 269 ? 10.453 -18.812 -11.547 1 98.94 269 LEU B C 1
ATOM 5064 O O . LEU B 1 269 ? 10.086 -17.828 -10.906 1 98.94 269 LEU B O 1
ATOM 5068 N N . GLY B 1 270 ? 10.016 -20.016 -11.336 1 98.94 270 GLY B N 1
ATOM 5069 C CA . GLY B 1 270 ? 9.266 -20.328 -10.125 1 98.94 270 GLY B CA 1
ATOM 5070 C C . GLY B 1 270 ? 10.156 -20.656 -8.938 1 98.94 270 GLY B C 1
ATOM 5071 O O . GLY B 1 270 ? 11.031 -21.516 -9.047 1 98.94 270 GLY B O 1
ATOM 5072 N N . VAL B 1 271 ? 9.922 -20 -7.789 1 98.94 271 VAL B N 1
ATOM 5073 C CA . VAL B 1 271 ? 10.844 -20.172 -6.668 1 98.94 271 VAL B CA 1
ATOM 5074 C C . VAL B 1 271 ? 10.109 -20.797 -5.488 1 98.94 271 VAL B C 1
ATOM 5076 O O . VAL B 1 271 ? 9.125 -20.234 -4.988 1 98.94 271 VAL B O 1
ATOM 5079 N N . ASN B 1 272 ? 10.555 -21.938 -5.035 1 98.88 272 ASN B N 1
ATOM 5080 C CA . ASN B 1 272 ? 10.039 -22.641 -3.857 1 98.88 272 ASN B CA 1
ATOM 5081 C C . ASN B 1 272 ? 11 -22.531 -2.678 1 98.88 272 ASN B C 1
ATOM 5083 O O . ASN B 1 272 ? 12.188 -22.266 -2.863 1 98.88 272 ASN B O 1
ATOM 5087 N N . SER B 1 273 ? 10.422 -22.578 -1.484 1 98.81 273 SER B N 1
ATOM 5088 C CA . SER B 1 273 ? 11.25 -22.906 -0.33 1 98.81 273 SER B CA 1
ATOM 5089 C C . SER B 1 273 ? 11.641 -24.375 -0.331 1 98.81 273 SER B C 1
ATOM 5091 O O . SER B 1 273 ? 10.844 -25.234 -0.727 1 98.81 273 SER B O 1
ATOM 5093 N N . THR B 1 274 ? 12.797 -24.672 0.167 1 98.69 274 THR B N 1
ATOM 5094 C CA . THR B 1 274 ? 13.188 -26.078 0.344 1 98.69 274 THR B CA 1
ATOM 5095 C C . THR B 1 274 ? 12.234 -26.781 1.304 1 98.69 274 THR B C 1
ATOM 5097 O O . THR B 1 274 ? 12.164 -28.016 1.316 1 98.69 274 THR B O 1
ATOM 5100 N N . ARG B 1 275 ? 11.477 -26.016 2.068 1 98.5 275 ARG B N 1
ATOM 5101 C CA . ARG B 1 275 ? 10.57 -26.562 3.074 1 98.5 275 ARG B CA 1
ATOM 5102 C C . ARG B 1 275 ? 9.133 -26.562 2.572 1 98.5 275 ARG B C 1
ATOM 5104 O O . ARG B 1 275 ? 8.195 -26.734 3.355 1 98.5 275 ARG B O 1
ATOM 5111 N N . SER B 1 276 ? 8.914 -26.359 1.377 1 98.25 276 SER B N 1
ATOM 5112 C CA . SER B 1 276 ? 7.66 -26.422 0.627 1 98.25 276 SER B CA 1
ATOM 5113 C C . SER B 1 276 ? 7.914 -26.406 -0.876 1 98.25 276 SER B C 1
ATOM 5115 O O . SER B 1 276 ? 7.734 -25.375 -1.527 1 98.25 276 SER B O 1
ATOM 5117 N N . ASN B 1 277 ? 8.273 -27.516 -1.414 1 98.62 277 ASN B N 1
ATOM 5118 C CA . ASN B 1 277 ? 8.922 -27.469 -2.721 1 98.62 277 ASN B CA 1
ATOM 5119 C C . ASN B 1 277 ? 8.273 -28.438 -3.701 1 98.62 277 ASN B C 1
ATOM 5121 O O . ASN B 1 277 ? 8.953 -29.031 -4.543 1 98.62 277 ASN B O 1
ATOM 5125 N N . TYR B 1 278 ? 6.977 -28.703 -3.625 1 98.62 278 TYR B N 1
ATOM 5126 C CA . TYR B 1 278 ? 6.266 -29.688 -4.449 1 98.62 278 TYR B CA 1
ATOM 5127 C C . TYR B 1 278 ? 6.539 -29.438 -5.93 1 98.62 278 TYR B C 1
ATOM 5129 O O . TYR B 1 278 ? 6.938 -30.359 -6.648 1 98.62 278 TYR B O 1
ATOM 5137 N N . CYS B 1 279 ? 6.348 -28.219 -6.449 1 98.81 279 CYS B N 1
ATOM 5138 C CA . CYS B 1 279 ? 6.453 -27.938 -7.875 1 98.81 279 CYS B CA 1
ATOM 5139 C C . CYS B 1 279 ? 7.895 -28.062 -8.352 1 98.81 279 CYS B C 1
ATOM 5141 O O . CYS B 1 279 ? 8.148 -28.578 -9.445 1 98.81 279 CYS B O 1
ATOM 5143 N N . TYR B 1 280 ? 8.836 -27.625 -7.539 1 98.75 280 TYR B N 1
ATOM 5144 C CA . TYR B 1 280 ? 10.242 -27.828 -7.867 1 98.75 280 TYR B CA 1
ATOM 5145 C C . TYR B 1 280 ? 10.562 -29.312 -8.047 1 98.75 280 TYR B C 1
ATOM 5147 O O . TYR B 1 280 ? 11.18 -29.703 -9.039 1 98.75 280 TYR B O 1
ATOM 5155 N N . LYS B 1 281 ? 10.141 -30.078 -7.094 1 98.62 281 LYS B N 1
ATOM 5156 C CA . LYS B 1 281 ? 10.422 -31.5 -7.121 1 98.62 281 LYS B CA 1
ATOM 5157 C C . LYS B 1 281 ? 9.797 -32.156 -8.352 1 98.62 281 LYS B C 1
ATOM 5159 O O . LYS B 1 281 ? 10.445 -32.969 -9.023 1 98.62 281 LYS B O 1
ATOM 5164 N N . ALA B 1 282 ? 8.508 -31.828 -8.539 1 98.75 282 ALA B N 1
ATOM 5165 C CA . ALA B 1 282 ? 7.832 -32.375 -9.711 1 98.75 282 ALA B CA 1
ATOM 5166 C C . ALA B 1 282 ? 8.602 -32.062 -10.984 1 98.75 282 ALA B C 1
ATOM 5168 O O . ALA B 1 282 ? 8.828 -32.938 -11.82 1 98.75 282 ALA B O 1
ATOM 5169 N N . TRP B 1 283 ? 9.016 -30.859 -11.156 1 98.62 283 TRP B N 1
ATOM 5170 C CA . TRP B 1 283 ? 9.727 -30.375 -12.344 1 98.62 283 TRP B CA 1
ATOM 5171 C C . TRP B 1 283 ? 11.109 -31 -12.43 1 98.62 283 TRP B C 1
ATOM 5173 O O . TRP B 1 283 ? 11.492 -31.547 -13.477 1 98.62 283 TRP B O 1
ATOM 5183 N N . ALA B 1 284 ? 11.883 -30.984 -11.344 1 98.19 284 ALA B N 1
ATOM 5184 C CA . ALA B 1 284 ? 13.273 -31.422 -11.32 1 98.19 284 ALA B CA 1
ATOM 5185 C C . ALA B 1 284 ? 13.383 -32.938 -11.516 1 98.19 284 ALA B C 1
ATOM 5187 O O . ALA B 1 284 ? 14.32 -33.406 -12.148 1 98.19 284 ALA B O 1
ATOM 5188 N N . GLU B 1 285 ? 12.438 -33.625 -11.008 1 97.88 285 GLU B N 1
ATOM 5189 C CA . GLU B 1 285 ? 12.484 -35.062 -11.062 1 97.88 285 GLU B CA 1
ATOM 5190 C C . GLU B 1 285 ? 11.625 -35.594 -12.203 1 97.88 285 GLU B C 1
ATOM 5192 O O . GLU B 1 285 ? 11.492 -36.812 -12.367 1 97.88 285 GLU B O 1
ATOM 5197 N N . LYS B 1 286 ? 11.062 -34.719 -12.953 1 97.69 286 LYS B N 1
ATOM 5198 C CA . LYS B 1 286 ? 10.234 -35.094 -14.094 1 97.69 286 LYS B CA 1
ATOM 5199 C C . LYS B 1 286 ? 9.117 -36.031 -13.688 1 97.69 286 LYS B C 1
ATOM 5201 O O . LYS B 1 286 ? 8.898 -37.062 -14.344 1 97.69 286 LYS B O 1
ATOM 5206 N N . ARG B 1 287 ? 8.547 -35.719 -12.57 1 97.56 287 ARG B N 1
ATOM 5207 C CA . ARG B 1 287 ? 7.391 -36.469 -12.094 1 97.56 287 ARG B CA 1
ATOM 5208 C C . ARG B 1 287 ? 6.086 -35.844 -12.562 1 97.56 287 ARG B C 1
ATOM 5210 O O . ARG B 1 287 ? 6.035 -34.625 -12.812 1 97.56 287 ARG B O 1
ATOM 5217 N N . ASP B 1 288 ? 5.062 -36.656 -12.672 1 97.31 288 ASP B N 1
ATOM 5218 C CA . ASP B 1 288 ? 3.738 -36.156 -13 1 97.31 288 ASP B CA 1
ATOM 5219 C C . ASP B 1 288 ? 3.137 -35.375 -11.812 1 97.31 288 ASP B C 1
ATOM 5221 O O . ASP B 1 288 ? 2.779 -36 -10.797 1 97.31 288 ASP B O 1
ATOM 5225 N N . PRO B 1 289 ? 2.996 -34.062 -11.969 1 97.69 289 PRO B N 1
ATOM 5226 C CA . PRO B 1 289 ? 2.48 -33.312 -10.836 1 97.69 289 PRO B CA 1
ATOM 5227 C C . PRO B 1 289 ? 1.071 -33.719 -10.422 1 97.69 289 PRO B C 1
ATOM 5229 O O . PRO B 1 289 ? 0.659 -33.5 -9.289 1 97.69 289 PRO B O 1
ATOM 5232 N N . ALA B 1 290 ? 0.33 -34.312 -11.273 1 96.19 290 ALA B N 1
ATOM 5233 C CA . ALA B 1 290 ? -1.047 -34.719 -10.992 1 96.19 290 ALA B CA 1
ATOM 5234 C C . ALA B 1 290 ? -1.091 -35.875 -10.008 1 96.19 290 ALA B C 1
ATOM 5236 O O . ALA B 1 290 ? -2.078 -36.062 -9.297 1 96.19 290 ALA B O 1
ATOM 5237 N N . THR B 1 291 ? -0.008 -36.625 -9.922 1 96.31 291 THR B N 1
ATOM 5238 C CA . THR B 1 291 ? -0.106 -37.875 -9.188 1 96.31 291 THR B CA 1
ATOM 5239 C C . THR B 1 291 ? 0.962 -37.969 -8.102 1 96.31 291 THR B C 1
ATOM 5241 O O . THR B 1 291 ? 0.907 -38.844 -7.234 1 96.31 291 THR B O 1
ATOM 5244 N N . MET B 1 292 ? 1.862 -37.031 -8.156 1 97.19 292 MET B N 1
ATOM 5245 C CA . MET B 1 292 ? 2.93 -37.062 -7.16 1 97.19 292 MET B CA 1
ATOM 5246 C C . MET B 1 292 ? 2.367 -36.875 -5.754 1 97.19 292 MET B C 1
ATOM 5248 O O . MET B 1 292 ? 1.443 -36.062 -5.555 1 97.19 292 MET B O 1
ATOM 5252 N N . ASP B 1 293 ? 2.951 -37.594 -4.754 1 97.69 293 ASP B N 1
ATOM 5253 C CA . ASP B 1 293 ? 2.523 -37.5 -3.363 1 97.69 293 ASP B CA 1
ATOM 5254 C C . ASP B 1 293 ? 2.824 -36.094 -2.793 1 97.69 293 ASP B C 1
ATOM 5256 O O . ASP B 1 293 ? 3.783 -35.438 -3.207 1 97.69 293 ASP B O 1
ATOM 5260 N N . PRO B 1 294 ? 1.985 -35.688 -1.832 1 97.5 294 PRO B N 1
ATOM 5261 C CA . PRO B 1 294 ? 2.248 -34.406 -1.18 1 97.5 294 PRO B CA 1
ATOM 5262 C C . PRO B 1 294 ? 3.617 -34.375 -0.505 1 97.5 294 PRO B C 1
ATOM 5264 O O . PRO B 1 294 ? 4.16 -35.406 -0.122 1 97.5 294 PRO B O 1
ATOM 5267 N N . VAL B 1 295 ? 4.148 -33.188 -0.365 1 97.25 295 VAL B N 1
ATOM 5268 C CA . VAL B 1 295 ? 5.367 -32.938 0.406 1 97.25 295 VAL B CA 1
ATOM 5269 C C . VAL B 1 295 ? 5.02 -32.312 1.746 1 97.25 295 VAL B C 1
ATOM 5271 O O . VAL B 1 295 ? 3.893 -31.844 1.944 1 97.25 295 VAL B O 1
ATOM 5274 N N . VAL B 1 296 ? 5.957 -32.312 2.652 1 94.88 296 VAL B N 1
ATOM 5275 C CA . VAL B 1 296 ? 5.797 -31.562 3.893 1 94.88 296 VAL B CA 1
ATOM 5276 C C . VAL B 1 296 ? 5.984 -30.078 3.621 1 94.88 296 VAL B C 1
ATOM 5278 O O . VAL B 1 296 ? 6.934 -29.672 2.943 1 94.88 296 VAL B O 1
ATOM 5281 N N . ALA B 1 297 ? 5.102 -29.297 4.078 1 95.94 297 ALA B N 1
ATOM 5282 C CA . ALA B 1 297 ? 5.195 -27.844 3.938 1 95.94 297 ALA B CA 1
ATOM 5283 C C . ALA B 1 297 ? 5.316 -27.172 5.301 1 95.94 297 ALA B C 1
ATOM 5285 O O . ALA B 1 297 ? 4.336 -27.078 6.043 1 95.94 297 ALA B O 1
ATOM 5286 N N . ASP B 1 298 ? 6.457 -26.656 5.684 1 96.75 298 ASP B N 1
ATOM 5287 C CA . ASP B 1 298 ? 6.668 -26.016 6.977 1 96.75 298 ASP B CA 1
ATOM 5288 C C . ASP B 1 298 ? 7.633 -24.828 6.852 1 96.75 298 ASP B C 1
ATOM 5290 O O . ASP B 1 298 ? 8.523 -24.656 7.688 1 96.75 298 ASP B O 1
ATOM 5294 N N . THR B 1 299 ? 7.543 -24.141 5.742 1 97.69 299 THR B N 1
ATOM 5295 C CA . THR B 1 299 ? 8.383 -22.984 5.484 1 97.69 299 THR B CA 1
ATOM 5296 C C . THR B 1 299 ? 7.969 -21.812 6.363 1 97.69 299 THR B C 1
ATOM 5298 O O . THR B 1 299 ? 6.805 -21.703 6.762 1 97.69 299 THR B O 1
ATOM 5301 N N . ARG B 1 300 ? 8.93 -20.844 6.629 1 96.31 300 ARG B N 1
ATOM 5302 C CA . ARG B 1 300 ? 8.68 -19.594 7.332 1 96.31 300 ARG B CA 1
ATOM 5303 C C . ARG B 1 300 ? 7.938 -18.609 6.434 1 96.31 300 ARG B C 1
ATOM 5305 O O . ARG B 1 300 ? 7.379 -17.625 6.918 1 96.31 300 ARG B O 1
ATOM 5312 N N . ALA B 1 301 ? 8.031 -18.828 5.164 1 97 301 ALA B N 1
ATOM 5313 C CA . ALA B 1 301 ? 7.211 -18.062 4.219 1 97 301 ALA B CA 1
ATOM 5314 C C . ALA B 1 301 ? 5.801 -18.641 4.129 1 97 301 ALA B C 1
ATOM 5316 O O . ALA B 1 301 ? 5.457 -19.297 3.143 1 97 301 ALA B O 1
ATOM 5317 N N . ASP B 1 302 ? 5.004 -18.297 5.004 1 92.38 302 ASP B N 1
ATOM 5318 C CA . ASP B 1 302 ? 3.732 -18.969 5.258 1 92.38 302 ASP B CA 1
ATOM 5319 C C . ASP B 1 302 ? 2.803 -18.844 4.051 1 92.38 302 ASP B C 1
ATOM 5321 O O . ASP B 1 302 ? 2.025 -19.766 3.768 1 92.38 302 ASP B O 1
ATOM 5325 N N . SER B 1 303 ? 2.918 -17.797 3.309 1 93.19 303 SER B N 1
ATOM 5326 C CA . SER B 1 303 ? 2.008 -17.531 2.197 1 93.19 303 SER B CA 1
ATOM 5327 C C . SER B 1 303 ? 2.285 -18.469 1.026 1 93.19 303 SER B C 1
ATOM 5329 O O . SER B 1 303 ? 1.497 -18.547 0.08 1 93.19 303 SER B O 1
ATOM 5331 N N . ILE B 1 304 ? 3.387 -19.234 1.06 1 96.69 304 ILE B N 1
ATOM 5332 C CA . ILE B 1 304 ? 3.684 -20.172 -0.024 1 96.69 304 ILE B CA 1
ATOM 5333 C C . ILE B 1 304 ? 3.883 -21.578 0.542 1 96.69 304 ILE B C 1
ATOM 5335 O O . ILE B 1 304 ? 4.531 -22.422 -0.084 1 96.69 304 ILE B O 1
ATOM 5339 N N . ALA B 1 305 ? 3.361 -21.828 1.746 1 95.44 305 ALA B N 1
ATOM 5340 C CA . ALA B 1 305 ? 3.369 -23.156 2.328 1 95.44 305 ALA B CA 1
ATOM 5341 C C . ALA B 1 305 ? 2.252 -24.016 1.741 1 95.44 305 ALA B C 1
ATOM 5343 O O . ALA B 1 305 ? 1.076 -23.812 2.053 1 95.44 305 ALA B O 1
ATOM 5344 N N . ALA B 1 306 ? 2.611 -24.953 0.877 1 94.5 306 ALA B N 1
ATOM 5345 C CA . ALA B 1 306 ? 1.646 -25.828 0.214 1 94.5 306 ALA B CA 1
ATOM 5346 C C . ALA B 1 306 ? 2.215 -27.234 0.025 1 94.5 306 ALA B C 1
ATOM 5348 O O . ALA B 1 306 ? 3.086 -27.453 -0.821 1 94.5 306 ALA B O 1
ATOM 5349 N N . GLY B 1 307 ? 1.652 -28.141 0.784 1 95.75 307 GLY B N 1
ATOM 5350 C CA . GLY B 1 307 ? 2.115 -29.516 0.668 1 95.75 307 GLY B CA 1
ATOM 5351 C C . GLY B 1 307 ? 1.603 -30.219 -0.577 1 95.75 307 GLY B C 1
ATOM 5352 O O . GLY B 1 307 ? 2.279 -31.078 -1.129 1 95.75 307 GLY B O 1
ATOM 5353 N N . LEU B 1 308 ? 0.454 -29.922 -0.94 1 95.56 308 LEU B N 1
ATOM 5354 C CA . LEU B 1 308 ? -0.185 -30.375 -2.172 1 95.56 308 LEU B CA 1
ATOM 5355 C C . LEU B 1 308 ? -0.813 -29.203 -2.916 1 95.56 308 LEU B C 1
ATOM 5357 O O . LEU B 1 308 ? -2.014 -28.953 -2.791 1 95.56 308 LEU B O 1
ATOM 5361 N N . PRO B 1 309 ? 0.008 -28.484 -3.723 1 96.5 309 PRO B N 1
ATOM 5362 C CA . PRO B 1 309 ? -0.491 -27.297 -4.422 1 96.5 309 PRO B CA 1
ATOM 5363 C C . PRO B 1 309 ? -1.708 -27.594 -5.293 1 96.5 309 PRO B C 1
ATOM 5365 O O . PRO B 1 309 ? -1.693 -28.547 -6.078 1 96.5 309 PRO B O 1
ATOM 5368 N N . ALA B 1 310 ? -2.725 -26.75 -5.195 1 95.19 310 ALA B N 1
ATOM 5369 C CA . ALA B 1 310 ? -3.99 -26.984 -5.887 1 95.19 310 ALA B CA 1
ATOM 5370 C C . ALA B 1 310 ? -3.84 -26.781 -7.391 1 95.19 310 ALA B C 1
ATOM 5372 O O . ALA B 1 310 ? -4.566 -27.391 -8.18 1 95.19 310 ALA B O 1
ATOM 5373 N N . ASP B 1 311 ? -2.908 -25.938 -7.789 1 98.12 311 ASP B N 1
ATOM 5374 C CA . ASP B 1 311 ? -2.754 -25.625 -9.203 1 98.12 311 ASP B CA 1
ATOM 5375 C C . ASP B 1 311 ? -1.412 -26.141 -9.734 1 98.12 311 ASP B C 1
ATOM 5377 O O . ASP B 1 311 ? -0.833 -25.531 -10.641 1 98.12 311 ASP B O 1
ATOM 5381 N N . ARG B 1 312 ? -0.941 -27.203 -9.211 1 98.31 312 ARG B N 1
ATOM 5382 C CA . ARG B 1 312 ? 0.386 -27.75 -9.461 1 98.31 312 ARG B CA 1
ATOM 5383 C C . ARG B 1 312 ? 0.55 -28.141 -10.922 1 98.31 312 ARG B C 1
ATOM 5385 O O . ARG B 1 312 ? 1.611 -27.938 -11.516 1 98.31 312 ARG B O 1
ATOM 5392 N N . VAL B 1 313 ? -0.488 -28.688 -11.555 1 98.5 313 VAL B N 1
ATOM 5393 C CA . VAL B 1 313 ? -0.393 -29.156 -12.93 1 98.5 313 VAL B CA 1
ATOM 5394 C C . VAL B 1 313 ? -0.175 -27.969 -13.867 1 98.5 313 VAL B C 1
ATOM 5396 O O . VAL B 1 313 ? 0.762 -27.969 -14.672 1 98.5 313 VAL B O 1
ATOM 5399 N N . ASN B 1 314 ? -0.98 -26.938 -13.727 1 98.69 314 ASN B N 1
ATOM 5400 C CA . ASN B 1 314 ? -0.834 -25.734 -14.547 1 98.69 314 ASN B CA 1
ATOM 5401 C C . ASN B 1 314 ? 0.518 -25.062 -14.328 1 98.69 314 ASN B C 1
ATOM 5403 O O . ASN B 1 314 ? 1.152 -24.609 -15.281 1 98.69 314 ASN B O 1
ATOM 5407 N N . ALA B 1 315 ? 0.954 -25.047 -13.109 1 98.81 315 ALA B N 1
ATOM 5408 C CA . ALA B 1 315 ? 2.189 -24.344 -12.773 1 98.81 315 ALA B CA 1
ATOM 5409 C C . ALA B 1 315 ? 3.396 -25 -13.422 1 98.81 315 ALA B C 1
ATOM 5411 O O . ALA B 1 315 ? 4.242 -24.328 -14.016 1 98.81 315 ALA B O 1
ATOM 5412 N N . VAL B 1 316 ? 3.463 -26.297 -13.312 1 98.81 316 VAL B N 1
ATOM 5413 C CA . VAL B 1 316 ? 4.59 -27.016 -13.891 1 98.81 316 VAL B CA 1
ATOM 5414 C C . VAL B 1 316 ? 4.562 -26.906 -15.406 1 98.81 316 VAL B C 1
ATOM 5416 O O . VAL B 1 316 ? 5.594 -26.656 -16.031 1 98.81 316 VAL B O 1
ATOM 5419 N N . LYS B 1 317 ? 3.391 -26.984 -16 1 98.5 317 LYS B N 1
ATOM 5420 C CA . LYS B 1 317 ? 3.248 -26.828 -17.438 1 98.5 317 LYS B CA 1
ATOM 5421 C C . LYS B 1 317 ? 3.648 -25.438 -17.891 1 98.5 317 LYS B C 1
ATOM 5423 O O . LYS B 1 317 ? 4.23 -25.266 -18.969 1 98.5 317 LYS B O 1
ATOM 5428 N N . ALA B 1 318 ? 3.293 -24.438 -17.094 1 98.75 318 ALA B N 1
ATOM 5429 C CA . ALA B 1 318 ? 3.621 -23.047 -17.406 1 98.75 318 ALA B CA 1
ATOM 5430 C C . ALA B 1 318 ? 5.133 -22.859 -17.516 1 98.75 318 ALA B C 1
ATOM 5432 O O . ALA B 1 318 ? 5.613 -22.234 -18.453 1 98.75 318 ALA B O 1
ATOM 5433 N N . ILE B 1 319 ? 5.836 -23.391 -16.547 1 98.75 319 ILE B N 1
ATOM 5434 C CA . ILE B 1 319 ? 7.285 -23.25 -16.516 1 98.75 319 ILE B CA 1
ATOM 5435 C C . ILE B 1 319 ? 7.902 -23.969 -17.719 1 98.75 319 ILE B C 1
ATOM 5437 O O . ILE B 1 319 ? 8.789 -23.422 -18.375 1 98.75 319 ILE B O 1
ATOM 5441 N N . GLN B 1 320 ? 7.422 -25.109 -18.016 1 98.19 320 GLN B N 1
ATOM 5442 C CA . GLN B 1 320 ? 7.914 -25.875 -19.156 1 98.19 320 GLN B CA 1
ATOM 5443 C C . GLN B 1 320 ? 7.629 -25.156 -20.469 1 98.19 320 GLN B C 1
ATOM 5445 O O . GLN B 1 320 ? 8.492 -25.094 -21.344 1 98.19 320 GLN B O 1
ATOM 5450 N N . ALA B 1 321 ? 6.473 -24.594 -20.578 1 98.25 321 ALA B N 1
ATOM 5451 C CA . ALA B 1 321 ? 6.039 -23.938 -21.797 1 98.25 321 ALA B CA 1
ATOM 5452 C C . ALA B 1 321 ? 6.871 -22.688 -22.078 1 98.25 321 ALA B C 1
ATOM 5454 O O . ALA B 1 321 ? 6.941 -22.234 -23.219 1 98.25 321 ALA B O 1
ATOM 5455 N N . THR B 1 322 ? 7.531 -22.125 -21.094 1 98.5 322 THR B N 1
ATOM 5456 C CA . THR B 1 322 ? 8.297 -20.891 -21.25 1 98.5 322 THR B CA 1
ATOM 5457 C C . THR B 1 322 ? 9.797 -21.188 -21.281 1 98.5 322 THR B C 1
ATOM 5459 O O . THR B 1 322 ? 10.609 -20.25 -21.281 1 98.5 322 THR B O 1
ATOM 5462 N N . ASN B 1 323 ? 10.125 -22.453 -21.266 1 98.19 323 ASN B N 1
ATOM 5463 C CA . ASN B 1 323 ? 11.523 -22.844 -21.094 1 98.19 323 ASN B CA 1
ATOM 5464 C C . ASN B 1 323 ? 12.141 -22.188 -19.859 1 98.19 323 ASN B C 1
ATOM 5466 O O . ASN B 1 323 ? 13.289 -21.734 -19.906 1 98.19 323 ASN B O 1
ATOM 5470 N N . GLY B 1 324 ? 11.281 -22.016 -18.875 1 98.69 324 GLY B N 1
ATOM 5471 C CA . GLY B 1 324 ? 11.734 -21.5 -17.594 1 98.69 324 GLY B CA 1
ATOM 5472 C C . GLY B 1 324 ? 12.312 -22.562 -16.672 1 98.69 324 GLY B C 1
ATOM 5473 O O . GLY B 1 324 ? 12.797 -23.594 -17.141 1 98.69 324 GLY B O 1
ATOM 5474 N N . ALA B 1 325 ? 12.344 -22.219 -15.336 1 98.81 325 ALA B N 1
ATOM 5475 C CA . ALA B 1 325 ? 12.898 -23.156 -14.359 1 98.81 325 ALA B CA 1
ATOM 5476 C C . ALA B 1 325 ? 12.25 -22.969 -12.984 1 98.81 325 ALA B C 1
ATOM 5478 O O . ALA B 1 325 ? 11.695 -21.906 -12.703 1 98.81 325 ALA B O 1
ATOM 5479 N N . PHE B 1 326 ? 12.219 -24.062 -12.281 1 98.75 326 PHE B N 1
ATOM 5480 C CA . PHE B 1 326 ? 12.016 -23.953 -10.844 1 98.75 326 PHE B CA 1
ATOM 5481 C C . PHE B 1 326 ? 13.352 -23.953 -10.102 1 98.75 326 PHE B C 1
ATOM 5483 O O . PHE B 1 326 ? 14.297 -24.625 -10.523 1 98.75 326 PHE B O 1
ATOM 5490 N N . VAL B 1 327 ? 13.438 -23.188 -9.055 1 98.81 327 VAL B N 1
ATOM 5491 C CA . VAL B 1 327 ? 14.531 -23.297 -8.094 1 98.81 327 VAL B CA 1
ATOM 5492 C C . VAL B 1 327 ? 13.969 -23.375 -6.676 1 98.81 327 VAL B C 1
ATOM 5494 O O . VAL B 1 327 ? 12.781 -23.125 -6.457 1 98.81 327 VAL B O 1
ATOM 5497 N N . GLN B 1 328 ? 14.68 -23.891 -5.734 1 98.69 328 GLN B N 1
ATOM 5498 C CA . GLN B 1 328 ? 14.312 -23.859 -4.32 1 98.69 328 GLN B CA 1
ATOM 5499 C C . GLN B 1 328 ? 15.406 -23.203 -3.48 1 98.69 328 GLN B C 1
ATOM 5501 O O . GLN B 1 328 ? 16.594 -23.344 -3.789 1 98.69 328 GLN B O 1
ATOM 5506 N N . VAL B 1 329 ? 15.023 -22.516 -2.479 1 98.88 329 VAL B N 1
ATOM 5507 C CA . VAL B 1 329 ? 15.961 -21.812 -1.611 1 98.88 329 VAL B CA 1
ATOM 5508 C C . VAL B 1 329 ? 15.617 -22.078 -0.148 1 98.88 329 VAL B C 1
ATOM 5510 O O . VAL B 1 329 ? 14.469 -22.406 0.174 1 98.88 329 VAL B O 1
ATOM 5513 N N . GLU B 1 330 ? 16.578 -21.953 0.753 1 98.75 330 GLU B N 1
ATOM 5514 C CA . GLU B 1 330 ? 16.375 -22.141 2.188 1 98.75 330 GLU B CA 1
ATOM 5515 C C . GLU B 1 330 ? 15.656 -20.938 2.803 1 98.75 330 GLU B C 1
ATOM 5517 O O . GLU B 1 330 ? 15.789 -19.812 2.326 1 98.75 330 GLU B O 1
ATOM 5522 N N . ASP B 1 331 ? 14.945 -21.234 3.867 1 98.69 331 ASP B N 1
ATOM 5523 C CA . ASP B 1 331 ? 14.211 -20.172 4.547 1 98.69 331 ASP B CA 1
ATOM 5524 C C . ASP B 1 331 ? 15.156 -19.078 5.027 1 98.69 331 ASP B C 1
ATOM 5526 O O . ASP B 1 331 ? 14.789 -17.891 5.031 1 98.69 331 ASP B O 1
ATOM 5530 N N . ALA B 1 332 ? 16.328 -19.469 5.441 1 98.62 332 ALA B N 1
ATOM 5531 C CA . ALA B 1 332 ? 17.281 -18.469 5.895 1 98.62 332 ALA B CA 1
ATOM 5532 C C . ALA B 1 332 ? 17.609 -17.484 4.781 1 98.62 332 ALA B C 1
ATOM 5534 O O . ALA B 1 332 ? 17.734 -16.281 5.035 1 98.62 332 ALA B O 1
ATOM 5535 N N . ALA B 1 333 ? 17.781 -17.953 3.557 1 98.75 333 ALA B N 1
ATOM 5536 C CA . ALA B 1 333 ? 18.047 -17.094 2.41 1 98.75 333 ALA B CA 1
ATOM 5537 C C . ALA B 1 333 ? 16.859 -16.188 2.1 1 98.75 333 ALA B C 1
ATOM 5539 O O . ALA B 1 333 ? 17.031 -15.031 1.723 1 98.75 333 ALA B O 1
ATOM 5540 N N . ILE B 1 334 ? 15.656 -16.75 2.236 1 98.88 334 ILE B N 1
ATOM 5541 C CA . ILE B 1 334 ? 14.438 -15.992 2.014 1 98.88 334 ILE B CA 1
ATOM 5542 C C . ILE B 1 334 ? 14.367 -14.82 2.986 1 98.88 334 ILE B C 1
ATOM 5544 O O . ILE B 1 334 ? 14.18 -13.672 2.574 1 98.88 334 ILE B O 1
ATOM 5548 N N . LEU B 1 335 ? 14.562 -15.094 4.281 1 98.62 335 LEU B N 1
ATOM 5549 C CA . LEU B 1 335 ? 14.453 -14.07 5.316 1 98.62 335 LEU B CA 1
ATOM 5550 C C . LEU B 1 335 ? 15.547 -13.023 5.164 1 98.62 335 LEU B C 1
ATOM 5552 O O . LEU B 1 335 ? 15.312 -11.836 5.402 1 98.62 335 LEU B O 1
ATOM 5556 N N . ALA B 1 336 ? 16.719 -13.414 4.715 1 98.44 336 ALA B N 1
ATOM 5557 C CA . ALA B 1 336 ? 17.844 -12.508 4.555 1 98.44 336 ALA B CA 1
ATOM 5558 C C . ALA B 1 336 ? 17.578 -11.492 3.447 1 98.44 336 ALA B C 1
ATOM 5560 O O . ALA B 1 336 ? 18.172 -10.414 3.43 1 98.44 336 ALA B O 1
ATOM 5561 N N . GLU B 1 337 ? 16.672 -11.859 2.531 1 98.75 337 GLU B N 1
ATOM 5562 C CA . GLU B 1 337 ? 16.391 -10.953 1.422 1 98.75 337 GLU B CA 1
ATOM 5563 C C . GLU B 1 337 ? 15.516 -9.781 1.872 1 98.75 337 GLU B C 1
ATOM 5565 O O . GLU B 1 337 ? 15.414 -8.773 1.174 1 98.75 337 GLU B O 1
ATOM 5570 N N . ILE B 1 338 ? 14.828 -9.914 3.064 1 98.75 338 ILE B N 1
ATOM 5571 C CA . ILE B 1 338 ? 13.914 -8.867 3.512 1 98.75 338 ILE B CA 1
ATOM 5572 C C . ILE B 1 338 ? 14.68 -7.566 3.717 1 98.75 338 ILE B C 1
ATOM 5574 O O . ILE B 1 338 ? 14.391 -6.559 3.059 1 98.75 338 ILE B O 1
ATOM 5578 N N . PRO B 1 339 ? 15.75 -7.527 4.52 1 98.44 339 PRO B N 1
ATOM 5579 C CA . PRO B 1 339 ? 16.5 -6.277 4.664 1 98.44 339 PRO B CA 1
ATOM 5580 C C . PRO B 1 339 ? 17.312 -5.926 3.416 1 98.44 339 PRO B C 1
ATOM 5582 O O . PRO B 1 339 ? 17.531 -4.746 3.139 1 98.44 339 PRO B O 1
ATOM 5585 N N . THR B 1 340 ? 17.734 -6.934 2.582 1 98.75 340 THR B N 1
ATOM 5586 C CA . THR B 1 340 ? 18.469 -6.66 1.347 1 98.75 340 THR B CA 1
ATOM 5587 C C . THR B 1 340 ? 17.594 -5.867 0.374 1 98.75 340 THR B C 1
ATOM 5589 O O . THR B 1 340 ? 18.016 -4.828 -0.137 1 98.75 340 THR B O 1
ATOM 5592 N N . ILE B 1 341 ? 16.375 -6.344 0.168 1 98.88 341 ILE B N 1
ATOM 5593 C CA . ILE B 1 341 ? 15.43 -5.652 -0.705 1 98.88 341 ILE B CA 1
ATOM 5594 C C . ILE B 1 341 ? 15.125 -4.266 -0.14 1 98.88 341 ILE B C 1
ATOM 5596 O O . ILE B 1 341 ? 15.203 -3.266 -0.856 1 98.88 341 ILE B O 1
ATOM 5600 N N . GLY B 1 342 ? 14.812 -4.215 1.139 1 98.69 342 GLY B N 1
ATOM 5601 C CA . GLY B 1 342 ? 14.438 -2.967 1.78 1 98.69 342 GLY B CA 1
ATOM 5602 C C . GLY B 1 342 ? 15.516 -1.903 1.697 1 98.69 342 GLY B C 1
ATOM 5603 O O . GLY B 1 342 ? 15.25 -0.774 1.281 1 98.69 342 GLY B O 1
ATOM 5604 N N . SER B 1 343 ? 16.766 -2.229 2.029 1 98.5 343 SER B N 1
ATOM 5605 C CA . SER B 1 343 ? 17.844 -1.259 2.145 1 98.5 343 SER B CA 1
ATOM 5606 C C . SER B 1 343 ? 18.344 -0.807 0.771 1 98.5 343 SER B C 1
ATOM 5608 O O . SER B 1 343 ? 18.953 0.251 0.643 1 98.5 343 SER B O 1
ATOM 5610 N N . LEU B 1 344 ? 18 -1.575 -0.263 1 98.69 344 LEU B N 1
ATOM 5611 C CA . LEU B 1 344 ? 18.531 -1.234 -1.578 1 98.69 344 LEU B CA 1
ATOM 5612 C C . LEU B 1 344 ? 17.453 -0.629 -2.463 1 98.69 344 LEU B C 1
ATOM 5614 O O . LEU B 1 344 ? 17.75 -0.074 -3.523 1 98.69 344 LEU B O 1
ATOM 5618 N N . THR B 1 345 ? 16.156 -0.732 -2.029 1 98.69 345 THR B N 1
ATOM 5619 C CA . THR B 1 345 ? 15.102 -0.305 -2.945 1 98.69 345 THR B CA 1
ATOM 5620 C C . THR B 1 345 ? 14.039 0.504 -2.209 1 98.69 345 THR B C 1
ATOM 5622 O O . THR B 1 345 ? 13.234 1.198 -2.834 1 98.69 345 THR B O 1
ATOM 5625 N N . GLY B 1 346 ? 13.961 0.335 -0.876 1 98.62 346 GLY B N 1
ATOM 5626 C CA . GLY B 1 346 ? 12.891 0.958 -0.119 1 98.62 346 GLY B CA 1
ATOM 5627 C C . GLY B 1 346 ? 11.602 0.154 -0.139 1 98.62 346 GLY B C 1
ATOM 5628 O O . GLY B 1 346 ? 10.57 0.607 0.368 1 98.62 346 GLY B O 1
ATOM 5629 N N . VAL B 1 347 ? 11.609 -1.054 -0.717 1 98.62 347 VAL B N 1
ATOM 5630 C CA . VAL B 1 347 ? 10.438 -1.921 -0.762 1 98.62 347 VAL B CA 1
ATOM 5631 C C . VAL B 1 347 ? 10.469 -2.891 0.418 1 98.62 347 VAL B C 1
ATOM 5633 O O . VAL B 1 347 ? 11.461 -3.59 0.631 1 98.62 347 VAL B O 1
ATOM 5636 N N . PHE B 1 348 ? 9.469 -2.869 1.29 1 98.38 348 PHE B N 1
ATOM 5637 C CA . PHE B 1 348 ? 9.328 -3.779 2.422 1 98.38 348 PHE B CA 1
ATOM 5638 C C . PHE B 1 348 ? 8.555 -5.027 2.02 1 98.38 348 PHE B C 1
ATOM 5640 O O . PHE B 1 348 ? 7.32 -5.008 1.964 1 98.38 348 PHE B O 1
ATOM 5647 N N . ALA B 1 349 ? 9.219 -6.098 1.798 1 98.5 349 ALA B N 1
ATOM 5648 C CA . ALA B 1 349 ? 8.617 -7.309 1.253 1 98.5 349 ALA B CA 1
ATOM 5649 C C . ALA B 1 349 ? 8.359 -8.336 2.352 1 98.5 349 ALA B C 1
ATOM 5651 O O . ALA B 1 349 ? 9.164 -8.484 3.275 1 98.5 349 ALA B O 1
ATOM 5652 N N . GLU B 1 350 ? 7.238 -9.023 2.275 1 98 350 GLU B N 1
ATOM 5653 C CA . GLU B 1 350 ? 7.008 -10.148 3.176 1 98 350 GLU B CA 1
ATOM 5654 C C . GLU B 1 350 ? 7.898 -11.336 2.82 1 98 350 GLU B C 1
ATOM 5656 O O . GLU B 1 350 ? 8.508 -11.367 1.748 1 98 350 GLU B O 1
ATOM 5661 N N . PRO B 1 351 ? 7.965 -12.375 3.621 1 98.44 351 PRO B N 1
ATOM 5662 C CA . PRO B 1 351 ? 8.852 -13.508 3.344 1 98.44 351 PRO B CA 1
ATOM 5663 C C . PRO B 1 351 ? 8.539 -14.188 2.014 1 98.44 351 PRO B C 1
ATOM 5665 O O . PRO B 1 351 ? 9.445 -14.438 1.214 1 98.44 351 PRO B O 1
ATOM 5668 N N . ALA B 1 352 ? 7.281 -14.469 1.742 1 98.25 352 ALA B N 1
ATOM 5669 C CA . ALA B 1 352 ? 6.902 -15.125 0.492 1 98.25 352 ALA B CA 1
ATOM 5670 C C . ALA B 1 352 ? 7.355 -14.305 -0.713 1 98.25 352 ALA B C 1
ATOM 5672 O O . ALA B 1 352 ? 7.832 -14.859 -1.706 1 98.25 352 ALA B O 1
ATOM 5673 N N . ALA B 1 353 ? 7.188 -13 -0.64 1 98.69 353 ALA B N 1
ATOM 5674 C CA . ALA B 1 353 ? 7.617 -12.117 -1.718 1 98.69 353 ALA B CA 1
ATOM 5675 C C . ALA B 1 353 ? 9.141 -12.117 -1.853 1 98.69 353 ALA B C 1
ATOM 5677 O O . ALA B 1 353 ? 9.672 -12.102 -2.965 1 98.69 353 ALA B O 1
ATOM 5678 N N . SER B 1 354 ? 9.859 -12.141 -0.751 1 98.81 354 SER B N 1
ATOM 5679 C CA . SER B 1 354 ? 11.312 -12.141 -0.727 1 98.81 354 SER B CA 1
ATOM 5680 C C . SER B 1 354 ? 11.883 -13.414 -1.336 1 98.81 354 SER B C 1
ATOM 5682 O O . SER B 1 354 ? 13.016 -13.43 -1.818 1 98.81 354 SER B O 1
ATOM 5684 N N . CYS B 1 355 ? 11.102 -14.43 -1.323 1 98.94 355 CYS B N 1
ATOM 5685 C CA . CYS B 1 355 ? 11.5 -15.719 -1.882 1 98.94 355 CYS B CA 1
ATOM 5686 C C . CYS B 1 355 ? 11.836 -15.586 -3.361 1 98.94 355 CYS B C 1
ATOM 5688 O O . CYS B 1 355 ? 12.781 -16.219 -3.842 1 98.94 355 CYS B O 1
ATOM 5690 N N . ALA B 1 356 ? 11.141 -14.773 -4.094 1 98.94 356 ALA B N 1
ATOM 5691 C CA . ALA B 1 356 ? 11.383 -14.57 -5.52 1 98.94 356 ALA B CA 1
ATOM 5692 C C . ALA B 1 356 ? 12.789 -14.016 -5.758 1 98.94 356 ALA B C 1
ATOM 5694 O O . ALA B 1 356 ? 13.484 -14.461 -6.676 1 98.94 356 ALA B O 1
ATOM 5695 N N . VAL B 1 357 ? 13.234 -13.094 -4.918 1 98.94 357 VAL B N 1
ATOM 5696 C CA . VAL B 1 357 ? 14.539 -12.469 -5.078 1 98.94 357 VAL B CA 1
ATOM 5697 C C . VAL B 1 357 ? 15.633 -13.438 -4.629 1 98.94 357 VAL B C 1
ATOM 5699 O O . VAL B 1 357 ? 16.703 -13.484 -5.234 1 98.94 357 VAL B O 1
ATOM 5702 N N . ALA B 1 358 ? 15.328 -14.18 -3.561 1 98.94 358 ALA B N 1
ATOM 5703 C CA . ALA B 1 358 ? 16.266 -15.211 -3.15 1 98.94 358 ALA B CA 1
ATOM 5704 C C . ALA B 1 358 ? 16.516 -16.203 -4.277 1 98.94 358 ALA B C 1
ATOM 5706 O O . ALA B 1 358 ? 17.656 -16.609 -4.523 1 98.94 358 ALA B O 1
ATOM 5707 N N . GLY B 1 359 ? 15.445 -16.641 -4.941 1 98.94 359 GLY B N 1
ATOM 5708 C CA . GLY B 1 359 ? 15.578 -17.547 -6.07 1 98.94 359 GLY B CA 1
ATOM 5709 C C . GLY B 1 359 ? 16.312 -16.938 -7.25 1 98.94 359 GLY B C 1
ATOM 5710 O O . GLY B 1 359 ? 17.094 -17.609 -7.91 1 98.94 359 GLY B O 1
ATOM 5711 N N . LEU B 1 360 ? 16.031 -15.68 -7.547 1 98.94 360 LEU B N 1
ATOM 5712 C CA . LEU B 1 360 ? 16.766 -14.961 -8.594 1 98.94 360 LEU B CA 1
ATOM 5713 C C . LEU B 1 360 ? 18.266 -14.992 -8.328 1 98.94 360 LEU B C 1
ATOM 5715 O O . LEU B 1 360 ? 19.047 -15.289 -9.227 1 98.94 360 LEU B O 1
ATOM 5719 N N . ARG B 1 361 ? 18.641 -14.672 -7.078 1 98.81 361 ARG B N 1
ATOM 5720 C CA . ARG B 1 361 ? 20.047 -14.68 -6.695 1 98.81 361 ARG B CA 1
ATOM 5721 C C . ARG B 1 361 ? 20.672 -16.047 -6.941 1 98.81 361 ARG B C 1
ATOM 5723 O O . ARG B 1 361 ? 21.766 -16.156 -7.504 1 98.81 361 ARG B O 1
ATOM 5730 N N . GLN B 1 362 ? 19.969 -17.078 -6.504 1 98.56 362 GLN B N 1
ATOM 5731 C CA . GLN B 1 362 ? 20.453 -18.438 -6.707 1 98.56 362 GLN B CA 1
ATOM 5732 C C . GLN B 1 362 ? 20.594 -18.75 -8.195 1 98.56 362 GLN B C 1
ATOM 5734 O O . GLN B 1 362 ? 21.578 -19.359 -8.609 1 98.56 362 GLN B O 1
ATOM 5739 N N . ALA B 1 363 ? 19.625 -18.375 -9 1 98.81 363 ALA B N 1
ATOM 5740 C CA . ALA B 1 363 ? 19.609 -18.656 -10.43 1 98.81 363 ALA B CA 1
ATOM 5741 C C . ALA B 1 363 ? 20.75 -17.938 -11.148 1 98.81 363 ALA B C 1
ATOM 5743 O O . ALA B 1 363 ? 21.297 -18.453 -12.125 1 98.81 363 ALA B O 1
ATOM 5744 N N . VAL B 1 364 ? 21.047 -16.734 -10.711 1 98.75 364 VAL B N 1
ATOM 5745 C CA . VAL B 1 364 ? 22.172 -16.016 -11.281 1 98.75 364 VAL B CA 1
ATOM 5746 C C . VAL B 1 364 ? 23.484 -16.719 -10.922 1 98.75 364 VAL B C 1
ATOM 5748 O O . VAL B 1 364 ? 24.344 -16.922 -11.781 1 98.75 364 VAL B O 1
ATOM 5751 N N . LEU B 1 365 ? 23.641 -17.109 -9.648 1 97.88 365 LEU B N 1
ATOM 5752 C CA . LEU B 1 365 ? 24.844 -17.766 -9.148 1 97.88 365 LEU B CA 1
ATOM 5753 C C . LEU B 1 365 ? 25.094 -19.078 -9.883 1 97.88 365 LEU B C 1
ATOM 5755 O O . LEU B 1 365 ? 26.234 -19.438 -10.141 1 97.88 365 LEU B O 1
ATOM 5759 N N . ASP B 1 366 ? 24.016 -19.812 -10.219 1 97.44 366 ASP B N 1
ATOM 5760 C CA . ASP B 1 366 ? 24.219 -21.125 -10.828 1 97.44 366 ASP B CA 1
ATOM 5761 C C . ASP B 1 366 ? 24.172 -21.031 -12.352 1 97.44 366 ASP B C 1
ATOM 5763 O O . ASP B 1 366 ? 24.281 -22.047 -13.047 1 97.44 366 ASP B O 1
ATOM 5767 N N . GLY B 1 367 ? 23.938 -19.828 -12.906 1 97.94 367 GLY B N 1
ATOM 5768 C CA . GLY B 1 367 ? 24.062 -19.594 -14.344 1 97.94 367 GLY B CA 1
ATOM 5769 C C . GLY B 1 367 ? 22.75 -19.766 -15.086 1 97.94 367 GLY B C 1
ATOM 5770 O O . GLY B 1 367 ? 22.703 -19.594 -16.297 1 97.94 367 GLY B O 1
ATOM 5771 N N . THR B 1 368 ? 21.703 -20.141 -14.391 1 98.44 368 THR B N 1
ATOM 5772 C CA . THR B 1 368 ? 20.391 -20.281 -15.023 1 98.44 368 THR B CA 1
ATOM 5773 C C . THR B 1 368 ? 19.953 -18.969 -15.656 1 98.44 368 THR B C 1
ATOM 5775 O O . THR B 1 368 ? 19.453 -18.953 -16.781 1 98.44 368 THR B O 1
ATOM 5778 N N . ILE B 1 369 ? 20.109 -17.875 -14.922 1 98.81 369 ILE B N 1
ATOM 5779 C CA . ILE B 1 369 ? 19.844 -16.547 -15.438 1 98.81 369 ILE B CA 1
ATOM 5780 C C . ILE B 1 369 ? 21.156 -15.82 -15.727 1 98.81 369 ILE B C 1
ATOM 5782 O O . ILE B 1 369 ? 21.984 -15.633 -14.828 1 98.81 369 ILE B O 1
ATOM 5786 N N . PRO B 1 370 ? 21.344 -15.469 -16.922 1 98.44 370 PRO B N 1
ATOM 5787 C CA . PRO B 1 370 ? 22.609 -14.805 -17.281 1 98.44 370 PRO B CA 1
ATOM 5788 C C . PRO B 1 370 ? 22.719 -13.398 -16.688 1 98.44 370 PRO B C 1
ATOM 5790 O O . PRO B 1 370 ? 21.703 -12.742 -16.453 1 98.44 370 PRO B O 1
ATOM 5793 N N . ALA B 1 371 ? 23.891 -12.914 -16.562 1 98.06 371 ALA B N 1
ATOM 5794 C CA . ALA B 1 371 ? 24.172 -11.625 -15.938 1 98.06 371 ALA B CA 1
ATOM 5795 C C . ALA B 1 371 ? 23.641 -10.477 -16.781 1 98.06 371 ALA B C 1
ATOM 5797 O O . ALA B 1 371 ? 23.328 -9.398 -16.266 1 98.06 371 ALA B O 1
ATOM 5798 N N . ASP B 1 372 ? 23.484 -10.648 -18.016 1 98.44 372 ASP B N 1
ATOM 5799 C CA . ASP B 1 372 ? 23.062 -9.57 -18.891 1 98.44 372 ASP B CA 1
ATOM 5800 C C . ASP B 1 372 ? 21.547 -9.594 -19.094 1 98.44 372 ASP B C 1
ATOM 5802 O O . ASP B 1 372 ? 21.016 -8.867 -19.938 1 98.44 372 ASP B O 1
ATOM 5806 N N . ALA B 1 373 ? 20.875 -10.445 -18.344 1 98.62 373 ALA B N 1
ATOM 5807 C CA . ALA B 1 373 ? 19.422 -10.602 -18.484 1 98.62 373 ALA B CA 1
ATOM 5808 C C . ALA B 1 373 ? 18.688 -9.398 -17.922 1 98.62 373 ALA B C 1
ATOM 5810 O O . ALA B 1 373 ? 19.156 -8.742 -17 1 98.62 373 ALA B O 1
ATOM 5811 N N . GLU B 1 374 ? 17.562 -9.062 -18.562 1 98.81 374 GLU B N 1
ATOM 5812 C CA . GLU B 1 374 ? 16.531 -8.195 -17.984 1 98.81 374 GLU B CA 1
ATOM 5813 C C . GLU B 1 374 ? 15.492 -9.008 -17.219 1 98.81 374 GLU B C 1
ATOM 5815 O O . GLU B 1 374 ? 14.852 -9.891 -17.781 1 98.81 374 GLU B O 1
ATOM 5820 N N . VAL B 1 375 ? 15.359 -8.68 -15.93 1 98.94 375 VAL B N 1
ATOM 5821 C CA . VAL B 1 375 ? 14.562 -9.539 -15.062 1 98.94 375 VAL B CA 1
ATOM 5822 C C . VAL B 1 375 ? 13.492 -8.703 -14.359 1 98.94 375 VAL B C 1
ATOM 5824 O O . VAL B 1 375 ? 13.703 -7.527 -14.062 1 98.94 375 VAL B O 1
ATOM 5827 N N . CYS B 1 376 ? 12.32 -9.219 -14.203 1 98.94 376 CYS B N 1
ATOM 5828 C CA . CYS B 1 376 ? 11.305 -8.688 -13.305 1 98.94 376 CYS B CA 1
ATOM 5829 C C . CYS B 1 376 ? 11.031 -9.648 -12.156 1 98.94 376 CYS B C 1
ATOM 5831 O O . CYS B 1 376 ? 10.742 -10.828 -12.383 1 98.94 376 CYS B O 1
ATOM 5833 N N . ALA B 1 377 ? 11.195 -9.227 -10.922 1 98.94 377 ALA B N 1
ATOM 5834 C CA . ALA B 1 377 ? 10.773 -10 -9.758 1 98.94 377 ALA B CA 1
ATOM 5835 C C . ALA B 1 377 ? 9.469 -9.453 -9.18 1 98.94 377 ALA B C 1
ATOM 5837 O O . ALA B 1 377 ? 9.32 -8.25 -9 1 98.94 377 ALA B O 1
ATOM 5838 N N . ILE B 1 378 ? 8.523 -10.32 -8.945 1 98.94 378 ILE B N 1
ATOM 5839 C CA . ILE B 1 378 ? 7.234 -9.898 -8.414 1 98.94 378 ILE B CA 1
ATOM 5840 C C . ILE B 1 378 ? 7.254 -9.953 -6.891 1 98.94 378 ILE B C 1
ATOM 5842 O O . ILE B 1 378 ? 7.445 -11.023 -6.309 1 98.94 378 ILE B O 1
ATOM 5846 N N . ILE B 1 379 ? 7.086 -8.805 -6.254 1 98.94 379 ILE B N 1
ATOM 5847 C CA . ILE B 1 379 ? 6.883 -8.711 -4.812 1 98.94 379 ILE B CA 1
ATOM 5848 C C . ILE B 1 379 ? 5.406 -8.906 -4.484 1 98.94 379 ILE B C 1
ATOM 5850 O O . ILE B 1 379 ? 4.621 -7.953 -4.547 1 98.94 379 ILE B O 1
ATOM 5854 N N . THR B 1 380 ? 5.051 -10.039 -4.051 1 98.75 380 THR B N 1
ATOM 5855 C CA . THR B 1 380 ? 3.654 -10.469 -4.07 1 98.75 380 THR B CA 1
ATOM 5856 C C . THR B 1 380 ? 2.893 -9.883 -2.885 1 98.75 380 THR B C 1
ATOM 5858 O O . THR B 1 380 ? 1.66 -9.898 -2.865 1 98.75 380 THR B O 1
ATOM 5861 N N . GLY B 1 381 ? 3.637 -9.398 -1.902 1 98.25 381 GLY B N 1
ATOM 5862 C CA . GLY B 1 381 ? 2.967 -8.836 -0.743 1 98.25 381 GLY B CA 1
ATOM 5863 C C . GLY B 1 381 ? 3.883 -7.992 0.125 1 98.25 381 GLY B C 1
ATOM 5864 O O . GLY B 1 381 ? 5.105 -8.102 0.035 1 98.25 381 GLY B O 1
ATOM 5865 N N . THR B 1 382 ? 3.303 -7.203 0.996 1 97.69 382 THR B N 1
ATOM 5866 C CA . THR B 1 382 ? 4.062 -6.262 1.812 1 97.69 382 THR B CA 1
ATOM 5867 C C . THR B 1 382 ? 4.504 -6.914 3.119 1 97.69 382 THR B C 1
ATOM 5869 O O . THR B 1 382 ? 3.779 -7.734 3.684 1 97.69 382 THR B O 1
ATOM 5872 N N . GLY B 1 383 ? 5.621 -6.469 3.598 1 97 383 GLY B N 1
ATOM 5873 C CA . GLY B 1 383 ? 6.156 -6.93 4.867 1 97 383 GLY B CA 1
ATOM 5874 C C . GLY B 1 383 ? 5.363 -6.438 6.066 1 97 383 GLY B C 1
ATOM 5875 O O . GLY B 1 383 ? 5.516 -6.957 7.172 1 97 383 GLY B O 1
ATOM 5876 N N . LEU B 1 384 ? 4.52 -5.469 5.914 1 94.69 384 LEU B N 1
ATOM 5877 C CA . LEU B 1 384 ? 3.688 -4.965 7 1 94.69 384 LEU B CA 1
ATOM 5878 C C . LEU B 1 384 ? 2.74 -6.047 7.508 1 94.69 384 LEU B C 1
ATOM 5880 O O . LEU B 1 384 ? 2.211 -5.941 8.617 1 94.69 384 LEU B O 1
ATOM 5884 N N . LYS B 1 385 ? 2.559 -7.062 6.711 1 92.81 385 LYS B N 1
ATOM 5885 C CA . LYS B 1 385 ? 1.683 -8.164 7.094 1 92.81 385 LYS B CA 1
ATOM 5886 C C . LYS B 1 385 ? 2.426 -9.188 7.953 1 92.81 385 LYS B C 1
ATOM 5888 O O . LYS B 1 385 ? 1.811 -10.07 8.547 1 92.81 385 LYS B O 1
ATOM 5893 N N . ASP B 1 386 ? 3.689 -9.055 7.992 1 92.06 386 ASP B N 1
ATOM 5894 C CA . ASP B 1 386 ? 4.52 -9.969 8.773 1 92.06 386 ASP B CA 1
ATOM 5895 C C . ASP B 1 386 ? 5.75 -9.25 9.328 1 92.06 386 ASP B C 1
ATOM 5897 O O . ASP B 1 386 ? 6.883 -9.633 9.031 1 92.06 386 ASP B O 1
ATOM 5901 N N . VAL B 1 387 ? 5.543 -8.352 10.203 1 92.75 387 VAL B N 1
ATOM 5902 C CA . VAL B 1 387 ? 6.609 -7.523 10.758 1 92.75 387 VAL B CA 1
ATOM 5903 C C . VAL B 1 387 ? 7.539 -8.383 11.609 1 92.75 387 VAL B C 1
ATOM 5905 O O . VAL B 1 387 ? 8.742 -8.125 11.68 1 92.75 387 VAL B O 1
ATOM 5908 N N . ALA B 1 388 ? 7.016 -9.453 12.172 1 92.5 388 ALA B N 1
ATOM 5909 C CA . ALA B 1 388 ? 7.801 -10.352 13.008 1 92.5 388 ALA B CA 1
ATOM 5910 C C . ALA B 1 388 ? 8.961 -10.961 12.227 1 92.5 388 ALA B C 1
ATOM 5912 O O . ALA B 1 388 ? 10.047 -11.164 12.773 1 92.5 388 ALA B O 1
ATOM 5913 N N . ALA B 1 389 ? 8.695 -11.289 10.969 1 94.38 389 ALA B N 1
ATOM 5914 C CA . ALA B 1 389 ? 9.758 -11.836 10.125 1 94.38 389 ALA B CA 1
ATOM 5915 C C . ALA B 1 389 ? 10.891 -10.836 9.945 1 94.38 389 ALA B C 1
ATOM 5917 O O . ALA B 1 389 ? 12.062 -11.203 10 1 94.38 389 ALA B O 1
ATOM 5918 N N . ALA B 1 390 ? 10.594 -9.602 9.711 1 94.06 390 ALA B N 1
ATOM 5919 C CA . ALA B 1 390 ? 11.602 -8.555 9.586 1 94.06 390 ALA B CA 1
ATOM 5920 C C . ALA B 1 390 ? 12.383 -8.375 10.883 1 94.06 390 ALA B C 1
ATOM 5922 O O . ALA B 1 390 ? 13.602 -8.203 10.867 1 94.06 390 ALA B O 1
ATOM 5923 N N . GLN B 1 391 ? 11.656 -8.43 12.008 1 94.62 391 GLN B N 1
ATOM 5924 C CA . GLN B 1 391 ? 12.273 -8.273 13.32 1 94.62 391 GLN B CA 1
ATOM 5925 C C . GLN B 1 391 ? 13.344 -9.336 13.547 1 94.62 391 GLN B C 1
ATOM 5927 O O . GLN B 1 391 ? 14.391 -9.047 14.141 1 94.62 391 GLN B O 1
ATOM 5932 N N . SER B 1 392 ? 13.078 -10.445 13.047 1 94.88 392 SER B N 1
ATOM 5933 C CA . SER B 1 392 ? 13.992 -11.57 13.258 1 94.88 392 SER B CA 1
ATOM 5934 C C . SER B 1 392 ? 15.312 -11.352 12.523 1 94.88 392 SER B C 1
ATOM 5936 O O . SER B 1 392 ? 16.297 -12.039 12.789 1 94.88 392 SER B O 1
ATOM 5938 N N . GLN B 1 393 ? 15.305 -10.398 11.578 1 95.06 393 GLN B N 1
ATOM 5939 C CA . GLN B 1 393 ? 16.5 -10.148 10.773 1 95.06 393 GLN B CA 1
ATOM 5940 C C . GLN B 1 393 ? 17.234 -8.898 11.258 1 95.06 393 GLN B C 1
ATOM 5942 O O . GLN B 1 393 ? 18.266 -8.516 10.688 1 95.06 393 GLN B O 1
ATOM 5947 N N . CYS B 1 394 ? 16.734 -8.234 12.258 1 92.38 394 CYS B N 1
ATOM 5948 C CA . CYS B 1 394 ? 17.297 -6.977 12.727 1 92.38 394 CYS B CA 1
ATOM 5949 C C . CYS B 1 394 ? 18.219 -7.203 13.914 1 92.38 394 CYS B C 1
ATOM 5951 O O . CYS B 1 394 ? 18.141 -8.234 14.594 1 92.38 394 CYS B O 1
ATOM 5953 N N . SER B 1 395 ? 19.141 -6.289 14.086 1 90.62 395 SER B N 1
ATOM 5954 C CA . SER B 1 395 ? 20.047 -6.309 15.219 1 90.62 395 SER B CA 1
ATOM 5955 C C . SER B 1 395 ? 19.641 -5.301 16.281 1 90.62 395 SER B C 1
ATOM 5957 O O . SER B 1 395 ? 18.844 -4.398 16.016 1 90.62 395 SER B O 1
ATOM 5959 N N . ALA B 1 396 ? 20.234 -5.48 17.469 1 91.88 396 ALA B N 1
ATOM 5960 C CA . ALA B 1 396 ? 19.984 -4.508 18.531 1 91.88 396 ALA B CA 1
ATOM 5961 C C . ALA B 1 396 ? 20.484 -3.127 18.141 1 91.88 396 ALA B C 1
ATOM 5963 O O . ALA B 1 396 ? 21.594 -2.998 17.609 1 91.88 396 ALA B O 1
ATOM 5964 N N . ALA B 1 397 ? 19.672 -2.158 18.312 1 94.31 397 ALA B N 1
ATOM 5965 C CA . ALA B 1 397 ? 20.078 -0.783 18.031 1 94.31 397 ALA B CA 1
ATOM 5966 C C . ALA B 1 397 ? 20.969 -0.24 19.156 1 94.31 397 ALA B C 1
ATOM 5968 O O . ALA B 1 397 ? 20.719 -0.521 20.328 1 94.31 397 ALA B O 1
ATOM 5969 N N . PRO B 1 398 ? 22 0.489 18.812 1 96.12 398 PRO B N 1
ATOM 5970 C CA . PRO B 1 398 ? 22.844 1.084 19.844 1 96.12 398 PRO B CA 1
ATOM 5971 C C . PRO B 1 398 ? 22.094 2.098 20.719 1 96.12 398 PRO B C 1
ATOM 5973 O O . PRO B 1 398 ? 21.156 2.756 20.234 1 96.12 398 PRO B O 1
ATOM 5976 N N . VAL B 1 399 ? 22.531 2.215 21.953 1 97 399 VAL B N 1
ATOM 5977 C CA . VAL B 1 399 ? 21.922 3.135 22.906 1 97 399 VAL B CA 1
ATOM 5978 C C . VAL B 1 399 ? 22.906 4.254 23.25 1 97 399 VAL B C 1
ATOM 5980 O O . VAL B 1 399 ? 24.094 3.996 23.484 1 97 399 VAL B O 1
ATOM 5983 N N . VAL B 1 400 ? 22.469 5.414 23.203 1 97.81 400 VAL B N 1
ATOM 5984 C CA . VAL B 1 400 ? 23.266 6.574 23.594 1 97.81 400 VAL B CA 1
ATOM 5985 C C . VAL B 1 400 ? 22.594 7.289 24.766 1 97.81 400 VAL B C 1
ATOM 5987 O O . VAL B 1 400 ? 21.422 7.66 24.672 1 97.81 400 VAL B O 1
ATOM 5990 N N . ALA B 1 401 ? 23.312 7.496 25.797 1 96.38 401 ALA B N 1
ATOM 5991 C CA . ALA B 1 401 ? 22.828 8.297 26.922 1 96.38 401 ALA B CA 1
ATOM 5992 C C . ALA B 1 401 ? 23.016 9.789 26.656 1 96.38 401 ALA B C 1
ATOM 5994 O O . ALA B 1 401 ? 24.031 10.195 26.078 1 96.38 401 ALA B O 1
ATOM 5995 N N . VAL B 1 402 ? 22.047 10.578 27.125 1 95.5 402 VAL B N 1
ATOM 5996 C CA . VAL B 1 402 ? 22.172 12.023 26.953 1 95.5 402 VAL B CA 1
ATOM 5997 C C . VAL B 1 402 ? 23.188 12.57 27.953 1 95.5 402 VAL B C 1
ATOM 5999 O O . VAL B 1 402 ? 23.141 12.227 29.141 1 95.5 402 VAL B O 1
ATOM 6002 N N . GLY B 1 403 ? 24.109 13.328 27.562 1 93.88 403 GLY B N 1
ATOM 6003 C CA . GLY B 1 403 ? 25.141 13.914 28.406 1 93.88 403 GLY B CA 1
ATOM 6004 C C . GLY B 1 403 ? 26.359 14.352 27.625 1 93.88 403 GLY B C 1
ATOM 6005 O O . GLY B 1 403 ? 26.281 14.602 26.422 1 93.88 403 GLY B O 1
ATOM 6006 N N . ASP B 1 404 ? 27.453 14.445 28.328 1 93.06 404 ASP B N 1
ATOM 6007 C CA . ASP B 1 404 ? 28.703 14.883 27.703 1 93.06 404 ASP B CA 1
ATOM 6008 C C . ASP B 1 404 ? 29.156 13.898 26.641 1 93.06 404 ASP B C 1
ATOM 6010 O O . ASP B 1 404 ? 29.234 12.695 26.891 1 93.06 404 ASP B O 1
ATOM 6014 N N . GLY B 1 405 ? 29.344 14.375 25.453 1 95.44 405 GLY B N 1
ATOM 6015 C CA . GLY B 1 405 ? 29.891 13.57 24.375 1 95.44 405 GLY B CA 1
ATOM 6016 C C . GLY B 1 405 ? 28.844 12.844 23.578 1 95.44 405 GLY B C 1
ATOM 6017 O O . GLY B 1 405 ? 29.172 12.086 22.656 1 95.44 405 GLY B O 1
ATOM 6018 N N . ASP B 1 406 ? 27.641 13.039 23.922 1 96.94 406 ASP B N 1
ATOM 6019 C CA . ASP B 1 406 ? 26.562 12.289 23.266 1 96.94 406 ASP B CA 1
ATOM 6020 C C . ASP B 1 406 ? 26.516 12.602 21.781 1 96.94 406 ASP B C 1
ATOM 6022 O O . ASP B 1 406 ? 26.328 11.703 20.953 1 96.94 406 ASP B O 1
ATOM 6026 N N . VAL B 1 407 ? 26.75 13.836 21.359 1 98 407 VAL B N 1
ATOM 6027 C CA . VAL B 1 407 ? 26.75 14.227 19.953 1 98 407 VAL B CA 1
ATOM 6028 C C . VAL B 1 407 ? 27.859 13.492 19.203 1 98 407 VAL B C 1
ATOM 6030 O O . VAL B 1 407 ? 27.656 13.008 18.094 1 98 407 VAL B O 1
ATOM 6033 N N . ALA B 1 408 ? 29.016 13.406 19.828 1 97.38 408 ALA B N 1
ATOM 6034 C CA . ALA B 1 408 ? 30.141 12.703 19.219 1 97.38 408 ALA B CA 1
ATOM 6035 C C . ALA B 1 408 ? 29.844 11.219 19.062 1 97.38 408 ALA B C 1
ATOM 6037 O O . ALA B 1 408 ? 30.234 10.602 18.062 1 97.38 408 ALA B O 1
ATOM 6038 N N . LYS B 1 409 ? 29.25 10.664 20.031 1 97.75 409 LYS B N 1
ATOM 6039 C CA . LYS B 1 409 ? 28.891 9.25 19.984 1 97.75 409 LYS B CA 1
ATOM 6040 C C . LYS B 1 409 ? 27.906 8.977 18.844 1 97.75 409 LYS B C 1
ATOM 6042 O O . LYS B 1 409 ? 28.016 7.957 18.156 1 97.75 409 LYS B O 1
ATOM 6047 N N . VAL B 1 410 ? 26.906 9.867 18.703 1 98.06 410 VAL B N 1
ATOM 6048 C CA . VAL B 1 410 ? 25.938 9.75 17.625 1 98.06 410 VAL B CA 1
ATOM 6049 C C . VAL B 1 410 ? 26.656 9.75 16.281 1 98.06 410 VAL B C 1
ATOM 6051 O O . VAL B 1 410 ? 26.375 8.914 15.414 1 98.06 410 VAL B O 1
ATOM 6054 N N . ALA B 1 411 ? 27.594 10.625 16.141 1 97.19 411 ALA B N 1
ATOM 6055 C CA . ALA B 1 411 ? 28.344 10.734 14.891 1 97.19 411 ALA B CA 1
ATOM 6056 C C . ALA B 1 411 ? 29.203 9.5 14.648 1 97.19 411 ALA B C 1
ATOM 6058 O O . ALA B 1 411 ? 29.375 9.07 13.508 1 97.19 411 ALA B O 1
ATOM 6059 N N . GLU B 1 412 ? 29.75 8.969 15.703 1 97 412 GLU B N 1
ATOM 6060 C CA . GLU B 1 412 ? 30.562 7.762 15.594 1 97 412 GLU B CA 1
ATOM 6061 C C . GLU B 1 412 ? 29.734 6.578 15.109 1 97 412 GLU B C 1
ATOM 6063 O O . GLU B 1 412 ? 30.188 5.805 14.258 1 97 412 GLU B O 1
ATOM 6068 N N . ILE B 1 413 ? 28.562 6.488 15.648 1 96.94 413 ILE B N 1
ATOM 6069 C CA . ILE B 1 413 ? 27.656 5.41 15.266 1 96.94 413 ILE B CA 1
ATOM 6070 C C . ILE B 1 413 ? 27.234 5.598 13.812 1 96.94 413 ILE B C 1
ATOM 6072 O O . ILE B 1 413 ? 27.141 4.629 13.055 1 96.94 413 ILE B O 1
ATOM 6076 N N . ALA B 1 414 ? 26.906 6.82 13.422 1 95.38 414 ALA B N 1
ATOM 6077 C CA . ALA B 1 414 ? 26.438 7.145 12.078 1 95.38 414 ALA B CA 1
ATOM 6078 C C . ALA B 1 414 ? 27.484 6.777 11.031 1 95.38 414 ALA B C 1
ATOM 6080 O O . ALA B 1 414 ? 27.141 6.5 9.875 1 95.38 414 ALA B O 1
ATOM 6081 N N . LYS B 1 415 ? 28.828 6.789 11.344 1 88.75 415 LYS B N 1
ATOM 6082 C CA . LYS B 1 415 ? 29.938 6.504 10.438 1 88.75 415 LYS B CA 1
ATOM 6083 C C . LYS B 1 415 ? 30.188 5.004 10.336 1 88.75 415 LYS B C 1
ATOM 6085 O O . LYS B 1 415 ? 30.828 4.539 9.391 1 88.75 415 LYS B O 1
ATOM 6090 N N . ALA B 1 416 ? 29.734 4.328 11.305 1 72.25 416 ALA B N 1
ATOM 6091 C CA . ALA B 1 416 ? 29.984 2.889 11.305 1 72.25 416 ALA B CA 1
ATOM 6092 C C . ALA B 1 416 ? 29.125 2.18 10.258 1 72.25 416 ALA B C 1
ATOM 6094 O O . ALA B 1 416 ? 29.609 1.306 9.539 1 72.25 416 ALA B O 1
#

Radius of gyration: 26.29 Å; Cα contacts (8 Å, |Δi|>4): 2072; chains: 2; bounding box: 58×76×61 Å

Organism: NCBI:txid797122

Nearest PDB structures (foldseek):
  2zsj-assembly2_C  TM=9.183E-01  e=1.351E-32  Aquifex aeolicus
  2rkb-assembly1_A  TM=8.979E-01  e=1.351E-20  Homo sapiens
  4h27-assembly1_A  TM=8.571E-01  e=5.819E-20  Homo sapiens
  5ygr-assembly2_D  TM=8.298E-01  e=3.061E-20  Salmonella enterica subsp. enterica serovar Typhi
  1p5j-assembly1_A  TM=8.334E-01  e=2.365E-19  Homo sapiens

Solvent-accessible surface area (backbone atoms only — not comparable to full-atom values): 40409 Å² total; per-residue (Å²): 116,39,32,62,67,26,32,31,24,73,76,83,57,54,71,42,74,79,60,93,66,84,76,48,48,31,88,84,81,61,39,41,37,41,78,38,66,40,36,68,57,31,34,56,48,52,73,73,51,72,53,81,61,42,57,48,28,46,45,58,80,33,92,44,73,59,94,64,85,63,56,54,67,38,54,84,47,55,72,27,69,33,64,60,46,13,59,72,54,47,32,64,39,30,32,40,36,39,24,29,49,24,74,74,26,22,43,44,33,37,16,27,47,45,48,46,52,48,36,57,72,72,62,46,72,31,41,31,36,54,40,65,49,62,59,31,39,13,39,21,21,52,24,8,31,72,70,48,48,37,42,33,26,26,29,60,81,57,58,64,72,47,50,22,56,24,44,28,12,58,28,44,52,37,23,20,62,52,49,61,67,52,17,39,50,49,45,50,52,35,24,66,73,69,57,36,42,66,63,41,76,32,38,28,47,52,38,32,58,21,32,9,43,58,31,48,48,49,21,36,52,46,2,55,78,69,77,39,77,48,31,72,48,54,30,37,26,31,41,34,29,37,18,33,62,48,32,3,38,44,47,22,45,48,52,36,37,68,34,64,59,38,94,69,77,44,22,33,37,40,15,20,37,69,38,12,34,45,62,38,48,24,61,76,65,70,45,60,53,84,71,56,76,68,44,73,43,76,38,81,29,60,85,23,47,22,29,67,35,61,17,32,54,51,22,50,52,39,26,60,74,36,72,35,42,61,41,65,37,50,58,69,51,18,50,58,29,29,39,53,44,5,28,34,38,23,47,54,38,16,45,36,18,18,27,9,55,37,29,48,38,50,32,35,76,71,55,77,39,54,48,78,36,36,34,32,34,38,27,42,22,29,16,62,81,41,52,66,64,49,42,72,70,51,75,88,64,53,73,44,58,79,59,91,60,33,53,58,50,52,54,54,59,72,71,104,120,41,32,63,67,27,33,30,24,73,76,83,58,55,70,42,73,80,59,91,64,86,75,46,49,31,90,84,82,59,40,41,35,39,79,39,65,42,37,69,58,32,35,56,49,52,73,73,52,73,54,81,60,39,58,47,27,46,44,57,80,32,90,43,74,58,94,64,84,63,58,56,67,37,54,84,47,56,73,27,67,34,64,60,46,13,58,73,54,48,32,62,39,30,30,41,36,39,24,31,49,23,74,74,26,21,44,42,32,37,16,27,47,45,47,46,53,48,35,57,74,73,62,47,72,31,43,30,36,56,40,66,50,63,58,31,39,13,38,21,21,52,23,8,31,74,69,49,49,38,42,32,25,27,28,60,81,56,58,63,72,45,51,24,56,23,43,28,12,58,28,44,54,36,23,21,62,53,49,61,67,52,17,38,49,48,46,51,52,35,24,66,75,70,57,35,42,63,63,41,76,33,37,27,45,50,38,31,57,20,31,9,44,56,31,49,50,48,20,37,53,45,3,56,78,69,75,40,75,49,32,71,49,55,31,38,26,30,42,33,30,37,18,30,63,49,31,4,37,43,46,22,47,48,51,36,37,69,33,65,60,38,94,68,77,44,21,34,36,40,15,20,37,68,35,12,34,44,62,37,47,22,59,76,66,69,45,58,54,84,70,57,77,67,44,72,44,74,36,83,29,60,86,23,47,22,29,67,34,61,17,32,53,50,22,48,50,39,26,59,73,36,72,34,43,64,41,66,36,51,58,70,52,17,52,58,29,30,40,52,45,5,28,34,39,24,47,54,38,16,46,38,20,17,28,9,54,35,29,48,37,50,30,36,76,72,55,76,41,53,48,78,37,36,35,31,34,38,27,42,22,29,17,62,81,40,52,67,63,50,44,73,70,51,74,87,63,52,75,44,58,79,60,92,60,33,52,58,50,54,51,53,59,71,72,103